Protein AF-0000000081577590 (afdb_homodimer)

pLDDT: mean 82.89, std 19.09, range [23.53, 98.25]

InterPro domains:
  IPR001849 Pleckstrin homology domain [PS50003] (324-430)
  IPR001849 Pleckstrin homology domain [SM00233] (325-432)
  IPR011993 PH-like domain superfamily [G3DSA:2.30.29.30] (320-430)
  IPR027267 AH/BAR domain superfamily [SSF103657] (97-278)
  IPR046868 SLM1/RGC1-like, BAR-like domain [PF20400] (96-276)
  IPR046869 SLM1/RGC1-like, PH domain [PF20399] (315-395)

Structure (mmCIF, N/CA/C/O backbone):
data_AF-0000000081577590-model_v1
#
loop_
_entity.id
_entity.type
_entity.pdbx_description
1 polymer 'PH domain-containing protein'
#
loop_
_atom_site.group_PDB
_atom_site.id
_atom_site.type_symbol
_atom_site.label_atom_id
_atom_site.label_alt_id
_atom_site.label_comp_id
_atom_site.label_asym_id
_atom_site.label_entity_id
_atom_site.label_seq_id
_atom_site.pdbx_PDB_ins_code
_atom_site.Cartn_x
_atom_site.Cartn_y
_atom_site.Cartn_z
_atom_site.occupancy
_atom_site.B_iso_or_equiv
_atom_site.auth_seq_id
_atom_site.auth_comp_id
_atom_site.auth_asym_id
_atom_site.auth_atom_id
_atom_site.pdbx_PDB_model_num
ATOM 1 N N . MET A 1 1 ? -21.953 -64.125 -34.938 1 23.53 1 MET A N 1
ATOM 2 C CA . MET A 1 1 ? -21.672 -63.031 -35.906 1 23.53 1 MET A CA 1
ATOM 3 C C . MET A 1 1 ? -20.188 -62.938 -36.188 1 23.53 1 MET A C 1
ATOM 5 O O . MET A 1 1 ? -19.375 -62.75 -35.281 1 23.53 1 MET A O 1
ATOM 9 N N . SER A 1 2 ? -19.625 -63.531 -37.312 1 26.98 2 SER A N 1
ATOM 10 C CA . SER A 1 2 ? -18.266 -63.812 -37.75 1 26.98 2 SER A CA 1
ATOM 11 C C . SER A 1 2 ? -17.453 -62.531 -37.875 1 26.98 2 SER A C 1
ATOM 13 O O . SER A 1 2 ? -17.938 -61.531 -38.406 1 26.98 2 SER A O 1
ATOM 15 N N . ALA A 1 3 ? -16.547 -62.219 -36.938 1 37.56 3 ALA A N 1
ATOM 16 C CA . ALA A 1 3 ? -15.68 -61.062 -37 1 37.56 3 ALA A CA 1
ATOM 17 C C . ALA A 1 3 ? -15.203 -60.781 -38.438 1 37.56 3 ALA A C 1
ATOM 19 O O . ALA A 1 3 ? -14.703 -61.688 -39.094 1 37.56 3 ALA A O 1
ATOM 20 N N . ASP A 1 4 ? -15.797 -59.938 -39.219 1 36.72 4 ASP A N 1
ATOM 21 C CA . ASP A 1 4 ? -15.539 -59.594 -40.594 1 36.72 4 ASP A CA 1
ATOM 22 C C . ASP A 1 4 ? -14.039 -59.469 -40.875 1 36.72 4 ASP A C 1
ATOM 24 O O . ASP A 1 4 ? -13.328 -58.781 -40.156 1 36.72 4 ASP A O 1
ATOM 28 N N . PRO A 1 5 ? -13.242 -60.281 -41.625 1 42.34 5 PRO A N 1
ATOM 29 C CA . PRO A 1 5 ? -11.867 -60.438 -42.094 1 42.34 5 PRO A CA 1
ATOM 30 C C . PRO A 1 5 ? -11.25 -59.125 -42.562 1 42.34 5 PRO A C 1
ATOM 32 O O . PRO A 1 5 ? -10.023 -59 -42.594 1 42.34 5 PRO A O 1
ATOM 35 N N . GLU A 1 6 ? -11.898 -58.188 -43.125 1 39.81 6 GLU A N 1
ATOM 36 C CA . GLU A 1 6 ? -11.461 -57.031 -43.844 1 39.81 6 GLU A CA 1
ATOM 37 C C . GLU A 1 6 ? -10.781 -56 -42.938 1 39.81 6 GLU A C 1
ATOM 39 O O . GLU A 1 6 ? -9.93 -55.25 -43.375 1 39.81 6 GLU A O 1
ATOM 44 N N . ASN A 1 7 ? -11.328 -55.625 -41.75 1 42.78 7 ASN A N 1
ATOM 45 C CA . ASN A 1 7 ? -10.812 -54.562 -40.906 1 42.78 7 ASN A CA 1
ATOM 46 C C . ASN A 1 7 ? -9.656 -55.031 -40.031 1 42.78 7 ASN A C 1
ATOM 48 O O . ASN A 1 7 ? -9.414 -54.469 -38.969 1 42.78 7 ASN A O 1
ATOM 52 N N . SER A 1 8 ? -9.195 -56.188 -40.094 1 51.25 8 SER A N 1
ATOM 53 C CA . SER A 1 8 ? -8.109 -56.75 -39.312 1 51.25 8 SER A CA 1
ATOM 54 C C . SER A 1 8 ? -6.789 -56.031 -39.562 1 51.25 8 SER A C 1
ATOM 56 O O . SER A 1 8 ? -6.387 -55.875 -40.719 1 51.25 8 SER A O 1
ATOM 58 N N . LEU A 1 9 ? -6.41 -55.062 -38.75 1 59 9 LEU A N 1
ATOM 59 C CA . LEU A 1 9 ? -5.168 -54.312 -38.875 1 59 9 LEU A CA 1
ATOM 60 C C . LEU A 1 9 ? -3.969 -55.25 -38.969 1 59 9 LEU A C 1
ATOM 62 O O . LEU A 1 9 ? -3.934 -56.312 -38.312 1 59 9 LEU A O 1
ATOM 66 N N . GLY A 1 10 ? -3.273 -55 -40.062 1 67.12 10 GLY A N 1
ATOM 67 C CA . GLY A 1 10 ? -2.051 -55.75 -40.344 1 67.12 10 GLY A CA 1
ATOM 68 C C . GLY A 1 10 ? -1.099 -55.781 -39.156 1 67.12 10 GLY A C 1
ATOM 69 O O . GLY A 1 10 ? -1.205 -54.969 -38.25 1 67.12 10 GLY A O 1
ATOM 70 N N . LEU A 1 11 ? -0.463 -56.906 -38.969 1 74.5 11 LEU A N 1
ATOM 71 C CA . LEU A 1 11 ? 0.526 -57.125 -37.906 1 74.5 11 LEU A CA 1
ATOM 72 C C . LEU A 1 11 ? 1.486 -55.938 -37.844 1 74.5 11 LEU A C 1
ATOM 74 O O . LEU A 1 11 ? 1.96 -55.594 -36.75 1 74.5 11 LEU A O 1
ATOM 78 N N . THR A 1 12 ? 1.627 -55.281 -38.938 1 68 12 THR A N 1
ATOM 79 C CA . THR A 1 12 ? 2.658 -54.25 -38.938 1 68 12 THR A CA 1
ATOM 80 C C . THR A 1 12 ? 2.043 -52.844 -38.75 1 68 12 THR A C 1
ATOM 82 O O . THR A 1 12 ? 2.762 -51.875 -38.594 1 68 12 THR A O 1
ATOM 85 N N . THR A 1 13 ? 0.801 -52.781 -38.75 1 65.75 13 THR A N 1
ATOM 86 C CA . THR A 1 13 ? 0.182 -51.469 -38.562 1 65.75 13 THR A CA 1
ATOM 87 C C . THR A 1 13 ? -0.251 -51.281 -37.125 1 65.75 13 THR A C 1
ATOM 89 O O . THR A 1 13 ? -0.912 -52.125 -36.562 1 65.75 13 THR A O 1
ATOM 92 N N . SER A 1 14 ? 0.393 -50.344 -36.5 1 64.25 14 SER A N 1
ATOM 93 C CA . SER A 1 14 ? 0.068 -50.094 -35.125 1 64.25 14 SER A CA 1
ATOM 94 C C . SER A 1 14 ? -1.272 -49.375 -34.969 1 64.25 14 SER A C 1
ATOM 96 O O . SER A 1 14 ? -1.449 -48.281 -35.469 1 64.25 14 SER A O 1
ATOM 98 N N . PRO A 1 15 ? -2.209 -49.969 -34.25 1 69.81 15 PRO A N 1
ATOM 99 C CA . PRO A 1 15 ? -3.514 -49.312 -34.094 1 69.81 15 PRO A CA 1
ATOM 100 C C . PRO A 1 15 ? -3.557 -48.344 -32.875 1 69.81 15 PRO A C 1
ATOM 102 O O . PRO A 1 15 ? -4.566 -47.688 -32.656 1 69.81 15 PRO A O 1
ATOM 105 N N . ILE A 1 16 ? -2.324 -48.188 -32.25 1 75.5 16 ILE A N 1
ATOM 106 C CA . ILE A 1 16 ? -2.379 -47.5 -30.984 1 75.5 16 ILE A CA 1
ATOM 107 C C . ILE A 1 16 ? -2.256 -46 -31.188 1 75.5 16 ILE A C 1
ATOM 109 O O . ILE A 1 16 ? -1.344 -45.531 -31.891 1 75.5 16 ILE A O 1
ATOM 113 N N . ARG A 1 17 ? -3.275 -45.219 -30.656 1 79.06 17 ARG A N 1
ATOM 114 C CA . ARG A 1 17 ? -3.166 -43.75 -30.562 1 79.06 17 ARG A CA 1
ATOM 115 C C . ARG A 1 17 ? -2.23 -43.344 -29.438 1 79.06 17 ARG A C 1
ATOM 117 O O . ARG A 1 17 ? -2.572 -43.469 -28.266 1 79.06 17 ARG A O 1
ATOM 124 N N . ASN A 1 18 ? -1.104 -42.875 -29.781 1 86 18 ASN A N 1
ATOM 125 C CA . ASN A 1 18 ? -0.091 -42.5 -28.797 1 86 18 ASN A CA 1
ATOM 126 C C . ASN A 1 18 ? -0.29 -41.094 -28.312 1 86 18 ASN A C 1
ATOM 128 O O . ASN A 1 18 ? 0.118 -40.125 -28.969 1 86 18 ASN A O 1
ATOM 132 N N . SER A 1 19 ? -0.867 -40.875 -27.094 1 90.25 19 SER A N 1
ATOM 133 C CA . SER A 1 19 ? -1.138 -39.562 -26.516 1 90.25 19 SER A CA 1
ATOM 134 C C . SER A 1 19 ? 0.001 -39.125 -25.594 1 90.25 19 SER A C 1
ATOM 136 O O . SER A 1 19 ? -0.091 -38.094 -24.938 1 90.25 19 SER A O 1
ATOM 138 N N . LEU A 1 20 ? 1.071 -39.812 -25.531 1 92.62 20 LEU A N 1
ATOM 139 C CA . LEU A 1 20 ? 2.146 -39.594 -24.578 1 92.62 20 LEU A CA 1
ATOM 140 C C . LEU A 1 20 ? 2.771 -38.219 -24.797 1 92.62 20 LEU A C 1
ATOM 142 O O . LEU A 1 20 ? 3.018 -37.469 -23.828 1 92.62 20 LEU A O 1
ATOM 146 N N . PRO A 1 21 ? 2.973 -37.781 -26.078 1 91.31 21 PRO A N 1
ATOM 147 C CA . PRO A 1 21 ? 3.52 -36.438 -26.281 1 91.31 21 PRO A CA 1
ATOM 148 C C . PRO A 1 21 ? 2.576 -35.344 -25.797 1 91.31 21 PRO A C 1
ATOM 150 O O . PRO A 1 21 ? 3.029 -34.344 -25.266 1 91.31 21 PRO A O 1
ATOM 153 N N . LEU A 1 22 ? 1.336 -35.562 -25.984 1 93 22 LEU A N 1
ATOM 154 C CA . LEU A 1 22 ? 0.34 -34.625 -25.516 1 93 22 LEU A CA 1
ATOM 155 C C . LEU A 1 22 ? 0.337 -34.5 -24 1 93 22 LEU A C 1
ATOM 157 O O . LEU A 1 22 ? 0.193 -33.438 -23.453 1 93 22 LEU A O 1
ATOM 161 N N . ILE A 1 23 ? 0.467 -35.656 -23.359 1 94.25 23 ILE A N 1
ATOM 162 C CA . ILE A 1 23 ? 0.504 -35.719 -21.906 1 94.25 23 ILE A CA 1
ATOM 163 C C . ILE A 1 23 ? 1.736 -34.969 -21.391 1 94.25 23 ILE A C 1
ATOM 165 O O . ILE A 1 23 ? 1.651 -34.188 -20.438 1 94.25 23 ILE A O 1
ATOM 169 N N . SER A 1 24 ? 2.838 -35.188 -22.062 1 93.94 24 SER A N 1
ATOM 170 C CA . SER A 1 24 ? 4.07 -34.5 -21.672 1 93.94 24 SER A CA 1
ATOM 171 C C . SER A 1 24 ? 3.932 -32.969 -21.812 1 93.94 24 SER A C 1
ATOM 173 O O . SER A 1 24 ? 4.379 -32.219 -20.938 1 93.94 24 SER A O 1
ATOM 175 N N . GLU A 1 25 ? 3.336 -32.531 -22.828 1 93.19 25 GLU A N 1
ATOM 176 C CA . GLU A 1 25 ? 3.123 -31.109 -23.062 1 93.19 25 GLU A CA 1
ATOM 177 C C . GLU A 1 25 ? 2.191 -30.516 -22 1 93.19 25 GLU A C 1
ATOM 179 O O . GLU A 1 25 ? 2.359 -29.359 -21.594 1 93.19 25 GLU A O 1
ATOM 184 N N . ARG A 1 26 ? 1.266 -31.281 -21.641 1 93.81 26 ARG A N 1
ATOM 185 C CA . ARG A 1 26 ? 0.308 -30.812 -20.641 1 93.81 26 ARG A CA 1
ATOM 186 C C . ARG A 1 26 ? 0.969 -30.641 -19.281 1 93.81 26 ARG A C 1
ATOM 188 O O . ARG A 1 26 ? 0.676 -29.688 -18.562 1 93.81 26 ARG A O 1
ATOM 195 N N . PHE A 1 27 ? 1.852 -31.547 -18.906 1 94.19 27 PHE A N 1
ATOM 196 C CA . PHE A 1 27 ? 2.627 -31.375 -17.688 1 94.19 27 PHE A CA 1
ATOM 197 C C . PHE A 1 27 ? 3.424 -30.078 -17.719 1 94.19 27 PHE A C 1
ATOM 199 O O . PHE A 1 27 ? 3.479 -29.359 -16.719 1 94.19 27 PHE A O 1
ATOM 206 N N . GLU A 1 28 ? 3.967 -29.844 -18.828 1 93.06 28 GLU A N 1
ATOM 207 C CA . GLU A 1 28 ? 4.766 -28.625 -18.984 1 93.06 28 GLU A CA 1
ATOM 208 C C . GLU A 1 28 ? 3.896 -27.375 -18.859 1 93.06 28 GLU A C 1
ATOM 210 O O . GLU A 1 28 ? 4.324 -26.375 -18.281 1 93.06 28 GLU A O 1
ATOM 215 N N . LYS A 1 29 ? 2.725 -27.422 -19.375 1 92.94 29 LYS A N 1
ATOM 216 C CA . LYS A 1 29 ? 1.797 -26.297 -19.297 1 92.94 29 LYS A CA 1
ATOM 217 C C . LYS A 1 29 ? 1.448 -25.984 -17.844 1 92.94 29 LYS A C 1
ATOM 219 O O . LYS A 1 29 ? 1.426 -24.812 -17.453 1 92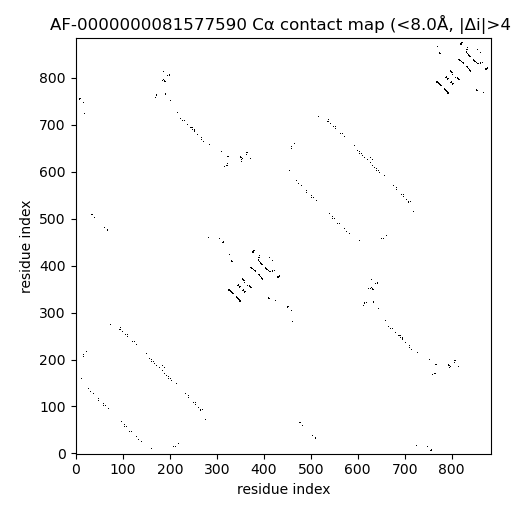.94 29 LYS A O 1
ATOM 224 N N . TYR A 1 30 ? 1.189 -26.969 -17.062 1 94.62 30 TYR A N 1
ATOM 225 C CA . TYR A 1 30 ? 0.855 -26.75 -15.656 1 94.62 30 TYR A CA 1
ATOM 226 C C . TYR A 1 30 ? 2.074 -26.281 -14.875 1 94.62 30 TYR A C 1
ATOM 228 O O . TYR A 1 30 ? 1.949 -25.516 -13.922 1 94.62 30 TYR A O 1
ATOM 236 N N . ARG A 1 31 ? 3.229 -26.797 -15.211 1 93.94 31 ARG A N 1
ATOM 237 C CA . ARG A 1 31 ? 4.445 -26.297 -14.586 1 93.94 31 ARG A CA 1
ATOM 238 C C . ARG A 1 31 ? 4.594 -24.797 -14.82 1 93.94 31 ARG A C 1
ATOM 240 O O . ARG A 1 31 ? 4.902 -24.047 -13.891 1 93.94 31 ARG A O 1
ATOM 247 N N . GLN A 1 32 ? 4.371 -24.359 -16.047 1 92.69 32 GLN A N 1
ATOM 248 C CA . GLN A 1 32 ? 4.469 -22.938 -16.391 1 92.69 32 GLN A CA 1
ATOM 249 C C . GLN A 1 32 ? 3.428 -22.109 -15.641 1 92.69 32 GLN A C 1
ATOM 251 O O . GLN A 1 32 ? 3.695 -20.984 -15.25 1 92.69 32 GLN A O 1
ATOM 256 N N . LEU A 1 33 ? 2.223 -22.688 -15.5 1 93.31 33 LEU A N 1
ATOM 257 C CA . LEU A 1 33 ? 1.177 -22.016 -14.734 1 93.31 33 LEU A CA 1
ATOM 258 C C . LEU A 1 33 ? 1.646 -21.734 -13.312 1 93.31 33 LEU A C 1
ATOM 260 O O . LEU A 1 33 ? 1.474 -20.609 -12.812 1 93.31 33 LEU A O 1
ATOM 264 N N . VAL A 1 34 ? 2.26 -22.719 -12.672 1 94.94 34 VAL A N 1
ATOM 265 C CA . VAL A 1 34 ? 2.732 -22.578 -11.297 1 94.94 34 VAL A CA 1
ATOM 266 C C . VAL A 1 34 ? 3.861 -21.547 -11.25 1 94.94 34 VAL A C 1
ATOM 268 O O . VAL A 1 34 ? 3.918 -20.719 -10.328 1 94.94 34 VAL A O 1
ATOM 271 N N . VAL A 1 35 ? 4.742 -21.547 -12.234 1 93.06 35 VAL A N 1
ATOM 272 C CA . VAL A 1 35 ? 5.844 -20.594 -12.305 1 93.06 35 VAL A CA 1
ATOM 273 C C . VAL A 1 35 ? 5.293 -19.172 -12.438 1 93.06 35 VAL A C 1
ATOM 275 O O . VAL A 1 35 ? 5.805 -18.25 -11.805 1 93.06 35 VAL A O 1
ATOM 278 N N . CYS A 1 36 ? 4.281 -19 -13.227 1 91.5 36 CYS A N 1
ATOM 279 C CA . CYS A 1 36 ? 3.662 -17.688 -13.414 1 91.5 36 CYS A CA 1
ATOM 280 C C .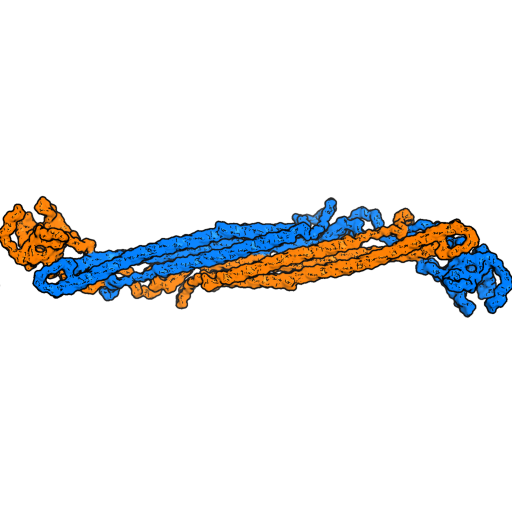 CYS A 1 36 ? 3.033 -17.188 -12.117 1 91.5 36 CYS A C 1
ATOM 282 O O . CYS A 1 36 ? 3.168 -16.016 -11.773 1 91.5 36 CYS A O 1
ATOM 284 N N . MET A 1 37 ? 2.352 -18.094 -11.414 1 93 37 MET A N 1
ATOM 285 C CA . MET A 1 37 ? 1.73 -17.719 -10.148 1 93 37 MET A CA 1
ATOM 286 C C . MET A 1 37 ? 2.787 -17.344 -9.117 1 93 37 MET A C 1
ATOM 288 O O . MET A 1 37 ? 2.604 -16.406 -8.344 1 93 37 MET A O 1
ATOM 292 N N . GLU A 1 38 ? 3.836 -18.094 -9.094 1 93.88 38 GLU A N 1
ATOM 293 C CA . GLU A 1 38 ? 4.938 -17.797 -8.18 1 93.88 38 GLU A CA 1
ATOM 294 C C . GLU A 1 38 ? 5.535 -16.422 -8.477 1 93.88 38 GLU A C 1
ATOM 296 O O . GLU A 1 38 ? 5.812 -15.656 -7.551 1 93.88 38 GLU A O 1
ATOM 301 N N . ALA A 1 39 ? 5.742 -16.109 -9.703 1 92.12 39 ALA A N 1
ATOM 302 C CA . ALA A 1 39 ? 6.289 -14.812 -10.102 1 92.12 39 ALA A CA 1
ATOM 303 C C . ALA A 1 39 ? 5.371 -13.672 -9.672 1 92.12 39 ALA A C 1
ATOM 305 O O . ALA A 1 39 ? 5.84 -12.648 -9.172 1 92.12 39 ALA A O 1
ATOM 306 N N . TYR A 1 40 ? 4.055 -13.859 -9.844 1 93.62 40 TYR A N 1
ATOM 307 C CA . TYR A 1 40 ? 3.07 -12.859 -9.438 1 93.62 40 TYR A CA 1
ATOM 308 C C . TYR A 1 40 ? 3.143 -12.602 -7.941 1 93.62 40 TYR A C 1
ATOM 310 O O . TYR A 1 40 ? 3.133 -11.445 -7.504 1 93.62 40 TYR A O 1
ATOM 318 N N . ILE A 1 41 ? 3.238 -13.633 -7.211 1 95.25 41 ILE A N 1
ATOM 319 C CA . ILE A 1 41 ? 3.266 -13.516 -5.758 1 95.25 41 ILE A CA 1
ATOM 320 C C . ILE A 1 41 ? 4.594 -12.906 -5.316 1 95.25 41 ILE A C 1
ATOM 322 O O . ILE A 1 41 ? 4.637 -12.109 -4.375 1 95.25 41 ILE A O 1
ATOM 326 N N . HIS A 1 42 ? 5.633 -13.258 -6.012 1 94.56 42 HIS A N 1
ATOM 327 C CA . HIS A 1 42 ? 6.938 -12.672 -5.707 1 94.56 42 HIS A CA 1
ATOM 328 C C . HIS A 1 42 ? 6.938 -11.164 -5.945 1 94.56 42 HIS A C 1
ATOM 330 O O . HIS A 1 42 ? 7.539 -10.414 -5.18 1 94.56 42 HIS A O 1
ATOM 336 N N . ASP A 1 43 ? 6.312 -10.742 -6.988 1 94.38 43 ASP A N 1
ATOM 337 C CA . ASP A 1 43 ? 6.195 -9.32 -7.27 1 94.38 43 ASP A CA 1
ATOM 338 C C . ASP A 1 43 ? 5.426 -8.602 -6.164 1 94.38 43 ASP A C 1
ATOM 340 O O . ASP A 1 43 ? 5.797 -7.496 -5.758 1 94.38 43 ASP A O 1
ATOM 344 N N . HIS A 1 44 ? 4.379 -9.234 -5.676 1 96 44 HIS A N 1
ATOM 345 C CA . HIS A 1 44 ? 3.629 -8.641 -4.574 1 96 44 HIS A CA 1
ATOM 346 C C . HIS A 1 44 ? 4.457 -8.609 -3.295 1 96 44 HIS A C 1
ATOM 348 O O . HIS A 1 44 ? 4.324 -7.688 -2.484 1 96 44 HIS A O 1
ATOM 354 N N . LEU A 1 45 ? 5.277 -9.656 -3.092 1 96.44 45 LEU A N 1
ATOM 355 C CA . LEU A 1 45 ? 6.191 -9.656 -1.957 1 96.44 45 LEU A CA 1
ATOM 356 C C . LEU A 1 45 ? 7.133 -8.453 -2.021 1 96.44 45 LEU A C 1
ATOM 358 O O . LEU A 1 45 ? 7.379 -7.797 -1.01 1 96.44 45 LEU A O 1
ATOM 362 N N . THR A 1 46 ? 7.613 -8.117 -3.189 1 95.69 46 THR A N 1
ATOM 363 C CA . THR A 1 46 ? 8.484 -6.969 -3.385 1 95.69 46 THR A CA 1
ATOM 364 C C . THR A 1 46 ? 7.75 -5.668 -3.062 1 95.69 46 THR A C 1
ATOM 366 O O . THR A 1 46 ? 8.328 -4.754 -2.475 1 95.69 46 THR A O 1
ATOM 369 N N . ILE A 1 47 ? 6.5 -5.59 -3.443 1 96.31 47 ILE A N 1
ATOM 370 C CA . ILE A 1 47 ? 5.684 -4.41 -3.168 1 96.31 47 ILE A CA 1
ATOM 371 C C . ILE A 1 47 ? 5.535 -4.223 -1.66 1 96.31 47 ILE A C 1
ATOM 373 O O . ILE A 1 47 ? 5.684 -3.111 -1.149 1 96.31 47 ILE A O 1
ATOM 377 N N . VAL A 1 48 ? 5.285 -5.316 -0.922 1 97 48 VAL A N 1
ATOM 378 C CA . VAL A 1 48 ? 5.109 -5.262 0.526 1 97 48 VAL A CA 1
ATOM 379 C C . VAL A 1 48 ? 6.422 -4.852 1.188 1 97 48 VAL A C 1
ATOM 381 O O . VAL A 1 48 ? 6.434 -4 2.082 1 97 48 VAL A O 1
ATOM 384 N N . THR A 1 49 ? 7.508 -5.391 0.717 1 96.69 49 THR A N 1
ATOM 385 C CA . THR A 1 49 ? 8.812 -5.074 1.277 1 96.69 49 THR A CA 1
ATOM 386 C C . THR A 1 49 ? 9.148 -3.6 1.065 1 96.69 49 THR A C 1
ATOM 388 O O . THR A 1 49 ? 9.656 -2.936 1.974 1 96.69 49 THR A O 1
ATOM 391 N N . THR A 1 50 ? 8.898 -3.08 -0.104 1 96 50 THR A N 1
ATOM 392 C CA . THR A 1 50 ? 9.125 -1.672 -0.41 1 96 50 THR A CA 1
ATOM 393 C C . THR A 1 50 ? 8.234 -0.78 0.445 1 96 50 THR A C 1
ATOM 395 O O . THR A 1 50 ? 8.656 0.288 0.891 1 96 50 THR A O 1
ATOM 398 N N . SER A 1 51 ? 6.996 -1.197 0.641 1 96.06 51 SER A N 1
ATOM 399 C CA . SER A 1 51 ? 6.059 -0.442 1.466 1 96.06 51 SER A CA 1
ATOM 400 C C . SER A 1 51 ? 6.531 -0.365 2.912 1 96.06 51 SER A C 1
ATOM 402 O O . SER A 1 51 ? 6.355 0.659 3.576 1 96.06 51 SER A O 1
ATOM 404 N N . ILE A 1 52 ? 7.125 -1.465 3.443 1 96.56 52 ILE A N 1
ATOM 405 C CA . ILE A 1 52 ? 7.656 -1.48 4.801 1 96.56 52 ILE A CA 1
ATOM 406 C C . ILE A 1 52 ? 8.75 -0.424 4.938 1 96.56 52 ILE A C 1
ATOM 408 O O . ILE A 1 52 ? 8.742 0.369 5.883 1 96.56 52 ILE A O 1
ATOM 412 N N . LYS A 1 53 ? 9.625 -0.342 4.004 1 95.88 53 LYS A N 1
ATOM 413 C CA . LYS A 1 53 ? 10.719 0.617 4.035 1 95.88 53 LYS A CA 1
ATOM 414 C C . LYS A 1 53 ? 10.203 2.051 3.992 1 95.88 53 LYS A C 1
ATOM 416 O O . LYS A 1 53 ? 10.695 2.916 4.719 1 95.88 53 LYS A O 1
ATOM 421 N N . SER A 1 54 ? 9.227 2.283 3.131 1 95.06 54 SER A N 1
ATOM 422 C CA . SER A 1 54 ? 8.648 3.619 3.006 1 95.06 54 SER A CA 1
ATOM 423 C C . SER A 1 54 ? 7.961 4.047 4.297 1 95.06 54 SER A C 1
ATOM 425 O O . SER A 1 54 ? 8.055 5.207 4.699 1 95.06 54 SER A O 1
ATOM 427 N N . HIS A 1 55 ? 7.289 3.154 4.996 1 95.25 55 HIS A N 1
ATOM 428 C CA . HIS A 1 55 ? 6.59 3.482 6.234 1 95.25 55 HIS A CA 1
ATOM 429 C C . HIS A 1 55 ? 7.566 3.643 7.395 1 95.25 55 HIS A C 1
ATOM 431 O O . HIS A 1 55 ? 7.289 4.379 8.344 1 95.25 55 HIS A O 1
ATOM 437 N N . GLU A 1 56 ? 8.68 2.908 7.297 1 94.31 56 GLU A N 1
ATOM 438 C CA . GLU A 1 56 ? 9.727 3.125 8.289 1 94.31 56 GLU A CA 1
ATOM 439 C C . GLU A 1 56 ? 10.297 4.535 8.188 1 94.31 56 GLU A C 1
ATOM 441 O O . GLU A 1 56 ? 10.57 5.172 9.211 1 94.31 56 GLU A O 1
ATOM 446 N N . LYS A 1 57 ? 10.477 5.016 6.988 1 92.69 57 LYS A N 1
ATOM 447 C CA . LYS A 1 57 ? 10.906 6.395 6.785 1 92.69 57 LYS A CA 1
ATOM 448 C C . LYS A 1 57 ? 9.875 7.383 7.312 1 92.69 57 LYS A C 1
ATOM 450 O O . LYS A 1 57 ? 10.227 8.391 7.922 1 92.69 57 LYS A O 1
ATOM 455 N N . LEU A 1 58 ? 8.57 7.047 7.078 1 91.38 58 LEU A N 1
ATOM 456 C CA . LEU A 1 58 ? 7.473 7.867 7.574 1 91.38 58 LEU A CA 1
ATOM 457 C C . LEU A 1 58 ? 7.492 7.938 9.102 1 91.38 58 LEU A C 1
ATOM 459 O O . LEU A 1 58 ? 7.305 9.008 9.68 1 91.38 58 LEU A O 1
ATOM 463 N N . ARG A 1 59 ? 7.742 6.809 9.758 1 89.75 59 ARG A N 1
ATOM 464 C CA . ARG A 1 59 ? 7.789 6.746 11.211 1 89.75 59 ARG A CA 1
ATOM 465 C C . ARG A 1 59 ? 8.914 7.617 11.758 1 89.75 59 ARG A C 1
ATOM 467 O O . ARG A 1 59 ? 8.734 8.312 12.766 1 89.75 59 ARG A O 1
ATOM 474 N N . LYS A 1 60 ? 10.031 7.699 11.109 1 85.5 60 LYS A N 1
ATOM 475 C CA . LYS A 1 60 ? 11.18 8.492 11.547 1 85.5 60 LYS A CA 1
ATOM 476 C C . LYS A 1 60 ? 10.914 9.984 11.367 1 85.5 60 LYS A C 1
ATOM 478 O O . LYS A 1 60 ? 11.305 10.797 12.203 1 85.5 60 LYS A O 1
ATOM 483 N N . SER A 1 61 ? 10.219 10.273 10.297 1 80.44 61 SER A N 1
ATOM 484 C CA . SER A 1 61 ? 9.938 11.68 10.008 1 80.44 61 SER A CA 1
ATOM 485 C C . SER A 1 61 ? 8.891 12.234 10.969 1 80.44 61 SER A C 1
ATOM 487 O O . SER A 1 61 ? 8.875 13.438 11.25 1 80.44 61 SER A O 1
ATOM 489 N N . THR A 1 62 ? 7.914 11.438 11.469 1 74.31 62 THR A N 1
ATOM 490 C CA . THR A 1 62 ? 6.82 11.883 12.328 1 74.31 62 THR A CA 1
ATOM 491 C C . THR A 1 62 ? 7.211 11.789 13.797 1 74.31 62 THR A C 1
ATOM 493 O O . THR A 1 62 ? 6.391 12.047 14.68 1 74.31 62 THR A O 1
ATOM 496 N N . SER A 1 63 ? 8.391 11.578 14.109 1 69.06 63 SER A N 1
ATOM 497 C CA . SER A 1 63 ? 8.781 11.43 15.508 1 69.06 63 SER A CA 1
ATOM 498 C C . SER A 1 63 ? 8.359 12.641 16.328 1 69.06 63 SER A C 1
ATOM 500 O O . SER A 1 63 ? 8.469 13.781 15.867 1 69.06 63 SER A O 1
ATOM 502 N N . ILE A 1 64 ? 7.633 12.375 17.422 1 60.91 64 ILE A N 1
ATOM 503 C CA . ILE A 1 64 ? 6.98 13.25 18.391 1 60.91 64 ILE A CA 1
ATOM 504 C C . ILE A 1 64 ? 7.891 14.438 18.719 1 60.91 64 ILE A C 1
ATOM 506 O O . ILE A 1 64 ? 7.418 15.555 18.906 1 60.91 64 ILE A O 1
ATOM 510 N N . ASP A 1 65 ? 9.086 14.086 18.656 1 60 65 ASP A N 1
ATOM 511 C CA . ASP A 1 65 ? 9.992 15.156 19.062 1 60 65 ASP A CA 1
ATOM 512 C C . ASP A 1 65 ? 9.898 16.344 18.109 1 60 65 ASP A C 1
ATOM 514 O O . ASP A 1 65 ? 10.195 17.484 18.5 1 60 65 ASP A O 1
ATOM 518 N N . SER A 1 66 ? 9.203 16.031 16.969 1 60.5 66 SER A N 1
ATOM 519 C CA . SER A 1 66 ? 9.117 17.094 15.977 1 60.5 66 SER A CA 1
ATOM 520 C C . SER A 1 66 ? 7.754 17.781 16.031 1 60.5 66 SER A C 1
ATOM 522 O O . SER A 1 66 ? 7.551 18.812 15.383 1 60.5 66 SER A O 1
ATOM 524 N N . VAL A 1 67 ? 6.949 17.234 16.938 1 64.06 67 VAL A N 1
ATOM 525 C CA . VAL A 1 67 ? 5.582 17.75 16.922 1 64.06 67 VAL A CA 1
ATOM 526 C C . VAL A 1 67 ? 5.398 18.766 18.047 1 64.06 67 VAL A C 1
ATOM 528 O O . VAL A 1 67 ? 5.93 18.594 19.141 1 64.06 67 VAL A O 1
ATOM 531 N N . VAL A 1 68 ? 4.801 19.844 17.656 1 75.94 68 VAL A N 1
ATOM 532 C CA . VAL A 1 68 ? 4.527 20.953 18.578 1 75.94 68 VAL A CA 1
ATOM 533 C C . VAL A 1 68 ? 3.664 20.469 19.734 1 75.94 68 VAL A C 1
ATOM 535 O O . VAL A 1 68 ? 2.611 19.859 19.516 1 75.94 68 VAL A O 1
ATOM 538 N N . ARG A 1 69 ? 4.176 20.531 20.922 1 84.19 69 ARG A N 1
ATOM 539 C CA . ARG A 1 69 ? 3.467 20.094 22.109 1 84.19 69 ARG A CA 1
ATOM 540 C C . ARG A 1 69 ? 2.602 21.219 22.672 1 84.19 69 ARG A C 1
ATOM 542 O O . ARG A 1 69 ? 3.076 22.344 22.859 1 84.19 69 ARG A O 1
ATOM 549 N N . PHE A 1 70 ? 1.344 20.922 22.75 1 87.44 70 PHE A N 1
ATOM 550 C CA . PHE A 1 70 ? 0.393 21.859 23.328 1 87.44 70 PHE A CA 1
ATOM 551 C C . PHE A 1 70 ? 0.255 21.609 24.828 1 87.44 70 PHE A C 1
ATOM 553 O O . PHE A 1 70 ? 0.703 20.594 25.344 1 87.44 70 PHE A O 1
ATOM 560 N N . GLU A 1 71 ? -0.226 22.641 25.5 1 84.69 71 GLU A N 1
ATOM 561 C CA . GLU A 1 71 ? -0.367 22.578 26.953 1 84.69 71 GLU A CA 1
ATOM 562 C C . GLU A 1 71 ? -1.317 21.453 27.375 1 84.69 71 GLU A C 1
ATOM 564 O O . GLU A 1 71 ? -2.186 21.062 26.594 1 84.69 71 GLU A O 1
ATOM 569 N N . THR A 1 72 ? -1.021 20.938 28.5 1 81.38 72 THR A N 1
ATOM 570 C CA . THR A 1 72 ? -1.901 19.938 29.109 1 81.38 72 THR A CA 1
ATOM 571 C C . THR A 1 72 ? -2.629 20.531 30.312 1 81.38 72 THR A C 1
ATOM 573 O O . THR A 1 72 ? -2.268 21.594 30.812 1 81.38 72 THR A O 1
ATOM 576 N N . ASP A 1 73 ? -3.693 20 30.688 1 73.25 73 ASP A N 1
ATOM 577 C CA . ASP A 1 73 ? -4.453 20.484 31.828 1 73.25 73 ASP A CA 1
ATOM 578 C C . ASP A 1 73 ? -3.598 20.484 33.094 1 73.25 73 ASP A C 1
ATOM 580 O O . ASP A 1 73 ? -2.867 19.516 33.375 1 73.25 73 ASP A O 1
ATOM 584 N N . PRO A 1 74 ? -3.42 21.797 33.688 1 64.44 74 PRO A N 1
ATOM 585 C CA . PRO A 1 74 ? -2.648 21.812 34.938 1 64.44 74 PRO A CA 1
ATOM 586 C C . PRO A 1 74 ? -3.104 20.75 35.938 1 64.44 74 PRO A C 1
ATOM 588 O O . PRO A 1 74 ? -4.27 20.359 35.938 1 64.44 74 PRO A O 1
ATOM 591 N N . GLU A 1 75 ? -2.156 20.281 36.656 1 57.31 75 GLU A N 1
ATOM 592 C CA . GLU A 1 75 ? -2.404 19.297 37.688 1 57.31 75 GLU A CA 1
ATOM 593 C C . GLU A 1 75 ? -3.426 19.812 38.719 1 57.31 75 GLU A C 1
ATOM 595 O O . GLU A 1 75 ? -3.348 20.953 39.156 1 57.31 75 GLU A O 1
ATOM 600 N N . GLY A 1 76 ? -4.738 19.219 39.125 1 51.16 76 GLY A N 1
ATOM 601 C CA . GLY A 1 76 ? -5.758 19.531 40.125 1 51.16 76 GLY A CA 1
ATOM 602 C C . GLY A 1 76 ? -7.012 20.125 39.531 1 51.16 76 GLY A C 1
ATOM 603 O O . GLY A 1 76 ? -7.961 20.453 40.25 1 51.16 76 GLY A O 1
ATOM 604 N N . SER A 1 77 ? -7.027 20.781 38.406 1 47.19 77 SER A N 1
ATOM 605 C CA . SER A 1 77 ? -8.258 21.312 37.844 1 47.19 77 SER A CA 1
ATOM 606 C C . SER A 1 77 ? -9.312 20.219 37.688 1 47.19 77 SER A C 1
ATOM 608 O O . SER A 1 77 ? -9.102 19.25 36.938 1 47.19 77 SER A O 1
ATOM 610 N N . MET A 1 78 ? -9.938 19.984 38.844 1 39.94 78 MET A N 1
ATOM 611 C CA . MET A 1 78 ? -11.047 19.047 39 1 39.94 78 MET A CA 1
ATOM 612 C C . MET A 1 78 ? -12.031 19.188 37.844 1 39.94 78 MET A C 1
ATOM 614 O O . MET A 1 78 ? -12.406 20.297 37.438 1 39.94 78 MET A O 1
ATOM 618 N N . GLN A 1 79 ? -12.219 18.234 37.031 1 39.53 79 GLN A N 1
ATOM 619 C CA . GLN A 1 79 ? -13.422 18.078 36.219 1 39.53 79 GLN A CA 1
ATOM 620 C C . GLN A 1 79 ? -14.68 18.359 37.031 1 39.53 79 GLN A C 1
ATOM 622 O O . GLN A 1 79 ? -15 17.625 37.969 1 39.53 79 GLN A O 1
ATOM 627 N N . VAL A 1 80 ? -15.062 19.594 37.375 1 33.72 80 VAL A N 1
ATOM 628 C CA . VAL A 1 80 ? -16.234 19.891 38.188 1 33.72 80 VAL A CA 1
ATOM 629 C C . VAL A 1 80 ? -17.328 18.875 37.906 1 33.72 80 VAL A C 1
ATOM 631 O O . VAL A 1 80 ? -17.922 18.312 38.844 1 33.72 80 VAL A O 1
ATOM 634 N N . THR A 1 81 ? -18.312 19.25 36.875 1 33.06 81 THR A N 1
ATOM 635 C CA . THR A 1 81 ? -19.75 19.109 37.125 1 33.06 81 THR A CA 1
ATOM 636 C C . THR A 1 81 ? -20.141 17.625 37.125 1 33.06 81 THR A C 1
ATOM 638 O O . THR A 1 81 ? -19.875 16.906 36.156 1 33.06 81 THR A O 1
ATOM 641 N N . GLU A 1 82 ? -20.5 16.953 38.188 1 30.48 82 GLU A N 1
ATOM 642 C CA . GLU A 1 82 ? -21.234 15.766 38.625 1 30.48 82 GLU A CA 1
ATOM 643 C C . GLU A 1 82 ? -22.453 15.516 37.75 1 30.48 82 GLU A C 1
ATOM 645 O O . GLU A 1 82 ? -23.219 14.578 38 1 30.48 82 GLU A O 1
ATOM 650 N N . THR A 1 83 ? -23.344 16.469 37.344 1 30.98 83 THR A N 1
ATOM 651 C CA . THR A 1 83 ? -24.703 15.969 37.156 1 30.98 83 THR A CA 1
ATOM 652 C C . THR A 1 83 ? -24.688 14.68 36.344 1 30.98 83 THR A C 1
ATOM 654 O O . THR A 1 83 ? -25.297 13.68 36.719 1 30.98 83 THR A O 1
ATOM 657 N N . SER A 1 84 ? -25.5 14.656 35.094 1 32.09 84 SER A N 1
ATOM 658 C CA . SER A 1 84 ? -26.219 13.5 34.562 1 32.09 84 SER A CA 1
ATOM 659 C C . SER A 1 84 ? -25.25 12.352 34.25 1 32.09 84 SER A C 1
ATOM 661 O O . SER A 1 84 ? -24.062 12.578 34.031 1 32.09 84 SER A O 1
ATOM 663 N N . GLU A 1 85 ? -25.656 10.93 34.438 1 30.66 85 GLU A N 1
ATOM 664 C CA . GLU A 1 85 ? -25.375 9.516 34.25 1 30.66 85 GLU A CA 1
ATOM 665 C C . GLU A 1 85 ? -24.594 9.258 32.969 1 30.66 85 GLU A C 1
ATOM 667 O O . GLU A 1 85 ? -24.375 8.109 32.594 1 30.66 85 GLU A O 1
ATOM 672 N N . ILE A 1 86 ? -24.906 9.953 31.922 1 32.72 86 ILE A N 1
ATOM 673 C CA . ILE A 1 86 ? -24.344 9.344 30.719 1 32.72 86 ILE A CA 1
ATOM 674 C C . ILE A 1 86 ? -22.859 9.094 30.922 1 32.72 86 ILE A C 1
ATOM 676 O O . ILE A 1 86 ? -22.094 10.031 31.141 1 32.72 86 ILE A O 1
ATOM 680 N N . GLU A 1 87 ? -22.438 7.93 31.516 1 33.12 87 GLU A N 1
ATOM 681 C CA . GLU A 1 87 ? -21.172 7.207 31.438 1 33.12 87 GLU A CA 1
ATOM 682 C C . GLU A 1 87 ? -20.375 7.613 30.203 1 33.12 87 GLU A C 1
ATOM 684 O O . GLU A 1 87 ? -20.594 7.09 29.109 1 33.12 87 GLU A O 1
ATOM 689 N N . HIS A 1 88 ? -20.344 8.844 29.922 1 32.03 88 HIS A N 1
ATOM 690 C CA . HIS A 1 88 ? -19.344 9.008 28.875 1 32.03 88 HIS A CA 1
ATOM 691 C C . HIS A 1 88 ? -18.047 8.305 29.234 1 32.03 88 HIS A C 1
ATOM 693 O O . HIS A 1 88 ? -17.422 8.617 30.266 1 32.03 88 HIS A O 1
ATOM 699 N N . ALA A 1 89 ? -17.906 6.957 29.25 1 32.03 89 ALA A N 1
ATOM 700 C CA . ALA A 1 89 ? -16.75 6.078 29.359 1 32.03 89 ALA A CA 1
ATOM 701 C C . ALA A 1 89 ? -15.445 6.875 29.312 1 32.03 89 ALA A C 1
ATOM 703 O O . ALA A 1 89 ? -15.461 8.078 29.047 1 32.03 89 ALA A O 1
ATOM 704 N N . GLY A 1 90 ? -14.312 6.152 28.625 1 35.09 90 GLY A N 1
ATOM 705 C CA . GLY A 1 90 ? -12.898 6.465 28.469 1 35.09 90 GLY A CA 1
ATOM 706 C C . GLY A 1 90 ? -12.648 7.906 28.062 1 35.09 90 GLY A C 1
ATOM 707 O O . GLY A 1 90 ? -12.656 8.227 26.875 1 35.09 90 GLY A O 1
ATOM 708 N N . SER A 1 91 ? -13.008 8.695 28.609 1 38.91 91 SER A N 1
ATOM 709 C CA . SER A 1 91 ? -12.789 10.117 28.375 1 38.91 91 SER A CA 1
ATOM 710 C C . SER A 1 91 ? -11.32 10.414 28.062 1 38.91 91 SER A C 1
ATOM 712 O O . SER A 1 91 ? -10.578 10.859 28.938 1 38.91 91 SER A O 1
ATOM 714 N N . HIS A 1 92 ? -10.43 9.328 27.75 1 47.69 92 HIS A N 1
ATOM 715 C CA . HIS A 1 92 ? -9.086 9.609 27.266 1 47.69 92 HIS A CA 1
ATOM 716 C C . HIS A 1 92 ? -9.086 10.805 26.312 1 47.69 92 HIS A C 1
ATOM 718 O O . HIS A 1 92 ? -9.758 10.789 25.281 1 47.69 92 HIS A O 1
ATOM 724 N N . ASP A 1 93 ? -8.945 12.203 26.781 1 63.12 93 ASP A N 1
ATOM 725 C CA . ASP A 1 93 ? -9.031 13.57 26.281 1 63.12 93 ASP A CA 1
ATOM 726 C C . ASP A 1 93 ? -8.375 13.703 24.922 1 63.12 93 ASP A C 1
ATOM 728 O O . ASP A 1 93 ? -7.184 13.414 24.766 1 63.12 93 ASP A O 1
ATOM 732 N N . HIS A 1 94 ? -9.086 13.391 23.953 1 84.69 94 HIS A N 1
ATOM 733 C CA . HIS A 1 94 ? -8.68 13.656 22.578 1 84.69 94 HIS A CA 1
ATOM 734 C C . HIS A 1 94 ? -8.156 15.078 22.422 1 84.69 94 HIS A C 1
ATOM 736 O O . HIS A 1 94 ? -8.883 16.047 22.672 1 84.69 94 HIS A O 1
ATOM 742 N N . ASP A 1 95 ? -6.836 15.156 22.406 1 90.56 95 ASP A N 1
ATOM 743 C CA . ASP A 1 95 ? -6.211 16.438 22.109 1 90.56 95 ASP A CA 1
ATOM 744 C C . ASP A 1 95 ? -5.188 16.297 20.984 1 90.56 95 ASP A C 1
ATOM 746 O O . ASP A 1 95 ? -5.051 15.234 20.391 1 90.56 95 ASP A O 1
ATOM 750 N N . ILE A 1 96 ? -4.613 17.281 20.594 1 91.19 96 ILE A N 1
ATOM 751 C CA . ILE A 1 96 ? -3.678 17.281 19.469 1 91.19 96 ILE A CA 1
ATOM 752 C C . ILE A 1 96 ? -2.475 16.391 19.812 1 91.19 96 ILE A C 1
ATOM 754 O O . ILE A 1 96 ? -1.995 15.641 18.969 1 91.19 96 ILE A O 1
ATOM 758 N N . ASN A 1 97 ? -2.021 16.469 21.047 1 90.06 97 ASN A N 1
ATOM 759 C CA . ASN A 1 97 ? -0.889 15.648 21.469 1 90.06 97 ASN A CA 1
ATOM 760 C C . ASN A 1 97 ? -1.201 14.164 21.375 1 90.06 97 ASN A C 1
ATOM 762 O O . ASN A 1 97 ? -0.389 13.383 20.859 1 90.06 97 ASN A O 1
ATOM 766 N N . THR A 1 98 ? -2.377 13.75 21.875 1 90.94 98 THR A N 1
ATOM 767 C CA . THR A 1 98 ? -2.764 12.352 21.828 1 90.94 98 THR A CA 1
ATOM 768 C C . THR A 1 98 ? -2.992 11.898 20.391 1 90.94 98 THR A C 1
ATOM 770 O O . THR A 1 98 ? -2.785 10.727 20.047 1 90.94 98 THR A O 1
ATOM 773 N N . PHE A 1 99 ? -3.443 12.789 19.562 1 93.56 99 PHE A N 1
ATOM 774 C CA . PHE A 1 99 ? -3.625 12.461 18.141 1 93.56 99 PHE A CA 1
ATOM 775 C C . PHE A 1 99 ? -2.297 12.078 17.5 1 93.56 99 PHE A C 1
ATOM 777 O O . PHE A 1 99 ? -2.209 11.07 16.797 1 93.56 99 PHE A O 1
ATOM 784 N N . PHE A 1 100 ? -1.271 12.844 17.719 1 90.5 100 PHE A N 1
ATOM 785 C CA . PHE A 1 100 ? 0.018 12.555 17.109 1 90.5 100 PHE A CA 1
ATOM 786 C C . PHE A 1 100 ? 0.64 11.297 17.703 1 90.5 100 PHE A C 1
ATOM 788 O O . PHE A 1 100 ? 1.342 10.562 17.016 1 90.5 100 PHE A O 1
ATOM 795 N N . ARG A 1 101 ? 0.369 11.07 18.984 1 89.88 101 ARG A N 1
ATOM 796 C CA . ARG A 1 101 ? 0.799 9.797 19.547 1 89.88 101 ARG A CA 1
ATOM 797 C C . ARG A 1 101 ? 0.097 8.625 18.875 1 89.88 101 ARG A C 1
ATOM 799 O O . ARG A 1 101 ? 0.726 7.609 18.578 1 89.88 101 ARG A O 1
ATOM 806 N N . LEU A 1 102 ? -1.179 8.828 18.703 1 92.38 102 LEU A N 1
ATOM 807 C CA . LEU A 1 102 ? -1.948 7.797 18.016 1 92.38 102 LEU A CA 1
ATOM 808 C C . LEU A 1 102 ? -1.439 7.594 16.594 1 92.38 102 LEU A C 1
ATOM 810 O O . LEU A 1 102 ? -1.382 6.465 16.109 1 92.38 102 LEU A O 1
ATOM 814 N N . LEU A 1 103 ? -1.116 8.695 15.922 1 92.62 103 LEU A N 1
ATOM 815 C CA . LEU A 1 103 ? -0.573 8.641 14.57 1 92.62 103 LEU A CA 1
ATOM 816 C C . LEU A 1 103 ? 0.695 7.797 14.523 1 92.62 103 LEU A C 1
ATOM 818 O O . LEU A 1 103 ? 0.857 6.953 13.641 1 92.62 103 LEU A O 1
ATOM 822 N N . GLN A 1 104 ? 1.534 7.934 15.477 1 91.12 104 GLN A N 1
ATOM 823 C CA . GLN A 1 104 ? 2.773 7.168 15.555 1 91.12 104 GLN A CA 1
ATOM 824 C C . GLN A 1 104 ? 2.492 5.695 15.852 1 91.12 104 GLN A C 1
ATOM 826 O O . GLN A 1 104 ? 3.076 4.809 15.227 1 91.12 104 GLN A O 1
ATOM 831 N N . ASP A 1 105 ? 1.638 5.504 16.781 1 93 105 ASP A N 1
ATOM 832 C CA . ASP A 1 105 ? 1.286 4.133 17.156 1 93 105 ASP A CA 1
ATOM 833 C C . ASP A 1 105 ? 0.693 3.383 15.961 1 93 105 ASP A C 1
ATOM 835 O O . ASP A 1 105 ? 1.018 2.217 15.734 1 93 105 ASP A O 1
ATOM 839 N N . GLN A 1 106 ? -0.229 4.098 15.297 1 94.06 106 GLN A N 1
ATOM 840 C CA . GLN A 1 106 ? -0.859 3.469 14.141 1 94.06 106 GLN A CA 1
ATOM 841 C C . GLN A 1 106 ? 0.162 3.189 13.047 1 94.06 106 GLN A C 1
ATOM 843 O O . GLN A 1 106 ? 0.087 2.162 12.367 1 94.06 106 GLN A O 1
ATOM 848 N N . THR A 1 107 ? 1.102 4.078 12.805 1 94.25 107 THR A N 1
ATOM 849 C CA . THR A 1 107 ? 2.152 3.855 11.82 1 94.25 107 THR A CA 1
ATOM 850 C C . THR A 1 107 ? 3.004 2.648 12.195 1 94.25 107 THR A C 1
ATOM 852 O O . THR A 1 107 ? 3.305 1.805 11.352 1 94.25 107 THR A O 1
ATOM 855 N N . GLU A 1 108 ? 3.316 2.502 13.461 1 94.69 108 GLU A N 1
ATOM 856 C CA . GLU A 1 108 ? 4.098 1.364 13.938 1 94.69 108 GLU A CA 1
ATOM 857 C C . GLU A 1 108 ? 3.318 0.06 13.789 1 94.69 108 GLU A C 1
ATOM 859 O O . GLU A 1 108 ? 3.883 -0.966 13.398 1 94.69 108 GLU A O 1
ATOM 864 N N . SER A 1 109 ? 2.088 0.138 14.141 1 96.75 109 SER A N 1
ATOM 865 C CA . SER A 1 109 ? 1.237 -1.041 14.008 1 96.75 109 SER A CA 1
ATOM 866 C C . SER A 1 109 ? 1.152 -1.502 12.555 1 96.75 109 SER A C 1
ATOM 868 O O . SER A 1 109 ? 1.178 -2.703 12.281 1 96.75 109 SER A O 1
ATOM 870 N N . LEU A 1 110 ? 1.014 -0.551 11.602 1 96.5 110 LEU A N 1
ATOM 871 C CA . LEU A 1 110 ? 0.945 -0.886 10.188 1 96.5 110 LEU A CA 1
ATOM 872 C C . LEU A 1 110 ? 2.244 -1.53 9.719 1 96.5 110 LEU A C 1
ATOM 874 O O . LEU A 1 110 ? 2.223 -2.49 8.945 1 96.5 110 LEU A O 1
ATOM 878 N N . ILE A 1 111 ? 3.393 -1.045 10.188 1 97.12 111 ILE A N 1
ATOM 879 C CA . ILE A 1 111 ? 4.688 -1.622 9.844 1 97.12 111 ILE A CA 1
ATOM 880 C C . ILE A 1 111 ? 4.762 -3.062 10.344 1 97.12 111 ILE A C 1
ATOM 882 O O . ILE A 1 111 ? 5.215 -3.955 9.625 1 97.12 111 ILE A O 1
ATOM 886 N N . LYS A 1 112 ? 4.305 -3.299 11.516 1 97.56 112 LYS A N 1
ATOM 887 C CA . LYS A 1 112 ? 4.305 -4.645 12.086 1 97.56 112 LYS A CA 1
ATOM 888 C C . LYS A 1 112 ? 3.424 -5.586 11.273 1 97.56 112 LYS A C 1
ATOM 890 O O . LYS A 1 112 ? 3.805 -6.73 11.016 1 97.56 112 LYS A O 1
ATOM 895 N N . GLN A 1 113 ? 2.26 -5.121 10.891 1 97.44 113 GLN A N 1
ATOM 896 C CA . GLN A 1 113 ? 1.344 -5.938 10.094 1 97.44 113 GLN A CA 1
ATOM 897 C C . GLN A 1 113 ? 1.936 -6.258 8.727 1 97.44 113 GLN A C 1
ATOM 899 O O . GLN A 1 113 ? 1.797 -7.379 8.234 1 97.44 113 GLN A O 1
ATOM 904 N N . MET A 1 114 ? 2.562 -5.273 8.086 1 97.56 114 MET A N 1
ATOM 905 C CA . MET A 1 114 ? 3.207 -5.504 6.801 1 97.56 114 MET A CA 1
ATOM 906 C C . MET A 1 114 ? 4.359 -6.492 6.938 1 97.56 114 MET A C 1
ATOM 908 O O . MET A 1 114 ? 4.559 -7.34 6.066 1 97.56 114 MET A O 1
ATOM 912 N N . SER A 1 115 ? 5.086 -6.391 8.031 1 98 115 SER A N 1
ATOM 913 C CA . SER A 1 115 ? 6.184 -7.324 8.273 1 98 115 SER A CA 1
ATOM 914 C C . SER A 1 115 ? 5.668 -8.742 8.477 1 98 115 SER A C 1
ATOM 916 O O . SER A 1 115 ? 6.293 -9.703 8.023 1 98 115 SER A O 1
ATOM 918 N N . LEU A 1 116 ? 4.605 -8.859 9.188 1 97.75 116 LEU A N 1
ATOM 919 C CA . LEU A 1 116 ? 3.98 -10.164 9.359 1 97.75 116 LEU A CA 1
ATOM 920 C C . LEU A 1 116 ? 3.523 -10.727 8.016 1 97.75 116 LEU A C 1
ATOM 922 O O . LEU A 1 116 ? 3.699 -11.922 7.746 1 97.75 116 LEU A O 1
ATOM 926 N N . ALA A 1 117 ? 2.867 -9.906 7.18 1 97.25 117 ALA A N 1
ATOM 927 C CA . ALA A 1 117 ? 2.449 -10.32 5.848 1 97.25 117 ALA A CA 1
ATOM 928 C C . ALA A 1 117 ? 3.641 -10.797 5.02 1 97.25 117 ALA A C 1
ATOM 930 O O . ALA A 1 117 ? 3.572 -11.836 4.355 1 97.25 117 ALA A O 1
ATOM 931 N N . GLU A 1 118 ? 4.738 -10.062 5.078 1 97.81 118 GLU A N 1
ATOM 932 C CA . GLU A 1 118 ? 5.961 -10.422 4.359 1 97.81 118 GLU A CA 1
ATOM 933 C C . GLU A 1 118 ? 6.492 -11.781 4.82 1 97.81 118 GLU A C 1
ATOM 935 O O . GLU A 1 118 ? 6.816 -12.633 3.998 1 97.81 118 GLU A O 1
ATOM 940 N N . THR A 1 119 ? 6.547 -11.984 6.105 1 97.75 119 THR A N 1
ATOM 941 C CA . THR A 1 119 ? 7.066 -13.227 6.68 1 97.75 119 THR A CA 1
ATOM 942 C C . THR A 1 119 ? 6.184 -14.406 6.305 1 97.75 119 THR A C 1
ATOM 944 O O . THR A 1 119 ? 6.684 -15.484 5.973 1 97.75 119 THR A O 1
ATOM 947 N N . THR A 1 120 ? 4.891 -14.227 6.348 1 97.44 120 THR A N 1
ATOM 948 C CA . THR A 1 120 ? 3.959 -15.289 6 1 97.44 120 THR A CA 1
ATOM 949 C C . THR A 1 120 ? 4.078 -15.656 4.523 1 97.44 120 THR A C 1
ATOM 951 O O . THR A 1 120 ? 4.027 -16.844 4.164 1 97.44 120 THR A O 1
ATOM 954 N N . MET A 1 121 ? 4.223 -14.664 3.648 1 97.62 121 MET A N 1
ATOM 955 C CA . MET A 1 121 ? 4.387 -14.922 2.221 1 97.62 121 MET A CA 1
ATOM 956 C C . MET A 1 121 ? 5.672 -15.703 1.951 1 97.62 121 MET A C 1
ATOM 958 O O . MET A 1 121 ? 5.676 -16.656 1.176 1 97.62 121 MET A O 1
ATOM 962 N N . LYS A 1 122 ? 6.766 -15.398 2.672 1 97.12 122 LYS A N 1
ATOM 963 C CA . LYS A 1 122 ? 8.078 -16.016 2.473 1 97.12 122 LYS A CA 1
ATOM 964 C C . LYS A 1 122 ? 8.125 -17.406 3.074 1 97.12 122 LYS A C 1
ATOM 966 O O . LYS A 1 122 ? 8.758 -18.312 2.52 1 97.12 122 LYS A O 1
ATOM 971 N N . SER A 1 123 ? 7.395 -17.609 4.145 1 96.94 123 SER A N 1
ATOM 972 C CA . SER A 1 123 ? 7.555 -18.844 4.891 1 96.94 123 SER A CA 1
ATOM 973 C C . SER A 1 123 ? 6.484 -19.859 4.508 1 96.94 123 SER A C 1
ATOM 975 O O . SER A 1 123 ? 6.688 -21.078 4.648 1 96.94 123 SER A O 1
ATOM 977 N N . GLN A 1 124 ? 5.363 -19.391 3.996 1 97.19 124 GLN A N 1
ATOM 978 C CA . GLN A 1 124 ? 4.27 -20.328 3.75 1 97.19 124 GLN A CA 1
ATOM 979 C C . GLN A 1 124 ? 3.873 -20.328 2.275 1 97.19 124 GLN A C 1
ATOM 981 O O . GLN A 1 124 ? 3.914 -21.375 1.621 1 97.19 124 GLN A O 1
ATOM 986 N N . VAL A 1 125 ? 3.635 -19.203 1.68 1 97.5 125 VAL A N 1
ATOM 987 C CA . VAL A 1 125 ? 3.041 -19.125 0.349 1 97.5 125 VAL A CA 1
ATOM 988 C C . VAL A 1 125 ? 4.074 -19.531 -0.701 1 97.5 125 VAL A C 1
ATOM 990 O O . VAL A 1 125 ? 3.85 -20.469 -1.469 1 97.5 125 VAL A O 1
ATOM 993 N N . ILE A 1 126 ? 5.262 -18.938 -0.685 1 97.25 126 ILE A N 1
ATOM 994 C CA . ILE A 1 126 ? 6.27 -19.141 -1.721 1 97.25 126 ILE A CA 1
ATOM 995 C C . ILE A 1 126 ? 6.816 -20.578 -1.633 1 97.25 126 ILE A C 1
ATOM 997 O O . ILE A 1 126 ? 6.918 -21.266 -2.646 1 97.25 126 ILE A O 1
ATOM 1001 N N . PRO A 1 127 ? 7.062 -21.125 -0.399 1 97.12 127 PRO A N 1
ATOM 1002 C CA . PRO A 1 127 ? 7.559 -22.5 -0.325 1 97.12 127 PRO A CA 1
ATOM 1003 C C . PRO A 1 127 ? 6.539 -23.516 -0.816 1 97.12 127 PRO A C 1
ATOM 1005 O O . PRO A 1 127 ? 6.914 -24.547 -1.39 1 97.12 127 PRO A O 1
ATOM 1008 N N . GLN A 1 128 ? 5.27 -23.25 -0.611 1 97.44 128 GLN A N 1
ATOM 1009 C CA . GLN A 1 128 ? 4.238 -24.172 -1.098 1 97.44 128 GLN A CA 1
ATOM 1010 C C . GLN A 1 128 ? 4.219 -24.219 -2.623 1 97.44 128 GLN A C 1
ATOM 1012 O O . GLN A 1 128 ? 4.062 -25.281 -3.217 1 97.44 128 GLN A O 1
ATOM 1017 N N . LEU A 1 129 ? 4.398 -23.094 -3.264 1 97.06 129 LEU A N 1
ATOM 1018 C CA . LEU A 1 129 ? 4.441 -23.031 -4.723 1 97.06 129 LEU A CA 1
ATOM 1019 C C . LEU A 1 129 ? 5.703 -23.703 -5.258 1 97.06 129 LEU A C 1
ATOM 1021 O O . LEU A 1 129 ? 5.656 -24.406 -6.266 1 97.06 129 LEU A O 1
ATOM 1025 N N . LYS A 1 130 ? 6.793 -23.516 -4.531 1 96.94 130 LYS A N 1
ATOM 1026 C CA . LYS A 1 130 ? 8.039 -24.156 -4.93 1 96.94 130 LYS A CA 1
ATOM 1027 C C . LYS A 1 130 ? 7.938 -25.672 -4.777 1 96.94 130 LYS A C 1
ATOM 1029 O O . LYS A 1 130 ? 8.453 -26.422 -5.609 1 96.94 130 LYS A O 1
ATOM 1034 N N . GLY A 1 131 ? 7.27 -26.078 -3.699 1 97.25 131 GLY A N 1
ATOM 1035 C CA . GLY A 1 131 ? 7.023 -27.5 -3.518 1 97.25 131 GLY A CA 1
ATOM 1036 C C . GLY A 1 131 ? 6.156 -28.109 -4.609 1 97.25 131 GLY A C 1
ATOM 1037 O O . GLY A 1 131 ? 6.434 -29.203 -5.098 1 97.25 131 GLY A O 1
ATOM 1038 N N . LEU A 1 132 ? 5.137 -27.375 -4.984 1 97.25 132 LEU A N 1
ATOM 1039 C CA . LEU A 1 132 ? 4.25 -27.828 -6.051 1 97.25 132 LEU A CA 1
ATOM 1040 C C . LEU A 1 132 ? 4.984 -27.891 -7.387 1 97.25 132 LEU A C 1
ATOM 1042 O O . LEU A 1 132 ? 4.82 -28.844 -8.148 1 97.25 132 LEU A O 1
ATOM 1046 N N . GLN A 1 133 ? 5.828 -26.938 -7.684 1 96.31 133 GLN A N 1
ATOM 1047 C CA . GLN A 1 133 ? 6.633 -26.906 -8.898 1 96.31 133 GLN A CA 1
ATOM 1048 C C . GLN A 1 133 ? 7.586 -28.094 -8.953 1 96.31 133 GLN A C 1
ATOM 1050 O O . GLN A 1 133 ? 7.711 -28.75 -9.992 1 96.31 133 GLN A O 1
ATOM 1055 N N . SER A 1 134 ? 8.203 -28.375 -7.801 1 96.56 134 SER A N 1
ATOM 1056 C CA . SER A 1 134 ? 9.125 -29.5 -7.719 1 96.56 134 SER A CA 1
ATOM 1057 C C . SER A 1 134 ? 8.398 -30.828 -7.891 1 96.56 134 SER A C 1
ATOM 1059 O O . SER A 1 134 ? 8.906 -31.734 -8.547 1 96.56 134 SER A O 1
ATOM 1061 N N . SER A 1 135 ? 7.246 -30.891 -7.332 1 96.75 135 SER A N 1
ATOM 1062 C CA . SER A 1 135 ? 6.445 -32.094 -7.457 1 96.75 135 SER A CA 1
ATOM 1063 C C . SER A 1 135 ? 6.055 -32.344 -8.906 1 96.75 135 SER A C 1
ATOM 1065 O O . SER A 1 135 ? 6.148 -33.5 -9.391 1 96.75 135 SER A O 1
ATOM 1067 N N . ILE A 1 136 ? 5.645 -31.359 -9.641 1 96.62 136 ILE A N 1
ATOM 1068 C CA . ILE A 1 136 ? 5.254 -31.5 -11.039 1 96.62 136 ILE A CA 1
ATOM 1069 C C . ILE A 1 136 ? 6.469 -31.875 -11.883 1 96.62 136 ILE A C 1
ATOM 1071 O O . ILE A 1 136 ? 6.391 -32.75 -12.75 1 96.62 136 ILE A O 1
ATOM 1075 N N . SER A 1 137 ? 7.625 -31.266 -11.547 1 95.81 137 SER A N 1
ATOM 1076 C CA . SER A 1 137 ? 8.852 -31.547 -12.281 1 95.81 137 SER A CA 1
ATOM 1077 C C . SER A 1 137 ? 9.305 -33 -12.078 1 95.81 137 SER A C 1
ATOM 1079 O O . SER A 1 137 ? 9.758 -33.656 -13.023 1 95.81 137 SER A O 1
ATOM 1081 N N . THR A 1 138 ? 9.18 -33.5 -10.867 1 96.19 138 THR A N 1
ATOM 1082 C CA . THR A 1 138 ? 9.539 -34.875 -10.57 1 96.19 138 THR A CA 1
ATOM 1083 C C . THR A 1 138 ? 8.625 -35.844 -11.312 1 96.19 138 THR A C 1
ATOM 1085 O O . THR A 1 138 ? 9.086 -36.844 -11.891 1 96.19 138 THR A O 1
ATOM 1088 N N . LYS A 1 139 ? 7.355 -35.562 -11.367 1 95.81 139 LYS A N 1
ATOM 1089 C CA . LYS A 1 139 ? 6.402 -36.406 -12.07 1 95.81 139 LYS A CA 1
ATOM 1090 C C . LYS A 1 139 ? 6.664 -36.406 -13.57 1 95.81 139 LYS A C 1
ATOM 1092 O O . LYS A 1 139 ? 6.559 -37.438 -14.234 1 95.81 139 LYS A O 1
ATOM 1097 N N . GLN A 1 140 ? 7.023 -35.219 -14.078 1 95.12 140 GLN A N 1
ATOM 1098 C CA . GLN A 1 140 ? 7.336 -35.094 -15.492 1 95.12 140 GLN A CA 1
ATOM 1099 C C . GLN A 1 140 ? 8.57 -35.906 -15.867 1 95.12 140 GLN A C 1
ATOM 1101 O O . GLN A 1 140 ? 8.586 -36.562 -16.906 1 95.12 140 GLN A O 1
ATOM 1106 N N . LYS A 1 141 ? 9.609 -35.906 -15.016 1 95.25 141 LYS A N 1
ATOM 1107 C CA . LYS A 1 141 ? 10.828 -36.656 -15.273 1 95.25 141 LYS A CA 1
ATOM 1108 C C . LYS A 1 141 ? 10.555 -38.156 -15.219 1 95.25 141 LYS A C 1
ATOM 1110 O O . LYS A 1 141 ? 11.023 -38.906 -16.078 1 95.25 141 LYS A O 1
ATOM 1115 N N . GLU A 1 142 ? 9.805 -38.531 -14.227 1 95.75 142 GLU A N 1
ATOM 1116 C CA . GLU A 1 142 ? 9.43 -39.938 -14.109 1 95.75 142 GLU A CA 1
ATOM 1117 C C . GLU A 1 142 ? 8.617 -40.406 -15.32 1 95.75 142 GLU A C 1
ATOM 1119 O O . GLU A 1 142 ? 8.852 -41.469 -15.859 1 95.75 142 GLU A O 1
ATOM 1124 N N . PHE A 1 143 ? 7.688 -39.594 -15.727 1 96.31 143 PHE A N 1
ATOM 1125 C CA . PHE A 1 143 ? 6.848 -39.875 -16.875 1 96.31 143 PHE A CA 1
ATOM 1126 C C . PHE A 1 143 ? 7.688 -40.031 -18.141 1 96.31 143 PHE A C 1
ATOM 1128 O O . PHE A 1 143 ? 7.504 -40.938 -18.922 1 96.31 143 PHE A O 1
ATOM 1135 N N . SER A 1 144 ? 8.633 -39.156 -18.359 1 95.5 144 SER A N 1
ATOM 1136 C CA . SER A 1 144 ? 9.492 -39.156 -19.547 1 95.5 144 SER A CA 1
ATOM 1137 C C . SER A 1 144 ? 10.328 -40.438 -19.594 1 95.5 144 SER A C 1
ATOM 1139 O O . SER A 1 144 ? 10.5 -41.031 -20.672 1 95.5 144 SER A O 1
ATOM 1141 N N . HIS A 1 145 ? 10.789 -40.875 -18.422 1 95.69 145 HIS A N 1
ATOM 1142 C CA . HIS A 1 145 ? 11.586 -42.094 -18.344 1 95.69 145 HIS A CA 1
ATOM 1143 C C . HIS A 1 145 ? 10.742 -43.344 -18.703 1 95.69 145 HIS A C 1
ATOM 1145 O O . HIS A 1 145 ? 11.172 -44.188 -19.484 1 95.69 145 HIS A O 1
ATOM 1151 N N . LEU A 1 146 ? 9.594 -43.375 -18.172 1 95.69 146 LEU A N 1
ATOM 1152 C CA . LEU A 1 146 ? 8.711 -44.5 -18.422 1 95.69 146 LEU A CA 1
ATOM 1153 C C . LEU A 1 146 ? 8.25 -44.531 -19.875 1 95.69 146 LEU A C 1
ATOM 1155 O O . LEU A 1 146 ? 8.133 -45.594 -20.484 1 95.69 146 LEU A O 1
ATOM 1159 N N . CYS A 1 147 ? 7.969 -43.344 -20.406 1 94.62 147 CYS A N 1
ATOM 1160 C CA . CYS A 1 147 ? 7.574 -43.219 -21.812 1 94.62 147 CYS A CA 1
ATOM 1161 C C . CYS A 1 147 ? 8.648 -43.812 -22.719 1 94.62 147 CYS A C 1
ATOM 1163 O O . CYS A 1 147 ? 8.344 -44.594 -23.609 1 94.62 147 CYS A O 1
ATOM 1165 N N . HIS A 1 148 ? 9.891 -43.469 -22.453 1 94.12 148 HIS A N 1
ATOM 1166 C CA . HIS A 1 148 ? 11 -43.938 -23.281 1 94.12 148 HIS A CA 1
ATOM 1167 C C . HIS A 1 148 ? 11.141 -45.469 -23.203 1 94.12 148 HIS A C 1
ATOM 1169 O O . HIS A 1 148 ? 11.336 -46.125 -24.219 1 94.12 148 HIS A O 1
ATOM 1175 N N . THR A 1 149 ? 10.961 -46 -22.047 1 95.06 149 THR A N 1
ATOM 1176 C CA . THR A 1 149 ? 11.117 -47.438 -21.812 1 95.06 149 THR A CA 1
ATOM 1177 C C . THR A 1 149 ? 10.023 -48.219 -22.531 1 95.06 149 THR A C 1
ATOM 1179 O O . THR A 1 149 ? 10.312 -49.188 -23.266 1 95.06 149 THR A O 1
ATOM 1182 N N . HIS A 1 150 ? 8.789 -47.812 -22.391 1 95.25 150 HIS A N 1
ATOM 1183 C CA . HIS A 1 150 ? 7.664 -48.531 -22.969 1 95.25 150 HIS A CA 1
ATOM 1184 C C . HIS A 1 150 ? 7.633 -48.375 -24.484 1 95.25 150 HIS A C 1
ATOM 1186 O O . HIS A 1 150 ? 7.289 -49.312 -25.203 1 95.25 150 HIS A O 1
ATOM 1192 N N . GLU A 1 151 ? 7.957 -47.188 -24.938 1 92.25 151 GLU A N 1
ATOM 1193 C CA . GLU A 1 151 ? 8.008 -46.938 -26.375 1 92.25 151 GLU A CA 1
ATOM 1194 C C . GLU A 1 151 ? 9.086 -47.781 -27.031 1 92.25 151 GLU A C 1
ATOM 1196 O O . GLU A 1 151 ? 8.875 -48.344 -28.109 1 92.25 151 GLU A O 1
ATOM 1201 N N . LYS A 1 152 ? 10.25 -47.875 -26.406 1 93.81 152 LYS A N 1
ATOM 1202 C CA . LYS A 1 152 ? 11.352 -48.656 -26.938 1 93.81 152 LYS A CA 1
ATOM 1203 C C . LYS A 1 152 ? 10.984 -50.125 -27 1 93.81 152 LYS A C 1
ATOM 1205 O O . LYS A 1 152 ? 11.266 -50.812 -27.984 1 93.81 152 LYS A O 1
ATOM 1210 N N . GLU A 1 153 ? 10.398 -50.625 -25.922 1 93.94 153 GLU A N 1
ATOM 1211 C CA . GLU A 1 153 ? 9.992 -52.031 -25.875 1 93.94 153 GLU A CA 1
ATOM 1212 C C . GLU A 1 153 ? 9.008 -52.375 -26.984 1 93.94 153 GLU A C 1
ATOM 1214 O O . GLU A 1 153 ? 9.133 -53.406 -27.641 1 93.94 153 GLU A O 1
ATOM 1219 N N . TYR A 1 154 ? 8.047 -51.531 -27.188 1 92.31 154 TYR A N 1
ATOM 1220 C CA . TYR A 1 154 ? 7.047 -51.719 -28.219 1 92.31 154 TYR A CA 1
ATOM 1221 C C . TYR A 1 154 ? 7.68 -51.656 -29.609 1 92.31 154 TYR A C 1
ATOM 1223 O O . TYR A 1 154 ? 7.395 -52.5 -30.469 1 92.31 154 TYR A O 1
ATOM 1231 N N . LYS A 1 155 ? 8.57 -50.75 -29.875 1 90.5 155 LYS A N 1
ATOM 1232 C CA . LYS A 1 155 ? 9.242 -50.594 -31.156 1 90.5 155 LYS A CA 1
ATOM 1233 C C . LYS A 1 155 ? 10.117 -51.812 -31.484 1 90.5 155 LYS A C 1
ATOM 1235 O O . LYS A 1 155 ? 10.18 -52.25 -32.625 1 90.5 155 LYS A O 1
ATOM 1240 N N . LEU A 1 156 ? 10.75 -52.25 -30.422 1 93.81 156 LEU A N 1
ATOM 1241 C CA . LEU A 1 156 ? 11.602 -53.438 -30.609 1 93.81 156 LEU A CA 1
ATOM 1242 C C . LEU A 1 156 ? 10.773 -54.656 -31 1 93.81 156 LEU A C 1
ATOM 1244 O O . LEU A 1 156 ? 11.195 -55.469 -31.828 1 93.81 156 LEU A O 1
ATOM 1248 N N . ALA A 1 157 ? 9.609 -54.812 -30.359 1 92.25 157 ALA A N 1
ATOM 1249 C CA . ALA A 1 157 ? 8.719 -55.938 -30.703 1 92.25 157 ALA A CA 1
ATOM 1250 C C . ALA A 1 157 ? 8.227 -55.812 -32.125 1 92.25 157 ALA A C 1
ATOM 1252 O O . ALA A 1 157 ? 8.164 -56.812 -32.875 1 92.25 157 ALA A O 1
ATOM 1253 N N . LEU A 1 158 ? 7.906 -54.656 -32.531 1 90.5 158 LEU A N 1
ATOM 1254 C CA . LEU A 1 158 ? 7.438 -54.406 -33.875 1 90.5 158 LEU A CA 1
ATOM 1255 C C . LEU A 1 158 ? 8.539 -54.688 -34.906 1 90.5 158 LEU A C 1
ATOM 1257 O O . LEU A 1 158 ? 8.289 -55.281 -35.938 1 90.5 158 LEU A O 1
ATOM 1261 N N . GLN A 1 159 ? 9.734 -54.25 -34.625 1 91.81 159 GLN A N 1
ATOM 1262 C CA . GLN A 1 159 ? 10.867 -54.469 -35.5 1 91.81 159 GLN A CA 1
ATOM 1263 C C . GLN A 1 159 ? 11.164 -55.969 -35.688 1 91.81 159 GLN A C 1
ATOM 1265 O O . GLN A 1 159 ? 11.445 -56.406 -36.781 1 91.81 159 GLN A O 1
ATOM 1270 N N . GLN A 1 160 ? 11.109 -56.656 -34.562 1 93.69 160 GLN A N 1
ATOM 1271 C CA . GLN A 1 160 ? 11.352 -58.094 -34.625 1 93.69 160 GLN A CA 1
ATOM 1272 C C . GLN A 1 160 ? 10.281 -58.812 -35.469 1 93.69 160 GLN A C 1
ATOM 1274 O O . GLN A 1 160 ? 10.586 -59.75 -36.219 1 93.69 160 GLN A O 1
ATOM 1279 N N . THR A 1 161 ? 9.07 -58.344 -35.281 1 92.5 161 THR A N 1
ATOM 1280 C CA . THR A 1 161 ? 7.98 -58.938 -36.062 1 92.5 161 THR A CA 1
ATOM 1281 C C . THR A 1 161 ? 8.172 -58.656 -37.562 1 92.5 161 THR A C 1
ATOM 1283 O O . THR A 1 161 ? 7.93 -59.531 -38.375 1 92.5 161 THR A O 1
ATOM 1286 N N . MET A 1 162 ? 8.609 -57.5 -37.875 1 91.44 162 MET A N 1
ATOM 1287 C CA . MET A 1 162 ? 8.859 -57.156 -39.25 1 91.44 162 MET A CA 1
ATOM 1288 C C . MET A 1 162 ? 9.961 -58.031 -39.844 1 91.44 162 MET A C 1
ATOM 1290 O O . MET A 1 162 ? 9.859 -58.469 -41 1 91.44 162 MET A O 1
ATOM 12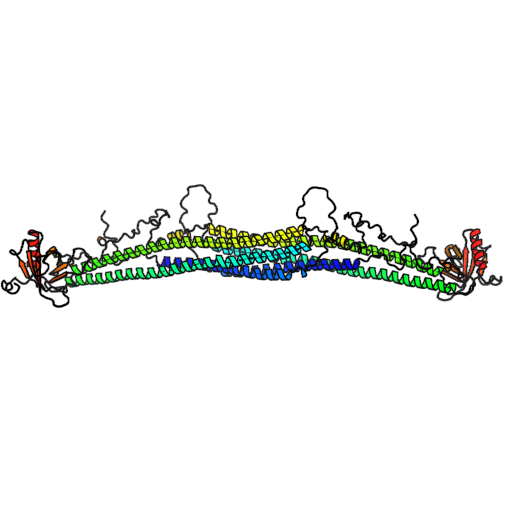94 N N . LYS A 1 163 ? 10.977 -58.281 -39.094 1 93.69 163 LYS A N 1
ATOM 1295 C CA . LYS A 1 163 ? 12.07 -59.125 -39.562 1 93.69 163 LYS A CA 1
ATOM 1296 C C . LYS A 1 163 ? 11.578 -60.562 -39.812 1 93.69 163 LYS A C 1
ATOM 1298 O O . LYS A 1 163 ? 11.914 -61.188 -40.812 1 93.69 163 LYS A O 1
ATOM 1303 N N . GLU A 1 164 ? 10.797 -61.062 -38.812 1 93.31 164 GLU A N 1
ATOM 1304 C CA . GLU A 1 164 ? 10.281 -62.406 -38.938 1 93.31 164 GLU A CA 1
ATOM 1305 C C . GLU A 1 164 ? 9.32 -62.531 -40.125 1 93.31 164 GLU A C 1
ATOM 1307 O O . GLU A 1 164 ? 9.242 -63.562 -40.781 1 93.31 164 GLU A O 1
ATOM 1312 N N . LEU A 1 165 ? 8.555 -61.469 -40.344 1 93.31 165 LEU A N 1
ATOM 1313 C CA . LEU A 1 165 ? 7.648 -61.469 -41.5 1 93.31 165 LEU A CA 1
ATOM 1314 C C . LEU A 1 165 ? 8.43 -61.531 -42.812 1 93.31 165 LEU A C 1
ATOM 1316 O O . LEU A 1 165 ? 8.031 -62.25 -43.719 1 93.31 165 LEU A O 1
ATOM 1320 N N . GLU A 1 166 ? 9.492 -60.812 -42.906 1 93.5 166 GLU A N 1
ATOM 1321 C CA . GLU A 1 166 ? 10.352 -60.844 -44.094 1 93.5 166 GLU A CA 1
ATOM 1322 C C . GLU A 1 166 ? 10.938 -62.25 -44.312 1 93.5 166 GLU A C 1
ATOM 1324 O O . GLU A 1 166 ? 10.984 -62.75 -45.438 1 93.5 166 GLU A O 1
ATOM 1329 N N . HIS A 1 167 ? 11.391 -62.844 -43.25 1 94.69 167 HIS A N 1
ATOM 1330 C CA . HIS A 1 167 ? 11.93 -64.188 -43.312 1 94.69 167 HIS A CA 1
ATOM 1331 C C . HIS A 1 167 ? 10.875 -65.188 -43.75 1 94.69 167 HIS A C 1
ATOM 1333 O O . HIS A 1 167 ? 11.18 -66.125 -44.5 1 94.69 167 HIS A O 1
ATOM 1339 N N . PHE A 1 168 ? 9.711 -64.938 -43.25 1 94.94 168 PHE A N 1
ATOM 1340 C CA . PHE A 1 168 ? 8.609 -65.812 -43.625 1 94.94 168 PHE A CA 1
ATOM 1341 C C . PHE A 1 168 ? 8.32 -65.75 -45.125 1 94.94 168 PHE A C 1
ATOM 1343 O O . PHE A 1 168 ? 8.195 -66.75 -45.812 1 94.94 168 PHE A O 1
ATOM 1350 N N . GLU A 1 169 ? 8.266 -64.5 -45.625 1 93.38 169 GLU A N 1
ATOM 1351 C CA . GLU A 1 169 ? 8.008 -64.312 -47.062 1 93.38 169 GLU A CA 1
ATOM 1352 C C . GLU A 1 169 ? 9.125 -64.938 -47.906 1 93.38 169 GLU A C 1
ATOM 1354 O O . GLU A 1 169 ? 8.859 -65.5 -48.969 1 93.38 169 GLU A O 1
ATOM 1359 N N . LEU A 1 170 ? 10.328 -64.812 -47.469 1 94.19 170 LEU A N 1
ATOM 1360 C CA . LEU A 1 170 ? 11.477 -65.375 -48.156 1 94.19 170 LEU A CA 1
ATOM 1361 C C . LEU A 1 170 ? 11.414 -66.875 -48.188 1 94.19 170 LEU A C 1
ATOM 1363 O O . LEU A 1 170 ? 11.789 -67.5 -49.156 1 94.19 170 LEU A O 1
ATOM 1367 N N . SER A 1 171 ? 10.984 -67.438 -47.062 1 94.88 171 SER A N 1
ATOM 1368 C CA . SER A 1 171 ? 10.891 -68.875 -46.969 1 94.88 171 SER A CA 1
ATOM 1369 C C . SER A 1 171 ? 9.891 -69.438 -47.969 1 94.88 171 SER A C 1
ATOM 1371 O O . SER A 1 171 ? 10.117 -70.562 -48.531 1 94.88 171 SER A O 1
ATOM 1373 N N . ILE A 1 172 ? 8.828 -68.75 -48.188 1 93.81 172 ILE A N 1
ATOM 1374 C CA . ILE A 1 172 ? 7.824 -69.188 -49.156 1 93.81 172 ILE A CA 1
ATOM 1375 C C . ILE A 1 172 ? 8.398 -69.125 -50.562 1 93.81 172 ILE A C 1
ATOM 1377 O O . ILE A 1 172 ? 8.258 -70.125 -51.344 1 93.81 172 ILE A O 1
ATOM 1381 N N . SER A 1 173 ? 9.086 -68 -50.875 1 92.75 173 SER A N 1
ATOM 1382 C CA . SER A 1 173 ? 9.688 -67.875 -52.188 1 92.75 173 SER A CA 1
ATOM 1383 C C . SER A 1 173 ? 10.734 -68.938 -52.469 1 92.75 173 SER A C 1
ATOM 1385 O O . SER A 1 173 ? 10.805 -69.438 -53.562 1 92.75 173 SER A O 1
ATOM 1387 N N . LYS A 1 174 ? 11.508 -69.25 -51.469 1 91.56 174 LYS A N 1
ATOM 1388 C CA . LYS A 1 174 ? 12.555 -70.25 -51.625 1 91.56 174 LYS A CA 1
ATOM 1389 C C . LYS A 1 174 ? 11.945 -71.625 -51.812 1 91.56 174 LYS A C 1
ATOM 1391 O O . LYS A 1 174 ? 12.453 -72.438 -52.594 1 91.56 174 LYS A O 1
ATOM 1396 N N . SER A 1 175 ? 10.891 -71.875 -51.062 1 90.62 175 SER A N 1
ATOM 1397 C CA . SER A 1 175 ? 10.242 -73.188 -51.156 1 90.62 175 SER A CA 1
ATOM 1398 C C . SER A 1 175 ? 9.617 -73.438 -52.531 1 90.62 175 SER A C 1
ATOM 1400 O O . SER A 1 175 ? 9.578 -74.562 -53.031 1 90.62 175 SER A O 1
ATOM 1402 N N . GLU A 1 176 ? 9.133 -72.375 -53.125 1 88.25 176 GLU A N 1
ATOM 1403 C CA . GLU A 1 176 ? 8.516 -72.438 -54.469 1 88.25 176 GLU A CA 1
ATOM 1404 C C . GLU A 1 176 ? 9.555 -72.688 -55.531 1 88.25 176 GLU A C 1
ATOM 1406 O O . GLU A 1 176 ? 9.266 -73.312 -56.562 1 88.25 176 GLU A O 1
ATOM 1411 N N . MET A 1 177 ? 10.766 -72.312 -55.281 1 87.81 177 MET A N 1
ATOM 1412 C CA . MET A 1 177 ? 11.828 -72.438 -56.281 1 87.81 177 MET A CA 1
ATOM 1413 C C . MET A 1 177 ? 12.586 -73.75 -56.125 1 87.81 177 MET A C 1
ATOM 1415 O O . MET A 1 177 ? 13.367 -74.125 -57 1 87.81 177 MET A O 1
ATOM 1419 N N . LEU A 1 178 ? 12.383 -74.375 -55.094 1 84.12 178 LEU A N 1
ATOM 1420 C CA . LEU A 1 178 ? 13.141 -75.562 -54.812 1 84.12 178 LEU A CA 1
ATOM 1421 C C . LEU A 1 178 ? 12.641 -76.75 -55.625 1 84.12 178 LEU A C 1
ATOM 1423 O O . LEU A 1 178 ? 11.438 -76.938 -55.75 1 84.12 178 LEU A O 1
ATOM 1427 N N . PRO A 1 179 ? 13.594 -77.312 -56.406 1 80.69 179 PRO A N 1
ATOM 1428 C CA . PRO A 1 179 ? 13.195 -78.562 -57.125 1 80.69 179 PRO A CA 1
ATOM 1429 C C . PRO A 1 179 ? 12.656 -79.625 -56.219 1 80.69 179 PRO A C 1
ATOM 1431 O O . PRO A 1 179 ? 12.938 -79.625 -55 1 80.69 179 PRO A O 1
ATOM 1434 N N . GLU A 1 180 ? 12 -80.5 -56.938 1 69.44 180 GLU A N 1
ATOM 1435 C CA . GLU A 1 180 ? 11.391 -81.625 -56.219 1 69.44 180 GLU A CA 1
ATOM 1436 C C . GLU A 1 180 ? 12.438 -82.5 -55.531 1 69.44 180 GLU A C 1
ATOM 1438 O O . GLU A 1 180 ? 13.484 -82.812 -56.125 1 69.44 180 GLU A O 1
ATOM 1443 N N . ASN A 1 181 ? 12.828 -82.625 -54.219 1 68.12 181 ASN A N 1
ATOM 1444 C CA . ASN A 1 181 ? 13.664 -83.5 -53.406 1 68.12 181 ASN A CA 1
ATOM 1445 C C . ASN A 1 181 ? 14.953 -82.812 -52.969 1 68.12 181 ASN A C 1
ATOM 1447 O O . ASN A 1 181 ? 15.891 -83.438 -52.5 1 68.12 181 ASN A O 1
ATOM 1451 N N . ALA A 1 182 ? 14.984 -81.562 -53.281 1 80.56 182 ALA A N 1
ATOM 1452 C CA . ALA A 1 182 ? 16.188 -80.812 -52.906 1 80.56 182 ALA A CA 1
ATOM 1453 C C . ALA A 1 182 ? 16.172 -80.5 -51.406 1 80.56 182 ALA A C 1
ATOM 1455 O O . ALA A 1 182 ? 15.133 -80.188 -50.844 1 80.56 182 ALA A O 1
ATOM 1456 N N . LYS A 1 183 ? 17.344 -80.938 -50.812 1 81.94 183 LYS A N 1
ATOM 1457 C CA . LYS A 1 183 ? 17.5 -80.625 -49.406 1 81.94 183 LYS A CA 1
ATOM 1458 C C . LYS A 1 183 ? 17.75 -79.125 -49.156 1 81.94 183 LYS A C 1
ATOM 1460 O O . LYS A 1 183 ? 18.656 -78.562 -49.781 1 81.94 183 LYS A O 1
ATOM 1465 N N . SER A 1 184 ? 16.844 -78.5 -48.562 1 84.25 184 SER A N 1
ATOM 1466 C CA . SER A 1 184 ? 17.016 -77.062 -48.219 1 84.25 184 SER A CA 1
ATOM 1467 C C . SER A 1 184 ? 17.266 -76.875 -46.719 1 84.25 184 SER A C 1
ATOM 1469 O O . SER A 1 184 ? 17.234 -77.875 -45.969 1 84.25 184 SER A O 1
ATOM 1471 N N . ASP A 1 185 ? 17.734 -75.688 -46.344 1 89.81 185 ASP A N 1
ATOM 1472 C CA . ASP A 1 185 ? 17.891 -75.375 -44.938 1 89.81 185 ASP A CA 1
ATOM 1473 C C . ASP A 1 185 ? 16.531 -75.312 -44.25 1 89.81 185 ASP A C 1
ATOM 1475 O O . ASP A 1 185 ? 15.625 -74.625 -44.656 1 89.81 185 ASP A O 1
ATOM 1479 N N . PHE A 1 186 ? 16.359 -76.25 -43.219 1 91.06 186 PHE A N 1
ATOM 1480 C CA . PHE A 1 186 ? 15.07 -76.375 -42.562 1 91.06 186 PHE 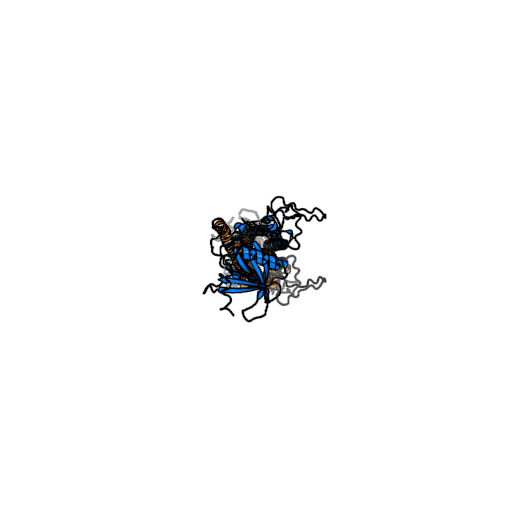A CA 1
ATOM 1481 C C . PHE A 1 186 ? 14.641 -75.062 -41.938 1 91.06 186 PHE A C 1
ATOM 1483 O O . PHE A 1 186 ? 13.461 -74.812 -41.688 1 91.06 186 PHE A O 1
ATOM 1490 N N . ARG A 1 187 ? 15.625 -74.062 -41.688 1 90.25 187 ARG A N 1
ATOM 1491 C CA . ARG A 1 187 ? 15.336 -72.75 -41.094 1 90.25 187 ARG A CA 1
ATOM 1492 C C . ARG A 1 187 ? 14.523 -71.875 -42.062 1 90.25 187 ARG A C 1
ATOM 1494 O O . ARG A 1 187 ? 13.891 -70.938 -41.656 1 90.25 187 ARG A O 1
ATOM 1501 N N . HIS A 1 188 ? 14.508 -72.375 -43.281 1 91.44 188 HIS A N 1
ATOM 1502 C CA . HIS A 1 188 ? 13.758 -71.688 -44.312 1 91.44 188 HIS A CA 1
ATOM 1503 C C . HIS A 1 188 ? 12.5 -72.438 -44.719 1 91.44 188 HIS A C 1
ATOM 1505 O O . HIS A 1 188 ? 11.93 -72.188 -45.781 1 91.44 188 HIS A O 1
ATOM 1511 N N . ASP A 1 189 ? 12.148 -73.375 -43.875 1 94.06 189 ASP A N 1
ATOM 1512 C CA . ASP A 1 189 ? 10.891 -74.062 -44.125 1 94.06 189 ASP A CA 1
ATOM 1513 C C . ASP A 1 189 ? 9.703 -73.125 -43.875 1 94.06 189 ASP A C 1
ATOM 1515 O O . ASP A 1 189 ? 9.633 -72.5 -42.812 1 94.06 189 ASP A O 1
ATOM 1519 N N . PRO A 1 190 ? 8.734 -73.062 -44.75 1 94.56 190 PRO A N 1
ATOM 1520 C CA . PRO A 1 190 ? 7.617 -72.125 -44.625 1 94.56 190 PRO A CA 1
ATOM 1521 C C . PRO A 1 190 ? 6.773 -72.375 -43.375 1 94.56 190 PRO A C 1
ATOM 1523 O O . PRO A 1 190 ? 6.301 -71.438 -42.719 1 94.56 190 PRO A O 1
ATOM 1526 N N . TYR A 1 191 ? 6.57 -73.625 -43.062 1 93.75 191 TYR A N 1
ATOM 1527 C CA . TYR A 1 191 ? 5.816 -73.938 -41.844 1 93.75 191 TYR A CA 1
ATOM 1528 C C . TYR A 1 191 ? 6.543 -73.438 -40.594 1 93.75 191 TYR A C 1
ATOM 1530 O O . TYR A 1 191 ? 5.938 -72.812 -39.719 1 93.75 191 TYR A O 1
ATOM 1538 N N . PHE A 1 192 ? 7.812 -73.812 -40.562 1 93.38 192 PHE A N 1
ATOM 1539 C CA . PHE A 1 192 ? 8.625 -73.438 -39.438 1 93.38 192 PHE A CA 1
ATOM 1540 C C . PHE A 1 192 ? 8.711 -71.875 -39.312 1 93.38 192 PHE A C 1
ATOM 1542 O O . PHE A 1 192 ? 8.562 -71.312 -38.219 1 93.38 192 PHE A O 1
ATOM 1549 N N . SER A 1 193 ? 8.914 -71.25 -40.438 1 93.5 193 SER A N 1
ATOM 1550 C CA . SER A 1 193 ? 8.977 -69.75 -40.438 1 93.5 193 SER A CA 1
ATOM 1551 C C . SER A 1 193 ? 7.656 -69.188 -40 1 93.5 193 SER A C 1
ATOM 1553 O O . SER A 1 193 ? 7.641 -68.125 -39.312 1 93.5 193 SER A O 1
ATOM 1555 N N . LYS A 1 194 ? 6.582 -69.688 -40.375 1 92.75 194 LYS A N 1
ATOM 1556 C CA . LYS A 1 194 ? 5.273 -69.25 -39.969 1 92.75 194 LYS A CA 1
ATOM 1557 C C . LYS A 1 194 ? 5.086 -69.375 -38.438 1 92.75 194 LYS A C 1
ATOM 1559 O O . LYS A 1 194 ? 4.52 -68.5 -37.781 1 92.75 194 LYS A O 1
ATOM 1564 N N . ARG A 1 195 ? 5.555 -70.562 -37.906 1 92.19 195 ARG A N 1
ATOM 1565 C CA . ARG A 1 195 ? 5.457 -70.812 -36.469 1 92.19 195 ARG A CA 1
ATOM 1566 C C . ARG A 1 195 ? 6.223 -69.75 -35.688 1 92.19 195 ARG A C 1
ATOM 1568 O O . ARG A 1 195 ? 5.73 -69.188 -34.688 1 92.19 195 ARG A O 1
ATOM 1575 N N . ILE A 1 196 ? 7.414 -69.438 -36.156 1 92.88 196 ILE A N 1
ATOM 1576 C CA . ILE A 1 196 ? 8.227 -68.375 -35.531 1 92.88 196 ILE A CA 1
ATOM 1577 C C . ILE A 1 196 ? 7.52 -67.062 -35.625 1 92.88 196 ILE A C 1
ATOM 1579 O O . ILE A 1 196 ? 7.453 -66.312 -34.625 1 92.88 196 ILE A O 1
ATOM 1583 N N . LEU A 1 197 ? 6.973 -66.75 -36.781 1 92.25 197 LEU A N 1
ATOM 1584 C CA . LEU A 1 197 ? 6.262 -65.5 -37 1 92.25 197 LEU A CA 1
ATOM 1585 C C . LEU A 1 197 ? 5.047 -65.375 -36.062 1 92.25 197 LEU A C 1
ATOM 1587 O O . LEU A 1 197 ? 4.781 -64.312 -35.5 1 92.25 197 LEU A O 1
ATOM 1591 N N . MET A 1 198 ? 4.344 -66.438 -35.875 1 90.69 198 MET A N 1
ATOM 1592 C CA . MET A 1 198 ? 3.152 -66.438 -35.031 1 90.69 198 MET A CA 1
ATOM 1593 C C . MET A 1 198 ? 3.523 -66.25 -33.562 1 90.69 198 MET A C 1
ATOM 1595 O O . MET A 1 198 ? 2.803 -65.562 -32.844 1 90.69 198 MET A O 1
ATOM 1599 N N . SER A 1 199 ? 4.559 -66.938 -33.156 1 90.94 199 SER A N 1
ATOM 1600 C CA . SER A 1 199 ? 5.023 -66.75 -31.797 1 90.94 199 SER A CA 1
ATOM 1601 C C . SER A 1 199 ? 5.422 -65.25 -31.578 1 90.94 199 SER A C 1
ATOM 1603 O O . SER A 1 199 ? 5.082 -64.688 -30.547 1 90.94 199 SER A O 1
ATOM 1605 N N . GLN A 1 200 ? 6.125 -64.688 -32.562 1 91.5 200 GLN A N 1
ATOM 1606 C CA . GLN A 1 200 ? 6.535 -63.312 -32.469 1 91.5 200 GLN A CA 1
ATOM 1607 C C . GLN A 1 200 ? 5.328 -62.375 -32.531 1 91.5 200 GLN A C 1
ATOM 1609 O O . GLN A 1 200 ? 5.312 -61.344 -31.875 1 91.5 200 GLN A O 1
ATOM 1614 N N . ALA A 1 201 ? 4.398 -62.688 -33.344 1 89.69 201 ALA A N 1
ATOM 1615 C CA . ALA A 1 201 ? 3.166 -61.906 -33.406 1 89.69 201 ALA A CA 1
ATOM 1616 C C . ALA A 1 201 ? 2.463 -61.844 -32.062 1 89.69 201 ALA A C 1
ATOM 1618 O O . ALA A 1 201 ? 1.924 -60.812 -31.672 1 89.69 201 ALA A O 1
ATOM 1619 N N . ASP A 1 202 ? 2.463 -63 -31.344 1 89.31 202 ASP A N 1
ATOM 1620 C CA . ASP A 1 202 ? 1.875 -63.031 -30.016 1 89.31 202 ASP A CA 1
ATOM 1621 C C . ASP A 1 202 ? 2.629 -62.125 -29.062 1 89.31 202 ASP A C 1
ATOM 1623 O O . ASP A 1 202 ? 2.014 -61.406 -28.25 1 89.31 202 ASP A O 1
ATOM 1627 N N . ALA A 1 203 ? 3.912 -62.219 -29.125 1 90.12 203 ALA A N 1
ATOM 1628 C CA . ALA A 1 203 ? 4.742 -61.344 -28.281 1 90.12 203 ALA A CA 1
ATOM 1629 C C . ALA A 1 203 ? 4.477 -59.875 -28.578 1 90.12 203 ALA A C 1
ATOM 1631 O O . ALA A 1 203 ? 4.441 -59.062 -27.656 1 90.12 203 ALA A O 1
ATOM 1632 N N . GLN A 1 204 ? 4.309 -59.531 -29.828 1 90.38 204 GLN A N 1
ATOM 1633 C CA . GLN A 1 204 ? 4.012 -58.156 -30.219 1 90.38 204 GLN A CA 1
ATOM 1634 C C . GLN A 1 204 ? 2.658 -57.688 -29.672 1 90.38 204 GLN A C 1
ATOM 1636 O O . GLN A 1 204 ? 2.516 -56.562 -29.203 1 90.38 204 GLN A O 1
ATOM 1641 N N . LEU A 1 205 ? 1.678 -58.562 -29.828 1 88.38 205 LEU A N 1
ATOM 1642 C CA . LEU A 1 205 ? 0.341 -58.219 -29.344 1 88.38 205 LEU A CA 1
ATOM 1643 C C . LEU A 1 205 ? 0.348 -58 -27.828 1 88.38 205 LEU A C 1
ATOM 1645 O O . LEU A 1 205 ? -0.355 -57.125 -27.328 1 88.38 205 LEU A O 1
ATOM 1649 N N . GLN A 1 206 ? 1.171 -58.812 -27.062 1 89.44 206 GLN A N 1
ATOM 1650 C CA . GLN A 1 206 ? 1.308 -58.594 -25.625 1 89.44 206 GLN A CA 1
ATOM 1651 C C . GLN A 1 206 ? 1.972 -57.25 -25.328 1 89.44 206 GLN A C 1
ATOM 1653 O O . GLN A 1 206 ? 1.551 -56.5 -24.422 1 89.44 206 GLN A O 1
ATOM 1658 N N . SER A 1 207 ? 2.969 -56.938 -26.125 1 90.69 207 SER A N 1
ATOM 1659 C CA . SER A 1 207 ? 3.66 -55.656 -25.953 1 90.69 207 SER A CA 1
ATOM 1660 C C . SER A 1 207 ? 2.748 -54.5 -26.297 1 90.69 207 SER A C 1
ATOM 1662 O O . SER A 1 207 ? 2.812 -53.438 -25.656 1 90.69 207 SER A O 1
ATOM 1664 N N . GLU A 1 208 ? 1.95 -54.688 -27.344 1 88.75 208 GLU A N 1
ATOM 1665 C CA . GLU A 1 208 ? 0.992 -53.656 -27.75 1 88.75 208 GLU A CA 1
ATOM 1666 C C . GLU A 1 208 ? -0.023 -53.406 -26.641 1 88.75 208 GLU A C 1
ATOM 1668 O O . GLU A 1 208 ? -0.351 -52.25 -26.359 1 88.75 208 GLU A O 1
ATOM 1673 N N . GLN A 1 209 ? -0.494 -54.438 -26.047 1 88.31 209 GLN A N 1
ATOM 1674 C CA . GLN A 1 209 ? -1.452 -54.281 -24.953 1 88.31 209 GLN A CA 1
ATOM 1675 C C . GLN A 1 209 ? -0.809 -53.625 -23.75 1 88.31 209 GLN A C 1
ATOM 1677 O O . GLN A 1 209 ? -1.439 -52.781 -23.078 1 88.31 209 GLN A O 1
ATOM 1682 N N . LYS A 1 210 ? 0.42 -54 -23.453 1 91.44 210 LYS A N 1
ATOM 1683 C CA . LYS A 1 210 ? 1.152 -53.375 -22.359 1 91.44 210 LYS A CA 1
ATOM 1684 C C . LYS A 1 210 ? 1.344 -51.875 -22.625 1 91.44 210 LYS A C 1
ATOM 1686 O O . LYS A 1 210 ? 1.205 -51.062 -21.719 1 91.44 210 LYS A O 1
ATOM 1691 N N . PHE A 1 211 ? 1.633 -51.5 -23.812 1 92.56 211 PHE A N 1
ATOM 1692 C CA . PHE A 1 211 ? 1.839 -50.094 -24.188 1 92.56 211 PHE A CA 1
ATOM 1693 C C . PHE A 1 211 ? 0.533 -49.312 -24.109 1 92.56 211 PHE A C 1
ATOM 1695 O O . PHE A 1 211 ? 0.503 -48.188 -23.594 1 92.56 211 PHE A O 1
ATOM 1702 N N . LEU A 1 212 ? -0.488 -49.906 -24.578 1 89.69 212 LEU A N 1
ATOM 1703 C CA . LEU A 1 212 ? -1.799 -49.281 -24.516 1 89.69 212 LEU A CA 1
ATOM 1704 C C . LEU A 1 212 ? -2.223 -49.062 -23.062 1 89.69 212 LEU A C 1
ATOM 1706 O O . LEU A 1 212 ? -2.736 -48 -22.719 1 89.69 212 LEU A O 1
ATOM 1710 N N . ASN A 1 213 ? -1.991 -50.094 -22.219 1 91.25 213 ASN A N 1
ATOM 1711 C CA . ASN A 1 213 ? -2.303 -49.969 -20.797 1 91.25 213 ASN A CA 1
ATOM 1712 C C . ASN A 1 213 ? -1.51 -48.812 -20.156 1 91.25 213 ASN A C 1
ATOM 1714 O O . ASN A 1 213 ? -2.035 -48.094 -19.312 1 91.25 213 ASN A O 1
ATOM 1718 N N . PHE A 1 214 ? -0.309 -48.688 -20.547 1 94.38 214 PHE A N 1
ATOM 1719 C CA . PHE A 1 214 ? 0.536 -47.625 -20.031 1 94.38 214 PHE A CA 1
ATOM 1720 C C . PHE A 1 214 ? -0.011 -46.25 -20.438 1 94.38 214 PHE A C 1
ATOM 1722 O O . PHE A 1 214 ? -0.05 -45.344 -19.625 1 94.38 214 PHE A O 1
ATOM 1729 N N . ILE A 1 215 ? -0.406 -46.094 -21.672 1 93.19 215 ILE A N 1
ATOM 1730 C CA . ILE A 1 215 ? -0.941 -44.812 -22.156 1 93.19 215 ILE A CA 1
ATOM 1731 C C . ILE A 1 215 ? -2.205 -44.469 -21.375 1 93.19 215 ILE A C 1
ATOM 1733 O O . ILE A 1 215 ? -2.355 -43.344 -20.922 1 93.19 215 ILE A O 1
ATOM 1737 N N . GLN A 1 216 ? -3.09 -45.469 -21.188 1 90.5 216 GLN A N 1
ATOM 1738 C CA . GLN A 1 216 ? -4.344 -45.219 -20.469 1 90.5 216 GLN A CA 1
ATOM 1739 C C . GLN A 1 216 ? -4.09 -44.844 -19.016 1 90.5 216 GLN A C 1
ATOM 1741 O O . GLN A 1 216 ? -4.734 -43.969 -18.469 1 90.5 216 GLN A O 1
ATOM 1746 N N . LYS A 1 217 ? -3.168 -45.562 -18.406 1 93.56 217 LYS A N 1
ATOM 1747 C CA . LYS A 1 217 ? -2.807 -45.25 -17.031 1 93.56 217 LYS A CA 1
ATOM 1748 C C . LYS A 1 217 ? -2.199 -43.875 -16.922 1 93.56 217 LYS A C 1
ATOM 1750 O O . LYS A 1 217 ? -2.467 -43.125 -15.969 1 93.56 217 LYS A O 1
ATOM 1755 N N . SER A 1 218 ? -1.369 -43.531 -17.891 1 94.56 218 SER A N 1
ATOM 1756 C CA . SER A 1 218 ? -0.737 -42.219 -17.9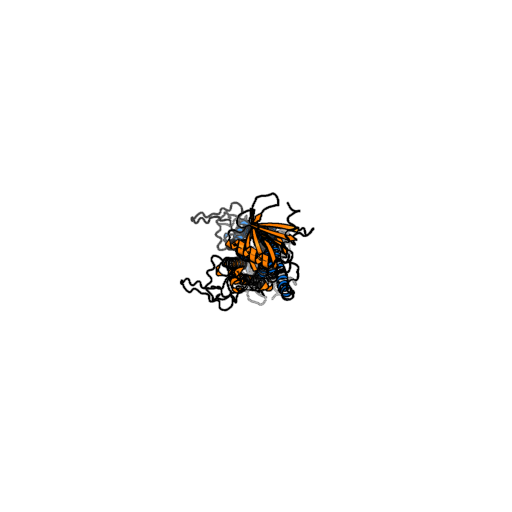06 1 94.56 218 SER A CA 1
ATOM 1757 C C . SER A 1 218 ? -1.772 -41.094 -18.031 1 94.56 218 SER A C 1
ATOM 1759 O O . SER A 1 218 ? -1.625 -40.031 -17.438 1 94.56 218 SER A O 1
ATOM 1761 N N . GLU A 1 219 ? -2.799 -41.312 -18.828 1 92.75 219 GLU A N 1
ATOM 1762 C CA . GLU A 1 219 ? -3.883 -40.344 -18.969 1 92.75 219 GLU A CA 1
ATOM 1763 C C . GLU A 1 219 ? -4.633 -40.156 -17.656 1 92.75 219 GLU A C 1
ATOM 1765 O O . GLU A 1 219 ? -4.957 -39.062 -17.266 1 92.75 219 GLU A O 1
ATOM 1770 N N . THR A 1 220 ? -4.906 -41.312 -16.969 1 92.38 220 THR A N 1
ATOM 1771 C CA . THR A 1 220 ? -5.582 -41.25 -15.68 1 92.38 220 THR A CA 1
ATOM 1772 C C . THR A 1 220 ? -4.715 -40.531 -14.648 1 92.38 220 THR A C 1
ATOM 1774 O O . THR A 1 220 ? -5.219 -39.75 -13.844 1 92.38 220 THR A O 1
ATOM 1777 N N . ASP A 1 221 ? -3.42 -40.812 -14.664 1 93.69 221 ASP A N 1
ATOM 1778 C CA . ASP A 1 221 ? -2.492 -40.156 -13.742 1 93.69 221 ASP A CA 1
ATOM 1779 C C . ASP A 1 221 ? -2.438 -38.625 -14 1 93.69 221 ASP A C 1
ATOM 1781 O O . ASP A 1 221 ? -2.34 -37.844 -13.055 1 93.69 221 ASP A O 1
ATOM 1785 N N . LEU A 1 222 ? -2.434 -38.281 -15.242 1 94.5 222 LEU A N 1
ATOM 1786 C CA . LEU A 1 222 ? -2.418 -36.844 -15.578 1 94.5 222 LEU A CA 1
ATOM 1787 C C . LEU A 1 222 ? -3.676 -36.156 -15.07 1 94.5 222 LEU A C 1
ATOM 1789 O O . LEU A 1 222 ? -3.605 -35.062 -14.531 1 94.5 222 LEU A O 1
ATOM 1793 N N . ARG A 1 223 ? -4.809 -36.781 -15.242 1 92.94 223 ARG A N 1
ATOM 1794 C CA . ARG A 1 223 ? -6.062 -36.219 -14.742 1 92.94 223 ARG A CA 1
ATOM 1795 C C . ARG A 1 223 ? -5.98 -35.969 -13.242 1 92.94 223 ARG A C 1
ATOM 1797 O O . ARG A 1 223 ? -6.309 -34.875 -12.781 1 92.94 223 ARG A O 1
ATOM 1804 N N . LEU A 1 224 ? -5.535 -36.938 -12.5 1 94.25 224 LEU A N 1
ATOM 1805 C CA . LEU A 1 224 ? -5.426 -36.812 -11.047 1 94.25 224 LEU A CA 1
ATOM 1806 C C . LEU A 1 224 ? -4.43 -35.719 -10.672 1 94.25 224 LEU A C 1
ATOM 1808 O O . LEU A 1 224 ? -4.668 -34.938 -9.734 1 94.25 224 LEU A O 1
ATOM 1812 N N . ALA A 1 225 ? -3.373 -35.688 -11.406 1 95.31 225 ALA A N 1
ATOM 1813 C CA . ALA A 1 225 ? -2.352 -34.656 -11.141 1 95.31 225 ALA A CA 1
ATOM 1814 C C . ALA A 1 225 ? -2.895 -33.25 -11.383 1 95.31 225 ALA A C 1
ATOM 1816 O O . ALA A 1 225 ? -2.584 -32.344 -10.641 1 95.31 225 ALA A O 1
ATOM 1817 N N . GLU A 1 226 ? -3.66 -33.125 -12.438 1 95 226 GLU A N 1
ATOM 1818 C CA . GLU A 1 226 ? -4.242 -31.828 -12.75 1 95 226 GLU A CA 1
ATOM 1819 C C . GLU A 1 226 ? -5.203 -31.375 -11.664 1 95 226 GLU A C 1
ATOM 1821 O O . GLU A 1 226 ? -5.168 -30.219 -11.234 1 95 226 GLU A O 1
ATOM 1826 N N . ILE A 1 227 ? -6.074 -32.281 -11.234 1 95.44 227 ILE A N 1
ATOM 1827 C CA . ILE A 1 227 ? -7.043 -31.953 -10.195 1 95.44 227 ILE A CA 1
ATOM 1828 C C . ILE A 1 227 ? -6.312 -31.578 -8.906 1 95.44 227 ILE A C 1
ATOM 1830 O O . ILE A 1 227 ? -6.656 -30.578 -8.258 1 95.44 227 ILE A O 1
ATOM 1834 N N . GLN A 1 228 ? -5.301 -32.312 -8.57 1 96.25 228 GLN A N 1
ATOM 1835 C CA . GLN A 1 228 ? -4.523 -32.031 -7.367 1 96.25 228 GLN A CA 1
ATOM 1836 C C . GLN A 1 228 ? -3.803 -30.688 -7.473 1 96.25 228 GLN A C 1
ATOM 1838 O O . GLN A 1 228 ? -3.756 -29.922 -6.504 1 96.25 228 GLN A O 1
ATOM 1843 N N . THR A 1 229 ? -3.203 -30.453 -8.594 1 96.62 229 THR A N 1
ATOM 1844 C CA . THR A 1 229 ? -2.504 -29.188 -8.812 1 96.62 229 THR A CA 1
ATOM 1845 C C . THR A 1 229 ? -3.459 -28 -8.664 1 96.62 229 THR A C 1
ATOM 1847 O O . THR A 1 229 ? -3.131 -27.016 -7.996 1 96.62 229 THR A O 1
ATOM 1850 N N . MET A 1 230 ? -4.656 -28.094 -9.219 1 95.88 230 MET A N 1
ATOM 1851 C CA . MET A 1 230 ? -5.645 -27.031 -9.125 1 95.88 230 MET A CA 1
ATOM 1852 C C . MET A 1 230 ? -6.066 -26.797 -7.676 1 95.88 230 MET A C 1
ATOM 1854 O O . MET A 1 230 ? -6.203 -25.656 -7.23 1 95.88 230 MET A O 1
ATOM 1858 N N . GLN A 1 231 ? -6.273 -27.875 -6.941 1 97.31 231 GLN A N 1
ATOM 1859 C CA . GLN A 1 231 ? -6.656 -27.766 -5.535 1 97.31 231 GLN A CA 1
ATOM 1860 C C . GLN A 1 231 ? -5.57 -27.078 -4.719 1 97.31 231 GLN A C 1
ATOM 1862 O O . GLN A 1 231 ? -5.871 -26.203 -3.9 1 97.31 231 GLN A O 1
ATOM 1867 N N . GLU A 1 232 ? -4.344 -27.422 -4.965 1 97.56 232 GLU A N 1
ATOM 1868 C CA . GLU A 1 232 ? -3.23 -26.812 -4.238 1 97.56 232 GLU A CA 1
ATOM 1869 C C . GLU A 1 232 ? -3.072 -25.344 -4.605 1 97.56 232 GLU A C 1
ATOM 1871 O O . GLU A 1 232 ? -2.82 -24.5 -3.738 1 97.56 232 GLU A O 1
ATOM 1876 N N . LEU A 1 233 ? -3.207 -25.031 -5.848 1 97.12 233 LEU A N 1
ATOM 1877 C CA . LEU A 1 233 ? -3.109 -23.656 -6.293 1 97.12 233 LEU A CA 1
ATOM 1878 C C . LEU A 1 233 ? -4.211 -22.797 -5.664 1 97.12 233 LEU A C 1
ATOM 1880 O O . LEU A 1 233 ? -3.971 -21.656 -5.277 1 97.12 233 LEU A O 1
ATOM 1884 N N . LYS A 1 234 ? -5.422 -23.375 -5.625 1 97.31 234 LYS A N 1
ATOM 1885 C CA . LYS A 1 234 ? -6.539 -22.656 -5 1 97.31 234 LYS A CA 1
ATOM 1886 C C . LYS A 1 234 ? -6.258 -22.375 -3.525 1 97.31 234 LYS A C 1
ATOM 1888 O O . LYS A 1 234 ? -6.539 -21.297 -3.029 1 97.31 234 LYS A O 1
ATOM 1893 N N . GLN A 1 235 ? -5.668 -23.328 -2.836 1 97.69 235 GLN A N 1
ATOM 1894 C CA . GLN A 1 235 ? -5.336 -23.172 -1.425 1 97.69 235 GLN A CA 1
ATOM 1895 C C . GLN A 1 235 ? -4.27 -22.094 -1.235 1 97.69 235 GLN A C 1
ATOM 1897 O O . GLN A 1 235 ? -4.391 -21.234 -0.35 1 97.69 235 GLN A O 1
ATOM 1902 N N . VAL A 1 236 ? -3.27 -22.125 -2.018 1 97.69 236 VAL A N 1
ATOM 1903 C CA . VAL A 1 236 ? -2.174 -21.172 -1.924 1 97.69 236 VAL A CA 1
ATOM 1904 C C . VAL A 1 236 ? -2.688 -19.766 -2.234 1 97.69 236 VAL A C 1
ATOM 1906 O O . VAL A 1 236 ? -2.35 -18.812 -1.537 1 97.69 236 VAL A O 1
ATOM 1909 N N . PHE A 1 237 ? -3.508 -19.641 -3.244 1 97.81 237 PHE A N 1
ATOM 1910 C CA . PHE A 1 237 ? -4.008 -18.328 -3.633 1 97.81 237 PHE A CA 1
ATOM 1911 C C . PHE A 1 237 ? -4.961 -17.781 -2.576 1 97.81 237 PHE A C 1
ATOM 1913 O O . PHE A 1 237 ? -5 -16.578 -2.338 1 97.81 237 PHE A O 1
ATOM 1920 N N . GLU A 1 238 ? -5.746 -18.688 -2.01 1 97.94 238 GLU A N 1
ATOM 1921 C CA . GLU A 1 238 ? -6.617 -18.266 -0.917 1 97.94 238 GLU A CA 1
ATOM 1922 C C . GLU A 1 238 ? -5.812 -17.688 0.242 1 97.94 238 GLU A C 1
ATOM 1924 O O . GLU A 1 238 ? -6.18 -16.656 0.806 1 97.94 238 GLU A O 1
ATOM 1929 N N . LEU A 1 239 ? -4.75 -18.391 0.604 1 97.88 239 LEU A N 1
ATOM 1930 C CA . LEU A 1 239 ? -3.879 -17.891 1.666 1 97.88 239 LEU A CA 1
ATOM 1931 C C . LEU A 1 239 ? -3.27 -16.547 1.286 1 97.88 239 LEU A C 1
ATOM 1933 O O . LEU A 1 239 ? -3.293 -15.609 2.08 1 97.88 239 LEU A O 1
ATOM 1937 N N . PHE A 1 240 ? -2.777 -16.453 0.087 1 98.19 240 PHE A N 1
ATOM 1938 C CA . PHE A 1 240 ? -2.18 -15.227 -0.433 1 98.19 240 PHE A CA 1
ATOM 1939 C C . PHE A 1 240 ? -3.184 -14.078 -0.411 1 98.19 240 PHE A C 1
ATOM 1941 O O . PHE A 1 240 ? -2.883 -12.992 0.085 1 98.19 240 PHE A O 1
ATOM 1948 N N . SER A 1 241 ? -4.355 -14.328 -0.967 1 97.81 241 SER A N 1
ATOM 1949 C CA . SER A 1 241 ? -5.406 -13.312 -1.017 1 97.81 241 SER A CA 1
ATOM 1950 C C . SER A 1 241 ? -5.809 -12.867 0.385 1 97.81 241 SER A C 1
ATOM 1952 O O . SER A 1 241 ? -6.035 -11.68 0.623 1 97.81 241 SER A O 1
ATOM 1954 N N . SER A 1 242 ? -5.926 -13.82 1.307 1 97.94 242 SER A N 1
ATOM 1955 C CA . SER A 1 242 ? -6.324 -13.5 2.674 1 97.94 242 SER A CA 1
ATOM 1956 C C . SER A 1 242 ? -5.309 -12.578 3.344 1 97.94 242 SER A C 1
ATOM 1958 O O . SER A 1 242 ? -5.688 -11.672 4.094 1 97.94 242 SER A O 1
ATOM 1960 N N . ILE A 1 243 ? -4.047 -12.789 3.115 1 97.81 243 ILE A N 1
ATOM 1961 C CA . ILE A 1 243 ? -2.982 -11.961 3.67 1 97.81 243 ILE A CA 1
ATOM 1962 C C . ILE A 1 243 ? -3.154 -10.523 3.199 1 97.81 243 ILE A C 1
ATOM 1964 O O . ILE A 1 243 ? -3.129 -9.586 4.008 1 97.81 243 ILE A O 1
ATOM 1968 N N . LEU A 1 244 ? -3.365 -10.312 1.899 1 97.38 244 LEU A N 1
ATOM 1969 C CA . LEU A 1 244 ? -3.471 -8.969 1.33 1 97.38 244 LEU A CA 1
ATOM 1970 C C . LEU A 1 244 ? -4.773 -8.305 1.756 1 97.38 244 LEU A C 1
ATOM 1972 O O . LEU A 1 244 ? -4.797 -7.102 2.029 1 97.38 244 LEU A O 1
ATOM 1976 N N . VAL A 1 245 ? -5.883 -9.094 1.81 1 97.44 245 VAL A N 1
ATOM 1977 C CA . VAL A 1 245 ? -7.172 -8.555 2.232 1 97.44 245 VAL A CA 1
ATOM 1978 C C . VAL A 1 245 ? -7.07 -8.039 3.664 1 97.44 245 VAL A C 1
ATOM 1980 O O . VAL A 1 245 ? -7.461 -6.902 3.947 1 97.44 245 VAL A O 1
ATOM 1983 N N . HIS A 1 246 ? -6.461 -8.789 4.547 1 97.06 246 HIS A N 1
ATOM 1984 C CA . HIS A 1 246 ? -6.332 -8.398 5.941 1 97.06 246 HIS A CA 1
ATOM 1985 C C . HIS A 1 246 ? -5.422 -7.18 6.09 1 97.06 246 HIS A C 1
ATOM 1987 O O . HIS A 1 246 ? -5.707 -6.277 6.883 1 97.06 246 HIS A O 1
ATOM 1993 N N . LEU A 1 247 ? -4.352 -7.199 5.375 1 96.69 247 LEU A N 1
ATOM 1994 C CA . LEU A 1 247 ? -3.404 -6.09 5.434 1 96.69 247 LEU A CA 1
ATOM 1995 C C . LEU A 1 247 ? -4.086 -4.777 5.066 1 96.69 247 LEU A C 1
ATOM 1997 O O . LEU A 1 247 ? -3.967 -3.787 5.793 1 96.69 247 LEU A O 1
ATOM 2001 N N . HIS A 1 248 ? -4.879 -4.715 4.027 1 97.12 248 HIS A N 1
ATOM 2002 C CA . HIS A 1 248 ? -5.48 -3.48 3.537 1 97.12 248 HIS A CA 1
ATOM 2003 C C . HIS A 1 248 ? -6.711 -3.104 4.359 1 97.12 248 HIS A C 1
ATOM 2005 O O . HIS A 1 248 ? -7.039 -1.922 4.484 1 97.12 248 HIS A O 1
ATOM 2011 N N . GLU A 1 249 ? -7.34 -4.141 4.953 1 96.44 249 GLU A N 1
ATOM 2012 C CA . GLU A 1 249 ? -8.398 -3.84 5.914 1 96.44 249 GLU A CA 1
ATOM 2013 C C . GLU A 1 249 ? -7.84 -3.129 7.145 1 96.44 249 GLU A C 1
ATOM 2015 O O . GLU A 1 249 ? -8.461 -2.195 7.66 1 96.44 249 GLU A O 1
ATOM 2020 N N . ASP A 1 250 ? -6.691 -3.582 7.57 1 96.5 250 ASP A N 1
ATOM 2021 C CA . ASP A 1 250 ? -6.039 -2.949 8.711 1 96.5 250 ASP A CA 1
ATOM 2022 C C . ASP A 1 250 ? -5.656 -1.504 8.398 1 96.5 250 ASP A C 1
ATOM 2024 O O . ASP A 1 250 ? -5.773 -0.625 9.25 1 96.5 250 ASP A O 1
ATOM 2028 N N . TYR A 1 251 ? -5.219 -1.227 7.191 1 96.06 251 TYR A N 1
ATOM 2029 C CA . TYR A 1 251 ? -4.91 0.131 6.754 1 96.06 251 TYR A CA 1
ATOM 2030 C C . TYR A 1 251 ? -6.148 1.02 6.832 1 96.06 251 TYR A C 1
ATOM 2032 O O . TYR A 1 251 ? -6.094 2.123 7.379 1 96.06 251 TYR A O 1
ATOM 2040 N N . SER A 1 252 ? -7.234 0.491 6.266 1 96.38 252 SER A N 1
ATOM 2041 C CA . SER A 1 252 ? -8.484 1.248 6.25 1 96.38 252 SER A CA 1
ATOM 2042 C C . SER A 1 252 ? -8.961 1.556 7.668 1 96.38 252 SER A C 1
ATOM 2044 O O . SER A 1 252 ? -9.305 2.695 7.977 1 96.38 252 SER A O 1
ATOM 2046 N N . LYS A 1 253 ? -8.883 0.589 8.547 1 96.5 253 LYS A N 1
ATOM 2047 C CA . LYS A 1 253 ? -9.32 0.754 9.93 1 96.5 253 LYS A CA 1
ATOM 2048 C C . LYS A 1 253 ? -8.438 1.757 10.672 1 96.5 253 LYS A C 1
ATOM 2050 O O . LYS A 1 253 ? -8.93 2.537 11.484 1 96.5 253 LYS A O 1
ATOM 2055 N N . SER A 1 254 ? -7.125 1.688 10.414 1 97.25 254 SER A N 1
ATOM 2056 C CA . SER A 1 254 ? -6.184 2.596 11.062 1 97.25 254 SER A CA 1
ATOM 2057 C C . SER A 1 254 ? -6.512 4.051 10.75 1 97.25 254 SER A C 1
ATOM 2059 O O . SER A 1 254 ? -6.578 4.887 11.648 1 97.25 254 SER A O 1
ATOM 2061 N N . PHE A 1 255 ? -6.797 4.398 9.523 1 97.5 255 PHE A N 1
ATOM 2062 C CA . PHE A 1 255 ? -7.055 5.781 9.125 1 97.5 255 PHE A CA 1
ATOM 2063 C C . PHE A 1 255 ? -8.453 6.207 9.547 1 97.5 255 PHE A C 1
ATOM 2065 O O . PHE A 1 255 ? -8.688 7.379 9.852 1 97.5 255 PHE A O 1
ATOM 2072 N N . GLN A 1 256 ? -9.414 5.246 9.625 1 97 256 GLN A N 1
ATOM 2073 C CA . GLN A 1 256 ? -10.727 5.555 10.188 1 97 256 GLN A CA 1
ATOM 2074 C C . GLN A 1 256 ? -10.625 5.93 11.656 1 97 256 GLN A C 1
ATOM 2076 O O . GLN A 1 256 ? -11.25 6.898 12.102 1 97 256 GLN A O 1
ATOM 2081 N N . LYS A 1 257 ? -9.805 5.148 12.32 1 96.88 257 LYS A N 1
ATOM 2082 C CA . LYS A 1 257 ? -9.586 5.414 13.742 1 96.88 257 LYS A CA 1
ATOM 2083 C C . LYS A 1 257 ? -8.906 6.766 13.953 1 96.88 257 LYS A C 1
ATOM 2085 O O . LYS A 1 257 ? -9.305 7.539 14.828 1 96.88 257 LYS A O 1
ATOM 2090 N N . LEU A 1 258 ? -7.887 7.074 13.133 1 96.44 258 LEU A N 1
ATOM 2091 C CA . LEU A 1 258 ? -7.172 8.344 13.211 1 96.44 258 LEU A CA 1
ATOM 2092 C C . LEU A 1 258 ? -8.109 9.516 12.945 1 96.44 258 LEU A C 1
ATOM 2094 O O . LEU A 1 258 ? -8.109 10.5 13.688 1 96.44 258 LEU A O 1
ATOM 2098 N N . ASN A 1 259 ? -8.914 9.359 11.922 1 97.62 259 ASN A N 1
ATOM 2099 C CA . ASN A 1 259 ? -9.836 10.438 11.57 1 97.62 259 ASN A CA 1
ATOM 2100 C C . ASN A 1 259 ? -10.898 10.648 12.648 1 97.62 259 ASN A C 1
ATOM 2102 O O . ASN A 1 259 ? -11.219 11.781 13 1 97.62 259 ASN A O 1
ATOM 2106 N N . SER A 1 260 ? -11.445 9.555 13.148 1 97.06 260 SER A N 1
ATOM 2107 C CA . SER A 1 260 ? -12.453 9.648 14.195 1 97.06 260 SER A CA 1
ATOM 2108 C C . SER A 1 260 ? -11.898 10.344 15.438 1 97.06 260 SER A C 1
ATOM 2110 O O . SER A 1 260 ? -12.547 11.211 16.016 1 97.06 260 SER A O 1
ATOM 2112 N N . HIS A 1 261 ? -10.641 10.008 15.812 1 96.5 261 HIS A N 1
ATOM 2113 C CA . HIS A 1 261 ? -9.977 10.625 16.953 1 96.5 261 HIS A CA 1
ATOM 2114 C C . HIS A 1 261 ? -9.773 12.125 16.734 1 96.5 261 HIS A C 1
ATOM 2116 O O . HIS A 1 261 ? -10.055 12.93 17.625 1 96.5 261 HIS A O 1
ATOM 2122 N N . PHE A 1 262 ? -9.352 12.492 15.555 1 96.19 262 PHE A N 1
ATOM 2123 C CA . PHE A 1 262 ? -9.07 13.891 15.242 1 96.19 262 PHE A CA 1
ATOM 2124 C C . PHE A 1 262 ? -10.352 14.711 15.219 1 96.19 262 PHE A C 1
ATOM 2126 O O . PHE A 1 262 ? -10.383 15.836 15.711 1 96.19 262 PHE A O 1
ATOM 2133 N N . GLN A 1 263 ? -11.422 14.117 14.727 1 96.69 263 GLN A N 1
ATOM 2134 C CA . GLN A 1 263 ? -12.703 14.805 14.617 1 96.69 263 GLN A CA 1
ATOM 2135 C C . GLN A 1 263 ? -13.336 15.008 15.992 1 96.69 263 GLN A C 1
ATOM 2137 O O . GLN A 1 263 ? -14.086 15.961 16.203 1 96.69 263 GLN A O 1
ATOM 2142 N N . ASP A 1 264 ? -12.938 14.188 16.906 1 95.44 264 ASP A N 1
ATOM 2143 C CA . ASP A 1 264 ? -13.547 14.219 18.234 1 95.44 264 ASP A CA 1
ATOM 2144 C C . ASP A 1 264 ? -12.898 15.289 19.125 1 95.44 264 ASP A C 1
ATOM 2146 O O . ASP A 1 264 ? -13.406 15.594 20.203 1 95.44 264 ASP A O 1
ATOM 2150 N N . ILE A 1 265 ? -11.797 15.867 18.641 1 94.56 265 ILE A N 1
ATOM 2151 C CA . ILE A 1 265 ? -11.148 16.922 19.406 1 94.56 265 ILE A CA 1
ATOM 2152 C C . ILE A 1 265 ? -11.992 18.203 19.328 1 94.56 265 ILE A C 1
ATOM 2154 O O . ILE A 1 265 ? -12.234 18.734 18.25 1 94.56 265 ILE A O 1
ATOM 2158 N N . PRO A 1 266 ? -12.438 18.688 20.469 1 93.69 266 PRO A N 1
ATOM 2159 C CA . PRO A 1 266 ? -13.164 19.969 20.391 1 93.69 266 PRO A CA 1
ATOM 2160 C C . PRO A 1 266 ? -12.32 21.094 19.812 1 93.69 266 PRO A C 1
ATOM 2162 O O . PRO A 1 266 ? -11.133 21.203 20.125 1 93.69 266 PRO A O 1
ATOM 2165 N N . ASN A 1 267 ? -12.859 22 19.016 1 93.12 267 ASN A N 1
ATOM 2166 C CA . ASN A 1 267 ? -12.141 23.062 18.297 1 93.12 267 ASN A CA 1
ATOM 2167 C C . ASN A 1 267 ? -11.531 24.062 19.266 1 93.12 267 ASN A C 1
ATOM 2169 O O . ASN A 1 267 ? -10.508 24.688 18.969 1 93.12 267 ASN A O 1
ATOM 2173 N N . ASP A 1 268 ? -12.109 24.188 20.484 1 91 268 ASP A N 1
ATOM 2174 C CA . ASP A 1 268 ? -11.656 25.219 21.422 1 91 268 ASP A CA 1
ATOM 2175 C C . ASP A 1 268 ? -10.898 24.594 22.594 1 91 268 ASP A C 1
ATOM 2177 O O . ASP A 1 268 ? -10.586 25.281 23.578 1 91 268 ASP A O 1
ATOM 2181 N N . LEU A 1 269 ? -10.594 23.375 22.469 1 89.56 269 LEU A N 1
ATOM 2182 C CA . LEU A 1 269 ? -9.953 22.688 23.578 1 89.56 269 LEU A CA 1
ATOM 2183 C C . LEU A 1 269 ? -8.602 23.297 23.906 1 89.56 269 LEU A C 1
ATOM 2185 O O . LEU A 1 269 ? -8.32 23.625 25.062 1 89.56 269 LEU A O 1
ATOM 2189 N N . GLU A 1 270 ? -7.82 23.531 22.891 1 90.06 270 GLU A N 1
ATOM 2190 C CA . GLU A 1 270 ? -6.465 24.016 23.094 1 90.06 270 GLU A CA 1
ATOM 2191 C C . GLU A 1 270 ? -6.469 25.453 23.609 1 90.06 270 GLU A C 1
ATOM 2193 O O . GLU A 1 270 ? -5.621 25.828 24.438 1 90.06 270 GLU A O 1
ATOM 2198 N N . TRP A 1 271 ? -7.465 26.141 23.125 1 90.69 271 TRP A N 1
ATOM 2199 C CA . TRP A 1 271 ? -7.586 27.516 23.625 1 90.69 271 TRP A CA 1
ATOM 2200 C C . TRP A 1 271 ? -7.996 27.531 25.094 1 90.69 271 TRP A C 1
ATOM 2202 O O . TRP A 1 271 ? -7.438 28.281 25.891 1 90.69 271 TRP A O 1
ATOM 2212 N N . SER A 1 272 ? -8.93 26.703 25.469 1 87.69 272 SER A N 1
ATOM 2213 C CA . SER A 1 272 ? -9.391 26.625 26.844 1 87.69 272 SER A CA 1
ATOM 2214 C C . SER A 1 272 ? -8.242 26.25 27.781 1 87.69 272 SER A C 1
ATOM 2216 O O . SER A 1 272 ? -8.133 26.797 28.891 1 87.69 272 SER A O 1
ATOM 2218 N N . ARG A 1 273 ? -7.426 25.438 27.344 1 87.75 273 ARG A N 1
ATOM 2219 C CA . ARG A 1 273 ? -6.266 25.047 28.125 1 87.75 273 ARG A CA 1
ATOM 2220 C C . ARG A 1 273 ? -5.238 26.172 28.203 1 87.75 273 ARG A C 1
ATOM 2222 O O . ARG A 1 273 ? -4.625 26.391 29.25 1 87.75 273 ARG A O 1
ATOM 2229 N N . PHE A 1 274 ? -5.117 26.828 27.062 1 89.94 274 PHE A N 1
ATOM 2230 C CA . PHE A 1 274 ? -4.203 27.953 27 1 89.94 274 PHE A CA 1
ATOM 2231 C C . PHE A 1 274 ? -4.598 29.047 27.984 1 89.94 274 PHE A C 1
ATOM 2233 O O . PHE A 1 274 ? -3.746 29.594 28.688 1 89.94 274 PHE A O 1
ATOM 2240 N N . LEU A 1 275 ? -5.891 29.203 28.094 1 86.62 275 LEU A N 1
ATOM 2241 C CA . LEU A 1 275 ? -6.422 30.203 29 1 86.62 275 LEU A CA 1
ATOM 2242 C C . LEU A 1 275 ? -6.16 29.812 30.453 1 86.62 275 LEU A C 1
ATOM 2244 O O . LEU A 1 275 ? -5.816 30.656 31.281 1 86.62 275 LEU A O 1
ATOM 2248 N N . LYS A 1 276 ? -6.23 28.578 30.688 1 84.12 276 LYS A N 1
ATOM 2249 C CA . LYS A 1 276 ? -6.055 28.094 32.062 1 84.12 276 LYS A CA 1
ATOM 2250 C C . LYS A 1 276 ? -4.59 28.172 32.469 1 84.12 276 LYS A C 1
ATOM 2252 O O . LYS A 1 276 ? -4.281 28.562 33.594 1 84.12 276 LYS A O 1
ATOM 2257 N N . VAL A 1 277 ? -3.773 27.828 31.562 1 85.81 277 VAL A N 1
ATOM 2258 C CA . VAL A 1 277 ? -2.352 27.734 31.875 1 85.81 277 VAL A CA 1
ATOM 2259 C C . VAL A 1 277 ? -1.757 29.125 31.984 1 85.81 277 VAL A C 1
ATOM 2261 O O . VAL A 1 277 ? -0.931 29.391 32.875 1 85.81 277 VAL A O 1
ATOM 2264 N N . TYR A 1 278 ? -2.225 30.062 31.141 1 86.25 278 TYR A N 1
ATOM 2265 C CA . TYR A 1 278 ? -1.612 31.391 31.109 1 86.25 278 TYR A CA 1
ATOM 2266 C C . TYR A 1 278 ? -2.564 32.438 31.656 1 86.25 278 TYR A C 1
ATOM 2268 O O . TYR A 1 278 ? -2.523 33.594 31.234 1 86.25 278 TYR A O 1
ATOM 2276 N N . ASP A 1 279 ? -3.363 32.094 32.562 1 81 279 ASP A N 1
ATOM 2277 C CA . ASP A 1 279 ? -4.363 32.969 33.156 1 81 279 ASP A CA 1
ATOM 2278 C C . ASP A 1 279 ? -3.711 34.219 33.75 1 81 279 ASP A C 1
ATOM 2280 O O . ASP A 1 279 ? -4.262 35.312 33.688 1 81 279 ASP A O 1
ATOM 2284 N N . ASN A 1 280 ? -2.518 34.062 34.219 1 78.5 280 ASN A N 1
ATOM 2285 C CA . ASN A 1 280 ? -1.842 35.156 34.906 1 78.5 280 ASN A CA 1
ATOM 2286 C C . ASN A 1 280 ? -1.146 36.094 33.938 1 78.5 280 ASN A C 1
ATOM 2288 O O . ASN A 1 280 ? -0.754 37.188 34.281 1 78.5 280 ASN A O 1
ATOM 2292 N N . LYS A 1 281 ? -1.127 35.688 32.688 1 83 281 LYS A N 1
ATOM 2293 C CA . LYS A 1 281 ? -0.368 36.469 31.734 1 83 281 LYS A CA 1
ATOM 2294 C C . LYS A 1 281 ? -1.292 37.125 30.688 1 83 281 LYS A C 1
ATOM 2296 O O . LYS A 1 281 ? -0.873 38 29.938 1 83 281 LYS A O 1
ATOM 2301 N N . LEU A 1 282 ? -2.564 36.812 30.734 1 83.25 282 LEU A N 1
ATOM 2302 C CA . LEU A 1 282 ? -3.502 37.312 29.734 1 83.25 282 LEU A CA 1
ATOM 2303 C C . LEU A 1 282 ? -4.262 38.5 30.266 1 83.25 282 LEU A C 1
ATOM 2305 O O . LEU A 1 282 ? -4.457 38.656 31.469 1 83.25 282 LEU A O 1
ATOM 2309 N N . ALA A 1 283 ? -4.453 39.469 29.375 1 75.56 283 ALA A N 1
ATOM 2310 C CA . ALA A 1 283 ? -5.145 40.688 29.719 1 75.56 283 ALA A CA 1
ATOM 2311 C C . ALA A 1 283 ? -6.641 40.469 29.906 1 75.56 283 ALA A C 1
ATOM 2313 O O . ALA A 1 283 ? -7.293 41.125 30.703 1 75.56 283 ALA A O 1
ATOM 2314 N N . SER A 1 284 ? -7.168 39.562 29 1 63.19 284 SER A N 1
ATOM 2315 C CA . SER A 1 284 ? -8.602 39.312 29.078 1 63.19 284 SER A CA 1
ATOM 2316 C C . SER A 1 284 ? -8.93 38.344 30.219 1 63.19 284 SER A C 1
ATOM 2318 O O . SER A 1 284 ? -8.164 37.438 30.516 1 63.19 284 SER A O 1
ATOM 2320 N N . THR A 1 285 ? -9.539 38.844 31.234 1 54.41 285 THR A N 1
ATOM 2321 C CA . THR A 1 285 ? -9.984 37.938 32.281 1 54.41 285 THR A CA 1
ATOM 2322 C C . THR A 1 285 ? -10.945 36.906 31.734 1 54.41 285 THR A C 1
ATOM 2324 O O . THR A 1 285 ? -11.625 37.156 30.734 1 54.41 285 THR A O 1
ATOM 2327 N N . SER A 1 286 ? -10.719 35.719 32.031 1 50.56 286 SER A N 1
ATOM 2328 C CA . SER A 1 286 ? -11.508 34.531 31.688 1 50.56 286 SER A CA 1
ATOM 2329 C C . SER A 1 286 ? -12.984 34.875 31.562 1 50.56 286 SER A C 1
ATOM 2331 O O . SER A 1 286 ? -13.688 34.312 30.719 1 50.56 286 SER A O 1
ATOM 2333 N N . GLU A 1 287 ? -13.484 35.875 32.344 1 47.34 287 GLU A N 1
ATOM 2334 C CA . GLU A 1 287 ? -14.914 36.156 32.438 1 47.34 287 GLU A CA 1
ATOM 2335 C C . GLU A 1 287 ? -15.422 36.844 31.172 1 47.34 287 GLU A C 1
ATOM 2337 O O . GLU A 1 287 ? -16.594 36.719 30.812 1 47.34 287 GLU A O 1
ATOM 2342 N N . THR A 1 288 ? -14.578 37.625 30.453 1 48.06 288 THR A N 1
ATOM 2343 C CA . THR A 1 288 ? -15.117 38.469 29.406 1 48.06 288 THR A CA 1
ATOM 2344 C C . THR A 1 288 ? -15.141 37.75 28.062 1 48.06 288 THR A C 1
ATOM 2346 O O . THR A 1 288 ? -15.523 38.312 27.047 1 48.06 288 THR A O 1
ATOM 2349 N N . LEU A 1 289 ? -14.5 36.688 27.984 1 47.94 289 LEU A N 1
ATOM 2350 C CA . LEU A 1 289 ? -14.695 36.062 26.672 1 47.94 289 LEU A CA 1
ATOM 2351 C C . LEU A 1 289 ? -16.094 35.469 26.562 1 47.94 289 LEU A C 1
ATOM 2353 O O . LEU A 1 289 ? -16.531 34.719 27.453 1 47.94 289 LEU A O 1
ATOM 2357 N N . PRO A 1 290 ? -16.953 35.875 25.812 1 41.78 290 PRO A N 1
ATOM 2358 C CA . PRO A 1 290 ? -18.297 35.312 25.656 1 41.78 290 PRO A CA 1
ATOM 2359 C C . PRO A 1 290 ? -18.281 33.812 25.453 1 41.78 290 PRO A C 1
ATOM 2361 O O . PRO A 1 290 ? -17.5 33.312 24.641 1 41.78 290 PRO A O 1
ATOM 2364 N N . GLY A 1 291 ? -18.922 32.906 26.375 1 43.44 291 GLY A N 1
ATOM 2365 C CA . GLY A 1 291 ? -19.25 31.469 26.359 1 43.44 291 GLY A CA 1
ATOM 2366 C C . GLY A 1 291 ? -18.469 30.672 27.375 1 43.44 291 GLY A C 1
ATOM 2367 O O . GLY A 1 291 ? -18.656 29.453 27.516 1 43.44 291 GLY A O 1
ATOM 2368 N N . LEU A 1 292 ? -17.234 30.969 27.641 1 42.88 292 LEU A N 1
ATOM 2369 C CA . LEU A 1 292 ? -16.562 30.125 28.625 1 42.88 292 LEU A CA 1
ATOM 2370 C C . LEU A 1 292 ? -16.984 30.5 30.031 1 42.88 292 LEU A C 1
ATOM 2372 O O . LEU A 1 292 ? -16.828 31.656 30.453 1 42.88 292 LEU A O 1
ATOM 2376 N N . SER A 1 293 ? -18.062 29.969 30.578 1 36.91 293 SER A N 1
ATOM 2377 C CA . SER A 1 293 ? -18.469 29.984 31.984 1 36.91 293 SER A CA 1
ATOM 2378 C C . SER A 1 293 ? -17.328 29.547 32.906 1 36.91 293 SER A C 1
ATOM 2380 O O . SER A 1 293 ? -17.094 28.344 33.062 1 36.91 293 SER A O 1
ATOM 2382 N N . HIS A 1 294 ? -16.188 29.938 32.844 1 37.53 294 HIS A N 1
ATOM 2383 C CA . HIS A 1 294 ? -15.336 29.391 33.906 1 37.53 294 HIS A CA 1
ATOM 2384 C C . HIS A 1 294 ? -15.883 29.766 35.281 1 37.53 294 HIS A C 1
ATOM 2386 O O . HIS A 1 294 ? -16.5 30.812 35.438 1 37.53 294 HIS A O 1
ATOM 2392 N N . PRO A 1 295 ? -15.992 28.828 36.219 1 34.09 295 PRO A N 1
ATOM 2393 C CA . PRO A 1 295 ? -16.25 29.062 37.656 1 34.09 295 PRO A CA 1
ATOM 2394 C C . PRO A 1 295 ? -15.406 30.203 38.219 1 34.09 295 PRO A C 1
ATOM 2396 O O . PRO A 1 295 ? -14.367 30.547 37.625 1 34.09 295 PRO A O 1
ATOM 2399 N N . SER A 1 296 ? -15.953 30.969 39.344 1 34.38 296 SER A N 1
ATOM 2400 C CA . SER A 1 296 ? -15.594 32.031 40.25 1 34.38 296 SER A CA 1
ATOM 2401 C C . SER A 1 296 ? -14.195 31.828 40.844 1 34.38 296 SER A C 1
ATOM 2403 O O . SER A 1 296 ? -14.047 31.234 41.906 1 34.38 296 SER A O 1
ATOM 2405 N N . SER A 1 297 ? -13.312 31.109 40.344 1 33.09 297 SER A N 1
ATOM 2406 C CA . SER A 1 297 ? -12.18 31.188 41.25 1 33.09 297 SER A CA 1
ATOM 2407 C C . SER A 1 297 ? -11.953 32.625 41.719 1 33.09 297 SER A C 1
ATOM 2409 O O . SER A 1 297 ? -12.398 33.562 41.094 1 33.09 297 SER A O 1
ATOM 2411 N N . ASN A 1 298 ? -11.438 32.75 43.031 1 34.06 298 ASN A N 1
ATOM 2412 C CA . ASN A 1 298 ? -11.055 33.844 43.906 1 34.06 298 ASN A CA 1
ATOM 2413 C C . ASN A 1 298 ? -10.234 34.906 43.156 1 34.06 298 ASN A C 1
ATOM 2415 O O . ASN A 1 298 ? -9.023 35 43.312 1 34.06 298 ASN A O 1
ATOM 2419 N N . ARG A 1 299 ? -10.367 34.906 42 1 41.09 299 ARG A N 1
ATOM 2420 C CA . ARG A 1 299 ? -9.656 36.062 41.406 1 41.09 299 ARG A CA 1
ATOM 2421 C C . ARG A 1 299 ? -10.086 37.375 42.062 1 41.09 299 ARG A C 1
ATOM 2423 O O . ARG A 1 299 ? -10.883 38.125 41.5 1 41.09 299 ARG A O 1
ATOM 2430 N N . ASP A 1 300 ? -10.398 37.406 43.219 1 38.72 300 ASP A N 1
ATOM 2431 C CA . ASP A 1 300 ? -10.641 38.625 43.969 1 38.72 300 ASP A CA 1
ATOM 2432 C C . ASP A 1 300 ? -9.641 39.719 43.594 1 38.72 300 ASP A C 1
ATOM 2434 O O . ASP A 1 300 ? -9.992 40.906 43.5 1 38.72 300 ASP A O 1
ATOM 2438 N N . SER A 1 301 ? -8.234 39.5 43.812 1 36.62 301 SER A N 1
ATOM 2439 C CA . SER A 1 301 ? -7.359 40.625 44.094 1 36.62 301 SER A CA 1
ATOM 2440 C C . SER A 1 301 ? -6.793 41.219 42.812 1 36.62 301 SER A C 1
ATOM 2442 O O . SER A 1 301 ? -5.871 42.031 42.844 1 36.62 301 SER A O 1
ATOM 2444 N N . ILE A 1 302 ? -6.711 40.406 41.688 1 41.16 302 ILE A N 1
ATOM 2445 C CA . ILE A 1 302 ? -6.062 41.25 40.656 1 41.16 302 ILE A CA 1
ATOM 2446 C C . ILE A 1 302 ? -7 42.375 40.25 1 41.16 302 ILE A C 1
ATOM 2448 O O . ILE A 1 302 ? -8.102 42.125 39.75 1 41.16 302 ILE A O 1
ATOM 2452 N N . PRO A 1 303 ? -6.871 43.438 40.75 1 41.28 303 PRO A N 1
ATOM 2453 C CA . PRO A 1 303 ? -7.691 44.594 40.344 1 41.28 303 PRO A CA 1
ATOM 2454 C C . PRO A 1 303 ? -7.973 44.625 38.844 1 41.28 303 PRO A C 1
ATOM 2456 O O . PRO A 1 303 ? -7.117 44.25 38.062 1 41.28 303 PRO A O 1
ATOM 2459 N N . GLU A 1 304 ? -9.148 44.25 38.344 1 45.31 304 GLU A N 1
ATOM 2460 C CA . GLU A 1 304 ? -9.586 44.625 37 1 45.31 304 GLU A CA 1
ATOM 2461 C C . GLU A 1 304 ? -8.805 45.844 36.5 1 45.31 304 GLU A C 1
ATOM 2463 O O . GLU A 1 304 ? -8.531 46.781 37.25 1 45.31 304 GLU A O 1
ATOM 2468 N N . PRO A 1 305 ? -7.902 45.625 35.531 1 49.84 305 PRO A N 1
ATOM 2469 C CA . PRO A 1 305 ? -7.273 46.875 35.062 1 49.84 305 PRO A CA 1
ATOM 2470 C C . PRO A 1 305 ? -8.227 48.062 35.094 1 49.84 305 PRO A C 1
ATOM 2472 O O . PRO A 1 305 ? -9.195 48.094 34.312 1 49.84 305 PRO A O 1
ATOM 2475 N N . HIS A 1 306 ? -8.656 4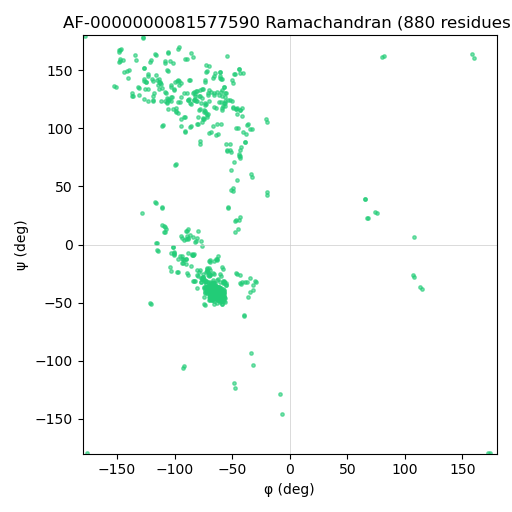8.344 36.188 1 52.34 306 HIS A N 1
ATOM 2476 C CA . HIS A 1 306 ? -9.508 49.5 36.281 1 52.34 306 HIS A CA 1
ATOM 2477 C C . HIS A 1 306 ? -8.906 50.688 35.531 1 52.34 306 HIS A C 1
ATOM 2479 O O . HIS A 1 306 ? -7.688 50.844 35.5 1 52.34 306 HIS A O 1
ATOM 2485 N N . GLU A 1 307 ? -9.703 51.094 34.469 1 63.53 307 GLU A N 1
ATOM 2486 C CA . GLU A 1 307 ? -9.406 52.344 33.781 1 63.53 307 GLU A CA 1
ATOM 2487 C C . GLU A 1 307 ? -8.828 53.375 34.719 1 63.53 307 GLU A C 1
ATOM 2489 O O . GLU A 1 307 ? -9.414 53.688 35.75 1 63.53 307 GLU A O 1
ATOM 2494 N N . ARG A 1 308 ? -7.523 53.406 34.594 1 74.62 308 ARG A N 1
ATOM 2495 C CA . ARG A 1 308 ? -6.902 54.469 35.375 1 74.62 308 ARG A CA 1
ATOM 2496 C C . ARG A 1 308 ? -7.418 55.844 34.906 1 74.62 308 ARG A C 1
ATOM 2498 O O . ARG A 1 308 ? -7.688 56.031 33.719 1 74.62 308 ARG A O 1
ATOM 2505 N N . ASN A 1 309 ? -7.949 56.531 35.812 1 76.88 309 ASN A N 1
ATOM 2506 C CA . ASN A 1 309 ? -8.422 57.875 35.531 1 76.88 309 ASN A CA 1
ATOM 2507 C C . ASN A 1 309 ? -7.461 58.938 36.031 1 76.88 309 ASN A C 1
ATOM 2509 O O . ASN A 1 309 ? -6.625 58.656 36.906 1 76.88 309 ASN A O 1
ATOM 2513 N N . LEU A 1 310 ? -7.566 60.031 35.438 1 80.94 310 LEU A N 1
ATOM 2514 C CA . LEU A 1 310 ? -6.684 61.156 35.75 1 80.94 310 LEU A CA 1
ATOM 2515 C C . LEU A 1 310 ? -6.824 61.562 37.219 1 80.94 310 LEU A C 1
ATOM 2517 O O . LEU A 1 310 ? -5.859 62.031 37.844 1 80.94 310 LEU A O 1
ATOM 2521 N N . GLU A 1 311 ? -7.961 61.312 37.781 1 76.44 311 GLU A N 1
ATOM 2522 C CA . GLU A 1 311 ? -8.227 61.719 39.156 1 76.44 311 GLU A CA 1
ATOM 2523 C C . GLU A 1 311 ? -7.555 60.75 40.125 1 76.44 311 GLU A C 1
ATOM 2525 O O . GLU A 1 311 ? -7.203 61.156 41.25 1 76.44 311 GLU A O 1
ATOM 2530 N N . THR A 1 312 ? -7.312 59.562 39.562 1 75.38 312 THR A N 1
ATOM 2531 C CA . THR A 1 312 ? -6.828 58.531 40.5 1 75.38 312 THR A CA 1
ATOM 2532 C C . THR A 1 312 ? -5.32 58.344 40.344 1 75.38 312 THR A C 1
ATOM 2534 O O . THR A 1 312 ? -4.684 57.688 41.188 1 75.38 312 THR A O 1
ATOM 2537 N N . VAL A 1 313 ? -4.789 58.969 39.375 1 78.62 313 VAL A N 1
ATOM 2538 C CA . VAL A 1 313 ? -3.359 58.781 39.156 1 78.62 313 VAL A CA 1
ATOM 2539 C C . VAL A 1 313 ? -2.557 59.562 40.188 1 78.62 313 VAL A C 1
ATOM 2541 O O . VAL A 1 313 ? -2.91 60.688 40.531 1 78.62 313 VAL A O 1
ATOM 2544 N N . THR A 1 314 ? -1.544 58.844 40.75 1 82.38 314 THR A N 1
ATOM 2545 C CA . THR A 1 314 ? -0.706 59.5 41.75 1 82.38 314 THR A CA 1
ATOM 2546 C C . THR A 1 314 ? 0.717 59.688 41.25 1 82.38 314 THR A C 1
ATOM 2548 O O . THR A 1 314 ? 1.186 58.906 40.406 1 82.38 314 THR A O 1
ATOM 2551 N N . PHE A 1 315 ? 1.288 60.875 41.562 1 85.5 315 PHE A N 1
ATOM 2552 C CA . PHE A 1 315 ? 2.699 61.125 41.312 1 85.5 315 PHE A CA 1
ATOM 2553 C C . PHE A 1 315 ? 3.301 62 42.406 1 85.5 315 PHE A C 1
ATOM 2555 O O . PHE A 1 315 ? 2.57 62.656 43.156 1 85.5 315 PHE A O 1
ATOM 2562 N N . PRO A 1 316 ? 4.613 61.938 42.531 1 85.5 316 PRO A N 1
ATOM 2563 C CA . PRO A 1 316 ? 5.258 62.688 43.594 1 85.5 316 PRO A CA 1
ATOM 2564 C C . PRO A 1 316 ? 4.957 64.188 43.531 1 85.5 316 PRO A C 1
ATOM 2566 O O . PRO A 1 316 ? 4.93 64.75 42.438 1 85.5 316 PRO A O 1
ATOM 2569 N N . ASN A 1 317 ? 4.648 64.812 44.656 1 88.5 317 ASN A N 1
ATOM 2570 C CA . ASN A 1 317 ? 4.457 66.25 44.844 1 88.5 317 ASN A CA 1
ATOM 2571 C C . ASN A 1 317 ? 3.211 66.75 44.094 1 88.5 317 ASN A C 1
ATOM 2573 O O . ASN A 1 317 ? 3.119 67.938 43.719 1 88.5 317 ASN A O 1
ATOM 2577 N N . ARG A 1 318 ? 2.336 65.875 43.844 1 87.25 318 ARG A N 1
ATOM 2578 C CA . ARG A 1 318 ? 1.11 66.188 43.125 1 87.25 318 ARG A CA 1
ATOM 2579 C C . ARG A 1 318 ? 0.36 67.312 43.812 1 87.25 318 ARG A C 1
ATOM 2581 O O . ARG A 1 318 ? -0.259 68.125 43.156 1 87.25 318 ARG A O 1
ATOM 2588 N N . ARG A 1 319 ? 0.418 67.375 45.188 1 90.06 319 ARG A N 1
ATOM 2589 C CA . ARG A 1 319 ? -0.32 68.375 45.938 1 90.06 319 ARG A CA 1
ATOM 2590 C C . ARG A 1 319 ? 0.631 69.312 46.688 1 90.06 319 ARG A C 1
ATOM 2592 O O . ARG A 1 319 ? 0.365 69.688 47.812 1 90.06 319 ARG A O 1
ATOM 2599 N N . HIS A 1 320 ? 1.766 69.562 46 1 91.31 320 HIS A N 1
ATOM 2600 C CA . HIS A 1 320 ? 2.719 70.5 46.594 1 91.31 320 HIS A CA 1
ATOM 2601 C C . HIS A 1 320 ? 2.133 71.938 46.656 1 91.31 320 HIS A C 1
ATOM 2603 O O . HIS A 1 320 ? 1.395 72.375 45.781 1 91.31 320 HIS A O 1
ATOM 2609 N N . PHE A 1 321 ? 2.43 72.625 47.656 1 92.25 321 PHE A N 1
ATOM 2610 C CA . PHE A 1 321 ? 1.845 73.938 47.906 1 92.25 321 PHE A CA 1
ATOM 2611 C C . PHE A 1 321 ? 2.197 74.938 46.812 1 92.25 321 PHE A C 1
ATOM 2613 O O . PHE A 1 321 ? 1.403 75.812 46.469 1 92.25 321 PHE A O 1
ATOM 2620 N N . SER A 1 322 ? 3.363 74.75 46.188 1 91.69 322 SER A N 1
ATOM 2621 C CA . SER A 1 322 ? 3.811 75.625 45.156 1 91.69 322 SER A CA 1
ATOM 2622 C C . SER A 1 322 ? 2.961 75.5 43.875 1 91.69 322 SER A C 1
ATOM 2624 O O . SER A 1 322 ? 2.986 76.375 43.031 1 91.69 322 SER A O 1
ATOM 2626 N N . THR A 1 323 ? 2.189 74.438 43.812 1 93 323 THR A N 1
ATOM 2627 C CA . THR A 1 323 ? 1.396 74.188 42.625 1 93 323 THR A CA 1
ATOM 2628 C C . THR A 1 323 ? -0.003 74.812 42.781 1 93 323 THR A C 1
ATOM 2630 O O . THR A 1 323 ? -0.758 74.875 41.812 1 93 323 THR A O 1
ATOM 2633 N N . VAL A 1 324 ? -0.341 75.188 43.906 1 93.88 324 VAL A N 1
ATOM 2634 C CA . VAL A 1 324 ? -1.656 75.812 44.156 1 93.88 324 VAL A CA 1
ATOM 2635 C C . VAL A 1 324 ? -1.657 77.25 43.812 1 93.88 324 VAL A C 1
ATOM 2637 O O . VAL A 1 324 ? -0.825 78.062 44.281 1 93.88 324 VAL A O 1
ATOM 2640 N N . PRO A 1 325 ? -2.512 77.688 42.969 1 95.12 325 PRO A N 1
ATOM 2641 C CA . PRO A 1 325 ? -2.527 79.062 42.562 1 95.12 325 PRO A CA 1
ATOM 2642 C C . PRO A 1 325 ? -3.008 80 43.688 1 95.12 325 PRO A C 1
ATOM 2644 O O . PRO A 1 325 ? -3.711 79.562 44.594 1 95.12 325 PRO A O 1
ATOM 2647 N N . ILE A 1 326 ? -2.566 81.25 43.625 1 95.19 326 ILE A N 1
ATOM 2648 C CA . ILE A 1 326 ? -3.043 82.312 44.531 1 95.19 326 ILE A CA 1
ATOM 2649 C C . ILE A 1 326 ? -4.5 82.625 44.219 1 95.19 326 ILE A C 1
ATOM 2651 O O . ILE A 1 326 ? -5.32 82.75 45.125 1 95.19 326 ILE A O 1
ATOM 2655 N N . LEU A 1 327 ? -4.801 82.75 43.094 1 96.38 327 LEU A N 1
ATOM 2656 C CA . LEU A 1 327 ? -6.137 83.125 42.625 1 96.38 327 LEU A CA 1
ATOM 2657 C C . LEU A 1 327 ? -6.363 82.5 41.219 1 96.38 327 LEU A C 1
ATOM 2659 O O . LEU A 1 327 ? -5.445 82.5 40.406 1 96.38 327 LEU A O 1
ATOM 2663 N N . GLU A 1 328 ? -7.492 81.938 41 1 95.25 328 GLU A N 1
ATOM 2664 C CA . GLU A 1 328 ? -7.867 81.438 39.688 1 95.25 328 GLU A CA 1
ATOM 2665 C C . GLU A 1 328 ? -9.336 81.688 39.375 1 95.25 328 GLU A C 1
ATOM 2667 O O . GLU A 1 328 ? -10.164 81.812 40.312 1 95.25 328 GLU A O 1
ATOM 2672 N N . GLY A 1 329 ? -9.695 81.875 38.094 1 94.69 329 GLY A N 1
ATOM 2673 C CA . GLY A 1 329 ? -11.062 82.188 37.688 1 94.69 329 GLY A CA 1
ATOM 2674 C C . GLY A 1 329 ? -11.195 82.5 36.219 1 94.69 329 GLY A C 1
ATOM 2675 O O . GLY A 1 329 ? -10.195 82.625 35.5 1 94.69 329 GLY A O 1
ATOM 2676 N N . VAL A 1 330 ? -12.438 82.812 35.812 1 95.56 330 VAL A N 1
ATOM 2677 C CA . VAL A 1 330 ? -12.75 83.188 34.438 1 95.56 330 VAL A CA 1
ATOM 2678 C C . VAL A 1 330 ? -13.023 84.688 34.344 1 95.56 330 VAL A C 1
ATOM 2680 O O . VAL A 1 330 ? -13.789 85.25 35.125 1 95.56 330 VAL A O 1
ATOM 2683 N N . LEU A 1 331 ? -12.258 85.25 33.438 1 95.44 331 LEU A N 1
ATOM 2684 C CA . LEU A 1 331 ? -12.484 86.688 33.188 1 95.44 331 LEU A CA 1
ATOM 2685 C C . LEU A 1 331 ? -12.711 86.875 31.688 1 95.44 331 LEU A C 1
ATOM 2687 O O . LEU A 1 331 ? -12.297 86.125 30.859 1 95.44 331 LEU A O 1
ATOM 2691 N N . ALA A 1 332 ? -13.484 87.938 31.422 1 94.25 332 ALA A N 1
ATOM 2692 C CA . ALA A 1 332 ? -13.656 88.375 30.031 1 94.25 332 ALA A CA 1
ATOM 2693 C C . ALA A 1 332 ? -12.594 89.375 29.609 1 94.25 332 ALA A C 1
ATOM 2695 O O . ALA A 1 332 ? -12.242 90.25 30.391 1 94.25 332 ALA A O 1
ATOM 2696 N N . ARG A 1 333 ? -12.008 89.125 28.516 1 93.94 333 ARG A N 1
ATOM 2697 C CA . ARG A 1 333 ? -10.992 90 27.969 1 93.94 333 ARG A CA 1
ATOM 2698 C C . ARG A 1 333 ? -11.453 90.625 26.672 1 93.94 333 ARG A C 1
ATOM 2700 O O . ARG A 1 333 ? -12.07 90 25.828 1 93.94 333 ARG A O 1
ATOM 2707 N N . LYS A 1 334 ? -11.148 91.938 26.594 1 89.06 334 LYS A N 1
ATOM 2708 C CA . LYS A 1 334 ? -11.438 92.625 25.344 1 89.06 334 LYS A CA 1
ATOM 2709 C C . LYS A 1 334 ? -10.492 92.188 24.234 1 89.06 334 LYS A C 1
ATOM 2711 O O . LYS A 1 334 ? -9.273 92.188 24.422 1 89.06 334 LYS A O 1
ATOM 2716 N N . ASP A 1 335 ? -11.203 91.812 23.094 1 81.31 335 ASP A N 1
ATOM 2717 C CA . ASP A 1 335 ? -10.414 91.312 21.969 1 81.31 335 ASP A CA 1
ATOM 2718 C C . ASP A 1 335 ? -9.812 92.438 21.172 1 81.31 335 ASP A C 1
ATOM 2720 O O . ASP A 1 335 ? -10.547 93.25 20.594 1 81.31 335 ASP A O 1
ATOM 2724 N N . GLY A 1 336 ? -8.672 92.812 21.188 1 76.38 336 GLY A N 1
ATOM 2725 C CA . GLY A 1 336 ? -8.031 93.812 20.359 1 76.38 336 GLY A CA 1
ATOM 2726 C C . GLY A 1 336 ? -8.273 95.188 20.844 1 76.38 336 GLY A C 1
ATOM 2727 O O . GLY A 1 336 ? -9.203 95.438 21.609 1 76.38 336 GLY A O 1
ATOM 2728 N N . LYS A 1 337 ? -7.508 96.188 20.453 1 74.62 337 LYS A N 1
ATOM 2729 C CA . LYS A 1 337 ? -7.586 97.562 20.844 1 74.62 337 LYS A CA 1
ATOM 2730 C C . LYS A 1 337 ? -8.828 98.25 20.266 1 74.62 337 LYS A C 1
ATOM 2732 O O . LYS A 1 337 ? -9.453 99.062 20.922 1 74.62 337 LYS A O 1
ATOM 2737 N N . PHE A 1 338 ? -9.266 97.688 19.203 1 76.5 338 PHE A N 1
ATOM 2738 C CA . PHE A 1 338 ? -10.344 98.438 18.516 1 76.5 338 PHE A CA 1
ATOM 2739 C C . PHE A 1 338 ? -11.625 97.625 18.516 1 76.5 338 PHE A C 1
ATOM 2741 O O . PHE A 1 338 ? -12.648 98.062 17.984 1 76.5 338 PHE A O 1
ATOM 2748 N N . SER A 1 339 ? -11.547 96.5 19.109 1 78.88 339 SER A N 1
ATOM 2749 C CA . SER A 1 339 ? -12.734 95.625 19.141 1 78.88 339 SER A CA 1
ATOM 2750 C C . SER A 1 339 ? -13.516 95.812 20.438 1 78.88 339 SER A C 1
ATOM 2752 O O . SER A 1 339 ? -12.93 96.062 21.484 1 78.88 339 SER A O 1
ATOM 2754 N N . SER A 1 340 ? -14.828 95.875 20.375 1 78.69 340 SER A N 1
ATOM 2755 C CA . SER A 1 340 ? -15.672 95.875 21.562 1 78.69 340 SER A CA 1
ATOM 2756 C C . SER A 1 340 ? -16.047 94.438 22 1 78.69 340 SER A C 1
ATOM 2758 O O . SER A 1 340 ? -16.672 94.25 23.031 1 78.69 340 SER A O 1
ATOM 2760 N N . LYS A 1 341 ? -15.508 93.438 21.344 1 81 341 LYS A N 1
ATOM 2761 C CA . LYS A 1 341 ? -15.844 92.062 21.641 1 81 341 LYS A CA 1
ATOM 2762 C C . LYS A 1 341 ? -15.07 91.562 22.844 1 81 341 LYS A C 1
ATOM 2764 O O . LYS A 1 341 ? -13.875 91.812 22.984 1 81 341 LYS A O 1
ATOM 2769 N N . MET A 1 342 ? -15.93 90.938 23.719 1 88.94 342 MET A N 1
ATOM 2770 C CA . MET A 1 342 ? -15.344 90.375 24.906 1 88.94 342 MET A CA 1
ATOM 2771 C C . MET A 1 342 ? -15.352 88.812 24.812 1 88.94 342 MET A C 1
ATOM 2773 O O . MET A 1 342 ? -16.359 88.25 24.438 1 88.94 342 MET A O 1
ATOM 2777 N N . SER A 1 343 ? -14.203 88.188 25.094 1 92.94 343 SER A N 1
ATOM 2778 C CA . SER A 1 343 ? -14.109 86.75 25.109 1 92.94 343 SER A CA 1
ATOM 2779 C C . SER A 1 343 ? -13.695 86.25 26.484 1 92.94 343 SER A C 1
ATOM 2781 O O . SER A 1 343 ? -12.867 86.812 27.172 1 92.94 343 SER A O 1
ATOM 2783 N N . SER A 1 344 ? -14.312 85.062 26.875 1 93.94 344 SER A N 1
ATOM 2784 C CA . SER A 1 344 ? -14.039 84.5 28.188 1 93.94 344 SER A CA 1
ATOM 2785 C C . SER A 1 344 ? -12.781 83.688 28.172 1 93.94 344 SER A C 1
ATOM 2787 O O . SER A 1 344 ? -12.602 82.812 27.281 1 93.94 344 SER A O 1
ATOM 2789 N N . HIS A 1 345 ? -11.859 83.875 29.094 1 94.5 345 HIS A N 1
ATOM 2790 C CA . HIS A 1 345 ? -10.641 83.062 29.25 1 94.5 345 HIS A CA 1
ATOM 2791 C C . HIS A 1 345 ? -10.406 82.688 30.703 1 94.5 345 HIS A C 1
ATOM 2793 O O . HIS A 1 345 ? -11.047 83.25 31.594 1 94.5 345 HIS A O 1
ATOM 2799 N N . TYR A 1 346 ? -9.57 81.688 30.938 1 95.38 346 TYR A N 1
ATOM 2800 C CA . TYR A 1 346 ? -9.227 81.188 32.281 1 95.38 346 TYR A CA 1
ATOM 2801 C C . TYR A 1 346 ? -7.914 81.812 32.75 1 95.38 346 TYR A C 1
ATOM 2803 O O . TYR A 1 346 ? -6.883 81.688 32.094 1 95.38 346 TYR A O 1
ATOM 2811 N N . TYR A 1 347 ? -7.953 82.5 33.906 1 96.12 347 TYR A N 1
ATOM 2812 C CA . TYR A 1 347 ? -6.781 83.188 34.406 1 96.12 347 TYR A CA 1
ATOM 2813 C C . TYR A 1 347 ? -6.312 82.562 35.719 1 96.12 347 TYR A C 1
ATOM 2815 O O . TYR A 1 347 ? -7.129 82.188 36.562 1 96.12 347 TYR A O 1
ATOM 2823 N N . VAL A 1 348 ? -4.973 82.5 35.812 1 96.25 348 VAL A N 1
ATOM 2824 C CA . VAL A 1 348 ? -4.398 81.875 37.031 1 96.25 348 VAL A CA 1
ATOM 2825 C C . VAL A 1 348 ? -3.211 82.75 37.5 1 96.25 348 VAL A C 1
ATOM 2827 O O . VAL A 1 348 ? -2.34 83.125 36.688 1 96.25 348 VAL A O 1
ATOM 2830 N N . ILE A 1 349 ? -3.217 83.062 38.75 1 96.62 349 ILE A N 1
ATOM 2831 C CA . ILE A 1 349 ? -2.068 83.75 39.344 1 96.62 349 ILE A CA 1
ATOM 2832 C C . ILE A 1 349 ? -1.309 82.688 40.219 1 96.62 349 ILE A C 1
ATOM 2834 O O . ILE A 1 349 ? -1.867 82.125 41.156 1 96.62 349 ILE A O 1
ATOM 2838 N N . THR A 1 350 ? -0.12 82.562 39.938 1 95.06 350 THR A N 1
ATOM 2839 C CA . THR A 1 350 ? 0.668 81.562 40.625 1 95.06 350 THR A CA 1
ATOM 2840 C C . THR A 1 350 ? 1.442 82.188 41.781 1 95.06 350 THR A C 1
ATOM 2842 O O . THR A 1 350 ? 1.506 83.375 41.906 1 95.06 350 THR A O 1
ATOM 2845 N N . LYS A 1 351 ? 1.989 81.312 42.594 1 92 351 LYS A N 1
ATOM 2846 C CA . LYS A 1 351 ? 2.736 81.75 43.781 1 92 351 LYS A CA 1
ATOM 2847 C C . LYS A 1 351 ? 4.043 82.438 43.375 1 92 351 LYS A C 1
ATOM 2849 O O . LYS A 1 351 ? 4.602 83.188 44.156 1 92 351 LYS A O 1
ATOM 2854 N N . ASN A 1 352 ? 4.48 82.125 42.188 1 92.44 352 ASN A N 1
ATOM 2855 C CA . ASN A 1 352 ? 5.668 82.812 41.656 1 92.44 352 ASN A CA 1
ATOM 2856 C C . ASN A 1 352 ? 5.316 84.125 41.031 1 92.44 352 ASN A C 1
ATOM 2858 O O . ASN A 1 352 ? 6.145 84.75 40.344 1 92.44 352 ASN A O 1
ATOM 2862 N N . ARG A 1 353 ? 4.027 84.562 41.156 1 93.25 353 ARG A N 1
ATOM 2863 C CA . ARG A 1 353 ? 3.52 85.938 40.781 1 93.25 353 ARG A CA 1
ATOM 2864 C C . ARG A 1 353 ? 3.391 86.062 39.281 1 93.25 353 ARG A C 1
ATOM 2866 O O . ARG A 1 353 ? 3.623 87.125 38.719 1 93.25 353 ARG A O 1
ATOM 2873 N N . PHE A 1 354 ? 3.182 84.938 38.75 1 94.62 354 PHE A N 1
ATOM 2874 C CA . PHE A 1 354 ? 2.859 84.938 37.312 1 94.62 354 PHE A CA 1
ATOM 2875 C C . PHE A 1 354 ? 1.351 84.938 37.094 1 94.62 354 PHE A C 1
ATOM 2877 O O . PHE A 1 354 ? 0.625 84.25 37.812 1 94.62 354 PHE A O 1
ATOM 2884 N N . LEU A 1 355 ? 0.919 85.688 36.156 1 96.25 355 LEU A N 1
ATOM 2885 C CA . LEU A 1 355 ? -0.453 85.562 35.688 1 96.25 355 LEU A CA 1
ATOM 2886 C C . LEU A 1 355 ? -0.511 84.875 34.344 1 96.25 355 LEU A C 1
ATOM 2888 O O . LEU A 1 355 ? 0.084 85.25 33.375 1 96.25 355 LEU A O 1
ATOM 2892 N N . PHE A 1 356 ? -1.183 83.688 34.406 1 95.5 356 PHE A N 1
ATOM 2893 C CA . PHE A 1 356 ? -1.356 82.938 33.219 1 95.5 356 PHE A CA 1
ATOM 2894 C C . PHE A 1 356 ? -2.766 83.062 32.656 1 95.5 356 PHE A C 1
ATOM 2896 O O . PHE A 1 356 ? -3.738 83.125 33.406 1 95.5 356 PHE A O 1
ATOM 2903 N N . GLU A 1 357 ? -2.891 83.25 31.359 1 95.06 357 GLU A N 1
ATOM 2904 C CA . GLU A 1 357 ? -4.164 83.188 30.641 1 95.06 357 GLU A CA 1
ATOM 2905 C C . GLU A 1 357 ? -4.25 81.938 29.781 1 95.06 357 GLU A C 1
ATOM 2907 O O . GLU A 1 357 ? -3.387 81.688 28.938 1 95.06 357 GLU A O 1
ATOM 2912 N N . PHE A 1 358 ? -5.297 81.188 30.047 1 94 358 PHE A N 1
ATOM 2913 C CA . PHE A 1 358 ? -5.559 80 29.25 1 94 358 PHE A CA 1
ATOM 2914 C C . PHE A 1 358 ? -6.926 80.062 28.594 1 94 358 PHE A C 1
ATOM 2916 O O . PHE A 1 358 ? -7.777 80.875 29 1 94 358 PHE A O 1
ATOM 2923 N N . ASN A 1 359 ? -7.125 79.312 27.484 1 90.88 359 ASN A N 1
ATOM 2924 C CA . ASN A 1 359 ? -8.422 79.25 26.812 1 90.88 359 ASN A CA 1
ATOM 2925 C C . ASN A 1 359 ? -9.492 78.625 27.734 1 90.88 359 ASN A C 1
ATOM 2927 O O . ASN A 1 359 ? -10.648 79.062 27.703 1 90.88 359 ASN A O 1
ATOM 2931 N N . SER A 1 360 ? -9.086 77.625 28.422 1 89.12 360 SER A N 1
ATOM 2932 C CA . SER A 1 360 ? -10.023 76.938 29.312 1 89.12 360 SER A CA 1
ATOM 2933 C C . SER A 1 360 ? -9.312 76.375 30.547 1 89.12 360 SER A C 1
ATOM 2935 O O . SER A 1 360 ? -8.086 76.312 30.578 1 89.12 360 SER A O 1
ATOM 2937 N N . ARG A 1 361 ? -10.234 76 31.453 1 85.81 361 ARG A N 1
ATOM 2938 C CA . ARG A 1 361 ? -9.734 75.438 32.688 1 85.81 361 ARG A CA 1
ATOM 2939 C C . ARG A 1 361 ? -9.18 74.062 32.469 1 85.81 361 ARG A C 1
ATOM 2941 O O . ARG A 1 361 ? -8.32 73.562 33.219 1 85.81 361 ARG A O 1
ATOM 2948 N N . VAL A 1 362 ? -9.594 73.438 31.375 1 77 362 VAL A N 1
ATOM 2949 C CA . VAL A 1 362 ? -9.25 72 31.109 1 77 362 VAL A CA 1
ATOM 2950 C C . VAL A 1 362 ? -7.781 71.938 30.703 1 77 362 VAL A C 1
ATOM 2952 O O . VAL A 1 362 ? -7.281 72.812 29.969 1 77 362 VAL A O 1
ATOM 2955 N N . CYS A 1 363 ? -7.105 71 31.109 1 68.75 363 CYS A N 1
ATOM 2956 C CA . CYS A 1 363 ? -5.664 70.875 30.953 1 68.75 363 CYS A CA 1
ATOM 2957 C C . CYS A 1 363 ? -5.312 70.375 29.562 1 68.75 363 CYS A C 1
ATOM 2959 O O . CYS A 1 363 ? -4.137 70.188 29.219 1 68.75 363 CYS A O 1
ATOM 2961 N N . SER A 1 364 ? -6.242 70.25 28.766 1 67.25 364 SER A N 1
ATOM 2962 C CA . SER A 1 364 ? -5.945 69.75 27.438 1 67.25 364 SER A CA 1
ATOM 2963 C C . SER A 1 364 ? -5.148 70.75 26.609 1 67.25 364 SER A C 1
ATOM 2965 O O . SER A 1 364 ? -4.375 70.375 25.734 1 67.25 364 SER A O 1
ATOM 2967 N N . ASN A 1 365 ? -5.305 71.938 26.922 1 65.5 365 ASN A N 1
ATOM 2968 C CA . ASN A 1 365 ? -4.559 73 26.266 1 65.5 365 ASN A CA 1
ATOM 2969 C C . ASN A 1 365 ? -3.561 73.625 27.219 1 65.5 365 ASN A C 1
ATOM 2971 O O . ASN A 1 365 ? -3.945 74.438 28.078 1 65.5 365 ASN A O 1
ATOM 2975 N N . THR A 1 366 ? -2.23 73.25 27.094 1 77.56 366 THR A N 1
ATOM 2976 C CA . THR A 1 366 ? -1.276 73.625 28.141 1 77.56 366 THR A CA 1
ATOM 2977 C C . THR A 1 366 ? -0.591 74.938 27.812 1 77.56 366 THR A C 1
ATOM 2979 O O . THR A 1 366 ? -0.075 75.625 28.703 1 77.56 366 THR A O 1
ATOM 2982 N N . GLN A 1 367 ? -0.73 75.312 26.531 1 85.62 367 GLN A N 1
ATOM 2983 C CA . GLN A 1 367 ? -0.01 76.562 26.219 1 85.62 367 GLN A CA 1
ATOM 2984 C C . GLN A 1 367 ? -0.818 77.75 26.625 1 85.62 367 GLN A C 1
ATOM 2986 O O . GLN A 1 367 ? -1.973 77.938 26.219 1 85.62 367 GLN A O 1
ATOM 2991 N N . PRO A 1 368 ? -0.238 78.562 27.391 1 92.62 368 PRO A N 1
ATOM 2992 C CA . PRO A 1 368 ? -0.951 79.812 27.781 1 92.62 368 PRO A CA 1
ATOM 2993 C C . PRO A 1 368 ? -1.046 80.812 26.641 1 92.62 368 PRO A C 1
ATOM 2995 O O . PRO A 1 368 ? -0.141 80.875 25.812 1 92.62 368 PRO A O 1
ATOM 2998 N N . ASN A 1 369 ? -2.072 81.625 26.562 1 90.94 369 ASN A N 1
ATOM 2999 C CA . ASN A 1 369 ? -2.238 82.688 25.594 1 90.94 369 ASN A CA 1
ATOM 3000 C C . ASN A 1 369 ? -1.351 83.875 25.906 1 90.94 369 ASN A C 1
ATOM 3002 O O . ASN A 1 369 ? -0.726 84.438 25.016 1 90.94 369 ASN A O 1
ATOM 3006 N N . HIS A 1 370 ? -1.349 84.25 27.219 1 91.88 370 HIS A N 1
ATOM 3007 C CA . HIS A 1 370 ? -0.523 85.312 27.719 1 91.88 370 HIS A CA 1
ATOM 3008 C C . HIS A 1 370 ? 0.066 85 29.078 1 91.88 370 HIS A C 1
ATOM 3010 O O . HIS A 1 370 ? -0.559 84.312 29.875 1 91.88 370 HIS A O 1
ATOM 3016 N N . VAL A 1 371 ? 1.257 85.438 29.25 1 95 371 VAL A N 1
ATOM 3017 C CA . VAL A 1 371 ? 1.923 85.312 30.547 1 95 371 VAL A CA 1
ATOM 3018 C C . VAL A 1 371 ? 2.527 86.625 30.984 1 95 371 VAL A C 1
ATOM 3020 O O . VAL A 1 371 ? 3.223 87.25 30.219 1 95 371 VAL A O 1
ATOM 3023 N N . PHE A 1 372 ? 2.184 87 32.219 1 93.62 372 PHE A N 1
ATOM 3024 C CA . PHE A 1 372 ? 2.707 88.25 32.75 1 93.62 372 PHE A CA 1
ATOM 3025 C C . PHE A 1 372 ? 3.389 88 34.094 1 93.62 372 PHE A C 1
ATOM 3027 O O . PHE A 1 372 ? 2.906 87.188 34.906 1 93.62 372 PHE A O 1
ATOM 3034 N N . PHE A 1 373 ? 4.496 88.688 34.281 1 94.06 373 PHE A N 1
ATOM 3035 C CA . PHE A 1 373 ? 5.113 88.75 35.594 1 94.06 373 PHE A CA 1
ATOM 3036 C C . PHE A 1 373 ? 4.594 89.938 36.375 1 94.06 373 PHE A C 1
ATOM 3038 O O . PHE A 1 373 ? 4.934 91.062 36.062 1 94.06 373 PHE A O 1
ATOM 3045 N N . LEU A 1 374 ? 3.863 89.75 37.344 1 92.94 374 LEU A N 1
ATOM 3046 C CA . LEU A 1 374 ? 3.02 90.75 37.969 1 92.94 374 LEU A CA 1
ATOM 3047 C C . LEU A 1 374 ? 3.869 91.812 38.594 1 92.94 374 LEU A C 1
ATOM 3049 O O . LEU A 1 374 ? 3.525 93 38.531 1 92.94 374 LEU A O 1
ATOM 3053 N N . PRO A 1 375 ? 5.012 91.5 39.188 1 91.06 375 PRO A N 1
ATOM 3054 C CA . PRO A 1 375 ? 5.816 92.625 39.781 1 91.06 375 PRO A CA 1
ATOM 3055 C C . PRO A 1 375 ? 6.273 93.625 38.75 1 91.06 375 PRO A C 1
ATOM 3057 O O . PRO A 1 375 ? 6.637 94.75 39.125 1 91.06 375 PRO A O 1
ATOM 3060 N N . GLU A 1 376 ? 6.113 93.312 37.5 1 90 376 GLU A N 1
ATOM 3061 C CA . GLU A 1 376 ? 6.512 94.25 36.438 1 90 376 GLU A CA 1
ATOM 3062 C C . GLU A 1 376 ? 5.297 94.812 35.688 1 90 376 GLU A C 1
ATOM 3064 O O . GLU A 1 376 ? 5.434 95.375 34.625 1 90 376 GLU A O 1
ATOM 3069 N N . CYS A 1 377 ? 4.207 94.625 36.344 1 92.31 377 CYS A N 1
ATOM 3070 C CA . CYS A 1 377 ? 2.971 95.125 35.719 1 92.31 377 CYS A CA 1
ATOM 3071 C C . CYS A 1 377 ? 2.307 96.188 36.531 1 92.31 377 CYS A C 1
ATOM 3073 O O . CYS A 1 377 ? 2.711 96.438 37.656 1 92.31 377 CYS A O 1
ATOM 3075 N N . THR A 1 378 ? 1.408 96.875 35.844 1 92 378 THR A N 1
ATOM 3076 C CA . THR A 1 378 ? 0.583 97.875 36.5 1 92 378 THR A CA 1
ATOM 3077 C C . THR A 1 378 ? -0.899 97.562 36.312 1 92 378 THR A C 1
ATOM 3079 O O . THR A 1 378 ? -1.3 97.062 35.281 1 92 378 THR A O 1
ATOM 3082 N N . VAL A 1 379 ? -1.659 97.875 37.344 1 90.94 379 VAL A N 1
ATOM 3083 C CA . VAL A 1 379 ? -3.098 97.625 37.281 1 90.94 379 VAL A CA 1
ATOM 3084 C C . VAL A 1 379 ? -3.848 98.938 37.531 1 90.94 379 VAL A C 1
ATOM 3086 O O . VAL A 1 379 ? -3.453 99.75 38.406 1 90.94 379 VAL A O 1
ATOM 3089 N N . LYS A 1 380 ? -4.801 99.188 36.719 1 86.69 380 LYS A N 1
ATOM 3090 C CA . LYS A 1 380 ? -5.613 100.375 36.875 1 86.69 380 LYS A CA 1
ATOM 3091 C C . LYS A 1 380 ? -7.102 100.062 36.812 1 86.69 380 LYS A C 1
ATOM 3093 O O . LYS A 1 380 ? -7.523 99.25 36 1 86.69 380 LYS A O 1
ATOM 3098 N N . ASP A 1 381 ? -7.855 100.625 37.719 1 80 381 ASP A N 1
ATOM 3099 C CA . ASP A 1 381 ? -9.305 100.438 37.719 1 80 381 ASP A CA 1
ATOM 3100 C C . ASP A 1 381 ? -9.961 101.312 36.656 1 80 381 ASP A C 1
ATOM 3102 O O . ASP A 1 381 ? -9.562 102.438 36.438 1 80 381 ASP A O 1
ATOM 3106 N N . LEU A 1 382 ? -10.75 100.625 35.875 1 74.06 382 LEU A N 1
ATOM 3107 C CA . LEU A 1 382 ? -11.438 101.375 34.812 1 74.06 382 LEU A CA 1
ATOM 3108 C C . LEU A 1 382 ? -12.883 101.688 35.219 1 74.06 382 LEU A C 1
ATOM 3110 O O . LEU A 1 382 ? -13.797 101 34.781 1 74.06 382 LEU A O 1
ATOM 3114 N N . VAL A 1 383 ? -13.164 102.5 36.156 1 63.25 383 VAL A N 1
ATOM 3115 C CA . VAL A 1 383 ? -14.5 102.875 36.625 1 63.25 383 VAL A CA 1
ATOM 3116 C C . VAL A 1 383 ? -15.336 103.438 35.469 1 63.25 383 VAL A C 1
ATOM 3118 O O . VAL A 1 383 ? -16.531 103.125 35.375 1 63.25 383 VAL A O 1
ATOM 3121 N N . ASP A 1 384 ? -14.719 104.125 34.469 1 62.19 384 ASP A N 1
ATOM 3122 C CA . ASP A 1 384 ? -15.484 104.938 33.5 1 62.19 384 ASP A CA 1
ATOM 3123 C C . ASP A 1 384 ? -15.797 104.062 32.25 1 62.19 384 ASP A C 1
ATOM 3125 O O . ASP A 1 384 ? -16.656 104.438 31.453 1 62.19 384 ASP A O 1
ATOM 3129 N N . SER A 1 385 ? -15.227 102.938 31.938 1 59.94 385 SER A N 1
ATOM 3130 C CA . SER A 1 385 ? -15.312 102.312 30.641 1 59.94 385 SER A CA 1
ATOM 3131 C C . SER A 1 385 ? -16.328 101.188 30.656 1 59.94 385 SER A C 1
ATOM 3133 O O . SER A 1 385 ? -16.734 100.688 29.609 1 59.94 385 SER A O 1
ATOM 3135 N N . GLY A 1 386 ? -16.891 100.75 31.797 1 65.56 386 GLY A N 1
ATOM 3136 C CA . GLY A 1 386 ? -17.859 99.688 31.859 1 65.56 386 GLY A CA 1
ATOM 3137 C C . GLY A 1 386 ? -17.938 99.062 33.219 1 65.56 386 GLY A C 1
ATOM 3138 O O . GLY A 1 386 ? -17.047 99.25 34.062 1 65.56 386 GLY A O 1
ATOM 3139 N N . PRO A 1 387 ? -19.031 98.312 33.469 1 78.12 387 PRO A N 1
ATOM 3140 C CA . PRO A 1 387 ? -19.203 97.688 34.781 1 78.12 387 PRO A CA 1
ATOM 3141 C C . PRO A 1 387 ? -18.172 96.625 35.094 1 78.12 387 PRO A C 1
ATOM 3143 O O . PRO A 1 387 ? -17.797 95.875 34.188 1 78.12 387 PRO A O 1
ATOM 3146 N N . TYR A 1 388 ? -17.469 96.562 36.156 1 88.56 388 TYR A N 1
ATOM 3147 C CA . TYR A 1 388 ? -16.578 95.625 36.844 1 88.56 388 TYR A CA 1
ATOM 3148 C C . TYR A 1 388 ? -15.32 95.375 36 1 88.56 388 TYR A C 1
ATOM 3150 O O . TYR A 1 388 ? -14.914 94.25 35.812 1 88.56 388 TYR A O 1
ATOM 3158 N N . ARG A 1 389 ? -14.703 96.438 35.281 1 91 389 ARG A N 1
ATOM 3159 C CA . ARG A 1 389 ? -13.539 96.312 34.406 1 91 389 ARG A CA 1
ATOM 3160 C C . ARG A 1 389 ? -12.289 96.875 35.062 1 91 389 ARG A C 1
ATOM 3162 O O . ARG A 1 389 ? -12.383 97.812 35.906 1 91 389 ARG A O 1
ATOM 3169 N N . PHE A 1 390 ? -11.148 96.312 34.719 1 90.62 390 PHE A N 1
ATOM 3170 C CA . PHE A 1 390 ? -9.844 96.875 35.125 1 90.62 390 PHE A CA 1
ATOM 3171 C C . PHE A 1 390 ? -8.812 96.562 34.031 1 90.62 390 PHE A C 1
ATOM 3173 O O . PHE A 1 390 ? -9.047 95.75 33.125 1 90.62 390 PHE A O 1
ATOM 3180 N N . LYS A 1 391 ? -7.777 97.375 34.031 1 90.5 391 LYS A N 1
ATOM 3181 C CA . LYS A 1 391 ? -6.73 97.25 33.031 1 90.5 391 LYS A CA 1
ATOM 3182 C C . LYS A 1 391 ? -5.418 96.75 33.625 1 90.5 391 LYS A C 1
ATOM 3184 O O . LYS A 1 391 ? -5.047 97.188 34.75 1 90.5 391 LYS A O 1
ATOM 3189 N N . LEU A 1 392 ? -4.82 95.812 32.938 1 92.31 392 LEU A N 1
ATOM 3190 C CA . LEU A 1 392 ? -3.498 95.312 33.312 1 92.31 392 LEU A CA 1
ATOM 3191 C C . LEU A 1 392 ? -2.492 95.562 32.188 1 92.31 392 LEU A C 1
ATOM 3193 O O . LEU A 1 392 ? -2.736 95.25 31.031 1 92.31 392 LEU A O 1
ATOM 3197 N N . HIS A 1 393 ? -1.455 96.25 32.594 1 90.88 393 HIS A N 1
ATOM 3198 C CA . HIS A 1 393 ? -0.418 96.625 31.625 1 90.88 393 HIS A CA 1
ATOM 3199 C C . HIS A 1 393 ? 0.921 96 32.031 1 90.88 393 HIS A C 1
ATOM 3201 O O . HIS A 1 393 ? 1.338 96.062 33.188 1 90.88 393 HIS A O 1
ATOM 3207 N N . GLY A 1 394 ? 1.531 95.312 31.062 1 90.12 394 GLY A N 1
ATOM 3208 C CA . GLY A 1 394 ? 2.832 94.688 31.297 1 90.12 394 GLY A CA 1
ATOM 3209 C C . GLY A 1 394 ? 3.41 94 30.078 1 90.12 394 GLY A C 1
ATOM 3210 O O . GLY A 1 394 ? 2.803 94 29 1 90.12 394 GLY A O 1
ATOM 3211 N N . LYS A 1 395 ? 4.598 93.438 30.266 1 89.75 395 LYS A N 1
ATOM 3212 C CA . LYS A 1 395 ? 5.25 92.75 29.188 1 89.75 395 LYS A CA 1
ATOM 3213 C C . LYS A 1 395 ? 4.715 91.312 29.078 1 89.75 395 LYS A C 1
ATOM 3215 O O . LYS A 1 395 ? 4.703 90.562 30.078 1 89.75 395 LYS A O 1
ATOM 3220 N N . ASP A 1 396 ? 4.25 91 27.938 1 91.75 396 ASP A N 1
ATOM 3221 C CA . ASP A 1 396 ? 3.775 89.625 27.688 1 91.75 396 ASP A CA 1
ATOM 3222 C C . ASP A 1 396 ? 4.941 88.688 27.438 1 91.75 396 ASP A C 1
ATOM 3224 O O . ASP A 1 396 ? 5.641 88.812 26.438 1 91.75 396 ASP A O 1
ATOM 3228 N N . LEU A 1 397 ? 5.105 87.75 28.328 1 90.69 397 LEU A N 1
ATOM 3229 C CA . LEU A 1 397 ? 6.258 86.812 28.297 1 90.69 397 LEU A CA 1
ATOM 3230 C C . LEU A 1 397 ? 6.004 85.625 27.375 1 90.69 397 LEU A C 1
ATOM 3232 O O . LEU A 1 397 ? 6.918 84.875 27.078 1 90.69 397 LEU A O 1
ATOM 3236 N N . SER A 1 398 ? 4.742 85.5 26.891 1 85.38 398 SER A N 1
ATOM 3237 C CA . SER A 1 398 ? 4.395 84.375 26.062 1 85.38 398 SER A CA 1
ATOM 3238 C C . SER A 1 398 ? 4.949 84.5 24.656 1 85.38 398 SER A C 1
ATOM 3240 O O . SER A 1 398 ? 5.121 83.5 23.938 1 85.38 398 SER A O 1
ATOM 3242 N N . SER A 1 399 ? 5.137 85.75 24.188 1 75.88 399 SER A N 1
ATOM 3243 C CA . SER A 1 399 ? 5.566 86.062 22.828 1 75.88 399 SER A CA 1
ATOM 3244 C C . SER A 1 399 ? 7.055 85.75 22.641 1 75.88 399 SER A C 1
ATOM 3246 O O . SER A 1 399 ? 7.871 86.125 23.484 1 75.88 399 SER A O 1
ATOM 3248 N N . ALA A 1 400 ? 7.559 84.812 21.812 1 65.12 400 ALA A N 1
ATOM 3249 C CA . ALA A 1 400 ? 8.93 84.375 21.531 1 65.12 400 ALA A CA 1
ATOM 3250 C C . ALA A 1 400 ? 9.75 85.562 20.984 1 65.12 400 ALA A C 1
ATOM 3252 O O . ALA A 1 400 ? 10.977 85.625 21.156 1 65.12 400 ALA A O 1
ATOM 3253 N N . PHE A 1 401 ? 9.211 86.438 20.297 1 65.06 401 PHE A N 1
ATOM 3254 C CA . PHE A 1 401 ? 9.977 87.438 19.578 1 65.06 401 PHE A CA 1
ATOM 3255 C C . PHE A 1 401 ? 10.172 88.688 20.438 1 65.06 401 PHE A C 1
ATOM 3257 O O . PHE A 1 401 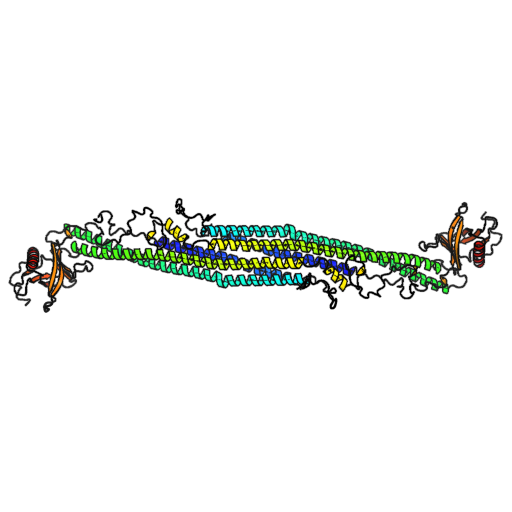? 10.969 88.688 21.375 1 65.06 401 PHE A O 1
ATOM 3264 N N . ILE A 1 402 ? 9.406 89.75 20.109 1 62.81 402 ILE A N 1
ATOM 3265 C CA . ILE A 1 402 ? 9.547 91.062 20.734 1 62.81 402 ILE A CA 1
ATOM 3266 C C . ILE A 1 402 ? 8.633 91.188 21.953 1 62.81 402 ILE A C 1
ATOM 3268 O O . ILE A 1 402 ? 7.414 91.062 21.828 1 62.81 402 ILE A O 1
ATOM 3272 N N . LYS A 1 403 ? 9.281 90.938 23.141 1 68.88 403 LYS A N 1
ATOM 3273 C CA . LYS A 1 403 ? 8.523 91.125 24.375 1 68.88 403 LYS A CA 1
ATOM 3274 C C . LYS A 1 403 ? 7.922 92.5 24.438 1 68.88 403 LYS A C 1
ATOM 3276 O O . LYS A 1 403 ? 8.594 93.438 24.844 1 68.88 403 LYS A O 1
ATOM 3281 N N . SER A 1 404 ? 6.797 92.688 23.75 1 78.38 404 SER A N 1
ATOM 3282 C CA . SER A 1 404 ? 6.137 94 23.688 1 78.38 404 SER A CA 1
ATOM 3283 C C . SER A 1 404 ? 5.172 94.188 24.859 1 78.38 404 SER A C 1
ATOM 3285 O O . SER A 1 404 ? 4.688 93.188 25.422 1 78.38 404 SER A O 1
ATOM 3287 N N . SER A 1 405 ? 5.168 95.312 25.312 1 86.25 405 SER A N 1
ATOM 3288 C CA . SER A 1 405 ? 4.199 95.688 26.344 1 86.25 405 SER A CA 1
ATOM 3289 C C . SER A 1 405 ? 2.77 95.562 25.828 1 86.25 405 SER A C 1
ATOM 3291 O O . SER A 1 405 ? 2.492 95.938 24.672 1 86.25 405 SER A O 1
ATOM 3293 N N . LYS A 1 406 ? 1.939 94.875 26.562 1 88.5 406 LYS A N 1
ATOM 3294 C CA . LYS A 1 406 ? 0.535 94.688 26.219 1 88.5 406 LYS A CA 1
ATOM 3295 C C . LYS A 1 406 ? -0.38 95.125 27.344 1 88.5 406 LYS A C 1
ATOM 3297 O O . LYS A 1 406 ? -0.006 95.062 28.516 1 88.5 406 LYS A O 1
ATOM 3302 N N . THR A 1 407 ? -1.444 95.75 26.922 1 89.38 407 THR A N 1
ATOM 3303 C CA . THR A 1 407 ? -2.469 96.125 27.891 1 89.38 407 THR A CA 1
ATOM 3304 C C . THR A 1 407 ? -3.699 95.25 27.766 1 89.38 407 THR A C 1
ATOM 3306 O O . THR A 1 407 ? -4.273 95.125 26.672 1 89.38 407 THR A O 1
ATOM 3309 N N . LEU A 1 408 ? -4.059 94.625 28.797 1 91.5 408 LEU A N 1
ATOM 3310 C CA . LEU A 1 408 ? -5.258 93.812 28.828 1 91.5 408 LEU A CA 1
ATOM 3311 C C . LEU A 1 408 ? -6.395 94.5 29.547 1 91.5 408 LEU A C 1
ATOM 3313 O O . LEU A 1 408 ? -6.199 95.062 30.641 1 91.5 408 LEU A O 1
ATOM 3317 N N . VAL A 1 409 ? -7.465 94.562 28.875 1 91.62 409 VAL A N 1
ATOM 3318 C CA . VAL A 1 409 ? -8.68 95.062 29.516 1 91.62 409 VAL A CA 1
ATOM 3319 C C . VAL A 1 409 ? -9.539 93.875 29.953 1 91.62 409 VAL A C 1
ATOM 3321 O O . VAL A 1 409 ? -10.039 93.125 29.109 1 91.62 409 VAL A O 1
ATOM 3324 N N . LEU A 1 410 ? -9.719 93.688 31.219 1 93.38 410 LEU A N 1
ATOM 3325 C CA . LEU A 1 410 ? -10.398 92.562 31.781 1 93.38 410 LEU A CA 1
ATOM 3326 C C . LEU A 1 410 ? -11.703 92.938 32.469 1 93.38 410 LEU A C 1
ATOM 3328 O O . LEU A 1 410 ? -11.805 94.062 33 1 93.38 410 LEU A O 1
ATOM 3332 N N . GLU A 1 411 ? -12.688 92.062 32.312 1 93.25 411 GLU A N 1
ATOM 3333 C CA . GLU A 1 411 ? -13.992 92.25 32.938 1 93.25 411 GLU A CA 1
ATOM 3334 C C . GLU A 1 411 ? -14.406 91.125 33.812 1 93.25 411 GLU A C 1
ATOM 3336 O O . GLU A 1 411 ? -14.367 89.938 33.375 1 93.25 411 GLU A O 1
ATOM 3341 N N . ALA A 1 412 ? -14.719 91.375 35.094 1 93.88 412 ALA A N 1
ATOM 3342 C CA . ALA A 1 412 ? -15.211 90.375 36.031 1 93.88 412 ALA A CA 1
ATOM 3343 C C . ALA A 1 412 ? -16.719 90.188 35.906 1 93.88 412 ALA A C 1
ATOM 3345 O O . ALA A 1 412 ? -17.406 91.062 35.312 1 93.88 412 ALA A O 1
ATOM 3346 N N . SER A 1 413 ? -17.312 89.125 36.375 1 91.81 413 SER A N 1
ATOM 3347 C CA . SER A 1 413 ? -18.734 88.812 36.281 1 91.81 413 SER A CA 1
ATOM 3348 C C . SER A 1 413 ? -19.547 89.562 37.344 1 91.81 413 SER A C 1
ATOM 3350 O O . SER A 1 413 ? -20.766 89.75 37.219 1 91.81 413 SER A O 1
ATOM 3352 N N . SER A 1 414 ? -18.875 90 38.469 1 92.25 414 SER A N 1
ATOM 3353 C CA . SER A 1 414 ? -19.547 90.688 39.531 1 92.25 414 SER A CA 1
ATOM 3354 C C . SER A 1 414 ? -18.625 91.75 40.219 1 92.25 414 SER A C 1
ATOM 3356 O O . SER A 1 414 ? -17.406 91.688 39.969 1 92.25 414 SER A O 1
ATOM 3358 N N . GLU A 1 415 ? -19.312 92.562 41 1 90.38 415 GLU A N 1
ATOM 3359 C CA . GLU A 1 415 ? -18.547 93.562 41.75 1 90.38 415 GLU A CA 1
ATOM 3360 C C . GLU A 1 415 ? -17.609 92.875 42.75 1 90.38 415 GLU A C 1
ATOM 3362 O O . GLU A 1 415 ? -16.484 93.375 42.938 1 90.38 415 GLU A O 1
ATOM 3367 N N . ASP A 1 416 ? -18.141 91.812 43.312 1 92.81 416 ASP A N 1
ATOM 3368 C CA . ASP A 1 416 ? -17.328 91.125 44.281 1 92.81 416 ASP A CA 1
ATOM 3369 C C . ASP A 1 416 ? -16.109 90.438 43.625 1 92.81 416 ASP A C 1
ATOM 3371 O O . ASP A 1 416 ? -15.023 90.438 44.219 1 92.81 416 ASP A O 1
ATOM 3375 N N . GLU A 1 417 ? -16.266 89.938 42.469 1 93.56 417 GLU A N 1
ATOM 3376 C CA . GLU A 1 417 ? -15.164 89.312 41.75 1 93.56 417 GLU A CA 1
ATOM 3377 C C . GLU A 1 417 ? -14.133 90.375 41.312 1 93.56 417 GLU A C 1
ATOM 3379 O O . GLU A 1 417 ? -12.93 90.125 41.344 1 93.56 417 GLU A O 1
ATOM 3384 N N . LEU A 1 418 ? -14.664 91.5 40.875 1 91.38 418 LEU A N 1
ATOM 3385 C CA . LEU A 1 418 ? -13.758 92.562 40.5 1 91.38 418 LEU A CA 1
ATOM 3386 C C . LEU A 1 418 ? -12.875 92.938 41.656 1 91.38 418 LEU A C 1
ATOM 3388 O O . LEU A 1 418 ? -11.664 93.125 41.531 1 91.38 418 LEU A O 1
ATOM 3392 N N . LYS A 1 419 ? -13.523 93.125 42.812 1 90.62 419 LYS A N 1
ATOM 3393 C CA . LYS A 1 419 ? -12.789 93.562 44 1 90.62 419 LYS A CA 1
ATOM 3394 C C . LYS A 1 419 ? -11.719 92.5 44.375 1 90.62 419 LYS A C 1
ATOM 3396 O O . LYS A 1 419 ? -10.602 92.875 44.75 1 90.62 419 LYS A O 1
ATOM 3401 N N . THR A 1 420 ? -12.07 91.375 44.25 1 94.19 420 THR A N 1
ATOM 3402 C CA . THR A 1 420 ? -11.141 90.312 44.625 1 94.19 420 THR A CA 1
ATOM 3403 C C . THR A 1 420 ? -9.93 90.312 43.688 1 94.19 420 THR A C 1
ATOM 3405 O O . THR A 1 420 ? -8.789 90.312 44.125 1 94.19 420 THR A O 1
ATOM 3408 N N . TRP A 1 421 ? -10.117 90.312 42.375 1 95.06 421 TRP A N 1
ATOM 3409 C CA . TRP A 1 421 ? -9.039 90.25 41.375 1 95.06 421 TRP A CA 1
ATOM 3410 C C . TRP A 1 421 ? -8.195 91.562 41.5 1 95.06 421 TRP A C 1
ATOM 3412 O O . TRP A 1 421 ? -6.965 91.5 41.469 1 95.06 421 TRP A O 1
ATOM 3422 N N . TYR A 1 422 ? -8.883 92.625 41.688 1 91.19 422 TYR A N 1
ATOM 3423 C CA . TYR A 1 422 ? -8.172 93.938 41.75 1 91.19 422 TYR A CA 1
ATOM 3424 C C . TYR A 1 422 ? -7.293 94 43 1 91.19 422 TYR A C 1
ATOM 3426 O O . TYR A 1 422 ? -6.156 94.438 42.938 1 91.19 422 TYR A O 1
ATOM 3434 N N . ASN A 1 423 ? -7.805 93.562 44.094 1 92.06 423 ASN A N 1
ATOM 3435 C CA . ASN A 1 423 ? -7.039 93.562 45.344 1 92.06 423 ASN A CA 1
ATOM 3436 C C . ASN A 1 423 ? -5.797 92.688 45.25 1 92.06 423 ASN A C 1
ATOM 3438 O O . ASN A 1 423 ? -4.707 93.125 45.656 1 92.06 423 ASN A O 1
ATOM 3442 N N . VAL A 1 424 ? -5.992 91.562 44.719 1 94.06 424 VAL A N 1
ATOM 3443 C CA . VAL A 1 424 ? -4.879 90.625 44.625 1 94.06 424 VAL A CA 1
ATOM 3444 C C . VAL A 1 424 ? -3.846 91.125 43.625 1 94.06 424 VAL A C 1
ATOM 3446 O O . VAL A 1 424 ? -2.643 91.125 43.906 1 94.06 424 VAL A O 1
ATOM 3449 N N . LEU A 1 425 ? -4.223 91.625 42.531 1 93.75 425 LEU A N 1
ATOM 3450 C CA . LEU A 1 425 ? -3.322 92.188 41.5 1 93.75 425 LEU A CA 1
ATOM 3451 C C . LEU A 1 425 ? -2.586 93.375 42 1 93.75 425 LEU A C 1
ATOM 3453 O O . LEU A 1 425 ? -1.397 93.562 41.719 1 93.75 425 LEU A O 1
ATOM 3457 N N . SER A 1 426 ? -3.334 94.188 42.75 1 90.44 426 SER A N 1
ATOM 3458 C CA . SER A 1 426 ? -2.725 95.375 43.281 1 90.44 426 SER A CA 1
ATOM 3459 C C . SER A 1 426 ? -1.628 95.062 44.281 1 90.44 426 SER A C 1
ATOM 3461 O O . SER A 1 426 ? -0.642 95.812 44.406 1 90.44 426 SER A O 1
ATOM 3463 N N . GLU A 1 427 ? -1.873 94.062 44.969 1 90.75 427 GLU A N 1
ATOM 3464 C CA . GLU A 1 427 ? -0.891 93.625 45.969 1 90.75 427 GLU A CA 1
ATOM 3465 C C . GLU A 1 427 ? 0.348 93.062 45.312 1 90.75 427 GLU A C 1
ATOM 3467 O O . GLU A 1 427 ? 1.456 93.125 45.844 1 90.75 427 GLU A O 1
ATOM 3472 N N . LEU A 1 428 ? 0.206 92.562 44.188 1 90.44 428 LEU A N 1
ATOM 3473 C CA . LEU A 1 428 ? 1.294 91.75 43.562 1 90.44 428 LEU A CA 1
ATOM 3474 C C . LEU A 1 428 ? 1.996 92.625 42.5 1 90.44 428 LEU A C 1
ATOM 3476 O O . LEU A 1 428 ? 3.121 92.312 42.094 1 90.44 428 LEU A O 1
ATOM 3480 N N . THR A 1 429 ? 1.394 93.562 42.031 1 87.56 429 THR A N 1
ATOM 3481 C CA . THR A 1 429 ? 2.006 94.438 41 1 87.56 429 THR A CA 1
ATOM 3482 C C . THR A 1 429 ? 2.908 95.5 41.656 1 87.56 429 THR A C 1
ATOM 3484 O O . THR A 1 429 ? 2.668 95.938 42.781 1 87.56 429 THR A O 1
ATOM 3487 N N . GLY A 1 430 ? 4.168 95.75 41.344 1 72.94 430 GLY A N 1
ATOM 3488 C CA . GLY A 1 430 ? 5.164 96.625 41.938 1 72.94 430 GLY A CA 1
ATOM 3489 C C . GLY A 1 430 ? 5.043 98.062 41.469 1 72.94 430 GLY A C 1
ATOM 3490 O O . GLY A 1 430 ? 5.633 99 42.062 1 72.94 430 GLY A O 1
ATOM 3491 N N . LEU A 1 431 ? 4.598 98.438 40.25 1 62.94 431 LEU A N 1
ATOM 3492 C CA . LEU A 1 431 ? 4.742 99.812 39.75 1 62.94 431 LEU A CA 1
ATOM 3493 C C . LEU A 1 431 ? 3.498 100.625 40.031 1 62.94 431 LEU A C 1
ATOM 3495 O O . LEU A 1 431 ? 2.375 100.125 39.938 1 62.94 431 LEU A O 1
ATOM 3499 N N . MET A 1 432 ? 3.629 101.5 40.938 1 49.53 432 MET A N 1
ATOM 3500 C CA . MET A 1 432 ? 2.545 102.438 41.219 1 49.53 432 MET A CA 1
ATOM 3501 C C . MET A 1 432 ? 2.057 103.062 39.938 1 49.53 432 MET A C 1
ATOM 3503 O O . MET A 1 432 ? 2.855 103.375 39.062 1 49.53 432 MET A O 1
ATOM 3507 N N . TYR A 1 433 ? 0.896 102.938 39.469 1 46.16 433 TYR A N 1
ATOM 3508 C CA . TYR A 1 433 ? 0.354 103.625 38.344 1 46.16 433 TYR A CA 1
ATOM 3509 C C . TYR A 1 433 ? 0.724 105.125 38.375 1 46.16 433 TYR A C 1
ATOM 3511 O O . TYR A 1 433 ? 0.427 105.812 39.375 1 46.16 433 TYR A O 1
ATOM 3519 N N . SER A 1 434 ? 1.896 105.625 38.031 1 40.25 434 SER A N 1
ATOM 3520 C CA . SER A 1 434 ? 2.061 107.125 37.969 1 40.25 434 SER A CA 1
ATOM 3521 C C . SER A 1 434 ? 1.074 107.688 36.969 1 40.25 434 SER A C 1
ATOM 3523 O O . SER A 1 434 ? 0.745 107.062 35.938 1 40.25 434 SER A O 1
ATOM 3525 N N . SER A 1 435 ? 0.214 108.688 37.25 1 39.91 435 SER A N 1
ATOM 3526 C CA . SER A 1 435 ? -0.711 109.5 36.469 1 39.91 435 SER A CA 1
ATOM 3527 C C . SER A 1 435 ? -0.135 109.812 35.094 1 39.91 435 SER A C 1
ATOM 3529 O O . SER A 1 435 ? -0.82 110.438 34.25 1 39.91 435 SER A O 1
ATOM 3531 N N . GLN A 1 436 ? 1.1 110 34.688 1 37.06 436 GLN A N 1
ATOM 3532 C CA . GLN A 1 436 ? 1.653 110.562 33.469 1 37.06 436 GLN A CA 1
ATOM 3533 C C . GLN A 1 436 ? 1.499 109.625 32.312 1 37.06 436 GLN A C 1
ATOM 3535 O O . GLN A 1 436 ? 1.707 110 31.156 1 37.06 436 GLN A O 1
ATOM 3540 N N . GLU A 1 437 ? 1.505 108.312 32.375 1 39.22 437 GLU A N 1
ATOM 3541 C CA . GLU A 1 437 ? 1.519 107.438 31.203 1 39.22 437 GLU A CA 1
ATOM 3542 C C . GLU A 1 437 ? 0.136 107.375 30.562 1 39.22 437 GLU A C 1
ATOM 3544 O O . GLU A 1 437 ? -0.083 106.562 29.656 1 39.22 437 GLU A O 1
ATOM 3549 N N . SER A 1 438 ? -0.893 107.938 30.953 1 39.09 438 SER A N 1
ATOM 3550 C CA . SER A 1 438 ? -2.178 108.062 30.281 1 39.09 438 SER A CA 1
ATOM 3551 C C . SER A 1 438 ? -2.01 108.688 28.891 1 39.09 438 SER A C 1
ATOM 3553 O O . SER A 1 438 ? -2.973 108.75 28.125 1 39.09 438 SER A O 1
ATOM 3555 N N . ARG A 1 439 ? -1.093 109.625 28.531 1 39.75 439 ARG A N 1
ATOM 3556 C CA . ARG A 1 439 ? -1.17 110.5 27.328 1 39.75 439 ARG A CA 1
ATOM 3557 C C . ARG A 1 439 ? -0.906 109.688 26.078 1 39.75 439 ARG A C 1
ATOM 3559 O O . ARG A 1 439 ? -1.353 110.062 24.984 1 39.75 439 ARG A O 1
ATOM 3566 N N . ASP A 1 440 ? 0.011 108.812 26.047 1 35.62 440 ASP A N 1
ATOM 3567 C CA . ASP A 1 440 ? 0.431 108.312 24.719 1 35.62 440 ASP A CA 1
ATOM 3568 C C . ASP A 1 440 ? -0.535 107.25 24.172 1 35.62 440 ASP A C 1
ATOM 3570 O O . ASP A 1 440 ? -0.48 106.938 22.984 1 35.62 440 ASP A O 1
ATOM 3574 N N . SER A 1 441 ? -1.132 106.312 25 1 35.72 441 SER A N 1
ATOM 3575 C CA . SER A 1 441 ? -1.868 105.312 24.281 1 35.72 441 SER A CA 1
ATOM 3576 C C . SER A 1 441 ? -3.307 105.688 24.016 1 35.72 441 SER A C 1
ATOM 3578 O O . SER A 1 441 ? -4.133 104.938 23.594 1 35.72 441 SER A O 1
ATOM 3580 N N . ASP A 1 442 ? -3.766 106.938 24.188 1 28.94 442 ASP A N 1
ATOM 3581 C CA . ASP A 1 442 ? -4.961 107.312 23.438 1 28.94 442 ASP A CA 1
ATOM 3582 C C . ASP A 1 442 ? -4.668 107.438 21.953 1 28.94 442 ASP A C 1
ATOM 3584 O O . ASP A 1 442 ? -3.65 108 21.562 1 28.94 442 ASP A O 1
ATOM 3588 N N . MET B 1 1 ? -18.234 55.406 48.812 1 23.77 1 MET B N 1
ATOM 3589 C CA . MET B 1 1 ? -17.188 54.5 49.312 1 23.77 1 MET B CA 1
ATOM 3590 C C . MET B 1 1 ? -15.844 54.844 48.688 1 23.77 1 MET B C 1
ATOM 3592 O O . MET B 1 1 ? -15.703 54.812 47.469 1 23.77 1 MET B O 1
ATOM 3596 N N . SER B 1 2 ? -14.898 55.688 49.312 1 27.03 2 SER B N 1
ATOM 3597 C CA . SER B 1 2 ? -13.797 56.5 48.844 1 27.03 2 SER B CA 1
ATOM 3598 C C . SER B 1 2 ? -12.656 55.656 48.281 1 27.03 2 SER B C 1
ATOM 3600 O O . SER B 1 2 ? -12.273 54.656 48.906 1 27.03 2 SER B O 1
ATOM 3602 N N . ALA B 1 3 ? -12.531 55.562 47 1 37.69 3 ALA B N 1
ATOM 3603 C CA . ALA B 1 3 ? -11.477 54.781 46.344 1 37.69 3 ALA B CA 1
ATOM 3604 C C . ALA B 1 3 ? -10.148 54.938 47.062 1 37.69 3 ALA B C 1
ATOM 3606 O O . ALA B 1 3 ? -9.711 56.062 47.344 1 37.69 3 ALA B O 1
ATOM 3607 N N . ASP B 1 4 ? -9.742 54.062 47.938 1 36.22 4 ASP B N 1
ATOM 3608 C CA . ASP B 1 4 ? -8.586 54.062 48.844 1 36.22 4 ASP B CA 1
ATOM 3609 C C . ASP B 1 4 ? -7.328 54.5 48.094 1 36.22 4 ASP B C 1
ATOM 3611 O O . ASP B 1 4 ? -7.027 54 47.031 1 36.22 4 ASP B O 1
ATOM 3615 N N . PRO B 1 5 ? -6.617 55.656 48.281 1 42.03 5 PRO B N 1
ATOM 3616 C CA . PRO B 1 5 ? -5.43 56.375 47.812 1 42.03 5 PRO B CA 1
ATOM 3617 C C . PRO B 1 5 ? -4.223 55.469 47.625 1 42.03 5 PRO B C 1
ATOM 3619 O O . PRO B 1 5 ? -3.285 55.812 46.906 1 42.03 5 PRO B O 1
ATOM 3622 N N . GLU B 1 6 ? -3.955 54.438 48.344 1 39.38 6 GLU B N 1
ATOM 3623 C CA . GLU B 1 6 ? -2.764 53.625 48.5 1 39.38 6 GLU B CA 1
ATOM 3624 C C . GLU B 1 6 ? -2.49 52.781 47.219 1 39.38 6 GLU B C 1
ATOM 3626 O O . GLU B 1 6 ? -1.342 52.469 46.938 1 39.38 6 GLU B O 1
ATOM 3631 N N . ASN B 1 7 ? -3.467 52.062 46.625 1 42.28 7 ASN B N 1
ATOM 3632 C CA . ASN B 1 7 ? -3.23 51.125 45.531 1 42.28 7 ASN B CA 1
ATOM 3633 C C . ASN B 1 7 ? -3.143 51.875 44.188 1 42.28 7 ASN B C 1
ATOM 3635 O O . ASN B 1 7 ? -3.416 51.281 43.125 1 42.28 7 ASN B O 1
ATOM 3639 N N . SER B 1 8 ? -3.205 53.094 44.062 1 50.81 8 SER B N 1
ATOM 3640 C CA . SER B 1 8 ? -3.16 53.906 42.875 1 50.81 8 SER B CA 1
ATOM 3641 C C . SER B 1 8 ? -1.812 53.781 42.156 1 50.81 8 SER B C 1
ATOM 3643 O O . SER B 1 8 ? -0.762 53.938 42.781 1 50.81 8 SER B O 1
ATOM 3645 N N . LEU B 1 9 ? -1.689 52.906 41.188 1 58.41 9 LEU B N 1
ATOM 3646 C CA . LEU B 1 9 ? -0.467 52.688 40.406 1 58.41 9 LEU B CA 1
ATOM 3647 C C . LEU B 1 9 ? 0.074 54 39.875 1 58.41 9 LEU B C 1
ATOM 3649 O O . LEU B 1 9 ? -0.698 54.906 39.469 1 58.41 9 LEU B O 1
ATOM 3653 N N . GLY B 1 10 ? 1.329 54.219 40.25 1 66.81 10 GLY B N 1
ATOM 3654 C CA . GLY B 1 10 ? 2.078 55.375 39.812 1 66.81 10 GLY B CA 1
ATOM 3655 C C . GLY B 1 10 ? 2.004 55.594 38.312 1 66.81 10 GLY B C 1
ATOM 3656 O O . GLY B 1 10 ? 1.711 54.688 37.562 1 66.81 10 GLY B O 1
ATOM 3657 N N . LEU B 1 11 ? 1.877 56.844 37.969 1 74.19 11 LEU B N 1
ATOM 3658 C CA . LEU B 1 11 ? 1.845 57.281 36.562 1 74.19 11 LEU B CA 1
ATOM 3659 C C . LEU B 1 11 ? 2.914 56.562 35.75 1 74.19 11 LEU B C 1
ATOM 3661 O O . LEU B 1 11 ? 2.717 56.25 34.562 1 74.19 11 LEU B O 1
ATOM 3665 N N . THR B 1 12 ? 3.938 56.156 36.438 1 67.94 12 THR B N 1
ATOM 3666 C CA . THR B 1 12 ? 5.051 55.594 35.688 1 67.94 12 THR B CA 1
ATOM 3667 C C . THR B 1 12 ? 5.035 54.062 35.719 1 67.94 12 THR B C 1
ATOM 3669 O O . THR B 1 12 ? 5.828 53.438 35.031 1 67.94 12 THR B O 1
ATOM 3672 N N . THR B 1 13 ? 4.227 53.531 36.469 1 65.88 13 THR B N 1
ATOM 3673 C CA . THR B 1 13 ? 4.195 52.062 36.531 1 65.88 13 THR B CA 1
ATOM 3674 C C . THR B 1 13 ? 3.084 51.5 35.625 1 65.88 13 THR B C 1
ATOM 3676 O O . THR B 1 13 ? 1.938 51.969 35.719 1 65.88 13 THR B O 1
ATOM 3679 N N . SER B 1 14 ? 3.496 50.844 34.625 1 64.25 14 SER B N 1
ATOM 3680 C CA . SER B 1 14 ? 2.51 50.281 33.719 1 64.25 14 SER B CA 1
ATOM 3681 C C . SER B 1 14 ? 1.75 49.125 34.344 1 64.25 14 SER B C 1
ATOM 3683 O O . SER B 1 14 ? 2.35 48.094 34.719 1 64.25 14 SER B O 1
ATOM 3685 N N . PRO B 1 15 ? 0.459 49.188 34.406 1 69.62 15 PRO B N 1
ATOM 3686 C CA . PRO B 1 15 ? -0.319 48.094 35 1 69.62 15 PRO B CA 1
ATOM 3687 C C . PRO B 1 15 ? -0.721 47.031 33.969 1 69.62 15 PRO B C 1
ATOM 3689 O O . PRO B 1 15 ? -1.311 46 34.344 1 69.62 15 PRO B O 1
ATOM 3692 N N . ILE B 1 16 ? -0.187 47.25 32.719 1 75.31 16 ILE B N 1
ATOM 3693 C CA . ILE B 1 16 ? -0.75 46.406 31.656 1 75.31 16 ILE B CA 1
ATOM 3694 C C . ILE B 1 16 ? 0.025 45.094 31.562 1 75.31 16 ILE B C 1
ATOM 3696 O O . ILE B 1 16 ? 1.256 45.094 31.484 1 75.31 16 ILE B O 1
ATOM 3700 N N . ARG B 1 17 ? -0.733 43.938 31.672 1 78.81 17 ARG B N 1
ATOM 3701 C CA . ARG B 1 17 ? -0.17 42.625 31.359 1 78.81 17 ARG B CA 1
ATOM 3702 C C . ARG B 1 17 ? -0.04 42.438 29.844 1 78.81 17 ARG B C 1
ATOM 3704 O O . ARG B 1 17 ? -1.043 42.25 29.156 1 78.81 17 ARG B O 1
ATOM 3711 N N . ASN B 1 18 ? 1.147 42.469 29.359 1 86 18 ASN B N 1
ATOM 3712 C CA . ASN B 1 18 ? 1.406 42.375 27.938 1 86 18 ASN B CA 1
ATOM 3713 C C . ASN B 1 18 ? 1.502 40.906 27.484 1 86 18 ASN B C 1
ATOM 3715 O O . ASN B 1 18 ? 2.549 40.281 27.625 1 86 18 ASN B O 1
ATOM 3719 N N . SER B 1 19 ? 0.432 40.344 26.859 1 90.19 19 SER B N 1
ATOM 3720 C CA . SER B 1 19 ? 0.381 38.969 26.391 1 90.19 19 SER B CA 1
ATOM 3721 C C . SER B 1 19 ? 0.801 38.844 24.938 1 90.19 19 SER B C 1
ATOM 3723 O O . SER B 1 19 ? 0.736 37.781 24.344 1 90.19 19 SER B O 1
ATOM 3725 N N . LEU B 1 20 ? 1.246 39.875 24.312 1 92.62 20 LEU B N 1
ATOM 3726 C CA . LEU B 1 20 ? 1.513 39.938 22.891 1 92.62 20 LEU B CA 1
ATOM 3727 C C . LEU B 1 20 ? 2.598 38.938 22.5 1 92.62 20 LEU B C 1
ATOM 3729 O O . LEU B 1 20 ? 2.465 38.219 21.5 1 92.62 20 LEU B O 1
ATOM 3733 N N . PRO B 1 21 ? 3.68 38.812 23.344 1 91.38 21 PRO B N 1
ATOM 3734 C CA . PRO B 1 21 ? 4.688 37.812 22.984 1 91.38 21 PRO B CA 1
ATOM 3735 C C . PRO B 1 21 ? 4.141 36.375 23.031 1 91.38 21 PRO B C 1
ATOM 3737 O O . PRO B 1 21 ? 4.527 35.531 22.219 1 91.38 21 PRO B O 1
ATOM 3740 N N . LEU B 1 22 ? 3.305 36.125 23.969 1 93 22 LEU B N 1
ATOM 3741 C CA . LEU B 1 22 ? 2.689 34.812 24.078 1 93 22 LEU B CA 1
ATOM 3742 C C . LEU B 1 22 ? 1.805 34.531 22.875 1 93 22 LEU B C 1
ATOM 3744 O O . LEU B 1 22 ? 1.772 33.375 22.391 1 93 22 LEU B O 1
ATOM 3748 N N . ILE B 1 23 ? 1.071 35.531 22.438 1 94.31 23 ILE B N 1
ATOM 3749 C CA . ILE B 1 23 ? 0.199 35.375 21.281 1 94.31 23 ILE B CA 1
ATOM 3750 C C . ILE B 1 23 ? 1.037 35.094 20.031 1 94.31 23 ILE B C 1
ATOM 3752 O O . ILE B 1 23 ? 0.684 34.219 19.234 1 94.31 23 ILE B O 1
ATOM 3756 N N . SER B 1 24 ? 2.141 35.812 19.922 1 94.06 24 SER B N 1
ATOM 3757 C CA . SER B 1 24 ? 3.031 35.594 18.781 1 94.06 24 SER B CA 1
ATOM 3758 C C . SER B 1 24 ? 3.58 34.156 18.781 1 94.06 24 SER B C 1
ATOM 3760 O O . SER B 1 24 ? 3.652 33.531 17.734 1 94.06 24 SER B O 1
ATOM 3762 N N . GLU B 1 25 ? 3.945 33.656 19.891 1 93.38 25 GLU B N 1
ATOM 3763 C CA . GLU B 1 25 ? 4.465 32.281 20.016 1 93.38 25 GLU B CA 1
ATOM 3764 C C . GLU B 1 25 ? 3.398 31.266 19.672 1 93.38 25 GLU B C 1
ATOM 3766 O O . GLU B 1 25 ? 3.705 30.203 19.094 1 93.38 25 GLU B O 1
ATOM 3771 N N . ARG B 1 26 ? 2.238 31.578 20.047 1 93.88 26 ARG B N 1
ATOM 3772 C CA . ARG B 1 26 ? 1.147 30.641 19.781 1 93.88 26 ARG B CA 1
ATOM 3773 C C . ARG B 1 26 ? 0.847 30.547 18.281 1 93.88 26 ARG B C 1
ATOM 3775 O O . ARG B 1 26 ? 0.557 29.469 17.766 1 93.88 26 ARG B O 1
ATOM 3782 N N . PHE B 1 27 ? 0.895 31.672 17.578 1 94.19 27 PHE B N 1
ATOM 3783 C CA . PHE B 1 27 ? 0.761 31.656 16.125 1 94.19 27 PHE B CA 1
ATOM 3784 C C . PHE B 1 27 ? 1.825 30.766 15.5 1 94.19 27 PHE B C 1
ATOM 3786 O O . PHE B 1 27 ? 1.532 29.984 14.594 1 94.19 27 PHE B O 1
ATOM 3793 N N . GLU B 1 28 ? 2.98 30.891 16.016 1 93.12 28 GLU B N 1
ATOM 3794 C CA . GLU B 1 28 ? 4.082 30.094 15.477 1 93.12 28 GLU B CA 1
ATOM 3795 C C . GLU B 1 28 ? 3.861 28.609 15.742 1 93.12 28 GLU B C 1
ATOM 3797 O O . GLU B 1 28 ? 4.207 27.766 14.914 1 93.12 28 GLU B O 1
ATOM 3802 N N . LYS B 1 29 ? 3.334 28.266 16.875 1 93 29 LYS B N 1
ATOM 3803 C CA . LYS B 1 29 ? 3.055 26.875 17.219 1 93 29 LYS B CA 1
ATOM 3804 C C . LYS B 1 29 ? 2.055 26.266 16.25 1 93 29 LYS B C 1
ATOM 3806 O O . LYS B 1 29 ? 2.234 25.125 15.805 1 93 29 LYS B O 1
ATOM 3811 N N . TYR B 1 30 ? 1.03 26.984 15.93 1 94.75 30 TYR B N 1
ATOM 3812 C CA . TYR B 1 30 ? 0.03 26.469 15 1 94.75 30 TYR B CA 1
ATOM 3813 C C . TYR B 1 30 ? 0.589 26.391 13.578 1 94.75 30 TYR B C 1
ATOM 3815 O O . TYR B 1 30 ? 0.222 25.516 12.812 1 94.75 30 TYR B O 1
ATOM 3823 N N . ARG B 1 31 ? 1.408 27.344 13.219 1 94.06 31 ARG B N 1
ATOM 3824 C CA . ARG B 1 31 ? 2.078 27.25 11.922 1 94.06 31 ARG B CA 1
ATOM 3825 C C . ARG B 1 31 ? 2.885 25.969 11.82 1 94.06 31 ARG B C 1
ATOM 3827 O O . ARG B 1 31 ? 2.824 25.266 10.812 1 94.06 31 ARG B O 1
ATOM 3834 N N . GLN B 1 32 ? 3.637 25.625 12.852 1 92.69 32 GLN B N 1
ATOM 3835 C CA . GLN B 1 32 ? 4.441 24.406 12.883 1 92.69 32 GLN B CA 1
ATOM 3836 C C . GLN B 1 32 ? 3.564 23.172 12.812 1 92.69 32 GLN B C 1
ATOM 3838 O O . GLN B 1 32 ? 3.941 22.172 12.195 1 92.69 32 GLN B O 1
ATOM 3843 N N . LEU B 1 33 ? 2.42 23.219 13.516 1 93.44 33 LEU B N 1
ATOM 3844 C CA . LEU B 1 33 ? 1.47 22.109 13.453 1 93.44 33 LEU B CA 1
ATOM 3845 C C . LEU B 1 33 ? 1.052 21.828 12.016 1 93.44 33 LEU B C 1
ATOM 3847 O O . LEU B 1 33 ? 1.044 20.688 11.578 1 93.44 33 LEU B O 1
ATOM 3851 N N . VAL B 1 34 ? 0.727 22.891 11.266 1 95.06 34 VAL B N 1
ATOM 3852 C CA . VAL B 1 34 ? 0.287 22.75 9.883 1 95.06 34 VAL B CA 1
ATOM 3853 C C . VAL B 1 34 ? 1.437 22.219 9.023 1 95.06 34 VAL B C 1
ATOM 3855 O O . VAL B 1 34 ? 1.234 21.375 8.164 1 95.06 34 VAL B O 1
ATOM 3858 N N . VAL B 1 35 ? 2.652 22.688 9.266 1 93.06 35 VAL B N 1
ATOM 3859 C CA . VAL B 1 35 ? 3.828 22.234 8.539 1 93.06 35 VAL B CA 1
ATOM 3860 C C . VAL B 1 35 ? 4.051 20.75 8.781 1 93.06 35 VAL B C 1
ATOM 3862 O O . VAL B 1 35 ? 4.375 20 7.855 1 93.06 35 VAL B O 1
ATOM 3865 N N . CYS B 1 36 ? 3.889 20.312 10 1 91.56 36 CYS B N 1
ATOM 3866 C CA . CYS B 1 36 ? 4.055 18.906 10.344 1 91.56 36 CYS B CA 1
ATOM 3867 C C . CYS B 1 36 ? 3.016 18.031 9.641 1 91.56 36 CYS B C 1
ATOM 3869 O O . CYS B 1 36 ? 3.336 16.953 9.133 1 91.56 36 CYS B O 1
ATOM 3871 N N . MET B 1 37 ? 1.768 18.516 9.625 1 93 37 MET B N 1
ATOM 3872 C CA . MET B 1 37 ? 0.705 17.766 8.953 1 93 37 MET B CA 1
ATOM 3873 C C . MET B 1 37 ? 0.964 17.688 7.449 1 93 37 MET B C 1
ATOM 3875 O O . MET B 1 37 ? 0.724 16.656 6.832 1 93 37 MET B O 1
ATOM 3879 N N . GLU B 1 38 ? 1.402 18.781 6.898 1 93.94 38 GLU B N 1
ATOM 3880 C CA . GLU B 1 38 ? 1.74 18.781 5.477 1 93.94 38 GLU B CA 1
ATOM 3881 C C . GLU B 1 38 ? 2.852 17.781 5.164 1 93.94 38 GLU B C 1
ATOM 3883 O O . GLU B 1 38 ? 2.779 17.062 4.172 1 93.94 38 GLU B O 1
ATOM 3888 N N . ALA B 1 39 ? 3.873 17.734 5.965 1 92.25 39 ALA B N 1
ATOM 3889 C CA . ALA B 1 39 ? 4.98 16.797 5.777 1 92.25 39 ALA B CA 1
ATOM 3890 C C . ALA B 1 39 ? 4.496 15.352 5.84 1 92.25 39 ALA B C 1
ATOM 3892 O O . ALA B 1 39 ? 4.91 14.508 5.035 1 92.25 39 ALA B O 1
ATOM 3893 N N . TYR B 1 40 ? 3.611 15.047 6.801 1 93.88 40 TYR B N 1
ATOM 3894 C CA . TYR B 1 40 ? 3.043 13.711 6.945 1 93.88 40 TYR B CA 1
ATOM 3895 C C . TYR B 1 40 ? 2.289 13.305 5.688 1 93.88 40 TYR B C 1
ATOM 3897 O O . TYR B 1 40 ? 2.447 12.18 5.203 1 93.88 40 TYR B O 1
ATOM 3905 N N . ILE B 1 41 ? 1.527 14.195 5.191 1 95.31 41 ILE B N 1
ATOM 3906 C CA . ILE B 1 41 ? 0.718 13.898 4.016 1 95.31 41 ILE B CA 1
ATOM 3907 C C . ILE B 1 41 ? 1.618 13.773 2.787 1 95.31 41 ILE B C 1
ATOM 3909 O O . ILE B 1 41 ? 1.382 12.93 1.92 1 95.31 41 ILE B O 1
ATOM 3913 N N . HIS B 1 42 ? 2.65 14.578 2.74 1 94.69 42 HIS B N 1
ATOM 3914 C CA . HIS B 1 42 ? 3.605 14.484 1.642 1 94.69 42 HIS B CA 1
ATOM 3915 C C . HIS B 1 42 ? 4.309 13.133 1.633 1 94.69 42 HIS B C 1
ATOM 3917 O O . HIS B 1 42 ? 4.551 12.562 0.568 1 94.69 42 HIS B O 1
ATOM 3923 N N . ASP B 1 43 ? 4.656 12.656 2.779 1 94.38 43 ASP B N 1
ATOM 3924 C CA . ASP B 1 43 ? 5.273 11.336 2.885 1 94.38 43 ASP B CA 1
ATOM 3925 C C . ASP B 1 43 ? 4.328 10.25 2.385 1 94.38 43 ASP B C 1
ATOM 3927 O O . ASP B 1 43 ? 4.754 9.32 1.698 1 94.38 43 ASP B O 1
ATOM 3931 N N . HIS B 1 44 ? 3.061 10.367 2.727 1 96.06 44 HIS B N 1
ATOM 3932 C CA . HIS B 1 44 ? 2.09 9.398 2.232 1 96.06 44 HIS B CA 1
ATOM 3933 C C . HIS B 1 44 ? 1.918 9.508 0.722 1 96.06 44 HIS B C 1
ATOM 3935 O O . HIS B 1 44 ? 1.682 8.508 0.045 1 96.06 44 HIS B O 1
ATOM 3941 N N . LEU B 1 45 ? 1.968 10.758 0.204 1 96.5 45 LEU B N 1
ATOM 3942 C CA . LEU B 1 45 ? 1.932 10.945 -1.243 1 96.5 45 LEU B CA 1
ATOM 3943 C C . LEU B 1 45 ? 3.082 10.203 -1.915 1 96.5 45 LEU B C 1
ATOM 3945 O O . LEU B 1 45 ? 2.889 9.555 -2.945 1 96.5 45 LEU B O 1
ATOM 3949 N N . THR B 1 46 ? 4.25 10.234 -1.327 1 95.81 46 THR B N 1
ATOM 3950 C CA . THR B 1 46 ? 5.414 9.531 -1.854 1 95.81 46 THR B CA 1
ATOM 3951 C C . THR B 1 46 ? 5.188 8.023 -1.832 1 95.81 46 THR B C 1
ATOM 3953 O O . THR B 1 46 ? 5.578 7.316 -2.764 1 95.81 46 THR B O 1
ATOM 3956 N N . ILE B 1 47 ? 4.57 7.52 -0.785 1 96.38 47 ILE B N 1
ATOM 3957 C CA . ILE B 1 47 ? 4.27 6.098 -0.664 1 96.38 47 ILE B CA 1
ATOM 3958 C C . ILE B 1 47 ? 3.328 5.672 -1.788 1 96.38 47 ILE B C 1
ATOM 3960 O O . ILE B 1 47 ? 3.541 4.641 -2.428 1 96.38 47 ILE B O 1
ATOM 3964 N N . VAL B 1 48 ? 2.289 6.48 -2.07 1 97 48 VAL B N 1
ATOM 3965 C CA . VAL B 1 48 ? 1.315 6.172 -3.111 1 97 48 VAL B CA 1
ATOM 3966 C C . VAL B 1 48 ? 1.996 6.195 -4.48 1 97 48 VAL B C 1
ATOM 3968 O O . VAL B 1 48 ? 1.784 5.301 -5.301 1 97 48 VAL B O 1
ATOM 3971 N N . THR B 1 49 ? 2.834 7.176 -4.691 1 96.81 49 THR B N 1
ATOM 3972 C CA . THR B 1 49 ? 3.537 7.297 -5.965 1 96.81 49 THR B CA 1
ATOM 3973 C C . THR B 1 49 ? 4.453 6.102 -6.191 1 96.81 49 THR B C 1
ATOM 3975 O O . THR B 1 49 ? 4.512 5.559 -7.301 1 96.81 49 THR B O 1
ATOM 3978 N N . THR B 1 50 ? 5.184 5.676 -5.191 1 96 50 THR B N 1
ATOM 3979 C CA . THR B 1 50 ? 6.055 4.508 -5.277 1 96 50 THR B CA 1
ATOM 3980 C C . THR B 1 50 ? 5.238 3.242 -5.527 1 96 50 THR B C 1
ATOM 3982 O O . THR B 1 50 ? 5.668 2.361 -6.277 1 96 50 THR B O 1
ATOM 3985 N N . SER B 1 51 ? 4.094 3.129 -4.887 1 96.12 51 SER B N 1
ATOM 3986 C CA . SER B 1 51 ? 3.221 1.975 -5.07 1 96.12 51 SER B CA 1
ATOM 3987 C C . SER B 1 51 ? 2.713 1.89 -6.504 1 96.12 51 SER B C 1
ATOM 3989 O O . SER B 1 51 ? 2.576 0.796 -7.055 1 96.12 51 SER B O 1
ATOM 3991 N N . ILE B 1 52 ? 2.393 3.062 -7.121 1 96.56 52 ILE B N 1
ATOM 3992 C CA . ILE B 1 52 ? 1.944 3.094 -8.508 1 96.56 52 ILE B CA 1
ATOM 3993 C C . ILE B 1 52 ? 3.029 2.514 -9.414 1 96.56 52 ILE B C 1
ATOM 3995 O O . ILE B 1 52 ? 2.75 1.657 -10.258 1 96.56 52 ILE B O 1
ATOM 3999 N N . LYS B 1 53 ? 4.238 2.896 -9.219 1 95.88 53 LYS B N 1
ATOM 4000 C CA . LYS B 1 53 ? 5.355 2.42 -10.031 1 95.88 53 LYS B CA 1
ATOM 4001 C C . LYS B 1 53 ? 5.547 0.915 -9.875 1 95.88 53 LYS B C 1
ATOM 4003 O O . LYS B 1 53 ? 5.781 0.207 -10.859 1 95.88 53 LYS B O 1
ATOM 4008 N N . SER B 1 54 ? 5.465 0.449 -8.641 1 95.06 54 SER B N 1
ATOM 4009 C CA . SER B 1 54 ? 5.637 -0.976 -8.375 1 95.06 54 SER B CA 1
ATOM 4010 C C . SER B 1 54 ? 4.531 -1.796 -9.031 1 95.06 54 SER B C 1
ATOM 4012 O O . SER B 1 54 ? 4.785 -2.881 -9.562 1 95.06 54 SER B O 1
ATOM 4014 N N . HIS B 1 55 ? 3.301 -1.323 -9.055 1 95.25 55 HIS B N 1
ATOM 4015 C CA . HIS B 1 55 ? 2.186 -2.051 -9.656 1 95.25 55 HIS B CA 1
ATOM 4016 C C . HIS B 1 55 ? 2.238 -1.987 -11.172 1 95.25 55 HIS B C 1
ATOM 4018 O O . HIS B 1 55 ? 1.751 -2.893 -11.859 1 95.25 55 HIS B O 1
ATOM 4024 N N . GLU B 1 56 ? 2.799 -0.88 -11.672 1 94.31 56 GLU B N 1
ATOM 4025 C CA . GLU B 1 56 ? 3.02 -0.821 -13.117 1 94.31 56 GLU B CA 1
ATOM 4026 C C . GLU B 1 56 ? 4.016 -1.888 -13.57 1 94.31 56 GLU B C 1
ATOM 4028 O O . GLU B 1 56 ? 3.836 -2.506 -14.617 1 94.31 56 GLU B O 1
ATOM 4033 N N . LYS B 1 57 ? 5.047 -2.094 -12.789 1 92.62 57 LYS B N 1
ATOM 4034 C CA . LYS B 1 57 ? 5.996 -3.17 -13.07 1 92.62 57 LYS B CA 1
ATOM 4035 C C . LYS B 1 57 ? 5.316 -4.535 -12.992 1 92.62 57 LYS B C 1
ATOM 4037 O O . LYS B 1 57 ? 5.582 -5.414 -13.812 1 92.62 57 LYS B O 1
ATOM 4042 N N . LEU B 1 58 ? 4.426 -4.691 -11.992 1 91.38 58 LEU B N 1
ATOM 4043 C CA . LEU B 1 58 ? 3.66 -5.922 -11.836 1 91.38 58 LEU B CA 1
ATOM 4044 C C . LEU B 1 58 ? 2.785 -6.18 -13.055 1 91.38 58 LEU B C 1
ATOM 4046 O O . LEU B 1 58 ? 2.707 -7.312 -13.539 1 91.38 58 LEU B O 1
ATOM 4050 N N . ARG B 1 59 ? 2.137 -5.133 -13.562 1 89.81 59 ARG B N 1
ATOM 4051 C CA . ARG B 1 59 ? 1.271 -5.25 -14.734 1 89.81 59 ARG B CA 1
ATOM 4052 C C . ARG B 1 59 ? 2.062 -5.703 -15.953 1 89.81 59 ARG B C 1
ATOM 4054 O O . ARG B 1 59 ? 1.597 -6.539 -16.734 1 89.81 59 ARG B O 1
ATOM 4061 N N . LYS B 1 60 ? 3.277 -5.266 -16.141 1 85.38 60 LYS B N 1
ATOM 4062 C CA . LYS B 1 60 ? 4.125 -5.617 -17.266 1 85.38 60 LYS B CA 1
ATOM 4063 C C . LYS B 1 60 ? 4.609 -7.062 -17.172 1 85.38 60 LYS B C 1
ATOM 4065 O O . LYS B 1 60 ? 4.691 -7.77 -18.172 1 85.38 60 LYS B O 1
ATOM 4070 N N . SER B 1 61 ? 4.867 -7.449 -15.945 1 80.56 61 SER B N 1
ATOM 4071 C CA . SER B 1 61 ? 5.371 -8.805 -15.734 1 80.56 61 SER B CA 1
ATOM 4072 C C . SER B 1 61 ? 4.27 -9.836 -15.93 1 80.56 61 SER B C 1
ATOM 4074 O O . SER B 1 61 ? 4.543 -10.977 -16.312 1 80.56 61 SER B O 1
ATOM 4076 N N . THR B 1 62 ? 2.982 -9.547 -15.625 1 74.19 62 THR B N 1
ATOM 4077 C CA . THR B 1 62 ? 1.868 -10.484 -15.695 1 74.19 62 THR B CA 1
ATOM 4078 C C . THR B 1 62 ? 1.232 -10.461 -17.078 1 74.19 62 THR B C 1
ATOM 4080 O O . THR B 1 62 ? 0.266 -11.18 -17.344 1 74.19 62 THR B O 1
ATOM 4083 N N . SER B 1 63 ? 1.764 -9.805 -18 1 68.19 63 SER B N 1
ATOM 4084 C CA . SER B 1 63 ? 1.143 -9.719 -19.312 1 68.19 63 SER B CA 1
ATOM 4085 C C . SER B 1 63 ? 0.851 -11.102 -19.891 1 68.19 63 SER B C 1
ATOM 4087 O O . SER B 1 63 ? 1.651 -12.023 -19.734 1 68.19 63 SER B O 1
ATOM 4089 N N . ILE B 1 64 ? -0.44 -11.336 -20.25 1 60.34 64 ILE B N 1
ATOM 4090 C CA . ILE B 1 64 ? -1.153 -12.508 -20.734 1 60.34 64 ILE B CA 1
ATOM 4091 C C . ILE B 1 64 ? -0.262 -13.289 -21.703 1 60.34 64 ILE B C 1
ATOM 4093 O O . ILE B 1 64 ? -0.292 -14.523 -21.734 1 60.34 64 ILE B O 1
ATOM 4097 N N . ASP B 1 65 ? 0.499 -12.5 -22.344 1 59.28 65 ASP B N 1
ATOM 4098 C CA . ASP B 1 65 ? 1.274 -13.203 -23.359 1 59.28 65 ASP B CA 1
ATOM 4099 C C . ASP B 1 65 ? 2.209 -14.227 -22.734 1 59.28 65 ASP B C 1
ATOM 4101 O O . ASP B 1 65 ? 2.58 -15.211 -23.375 1 59.28 65 ASP B O 1
ATOM 4105 N N . SER B 1 66 ? 2.297 -14.055 -21.359 1 59.81 66 SER B N 1
ATOM 4106 C CA . SER B 1 66 ? 3.217 -14.953 -20.672 1 59.81 66 SER B CA 1
ATOM 4107 C C . SER B 1 66 ? 2.467 -16.094 -19.984 1 59.81 66 SER B C 1
ATOM 4109 O O . SER B 1 66 ? 3.08 -17.047 -19.516 1 59.81 66 SER B O 1
ATOM 4111 N N . VAL B 1 67 ? 1.139 -16 -20.125 1 63.62 67 VAL B N 1
ATOM 4112 C CA . VAL B 1 67 ? 0.361 -16.969 -19.359 1 63.62 67 VAL B CA 1
ATOM 4113 C C . VAL B 1 67 ? -0.075 -18.109 -20.266 1 63.62 67 VAL B C 1
ATOM 4115 O O . VAL B 1 67 ? -0.435 -17.891 -21.438 1 63.62 67 VAL B O 1
ATOM 4118 N N . VAL B 1 68 ? 0.123 -19.281 -19.766 1 75.75 68 VAL B N 1
ATOM 4119 C CA . VAL B 1 68 ? -0.213 -20.516 -20.453 1 75.75 68 VAL B CA 1
ATOM 4120 C C . VAL B 1 68 ? -1.705 -20.547 -20.781 1 75.75 68 VAL B C 1
ATOM 4122 O O . VAL B 1 68 ? -2.541 -20.344 -19.906 1 75.75 68 VAL B O 1
ATOM 4125 N N . ARG B 1 69 ? -2.023 -20.547 -22.031 1 84.12 69 ARG B N 1
ATOM 4126 C CA . ARG B 1 69 ? -3.41 -20.578 -22.484 1 84.12 69 ARG B CA 1
ATOM 4127 C C . ARG B 1 69 ? -3.939 -22 -22.562 1 84.12 69 ARG B C 1
ATOM 4129 O O . ARG B 1 69 ? -3.301 -22.875 -23.141 1 84.12 69 ARG B O 1
ATOM 4136 N N . PHE B 1 70 ? -4.984 -22.203 -21.797 1 87.38 70 PHE B N 1
ATOM 4137 C CA . PHE B 1 70 ? -5.656 -23.484 -21.812 1 87.38 70 PHE B CA 1
ATOM 4138 C C . PHE B 1 70 ? -6.75 -23.516 -22.875 1 87.38 70 PHE B C 1
ATOM 4140 O O . PHE B 1 70 ? -7.129 -22.484 -23.406 1 87.38 70 PHE B O 1
ATOM 4147 N N . GLU B 1 71 ? -7.113 -24.734 -23.25 1 84.5 71 GLU B N 1
ATOM 4148 C CA . GLU B 1 71 ? -8.117 -24.922 -24.297 1 84.5 71 GLU B CA 1
ATOM 4149 C C . GLU B 1 71 ? -9.453 -24.297 -23.906 1 84.5 71 GLU B C 1
ATOM 4151 O O . GLU B 1 71 ? -9.75 -24.156 -22.719 1 84.5 71 GLU B O 1
ATOM 4156 N N . THR B 1 72 ? -10.109 -23.859 -24.906 1 81.06 72 THR B N 1
ATOM 4157 C CA . THR B 1 72 ? -11.461 -23.359 -24.719 1 81.06 72 THR B CA 1
ATOM 4158 C C . THR B 1 72 ? -12.492 -24.312 -25.312 1 81.06 72 THR B C 1
ATOM 4160 O O . THR B 1 72 ? -12.133 -25.234 -26.062 1 81.06 72 THR B O 1
ATOM 4163 N N . ASP B 1 73 ? -13.664 -24.297 -24.875 1 73 73 ASP B N 1
ATOM 4164 C CA . ASP B 1 73 ? -14.711 -25.188 -25.391 1 73 73 ASP B CA 1
ATOM 4165 C C . ASP B 1 73 ? -14.875 -25.031 -26.906 1 73 73 ASP B C 1
ATOM 4167 O O . ASP B 1 73 ? -14.875 -23.906 -27.422 1 73 73 ASP B O 1
ATOM 4171 N N . PRO B 1 74 ? -14.625 -26.25 -27.656 1 64.12 74 PRO B N 1
ATOM 4172 C CA . PRO B 1 74 ? -14.828 -26.141 -29.109 1 64.12 74 PRO B CA 1
ATOM 4173 C C . PRO B 1 74 ? -16.156 -25.469 -29.469 1 64.12 74 PRO B C 1
ATOM 4175 O O . PRO B 1 74 ? -17.109 -25.531 -28.703 1 64.12 74 PRO B O 1
ATOM 4178 N N . GLU B 1 75 ? -16.109 -24.781 -30.516 1 57.16 75 GLU B N 1
ATOM 4179 C CA . GLU B 1 75 ? -17.281 -24.094 -31.047 1 57.16 75 GLU B CA 1
ATOM 4180 C C . GLU B 1 75 ? -18.422 -25.078 -31.297 1 57.16 75 GLU B C 1
ATOM 4182 O O . GLU B 1 75 ? -18.203 -26.156 -31.859 1 57.16 75 GLU B O 1
ATOM 4187 N N . GLY B 1 76 ? -19.812 -25.109 -30.75 1 51.41 76 GLY B N 1
ATOM 4188 C CA . GLY B 1 76 ? -21.016 -25.906 -30.953 1 51.41 76 GLY B CA 1
ATOM 4189 C C . GLY B 1 76 ? -21.312 -26.828 -29.797 1 51.41 76 GLY B C 1
ATOM 4190 O O . GLY B 1 76 ? -22.281 -27.594 -29.828 1 51.41 76 GLY B O 1
ATOM 4191 N N . SER B 1 77 ? -20.406 -27.312 -29 1 47.31 77 SER B N 1
ATOM 4192 C CA . SER B 1 77 ? -20.719 -28.172 -27.859 1 47.31 77 SER B CA 1
ATOM 4193 C C . SER B 1 77 ? -21.781 -27.547 -26.969 1 47.31 77 SER B C 1
ATOM 4195 O O . SER B 1 77 ? -21.562 -26.469 -26.406 1 47.31 77 SER B O 1
ATOM 4197 N N . MET B 1 78 ? -23 -27.734 -27.438 1 39.91 78 MET B N 1
ATOM 4198 C CA . MET B 1 78 ? -24.219 -27.328 -26.75 1 39.91 78 MET B CA 1
ATOM 4199 C C . MET B 1 78 ? -24.141 -27.625 -25.266 1 39.91 78 MET B C 1
ATOM 4201 O O . MET B 1 78 ? -23.719 -28.719 -24.875 1 39.91 78 MET B O 1
ATOM 4205 N N . GLN B 1 79 ? -24.188 -26.719 -24.406 1 39.34 79 GLN B N 1
ATOM 4206 C CA . GLN B 1 79 ? -24.547 -26.891 -23 1 39.34 79 GLN B CA 1
ATOM 4207 C C . GLN B 1 79 ? -25.781 -27.797 -22.859 1 39.34 79 GLN B C 1
ATOM 4209 O O . GLN B 1 79 ? -26.875 -27.438 -23.312 1 39.34 79 GLN B O 1
ATOM 4214 N N . VAL B 1 80 ? -25.703 -29.125 -23 1 34.06 80 VAL B N 1
ATOM 4215 C CA . VAL B 1 80 ? -26.875 -30.016 -22.922 1 34.06 80 VAL B CA 1
ATOM 4216 C C . VAL B 1 80 ? -27.891 -29.422 -21.953 1 34.06 80 VAL B C 1
ATOM 4218 O O . VAL B 1 80 ? -29.062 -29.281 -22.297 1 34.06 80 VAL B O 1
ATOM 4221 N N . THR B 1 81 ? -27.969 -30.047 -20.625 1 32.66 81 THR B N 1
ATOM 4222 C CA . THR B 1 81 ? -29.203 -30.469 -19.969 1 32.66 81 THR B CA 1
ATOM 4223 C C . THR B 1 81 ? -29.969 -29.266 -19.438 1 32.66 81 THR B C 1
ATOM 4225 O O . THR B 1 81 ? -29.422 -28.453 -18.688 1 32.66 81 THR B O 1
ATOM 4228 N N . GLU B 1 82 ? -31.094 -28.828 -19.953 1 30.7 82 GLU B N 1
ATOM 4229 C CA . GLU B 1 82 ? -32.281 -28.062 -19.609 1 30.7 82 GLU B CA 1
ATOM 4230 C C . GLU B 1 82 ? -32.688 -28.312 -18.156 1 30.7 82 GLU B C 1
ATOM 4232 O O . GLU B 1 82 ? -33.719 -27.797 -17.703 1 30.7 82 GLU B O 1
ATOM 4237 N N . THR B 1 83 ? -32.688 -29.516 -17.484 1 31.14 83 THR B N 1
ATOM 4238 C CA . THR B 1 83 ? -33.688 -29.609 -16.438 1 31.14 83 THR B CA 1
ATOM 4239 C C . THR B 1 83 ? -33.656 -28.375 -15.531 1 31.14 83 THR B C 1
ATOM 4241 O O . THR B 1 83 ? -34.688 -27.75 -15.266 1 31.14 83 THR B O 1
ATOM 4244 N N . SER B 1 84 ? -33.375 -28.547 -14.125 1 32.22 84 SER B N 1
ATOM 4245 C CA . SER B 1 84 ? -33.906 -27.734 -13.055 1 32.22 84 SER B CA 1
ATOM 4246 C C . SER B 1 84 ? -33.531 -26.266 -13.227 1 32.22 84 SER B C 1
ATOM 4248 O O . SER B 1 84 ? -32.531 -25.938 -13.859 1 32.22 84 SER B O 1
ATOM 4250 N N . GLU B 1 85 ? -34.469 -25.156 -12.891 1 30.84 85 GLU B N 1
ATOM 4251 C CA . GLU B 1 85 ? -34.75 -23.734 -12.695 1 30.84 85 GLU B CA 1
ATOM 4252 C C . GLU B 1 85 ? -33.5 -23.016 -12.156 1 30.84 85 GLU B C 1
ATOM 4254 O O . GLU B 1 85 ? -33.562 -21.844 -11.805 1 30.84 85 GLU B O 1
ATOM 4259 N N . ILE B 1 86 ? -32.719 -23.656 -11.352 1 32.62 86 ILE B N 1
ATOM 4260 C CA . ILE B 1 86 ? -31.812 -22.703 -10.719 1 32.62 86 ILE B CA 1
ATOM 4261 C C . ILE B 1 86 ? -31.062 -21.922 -11.781 1 32.62 86 ILE B C 1
ATOM 4263 O O . ILE B 1 86 ? -30.344 -22.5 -12.602 1 32.62 86 ILE B O 1
ATOM 4267 N N . GLU B 1 87 ? -31.625 -20.781 -12.32 1 33.38 87 GLU B N 1
ATOM 4268 C CA . GLU B 1 87 ? -31.031 -19.625 -12.961 1 33.38 87 GLU B CA 1
ATOM 4269 C C . GLU B 1 87 ? -29.547 -19.484 -12.602 1 33.38 87 GLU B C 1
ATOM 4271 O O . GLU B 1 87 ? -29.203 -18.953 -11.547 1 33.38 87 GLU B O 1
ATOM 4276 N N . HIS B 1 88 ? -28.859 -20.562 -12.664 1 31.91 88 HIS B N 1
ATOM 4277 C CA . HIS B 1 88 ? -27.453 -20.172 -12.539 1 31.91 88 HIS B CA 1
ATOM 4278 C C . HIS B 1 88 ? -27.109 -19.062 -13.531 1 31.91 88 HIS B C 1
ATOM 4280 O O . HIS B 1 88 ? -27.156 -19.266 -14.742 1 31.91 88 HIS B O 1
ATOM 4286 N N . ALA B 1 89 ? -27.656 -17.812 -13.5 1 32.47 89 ALA B N 1
ATOM 4287 C CA . ALA B 1 89 ? -27.312 -16.578 -14.195 1 32.47 89 ALA B CA 1
ATOM 4288 C C . ALA B 1 89 ? -26 -16.719 -14.953 1 32.47 89 ALA B C 1
ATOM 4290 O O . ALA B 1 89 ? -25.938 -16.469 -16.156 1 32.47 89 ALA B O 1
ATOM 4291 N N . GLY B 1 90 ? -25.031 -15.617 -14.633 1 35.44 90 GLY B N 1
ATOM 4292 C CA . GLY B 1 90 ? -23.781 -15.25 -15.266 1 35.44 90 GLY B CA 1
ATOM 4293 C C . GLY B 1 90 ? -22.844 -16.438 -15.469 1 35.44 90 GLY B C 1
ATOM 4294 O O . GLY B 1 90 ? -22.031 -16.734 -14.594 1 35.44 90 GLY B O 1
ATOM 4295 N N . SER B 1 91 ? -23.172 -17.312 -15.883 1 38.69 91 SER B N 1
ATOM 4296 C CA . SER B 1 91 ? -22.344 -18.484 -16.141 1 38.69 91 SER B CA 1
ATOM 4297 C C . SER B 1 91 ? -21.047 -18.109 -16.844 1 38.69 91 SER B C 1
ATOM 4299 O O . SER B 1 91 ? -20.875 -18.406 -18.031 1 38.69 91 SER B O 1
ATOM 4301 N N . HIS B 1 92 ? -20.656 -16.703 -16.969 1 47.81 92 HIS B N 1
ATOM 4302 C CA . HIS B 1 92 ? -19.328 -16.359 -17.453 1 47.81 92 HIS B CA 1
ATOM 4303 C C . HIS B 1 92 ? -18.281 -17.312 -16.891 1 47.81 92 HIS B C 1
ATOM 4305 O O . HIS B 1 92 ? -18.125 -17.438 -15.68 1 47.81 92 HIS B O 1
ATOM 4311 N N . ASP B 1 93 ? -17.922 -18.609 -17.562 1 62.81 93 ASP B N 1
ATOM 4312 C CA . ASP B 1 93 ? -17.172 -19.828 -17.328 1 62.81 93 ASP B CA 1
ATOM 4313 C C . ASP B 1 93 ? -15.828 -19.531 -16.672 1 62.81 93 ASP B C 1
ATOM 4315 O O . ASP B 1 93 ? -15.008 -18.781 -17.219 1 62.81 93 ASP B O 1
ATOM 4319 N N . HIS B 1 94 ? -15.859 -19.359 -15.453 1 84.5 94 HIS B N 1
ATOM 4320 C CA . HIS B 1 94 ? -14.641 -19.266 -14.648 1 84.5 94 HIS B CA 1
ATOM 4321 C C . HIS B 1 94 ? -13.648 -20.359 -15.031 1 84.5 94 HIS B C 1
ATOM 4323 O O . HIS B 1 94 ? -13.945 -21.547 -14.906 1 84.5 94 HIS B O 1
ATOM 4329 N N . ASP B 1 95 ? -12.688 -19.922 -15.828 1 90.44 95 ASP B N 1
ATOM 4330 C CA . ASP B 1 95 ? -11.586 -20.828 -16.141 1 90.44 95 ASP B CA 1
ATOM 4331 C C . ASP B 1 95 ? -10.242 -20.172 -15.859 1 90.44 95 ASP B C 1
ATOM 4333 O O . ASP B 1 95 ? -10.188 -19.047 -15.336 1 90.44 95 ASP B O 1
ATOM 4337 N N . ILE B 1 96 ? -9.227 -20.797 -16.047 1 91.12 96 ILE B N 1
ATOM 4338 C CA . ILE B 1 96 ? -7.891 -20.297 -15.727 1 91.12 96 ILE B CA 1
ATOM 4339 C C . ILE B 1 96 ? -7.574 -19.078 -16.594 1 91.12 96 ILE B C 1
ATOM 4341 O O . ILE B 1 96 ? -7.008 -18.094 -16.125 1 91.12 96 ILE B O 1
ATOM 4345 N N . ASN B 1 97 ? -7.984 -19.141 -17.844 1 90 97 ASN B N 1
ATOM 4346 C CA . ASN B 1 97 ? -7.746 -18.031 -18.75 1 90 97 ASN B CA 1
ATOM 4347 C C . ASN B 1 97 ? -8.453 -16.766 -18.281 1 90 97 ASN B C 1
ATOM 4349 O O . ASN B 1 97 ? -7.863 -15.688 -18.281 1 90 97 ASN B O 1
ATOM 4353 N N . THR B 1 98 ? -9.742 -16.906 -17.922 1 90.88 98 THR B N 1
ATOM 4354 C CA . THR B 1 98 ? -10.508 -15.75 -17.469 1 90.88 98 THR B CA 1
ATOM 4355 C C . THR B 1 98 ? -9.969 -15.227 -16.125 1 90.88 98 THR B C 1
ATOM 4357 O O . THR B 1 98 ? -10.055 -14.031 -15.844 1 90.88 98 THR B O 1
ATOM 4360 N N . PHE B 1 99 ? -9.445 -16.094 -15.328 1 93.5 99 PHE B N 1
ATOM 4361 C CA . PHE B 1 99 ? -8.852 -15.68 -14.062 1 93.5 99 PHE B CA 1
ATOM 4362 C C . PHE B 1 99 ? -7.664 -14.75 -14.305 1 93.5 99 PHE B C 1
ATOM 4364 O O . PHE B 1 99 ? -7.559 -13.703 -13.672 1 93.5 99 PHE B O 1
ATOM 4371 N N . PHE B 1 100 ? -6.805 -15.094 -15.211 1 90.44 100 PHE B N 1
ATOM 4372 C CA . PHE B 1 100 ? -5.625 -14.273 -15.461 1 90.44 100 PHE B CA 1
ATOM 4373 C C . PHE B 1 100 ? -6.02 -12.961 -16.141 1 90.44 100 PHE B C 1
ATOM 4375 O O . PHE B 1 100 ? -5.383 -11.93 -15.914 1 90.44 100 PHE B O 1
ATOM 4382 N N . ARG B 1 101 ? -7.062 -13.023 -16.938 1 89.88 101 ARG B N 1
ATOM 4383 C CA . ARG B 1 101 ? -7.582 -11.773 -17.484 1 89.88 101 ARG B CA 1
ATOM 4384 C C . ARG B 1 101 ? -8.102 -10.875 -16.359 1 89.88 101 ARG B C 1
ATOM 4386 O O . ARG B 1 101 ? -7.859 -9.664 -16.375 1 89.88 101 ARG B O 1
ATOM 4393 N N . LEU B 1 102 ? -8.812 -11.523 -15.492 1 92.44 102 LEU B N 1
ATOM 4394 C CA . LEU B 1 102 ? -9.328 -10.773 -14.352 1 92.44 102 LEU B CA 1
ATOM 4395 C C . LEU B 1 102 ? -8.188 -10.211 -13.516 1 92.44 102 LEU B C 1
ATOM 4397 O O . LEU B 1 102 ? -8.273 -9.086 -13.016 1 92.44 102 LEU B O 1
ATOM 4401 N N . LEU B 1 103 ? -7.141 -11 -13.336 1 92.56 103 LEU B N 1
ATOM 4402 C CA . LEU B 1 103 ? -5.961 -10.57 -12.586 1 92.56 103 LEU B CA 1
ATOM 4403 C C . LEU B 1 103 ? -5.355 -9.312 -13.211 1 92.56 103 LEU B C 1
ATOM 4405 O O . LEU B 1 103 ? -5.02 -8.367 -12.5 1 92.56 103 LEU B O 1
ATOM 4409 N N . GLN B 1 104 ? -5.293 -9.25 -14.469 1 91 104 GLN B N 1
ATOM 4410 C CA . GLN B 1 104 ? -4.754 -8.094 -15.18 1 91 104 GLN B CA 1
ATOM 4411 C C . GLN B 1 104 ? -5.676 -6.887 -15.055 1 91 104 GLN B C 1
ATOM 4413 O O . GLN B 1 104 ? -5.219 -5.773 -14.797 1 91 104 GLN B O 1
ATOM 4418 N N . ASP B 1 105 ? -6.918 -7.16 -15.242 1 93.06 105 ASP B N 1
ATOM 4419 C CA . ASP B 1 105 ? -7.898 -6.082 -15.141 1 93.06 105 ASP B CA 1
ATOM 4420 C C . ASP B 1 105 ? -7.879 -5.457 -13.75 1 93.06 105 ASP B C 1
ATOM 4422 O O . ASP B 1 105 ? -7.941 -4.234 -13.609 1 93.06 105 ASP B O 1
ATOM 4426 N N . GLN B 1 106 ? -7.859 -6.367 -12.758 1 94 106 GLN B N 1
ATOM 4427 C CA . GLN B 1 106 ? -7.84 -5.871 -11.391 1 94 106 GLN B CA 1
ATOM 4428 C C . GLN B 1 106 ? -6.562 -5.086 -11.102 1 94 106 GLN B C 1
ATOM 4430 O O . GLN B 1 106 ? -6.59 -4.082 -10.391 1 94 106 GLN B O 1
ATOM 4435 N N . THR B 1 107 ? -5.43 -5.504 -11.609 1 94.12 107 THR B N 1
ATOM 4436 C CA . THR B 1 107 ? -4.176 -4.781 -11.438 1 94.12 107 THR B CA 1
ATOM 4437 C C . THR B 1 107 ? -4.254 -3.402 -12.094 1 94.12 107 THR B C 1
ATOM 4439 O O . THR B 1 107 ? -3.84 -2.404 -11.5 1 94.12 107 THR B O 1
ATOM 4442 N N . GLU B 1 108 ? -4.852 -3.326 -13.242 1 94.62 108 GLU B N 1
ATOM 4443 C CA . GLU B 1 108 ? -5.016 -2.055 -13.945 1 94.62 108 GLU B CA 1
ATOM 4444 C C . GLU B 1 108 ? -5.957 -1.125 -13.188 1 94.62 108 GLU B C 1
ATOM 4446 O O . GLU B 1 108 ? -5.703 0.078 -13.086 1 94.62 108 GLU B O 1
ATOM 4451 N N . SER B 1 109 ? -7.008 -1.708 -12.727 1 96.75 109 SER B N 1
ATOM 4452 C CA . SER B 1 109 ? -7.965 -0.923 -11.953 1 96.75 109 SER B CA 1
ATOM 4453 C C . SER B 1 109 ? -7.32 -0.341 -10.703 1 96.75 109 SER B C 1
ATOM 4455 O O . SER B 1 109 ? -7.578 0.809 -10.344 1 96.75 109 SER B O 1
ATOM 4457 N N . LEU B 1 110 ? -6.488 -1.144 -10 1 96.44 110 LEU B N 1
ATOM 4458 C CA . LEU B 1 110 ? -5.805 -0.678 -8.797 1 96.44 110 LEU B CA 1
ATOM 4459 C C . LEU B 1 110 ? -4.844 0.459 -9.125 1 96.44 110 LEU B C 1
ATOM 4461 O O . LEU B 1 110 ? -4.746 1.433 -8.383 1 96.44 110 LEU B O 1
ATOM 4465 N N . ILE B 1 111 ? -4.145 0.38 -10.258 1 97.19 111 ILE B N 1
ATOM 4466 C CA . ILE B 1 111 ? -3.234 1.437 -10.688 1 97.19 111 ILE B CA 1
ATOM 4467 C C . ILE B 1 111 ? -4.02 2.723 -10.938 1 97.19 111 ILE B C 1
ATOM 4469 O O . ILE B 1 111 ? -3.596 3.805 -10.531 1 97.19 111 ILE B O 1
ATOM 4473 N N . LYS B 1 112 ? -5.137 2.619 -11.555 1 97.56 112 LYS B N 1
ATOM 4474 C CA . LYS B 1 112 ? -5.98 3.779 -11.82 1 97.56 112 LYS B CA 1
ATOM 4475 C C . LYS B 1 112 ? -6.465 4.422 -10.531 1 97.56 112 LYS B C 1
ATOM 4477 O O . LYS B 1 112 ? -6.469 5.648 -10.398 1 97.56 112 LYS B O 1
ATOM 4482 N N . GLN B 1 113 ? -6.875 3.6 -9.586 1 97.5 113 GLN B N 1
ATOM 4483 C CA . GLN B 1 113 ? -7.348 4.109 -8.305 1 97.5 113 GLN B CA 1
ATOM 4484 C C . GLN B 1 113 ? -6.227 4.805 -7.539 1 97.5 113 GLN B C 1
ATOM 4486 O O . GLN B 1 113 ? -6.445 5.844 -6.918 1 97.5 113 GLN B O 1
ATOM 4491 N N . MET B 1 114 ? -5.035 4.227 -7.555 1 97.5 114 MET B N 1
ATOM 4492 C CA . MET B 1 114 ? -3.889 4.848 -6.898 1 97.5 114 MET B CA 1
ATOM 4493 C C . MET B 1 114 ? -3.529 6.172 -7.57 1 97.5 114 MET B C 1
ATOM 4495 O O . MET B 1 114 ? -3.18 7.141 -6.891 1 97.5 114 MET B O 1
ATOM 4499 N N . SER B 1 115 ? -3.643 6.199 -8.875 1 98 115 SER B N 1
ATOM 4500 C CA . SER B 1 115 ? -3.367 7.43 -9.609 1 98 115 SER B CA 1
ATOM 4501 C C . SER B 1 115 ? -4.379 8.516 -9.266 1 98 115 SER B C 1
ATOM 4503 O O . SER B 1 115 ? -4.023 9.695 -9.156 1 98 115 SER B O 1
ATOM 4505 N N . LEU B 1 116 ? -5.59 8.141 -9.164 1 97.75 116 LEU B N 1
ATOM 4506 C CA . LEU B 1 116 ? -6.625 9.078 -8.75 1 97.75 116 LEU B CA 1
ATOM 4507 C C . LEU B 1 116 ? -6.352 9.602 -7.348 1 97.75 116 LEU B C 1
ATOM 4509 O O . LEU B 1 116 ? -6.508 10.797 -7.082 1 97.75 116 LEU B O 1
ATOM 4513 N N . ALA B 1 117 ? -6 8.711 -6.402 1 97.31 117 ALA B N 1
ATOM 4514 C CA . ALA B 1 117 ? -5.648 9.117 -5.039 1 97.31 117 ALA B CA 1
ATOM 4515 C C . ALA B 1 117 ? -4.484 10.102 -5.043 1 97.31 117 ALA B C 1
ATOM 4517 O O . ALA B 1 117 ? -4.52 11.117 -4.344 1 97.31 117 ALA B O 1
ATOM 4518 N N . GLU B 1 118 ? -3.471 9.844 -5.855 1 97.81 118 GLU B N 1
ATOM 4519 C CA . GLU B 1 118 ? -2.312 10.719 -5.98 1 97.81 118 GLU B CA 1
ATOM 4520 C C . GLU B 1 118 ? -2.721 12.102 -6.484 1 97.81 118 GLU B C 1
ATOM 4522 O O . GLU B 1 118 ? -2.312 13.117 -5.922 1 97.81 118 GLU B O 1
ATOM 4527 N N . THR B 1 119 ? -3.545 12.148 -7.488 1 97.81 119 THR B N 1
ATOM 4528 C CA . THR B 1 119 ? -3.986 13.398 -8.086 1 97.81 119 THR B CA 1
ATOM 4529 C C . THR B 1 119 ? -4.828 14.203 -7.102 1 97.81 119 THR B C 1
ATOM 4531 O O . THR B 1 119 ? -4.68 15.43 -7.008 1 97.81 119 THR B O 1
ATOM 4534 N N . THR B 1 120 ? -5.695 13.539 -6.383 1 97.44 120 THR B N 1
ATOM 4535 C CA . THR B 1 120 ? -6.543 14.219 -5.406 1 97.44 120 THR B CA 1
ATOM 4536 C C . THR B 1 120 ? -5.703 14.797 -4.27 1 97.44 120 THR B C 1
ATOM 4538 O O . THR B 1 120 ? -5.965 15.906 -3.801 1 97.44 120 THR B O 1
ATOM 4541 N N . MET B 1 121 ? -4.691 14.055 -3.805 1 97.56 121 MET B N 1
ATOM 4542 C CA . MET B 1 121 ? -3.812 14.547 -2.746 1 97.56 121 MET B CA 1
ATOM 4543 C C . MET B 1 121 ? -3.033 15.773 -3.211 1 97.56 121 MET B C 1
ATOM 4545 O O . MET B 1 121 ? -2.922 16.75 -2.477 1 97.56 121 MET B O 1
ATOM 4549 N N . LYS B 1 122 ? -2.598 15.805 -4.473 1 97.19 122 LYS B N 1
ATOM 4550 C CA . LYS B 1 122 ? -1.785 16.891 -5.031 1 97.19 122 LYS B CA 1
ATOM 4551 C C . LYS B 1 122 ? -2.639 18.109 -5.344 1 97.19 122 LYS B C 1
ATOM 4553 O O . LYS B 1 122 ? -2.188 19.25 -5.176 1 97.19 122 LYS B O 1
ATOM 4558 N N . SER B 1 123 ? -3.867 17.875 -5.719 1 96.94 123 SER B N 1
ATOM 4559 C CA . SER B 1 123 ? -4.668 18.969 -6.242 1 96.94 123 SER B CA 1
ATOM 4560 C C . SER B 1 123 ? -5.57 19.562 -5.16 1 96.94 123 SER B C 1
ATOM 4562 O O . SER B 1 123 ? -5.965 20.719 -5.238 1 96.94 123 SER B O 1
ATOM 4564 N N . GLN B 1 124 ? -5.879 18.781 -4.145 1 97.25 124 GLN B N 1
ATOM 4565 C CA . GLN B 1 124 ? -6.852 19.25 -3.168 1 97.25 124 GLN B CA 1
ATOM 4566 C C . GLN B 1 124 ? -6.246 19.312 -1.769 1 97.25 124 GLN B C 1
ATOM 4568 O O . GLN B 1 124 ? -6.219 20.375 -1.14 1 97.25 124 GLN B O 1
ATOM 4573 N N . VAL B 1 125 ? -5.621 18.25 -1.311 1 97.56 125 VAL B N 1
ATOM 4574 C CA . VAL B 1 125 ? -5.207 18.141 0.085 1 97.56 125 VAL B CA 1
ATOM 4575 C C . VAL B 1 125 ? -4 19.031 0.342 1 97.56 125 VAL B C 1
ATOM 4577 O O . VAL B 1 125 ? -4.043 19.922 1.202 1 97.56 125 VAL B O 1
ATOM 4580 N N . ILE B 1 126 ? -2.959 18.938 -0.46 1 97.38 126 ILE B N 1
ATOM 4581 C CA . ILE B 1 126 ? -1.701 19.641 -0.225 1 97.38 126 ILE B CA 1
ATOM 4582 C C . ILE B 1 126 ? -1.897 21.141 -0.441 1 97.38 126 ILE B C 1
ATOM 4584 O O . ILE B 1 126 ? -1.472 21.953 0.383 1 97.38 126 ILE B O 1
ATOM 4588 N N . PRO B 1 127 ? -2.678 21.578 -1.483 1 97.19 127 PRO B N 1
ATOM 4589 C CA . PRO B 1 127 ? -2.885 23.016 -1.665 1 97.19 127 PRO B CA 1
ATOM 4590 C C . PRO B 1 127 ? -3.689 23.641 -0.529 1 97.19 127 PRO B C 1
ATOM 4592 O O . PRO B 1 127 ? -3.463 24.797 -0.175 1 97.19 127 PRO B O 1
ATOM 4595 N N . GLN B 1 128 ? -4.609 22.891 0.045 1 97.44 128 GLN B N 1
ATOM 4596 C CA . GLN B 1 128 ? -5.383 23.406 1.168 1 97.44 128 GLN B CA 1
ATOM 4597 C C . GLN B 1 128 ? -4.492 23.656 2.385 1 97.44 128 GLN B C 1
ATOM 4599 O O . GLN B 1 128 ? -4.648 24.656 3.086 1 97.44 128 GLN B O 1
ATOM 4604 N N . LEU B 1 129 ? -3.559 22.781 2.633 1 97.06 129 LEU B N 1
ATOM 4605 C CA . LEU B 1 129 ? -2.627 22.938 3.744 1 97.06 129 LEU B CA 1
ATOM 4606 C C . LEU B 1 129 ? -1.661 24.094 3.49 1 97.06 129 LEU B C 1
ATOM 4608 O O . LEU B 1 129 ? -1.345 24.844 4.406 1 97.06 129 LEU B O 1
ATOM 4612 N N . LYS B 1 130 ? -1.268 24.234 2.232 1 97 130 LYS B N 1
ATOM 4613 C CA . LYS B 1 130 ? -0.396 25.344 1.877 1 97 130 LYS B CA 1
ATOM 4614 C C . LYS B 1 130 ? -1.124 26.672 2.016 1 97 130 LYS B C 1
ATOM 4616 O O . LYS B 1 130 ? -0.538 27.672 2.455 1 97 130 LYS B O 1
ATOM 4621 N N . GLY B 1 131 ? -2.396 26.656 1.629 1 97.25 131 GLY B N 1
ATOM 4622 C CA . GLY B 1 131 ? -3.213 27.844 1.82 1 97.25 131 GLY B CA 1
ATOM 4623 C C . GLY B 1 131 ? -3.389 28.219 3.281 1 97.25 131 GLY B C 1
ATOM 4624 O O . GLY B 1 131 ? -3.309 29.391 3.641 1 97.25 131 GLY B O 1
ATOM 4625 N N . LEU B 1 132 ? -3.604 27.219 4.098 1 97.25 132 LEU B N 1
ATOM 4626 C CA . LEU B 1 132 ? -3.758 27.438 5.531 1 97.25 132 LEU B CA 1
ATOM 4627 C C . LEU B 1 132 ? -2.457 27.938 6.145 1 97.25 132 LEU B C 1
ATOM 4629 O O . LEU B 1 132 ? -2.471 28.859 6.973 1 97.25 132 LEU B O 1
ATOM 4633 N N . GLN B 1 133 ? -1.324 27.422 5.738 1 96.38 133 GLN B N 1
ATOM 4634 C CA . GLN B 1 133 ? -0.013 27.859 6.207 1 96.38 133 GLN B CA 1
ATOM 4635 C C . GLN B 1 133 ? 0.247 29.312 5.828 1 96.38 133 GLN B C 1
ATOM 4637 O O . GLN B 1 133 ? 0.719 30.094 6.656 1 96.38 133 GLN B O 1
ATOM 4642 N N . SER B 1 134 ? -0.124 29.641 4.582 1 96.56 134 SER B N 1
ATOM 4643 C CA . SER B 1 134 ? 0.055 31.016 4.102 1 96.56 134 SER B CA 1
ATOM 4644 C C . SER B 1 134 ? -0.85 31.984 4.852 1 96.56 134 SER B C 1
ATOM 4646 O O . SER B 1 134 ? -0.44 33.094 5.172 1 96.56 134 SER B O 1
ATOM 4648 N N . SER B 1 135 ? -2.027 31.531 5.125 1 96.75 135 SER B N 1
ATOM 4649 C CA . SER B 1 135 ? -2.971 32.375 5.867 1 96.75 135 SER B CA 1
ATOM 4650 C C . SER B 1 135 ? -2.465 32.656 7.277 1 96.75 135 SER B C 1
ATOM 4652 O O . SER B 1 135 ? -2.533 33.781 7.75 1 96.75 135 SER B O 1
ATOM 4654 N N . ILE B 1 136 ? -1.926 31.672 7.965 1 96.69 136 ILE B N 1
ATOM 4655 C CA . ILE B 1 136 ? -1.406 31.844 9.32 1 96.69 136 ILE B CA 1
ATOM 4656 C C . ILE B 1 136 ? -0.181 32.75 9.297 1 96.69 136 ILE B C 1
ATOM 4658 O O . ILE B 1 136 ? -0.045 33.656 10.141 1 96.69 136 ILE B O 1
ATOM 4662 N N . SER B 1 137 ? 0.649 32.594 8.258 1 95.88 137 SER B N 1
ATOM 4663 C CA . SER B 1 137 ? 1.854 33.406 8.133 1 95.88 137 SER B CA 1
ATOM 4664 C C . SER B 1 137 ? 1.509 34.875 7.891 1 95.88 137 SER B C 1
ATOM 4666 O O . SER B 1 137 ? 2.154 35.781 8.438 1 95.88 137 SER B O 1
ATOM 4668 N N . THR B 1 138 ? 0.499 35.125 7.078 1 96.19 138 THR B N 1
ATOM 4669 C CA . THR B 1 138 ? 0.05 36.5 6.805 1 96.19 138 THR B CA 1
ATOM 4670 C C . THR B 1 138 ? -0.511 37.156 8.07 1 96.19 138 THR B C 1
ATOM 4672 O O . THR B 1 138 ? -0.211 38.312 8.367 1 96.19 138 THR B O 1
ATOM 4675 N N . LYS B 1 139 ? -1.27 36.406 8.836 1 95.94 139 LYS B N 1
ATOM 4676 C CA . LYS B 1 139 ? -1.837 36.906 10.078 1 95.94 139 LYS B CA 1
ATOM 4677 C C . LYS B 1 139 ? -0.742 37.188 11.102 1 95.94 139 LYS B C 1
ATOM 4679 O O . LYS B 1 139 ? -0.814 38.188 11.828 1 95.94 139 LYS B O 1
ATOM 4684 N N . GLN B 1 140 ? 0.269 36.344 11.125 1 95.19 140 GLN B N 1
ATOM 4685 C CA . GLN B 1 140 ? 1.396 36.531 12.031 1 95.19 140 GLN B CA 1
ATOM 4686 C C . GLN B 1 140 ? 2.182 37.781 11.688 1 95.19 140 GLN B C 1
ATOM 4688 O O . GLN B 1 140 ? 2.58 38.531 12.578 1 95.19 140 GLN B O 1
ATOM 4693 N N . LYS B 1 141 ? 2.389 38.062 10.398 1 95.31 141 LYS B N 1
ATOM 4694 C CA . LYS B 1 141 ? 3.115 39.25 9.961 1 95.31 141 LYS B CA 1
ATOM 4695 C C . LYS B 1 141 ? 2.332 40.531 10.281 1 95.31 141 LYS B C 1
ATOM 4697 O O . LYS B 1 141 ? 2.898 41.5 10.766 1 95.31 141 LYS B O 1
ATOM 4702 N N . GLU B 1 142 ? 1.067 40.438 9.992 1 95.81 142 GLU B N 1
ATOM 4703 C CA . GLU B 1 142 ? 0.204 41.594 10.312 1 95.81 142 GLU B CA 1
ATOM 4704 C C . GLU B 1 142 ? 0.187 41.844 11.812 1 95.81 142 GLU B C 1
ATOM 4706 O O . GLU B 1 142 ? 0.264 43 12.234 1 95.81 142 GLU B O 1
ATOM 4711 N N . PHE B 1 143 ? 0.083 40.812 12.578 1 96.44 143 PHE B N 1
ATOM 4712 C CA . PHE B 1 143 ? 0.069 40.938 14.031 1 96.44 143 PHE B CA 1
ATOM 4713 C C . PHE B 1 143 ? 1.375 41.531 14.539 1 96.44 143 PHE B C 1
ATOM 4715 O O . PHE B 1 143 ? 1.365 42.406 15.391 1 96.44 143 PHE B O 1
ATOM 4722 N N . SER B 1 144 ? 2.5 41.125 14.016 1 95.56 144 SER B N 1
ATOM 4723 C CA . SER B 1 144 ? 3.809 41.625 14.43 1 95.56 144 SER B CA 1
ATOM 4724 C C . SER B 1 144 ? 3.957 43.125 14.133 1 95.56 144 SER B C 1
ATOM 4726 O O . SER B 1 144 ? 4.512 43.844 14.945 1 95.56 144 SER B O 1
ATOM 4728 N N . HIS B 1 145 ? 3.4 43.531 13 1 95.69 145 HIS B N 1
ATOM 4729 C CA . HIS B 1 145 ? 3.451 44.938 12.617 1 95.69 145 HIS B CA 1
ATOM 4730 C C . HIS B 1 145 ? 2.611 45.812 13.555 1 95.69 145 HIS B C 1
ATOM 4732 O O . HIS B 1 145 ? 3.07 46.844 14.023 1 95.69 145 HIS B O 1
ATOM 4738 N N . LEU B 1 146 ? 1.482 45.312 13.844 1 95.81 146 LEU B N 1
ATOM 4739 C CA . LEU B 1 146 ? 0.586 46.062 14.727 1 95.81 146 LEU B CA 1
ATOM 4740 C C . LEU B 1 146 ? 1.138 46.125 16.156 1 95.81 146 LEU B C 1
ATOM 4742 O O . LEU B 1 146 ? 1.007 47.125 16.844 1 95.81 146 LEU B O 1
ATOM 4746 N N . CYS B 1 147 ? 1.712 44.969 16.578 1 94.75 147 CYS B N 1
ATOM 4747 C CA . CYS B 1 147 ? 2.326 44.938 17.891 1 94.75 147 CYS B CA 1
ATOM 4748 C C . CYS B 1 147 ? 3.406 46 18.047 1 94.75 147 CYS B C 1
ATOM 4750 O O . CYS B 1 147 ? 3.428 46.75 19.031 1 94.75 147 CYS B O 1
ATOM 4752 N N . HIS B 1 148 ? 4.246 46.125 17.031 1 94.25 148 HIS B N 1
ATOM 4753 C CA . HIS B 1 148 ? 5.34 47.094 17.062 1 94.25 148 HIS B CA 1
ATOM 4754 C C . HIS B 1 148 ? 4.816 48.531 17.109 1 94.25 148 HIS B C 1
ATOM 4756 O O . HIS B 1 148 ? 5.32 49.344 17.875 1 94.25 148 HIS B O 1
ATOM 4762 N N . THR B 1 149 ? 3.775 48.781 16.391 1 95.12 149 THR B N 1
ATOM 4763 C CA . THR B 1 149 ? 3.209 50.125 16.297 1 95.12 149 THR B CA 1
ATOM 4764 C C . THR B 1 149 ? 2.578 50.531 17.625 1 95.12 149 THR B C 1
ATOM 4766 O O . THR B 1 149 ? 2.854 51.625 18.141 1 95.12 149 THR B O 1
ATOM 4769 N N . HIS B 1 150 ? 1.78 49.656 18.203 1 95.38 150 HIS B N 1
ATOM 4770 C CA . HIS B 1 150 ? 1.067 50 19.438 1 95.38 150 HIS B CA 1
ATOM 4771 C C . HIS B 1 150 ? 2.02 50.031 20.625 1 95.38 150 HIS B C 1
ATOM 4773 O O . HIS B 1 150 ? 1.856 50.875 21.516 1 95.38 150 HIS B O 1
ATOM 4779 N N . GLU B 1 151 ? 2.977 49.125 20.625 1 92.31 151 GLU B N 1
ATOM 4780 C CA . GLU B 1 151 ? 3.969 49.125 21.688 1 92.31 151 GLU B CA 1
ATOM 4781 C C . GLU B 1 151 ? 4.809 50.406 21.672 1 92.31 151 GLU B C 1
ATOM 4783 O O . GLU B 1 151 ? 5.113 50.969 22.719 1 92.31 151 GLU B O 1
ATOM 4788 N N . LYS B 1 152 ? 5.211 50.812 20.484 1 93.94 152 LYS B N 1
ATOM 4789 C CA . LYS B 1 152 ? 6.008 52.031 20.344 1 93.94 152 LYS B CA 1
ATOM 4790 C C . LYS B 1 152 ? 5.227 53.25 20.797 1 93.94 152 LYS B C 1
ATOM 4792 O O . LYS B 1 152 ? 5.77 54.125 21.484 1 93.94 152 LYS B O 1
ATOM 4797 N N . GLU B 1 153 ? 3.986 53.344 20.359 1 94.12 153 GLU B N 1
ATOM 4798 C CA . GLU B 1 153 ? 3.139 54.469 20.75 1 94.12 153 GLU B CA 1
ATOM 4799 C C . GLU B 1 153 ? 2.996 54.562 22.266 1 94.12 153 GLU B C 1
ATOM 4801 O O . GLU B 1 153 ? 3.086 55.656 22.828 1 94.12 153 GLU B O 1
ATOM 4806 N N . TYR B 1 154 ? 2.752 53.469 22.891 1 92.5 154 TYR B N 1
ATOM 4807 C CA . TYR B 1 154 ? 2.6 53.438 24.344 1 92.5 154 TYR B CA 1
ATOM 4808 C C . TYR B 1 154 ? 3.908 53.781 25.031 1 92.5 154 TYR B C 1
ATOM 4810 O O . TYR B 1 154 ? 3.914 54.562 26 1 92.5 154 TYR B O 1
ATOM 4818 N N . LYS B 1 155 ? 5.031 53.312 24.578 1 90.62 155 LYS B N 1
ATOM 4819 C CA . LYS B 1 155 ? 6.34 53.594 25.156 1 90.62 155 LYS B CA 1
ATOM 4820 C C . LYS B 1 155 ? 6.695 55.094 25.031 1 90.62 155 LYS B C 1
ATOM 4822 O O . LYS B 1 155 ? 7.273 55.656 25.953 1 90.62 155 LYS B O 1
ATOM 4827 N N . LEU B 1 156 ? 6.328 55.594 23.891 1 93.88 156 LEU B N 1
ATOM 4828 C CA . LEU B 1 156 ? 6.602 57 23.672 1 93.88 156 LEU B CA 1
ATOM 4829 C C . LEU B 1 156 ? 5.793 57.875 24.625 1 93.88 156 LEU B C 1
ATOM 4831 O O . LEU B 1 156 ? 6.289 58.906 25.125 1 93.88 156 LEU B O 1
ATOM 4835 N N . ALA B 1 157 ? 4.531 57.5 24.859 1 92.38 157 ALA B N 1
ATOM 4836 C CA . ALA B 1 157 ? 3.689 58.25 25.797 1 92.38 157 ALA B CA 1
ATOM 4837 C C . ALA B 1 157 ? 4.254 58.156 27.219 1 92.38 157 ALA B C 1
ATOM 4839 O O . ALA B 1 157 ? 4.262 59.156 27.953 1 92.38 157 ALA B O 1
ATOM 4840 N N . LEU B 1 158 ? 4.715 57.031 27.547 1 90.69 158 LEU B N 1
ATOM 4841 C CA . LEU B 1 158 ? 5.301 56.812 28.875 1 90.69 158 LEU B CA 1
ATOM 4842 C C . LEU B 1 158 ? 6.582 57.625 29.031 1 90.69 158 LEU B C 1
ATOM 4844 O O . LEU B 1 158 ? 6.816 58.219 30.078 1 90.69 158 LEU B O 1
ATOM 4848 N N . GLN B 1 159 ? 7.402 57.656 28.031 1 91.81 159 GLN B N 1
ATOM 4849 C CA . GLN B 1 159 ? 8.656 58.375 28.078 1 91.81 159 GLN B CA 1
ATOM 4850 C C . GLN B 1 159 ? 8.414 59.875 28.203 1 91.81 159 GLN B C 1
ATOM 4852 O O . GLN B 1 159 ? 9.109 60.562 28.953 1 91.81 159 GLN B O 1
ATOM 4857 N N . GLN B 1 160 ? 7.43 60.344 27.469 1 93.81 160 GLN B N 1
ATOM 4858 C CA . GLN B 1 160 ? 7.09 61.781 27.547 1 93.81 160 GLN B CA 1
ATOM 4859 C C . GLN B 1 160 ? 6.574 62.125 28.938 1 93.81 160 GLN B C 1
ATOM 4861 O O . GLN B 1 160 ? 6.883 63.219 29.453 1 93.81 160 GLN B O 1
ATOM 4866 N N . THR B 1 161 ? 5.793 61.25 29.469 1 92.62 161 THR B N 1
ATOM 4867 C CA . THR B 1 161 ? 5.273 61.469 30.812 1 92.62 161 THR B CA 1
ATOM 4868 C C . THR B 1 161 ? 6.406 61.531 31.844 1 92.62 161 THR B C 1
ATOM 4870 O O . THR B 1 161 ? 6.402 62.344 32.75 1 92.62 161 THR B O 1
ATOM 4873 N N . MET B 1 162 ? 7.344 60.656 31.672 1 91.56 162 MET B N 1
ATOM 4874 C CA . MET B 1 162 ? 8.492 60.625 32.562 1 91.56 162 MET B CA 1
ATOM 4875 C C . MET B 1 162 ? 9.297 61.906 32.469 1 91.56 162 MET B C 1
ATOM 4877 O O . MET B 1 162 ? 9.742 62.469 33.5 1 91.56 162 MET B O 1
ATOM 4881 N N . LYS B 1 163 ? 9.469 62.438 31.312 1 93.81 163 LYS B N 1
ATOM 4882 C CA . LYS B 1 163 ? 10.18 63.688 31.109 1 93.81 163 LYS B CA 1
ATOM 4883 C C . LYS B 1 163 ? 9.445 64.875 31.766 1 93.81 163 LYS B C 1
ATOM 4885 O O . LYS B 1 163 ? 10.062 65.688 32.438 1 93.81 163 LYS B O 1
ATOM 4890 N N . GLU B 1 164 ? 8.109 64.875 31.531 1 93.5 164 GLU B N 1
ATOM 4891 C CA . GLU B 1 164 ? 7.309 65.938 32.125 1 93.5 164 GLU B CA 1
ATOM 4892 C C . GLU B 1 164 ? 7.297 65.875 33.656 1 93.5 164 GLU B C 1
ATOM 4894 O O . GLU B 1 164 ? 7.234 66.875 34.312 1 93.5 164 GLU B O 1
ATOM 4899 N N . LEU B 1 165 ? 7.297 64.625 34.156 1 93.44 165 LEU B N 1
ATOM 4900 C CA . LEU B 1 165 ? 7.355 64.438 35.594 1 93.44 165 LEU B CA 1
ATOM 4901 C C . LEU B 1 165 ? 8.672 65 36.156 1 93.44 165 LEU B C 1
ATOM 4903 O O . LEU B 1 165 ? 8.68 65.625 37.219 1 93.44 165 LEU B O 1
ATOM 4907 N N . GLU B 1 166 ? 9.758 64.75 35.5 1 93.62 166 GLU B N 1
ATOM 4908 C CA . GLU B 1 166 ? 11.055 65.25 35.906 1 93.62 166 GLU B CA 1
ATOM 4909 C C . GLU B 1 166 ? 11.062 66.812 35.906 1 93.62 166 GLU B C 1
ATOM 4911 O O . GLU B 1 166 ? 11.594 67.438 36.812 1 93.62 166 GLU B O 1
ATOM 4916 N N . HIS B 1 167 ? 10.523 67.375 34.875 1 94.81 167 HIS B N 1
ATOM 4917 C CA . HIS B 1 167 ? 10.43 68.812 34.75 1 94.81 167 HIS B CA 1
ATOM 4918 C C . HIS B 1 167 ? 9.586 69.375 35.875 1 94.81 167 HIS B C 1
ATOM 4920 O O . HIS B 1 167 ? 9.906 70.5 36.406 1 94.81 167 HIS B O 1
ATOM 4926 N N . PHE B 1 168 ? 8.555 68.688 36.156 1 95.06 168 PHE B N 1
ATOM 4927 C CA . PHE B 1 168 ? 7.668 69.125 37.219 1 95.06 168 PHE B CA 1
ATOM 4928 C C . PHE B 1 168 ? 8.406 69.125 38.562 1 95.06 168 PHE B C 1
ATOM 4930 O O . PHE B 1 168 ? 8.344 70.125 39.281 1 95.06 168 PHE B O 1
ATOM 4937 N N . GLU B 1 169 ? 9.133 68.062 38.844 1 93.5 169 GLU B N 1
ATOM 4938 C CA . GLU B 1 169 ? 9.891 68 40.094 1 93.5 169 GLU B CA 1
ATOM 4939 C C . GLU B 1 169 ? 10.961 69.062 40.156 1 93.5 169 GLU B C 1
ATOM 4941 O O . GLU B 1 169 ? 11.188 69.688 41.219 1 93.5 169 GLU B O 1
ATOM 4946 N N . LEU B 1 170 ? 11.57 69.375 39.031 1 94.31 170 LEU B N 1
ATOM 4947 C CA . LEU B 1 170 ? 12.586 70.438 38.969 1 94.31 170 LEU B CA 1
ATOM 4948 C C . LEU B 1 170 ? 11.969 71.812 39.188 1 94.31 170 LEU B C 1
ATOM 4950 O O . LEU B 1 170 ? 12.586 72.625 39.844 1 94.31 170 LEU B O 1
ATOM 4954 N N . SER B 1 171 ? 10.789 72 38.656 1 95 171 SER B N 1
ATOM 4955 C CA . SER B 1 171 ? 10.109 73.25 38.812 1 95 171 SER B CA 1
ATOM 4956 C C . SER B 1 171 ? 9.797 73.562 40.281 1 95 171 SER B C 1
ATOM 4958 O O . SER B 1 171 ? 9.891 74.688 40.719 1 95 171 SER B O 1
ATOM 4960 N N . ILE B 1 172 ? 9.461 72.562 41 1 93.88 172 ILE B N 1
ATOM 4961 C CA . ILE B 1 172 ? 9.172 72.688 42.438 1 93.88 172 ILE B CA 1
ATOM 4962 C C . ILE B 1 172 ? 10.453 73.062 43.188 1 93.88 172 ILE B C 1
ATOM 4964 O O . ILE B 1 172 ? 10.453 74 44 1 93.88 172 ILE B O 1
ATOM 4968 N N . SER B 1 173 ? 11.539 72.312 42.844 1 93 173 SER B N 1
ATOM 4969 C CA . SER B 1 173 ? 12.82 72.625 43.5 1 93 173 SER B CA 1
ATOM 4970 C C . SER B 1 173 ? 13.312 74 43.219 1 93 173 SER B C 1
ATOM 4972 O O . SER B 1 173 ? 13.844 74.688 44.094 1 93 173 SER B O 1
ATOM 4974 N N . LYS B 1 174 ? 13.133 74.438 42.031 1 91.81 174 LYS B N 1
ATOM 4975 C CA . LYS B 1 174 ? 13.562 75.812 41.625 1 91.81 174 LYS B CA 1
ATOM 4976 C C . LYS B 1 174 ? 12.727 76.875 42.312 1 91.81 174 LYS B C 1
ATOM 4978 O O . LYS B 1 174 ? 13.25 77.938 42.719 1 91.81 174 LYS B O 1
ATOM 4983 N N . SER B 1 175 ? 11.445 76.625 42.406 1 90.88 175 SER B N 1
ATOM 4984 C CA . SER B 1 175 ? 10.547 77.562 43.031 1 90.88 175 SER B CA 1
ATOM 4985 C C . SER B 1 175 ? 10.867 77.75 44.5 1 90.88 175 SER B C 1
ATOM 4987 O O . SER B 1 175 ? 10.711 78.812 45.062 1 90.88 175 SER B O 1
ATOM 4989 N N . GLU B 1 176 ? 11.281 76.688 45.156 1 88.44 176 GLU B N 1
ATOM 4990 C CA . GLU B 1 176 ? 11.609 76.688 46.562 1 88.44 176 GLU B CA 1
ATOM 4991 C C . GLU B 1 176 ? 12.906 77.5 46.812 1 88.44 176 GLU B C 1
ATOM 4993 O O . GLU B 1 176 ? 13.078 78.125 47.875 1 88.44 176 GLU B O 1
ATOM 4998 N N . MET B 1 177 ? 13.727 77.562 45.812 1 88 177 MET B N 1
ATOM 4999 C CA . MET B 1 177 ? 15.031 78.188 45.969 1 88 177 MET B CA 1
ATOM 5000 C C . MET B 1 177 ? 14.961 79.625 45.531 1 88 177 MET B C 1
ATOM 5002 O O . MET B 1 177 ? 15.883 80.438 45.812 1 88 177 MET B O 1
ATOM 5006 N N . LEU B 1 178 ? 13.914 80 44.938 1 84.31 178 LEU B N 1
ATOM 5007 C CA . LEU B 1 178 ? 13.805 81.375 44.406 1 84.31 178 LEU B CA 1
ATOM 5008 C C . LEU B 1 178 ? 13.508 82.375 45.531 1 84.31 178 LEU B C 1
ATOM 5010 O O . LEU B 1 178 ? 12.648 82.125 46.375 1 84.31 178 LEU B O 1
ATOM 5014 N N . PRO B 1 179 ? 14.242 83.438 45.531 1 82.25 179 PRO B N 1
ATOM 5015 C CA . PRO B 1 179 ? 13.906 84.5 46.469 1 82.25 179 PRO B CA 1
ATOM 5016 C C . PRO B 1 179 ? 12.562 85.125 46.188 1 82.25 179 PRO B C 1
ATOM 5018 O O . PRO B 1 179 ? 12.078 85.062 45.031 1 82.25 179 PRO B O 1
ATOM 5021 N N . GLU B 1 180 ? 11.727 85.625 47.094 1 67.5 180 GLU B N 1
ATOM 5022 C CA . GLU B 1 180 ? 10.344 86.125 47.062 1 67.5 180 GLU B CA 1
ATOM 5023 C C . GLU B 1 180 ? 10.102 87.062 45.906 1 67.5 180 GLU B C 1
ATOM 5025 O O . GLU B 1 180 ? 9.047 87 45.25 1 67.5 180 GLU B O 1
ATOM 5030 N N . ASN B 1 181 ? 11.18 87.75 45.344 1 67.56 181 ASN B N 1
ATOM 5031 C CA . ASN B 1 181 ? 10.938 88.75 44.281 1 67.56 181 ASN B CA 1
ATOM 5032 C C . ASN B 1 181 ? 11.805 88.5 43.062 1 67.56 181 ASN B C 1
ATOM 5034 O O . ASN B 1 181 ? 11.93 89.375 42.188 1 67.56 181 ASN B O 1
ATOM 5038 N N . ALA B 1 182 ? 12.125 87.312 42.938 1 80.88 182 ALA B N 1
ATOM 5039 C CA . ALA B 1 182 ? 13 87 41.812 1 80.88 182 ALA B CA 1
ATOM 5040 C C . ALA B 1 182 ? 12.195 86.562 40.625 1 80.88 182 ALA B C 1
ATOM 5042 O O . ALA B 1 182 ? 11.242 85.75 40.75 1 80.88 182 ALA B O 1
ATOM 5043 N N . LYS B 1 183 ? 12.469 87.25 39.469 1 82 183 LYS B N 1
ATOM 5044 C CA . LYS B 1 183 ? 11.836 86.812 38.219 1 82 183 LYS B CA 1
ATOM 5045 C C . LYS B 1 183 ? 12.438 85.562 37.719 1 82 183 LYS B C 1
ATOM 5047 O O . LYS B 1 183 ? 13.656 85.438 37.562 1 82 183 LYS B O 1
ATOM 5052 N N . SER B 1 184 ? 11.664 84.5 37.688 1 84.31 184 SER B N 1
ATOM 5053 C CA . SER B 1 184 ? 12.094 83.25 37.125 1 84.31 184 SER B CA 1
ATOM 5054 C C . SER B 1 184 ? 11.445 83 35.781 1 84.31 184 SER B C 1
ATOM 5056 O O . SER B 1 184 ? 10.602 83.75 35.312 1 84.31 184 SER B O 1
ATOM 5058 N N . ASP B 1 185 ? 12.016 82 35.031 1 89.94 185 ASP B N 1
ATOM 5059 C CA . ASP B 1 185 ? 11.391 81.562 33.812 1 89.94 185 ASP B CA 1
ATOM 5060 C C . ASP B 1 185 ? 10.023 80.938 34.062 1 89.94 185 ASP B C 1
ATOM 5062 O O . ASP B 1 185 ? 9.914 79.938 34.844 1 89.94 185 ASP B O 1
ATOM 5066 N N . PHE B 1 186 ? 8.953 81.562 33.5 1 91.19 186 PHE B N 1
ATOM 5067 C CA . PHE B 1 186 ? 7.594 81.062 33.781 1 91.19 186 PHE B CA 1
ATOM 5068 C C . PHE B 1 186 ? 7.43 79.625 33.375 1 91.19 186 PHE B C 1
ATOM 5070 O O . PHE B 1 186 ? 6.512 78.938 33.844 1 91.19 186 PHE B O 1
ATOM 5077 N N . ARG B 1 187 ? 8.305 79.062 32.438 1 89.5 187 ARG B N 1
ATOM 5078 C CA . ARG B 1 187 ? 8.258 77.688 32 1 89.5 187 ARG B CA 1
ATOM 5079 C C . ARG B 1 187 ? 8.594 76.688 33.156 1 89.5 187 ARG B C 1
ATOM 5081 O O . ARG B 1 187 ? 8.258 75.562 33.094 1 89.5 187 ARG B O 1
ATOM 5088 N N . HIS B 1 188 ? 9.141 77.312 34.188 1 91.5 188 HIS B N 1
ATOM 5089 C CA . HIS B 1 188 ? 9.5 76.562 35.344 1 91.5 188 HIS B CA 1
ATOM 5090 C C . HIS B 1 188 ? 8.57 76.812 36.531 1 91.5 188 HIS B C 1
ATOM 5092 O O . HIS B 1 188 ? 8.906 76.5 37.656 1 91.5 188 HIS B O 1
ATOM 5098 N N . ASP B 1 189 ? 7.469 77.438 36.219 1 94.19 189 ASP B N 1
ATOM 5099 C CA . ASP B 1 189 ? 6.469 77.625 37.25 1 94.19 189 ASP B CA 1
ATOM 5100 C C . ASP B 1 189 ? 5.82 76.25 37.656 1 94.19 189 ASP B C 1
ATOM 5102 O O . ASP B 1 189 ? 5.387 75.5 36.781 1 94.19 189 ASP B O 1
ATOM 5106 N N . PRO B 1 190 ? 5.727 75.938 38.938 1 94.75 190 PRO B N 1
ATOM 5107 C CA . PRO B 1 190 ? 5.207 74.688 39.375 1 94.75 190 PRO B CA 1
ATOM 5108 C C . PRO B 1 190 ? 3.762 74.438 38.969 1 94.75 190 PRO B C 1
ATOM 5110 O O . PRO B 1 190 ? 3.391 73.312 38.625 1 94.75 190 PRO B O 1
ATOM 5113 N N . TYR B 1 191 ? 2.955 75.438 38.969 1 93.94 191 TYR B N 1
ATOM 5114 C CA . TYR B 1 191 ? 1.576 75.25 38.531 1 93.94 191 TYR B CA 1
ATOM 5115 C C . TYR B 1 191 ? 1.523 74.938 37.062 1 93.94 191 TYR B C 1
ATOM 5117 O O . TYR B 1 191 ? 0.792 74 36.656 1 93.94 191 TYR B O 1
ATOM 5125 N N . PHE B 1 192 ? 2.266 75.75 36.312 1 93.62 192 PHE B N 1
ATOM 5126 C CA . PHE B 1 192 ? 2.289 75.5 34.875 1 93.62 192 PHE B CA 1
ATOM 5127 C C . PHE B 1 192 ? 2.854 74.125 34.531 1 93.62 192 PHE B C 1
ATOM 5129 O O . PHE B 1 192 ? 2.311 73.438 33.688 1 93.62 192 PHE B O 1
ATOM 5136 N N . SER B 1 193 ? 3.918 73.75 35.219 1 93.69 193 SER B N 1
ATOM 5137 C CA . SER B 1 193 ? 4.516 72.438 35 1 93.69 193 SER B CA 1
ATOM 5138 C C . SER B 1 193 ? 3.545 71.312 35.375 1 93.69 193 SER B C 1
ATOM 5140 O O . SER B 1 193 ? 3.521 70.25 34.719 1 93.69 193 SER B O 1
ATOM 5142 N N . LYS B 1 194 ? 2.834 71.5 36.406 1 93 194 LYS B N 1
ATOM 5143 C CA . LYS B 1 194 ? 1.841 70.5 36.812 1 93 194 LYS B CA 1
ATOM 5144 C C . LYS B 1 194 ? 0.744 70.375 35.75 1 93 194 LYS B C 1
ATOM 5146 O O . LYS B 1 194 ? 0.285 69.25 35.469 1 93 194 LYS B O 1
ATOM 5151 N N . ARG B 1 195 ? 0.297 71.5 35.188 1 92.38 195 ARG B N 1
ATOM 5152 C CA . ARG B 1 195 ? -0.728 71.5 34.156 1 92.38 195 ARG B CA 1
ATOM 5153 C C . ARG B 1 195 ? -0.261 70.688 32.938 1 92.38 195 ARG B C 1
ATOM 5155 O O . ARG B 1 195 ? -1.022 69.938 32.375 1 92.38 195 ARG B O 1
ATOM 5162 N N . ILE B 1 196 ? 0.986 70.938 32.562 1 93.19 196 ILE B N 1
ATOM 5163 C CA . ILE B 1 196 ? 1.561 70.188 31.438 1 93.19 196 ILE B CA 1
ATOM 5164 C C . ILE B 1 196 ? 1.625 68.688 31.766 1 93.19 196 ILE B C 1
ATOM 5166 O O . ILE B 1 196 ? 1.266 67.875 30.938 1 93.19 196 ILE B O 1
ATOM 5170 N N . LEU B 1 197 ? 2.059 68.375 32.969 1 92.44 197 LEU B N 1
ATOM 5171 C CA . LEU B 1 197 ? 2.16 67 33.406 1 92.44 197 LEU B CA 1
ATOM 5172 C C . LEU B 1 197 ? 0.789 66.312 33.406 1 92.44 197 LEU B C 1
ATOM 5174 O O . LEU B 1 197 ? 0.653 65.188 32.969 1 92.44 197 LEU B O 1
ATOM 5178 N N . MET B 1 198 ? -0.223 67 33.812 1 90.81 198 MET B N 1
ATOM 5179 C CA . MET B 1 198 ? -1.57 66.438 33.875 1 90.81 198 MET B CA 1
ATOM 5180 C C . MET B 1 198 ? -2.111 66.188 32.469 1 90.81 198 MET B C 1
ATOM 5182 O O . MET B 1 198 ? -2.803 65.188 32.25 1 90.81 198 MET B O 1
ATOM 5186 N N . SER B 1 199 ? -1.889 67.188 31.641 1 91.19 199 SER B N 1
ATOM 5187 C CA . SER B 1 199 ? -2.305 66.938 30.25 1 91.19 199 SER B CA 1
ATOM 5188 C C . SER B 1 199 ? -1.615 65.75 29.656 1 91.19 199 SER B C 1
ATOM 5190 O O . SER B 1 199 ? -2.252 64.938 28.969 1 91.19 199 SER B O 1
ATOM 5192 N N . GLN B 1 200 ? -0.318 65.625 29.922 1 91.69 200 GLN B N 1
ATOM 5193 C CA . GLN B 1 200 ? 0.44 64.5 29.422 1 91.69 200 GLN B CA 1
ATOM 5194 C C . GLN B 1 200 ? -0.026 63.188 30.078 1 91.69 200 GLN B C 1
ATOM 5196 O O . GLN B 1 200 ? -0.025 62.125 29.453 1 91.69 200 GLN B O 1
ATOM 5201 N N . ALA B 1 201 ? -0.288 63.219 31.344 1 89.75 201 ALA B N 1
ATOM 5202 C CA . ALA B 1 201 ? -0.814 62.062 32.031 1 89.75 201 ALA B CA 1
ATOM 5203 C C . ALA B 1 201 ? -2.109 61.562 31.406 1 89.75 201 ALA B C 1
ATOM 5205 O O . ALA B 1 201 ? -2.34 60.344 31.297 1 89.75 201 ALA B O 1
ATOM 5206 N N . ASP B 1 202 ? -2.973 62.5 30.984 1 89.5 202 ASP B N 1
ATOM 5207 C CA . ASP B 1 202 ? -4.207 62.156 30.297 1 89.5 202 ASP B CA 1
ATOM 5208 C C . ASP B 1 202 ? -3.912 61.438 28.969 1 89.5 202 ASP B C 1
ATOM 5210 O O . ASP B 1 202 ? -4.562 60.469 28.625 1 89.5 202 ASP B O 1
ATOM 5214 N N . ALA B 1 203 ? -3.004 62.031 28.25 1 90.31 203 ALA B N 1
ATOM 5215 C CA . ALA B 1 203 ? -2.604 61.406 26.984 1 90.31 203 ALA B CA 1
ATOM 5216 C C . ALA B 1 203 ? -2.057 60 27.188 1 90.31 203 ALA B C 1
ATOM 5218 O O . ALA B 1 203 ? -2.312 59.125 26.375 1 90.31 203 ALA B O 1
ATOM 5219 N N . GLN B 1 204 ? -1.277 59.781 28.234 1 90.62 204 GLN B N 1
ATOM 5220 C CA . GLN B 1 204 ? -0.733 58.469 28.547 1 90.62 204 GLN B CA 1
ATOM 5221 C C . GLN B 1 204 ? -1.846 57.469 28.875 1 90.62 204 GLN B C 1
ATOM 5223 O O . GLN B 1 204 ? -1.809 56.312 28.438 1 90.62 204 GLN B O 1
ATOM 5228 N N . LEU B 1 205 ? -2.768 57.938 29.688 1 88.44 205 LEU B N 1
ATOM 5229 C CA . LEU B 1 205 ? -3.871 57.062 30.078 1 88.44 205 LEU B CA 1
ATOM 5230 C C . LEU B 1 205 ? -4.695 56.656 28.859 1 88.44 205 LEU B C 1
ATOM 5232 O O . LEU B 1 205 ? -5.168 55.5 28.781 1 88.44 205 LEU B O 1
ATOM 5236 N N . GLN B 1 206 ? -4.891 57.594 27.859 1 89.56 206 GLN B N 1
ATOM 5237 C CA . GLN B 1 206 ? -5.582 57.219 26.625 1 89.56 206 GLN B CA 1
ATOM 5238 C C . GLN B 1 206 ? -4.789 56.219 25.828 1 89.56 206 GLN B C 1
ATOM 5240 O O . GLN B 1 206 ? -5.359 55.25 25.281 1 89.56 206 GLN B O 1
ATOM 5245 N N . SER B 1 207 ? -3.498 56.406 25.797 1 90.81 207 SER B N 1
ATOM 5246 C CA . SER B 1 207 ? -2.635 55.469 25.078 1 90.81 207 SER B CA 1
ATOM 5247 C C . SER B 1 207 ? -2.627 54.094 25.75 1 90.81 207 SER B C 1
ATOM 5249 O O . SER B 1 207 ? -2.574 53.062 25.078 1 90.81 207 SER B O 1
ATOM 5251 N N . GLU B 1 208 ? -2.621 54.125 27.094 1 88.94 208 GLU B N 1
ATOM 5252 C CA . GLU B 1 208 ? -2.664 52.875 27.859 1 88.94 208 GLU B CA 1
ATOM 5253 C C . GLU B 1 208 ? -3.943 52.094 27.578 1 88.94 208 GLU B C 1
ATOM 5255 O O . GLU B 1 208 ? -3.908 50.875 27.406 1 88.94 208 GLU B O 1
ATOM 5260 N N . GLN B 1 209 ? -5.031 52.812 27.516 1 88.31 209 GLN B N 1
ATOM 5261 C CA . GLN B 1 209 ? -6.305 52.188 27.234 1 88.31 209 GLN B CA 1
ATOM 5262 C C . GLN B 1 209 ? -6.328 51.625 25.797 1 88.31 209 GLN B C 1
ATOM 5264 O O . GLN B 1 209 ? -6.867 50.531 25.562 1 88.31 209 GLN B O 1
ATOM 5269 N N . LYS B 1 210 ? -5.781 52.375 24.875 1 91.56 210 LYS B N 1
ATOM 5270 C CA . LYS B 1 210 ? -5.691 51.938 23.5 1 91.56 210 LYS B CA 1
ATOM 5271 C C . LYS B 1 210 ? -4.84 50.656 23.391 1 91.56 210 LYS B C 1
ATOM 5273 O O . LYS B 1 210 ? -5.18 49.75 22.656 1 91.56 210 LYS B O 1
ATOM 5278 N N . PHE B 1 211 ? -3.781 50.594 24.109 1 92.62 211 PHE B N 1
ATOM 5279 C CA . PHE B 1 211 ? -2.885 49.438 24.094 1 92.62 211 PHE B CA 1
ATOM 5280 C C . PHE B 1 211 ? -3.557 48.219 24.734 1 92.62 211 PHE B C 1
ATOM 5282 O O . PHE B 1 211 ? -3.469 47.094 24.203 1 92.62 211 PHE B O 1
ATOM 5289 N N . LEU B 1 212 ? -4.203 48.438 25.797 1 89.62 212 LEU B N 1
ATOM 5290 C CA . LEU B 1 212 ? -4.926 47.375 26.469 1 89.62 212 LEU B CA 1
ATOM 5291 C C . LEU B 1 212 ? -6.016 46.812 25.547 1 89.62 212 LEU B C 1
ATOM 5293 O O . LEU B 1 212 ? -6.191 45.594 25.469 1 89.62 212 LEU B O 1
ATOM 5297 N N . ASN B 1 213 ? -6.762 47.719 24.875 1 91.25 213 ASN B N 1
ATOM 5298 C CA . ASN B 1 213 ? -7.785 47.281 23.938 1 91.25 213 ASN B CA 1
ATOM 5299 C C . ASN B 1 213 ? -7.184 46.438 22.812 1 91.25 213 ASN B C 1
ATOM 5301 O O . ASN B 1 213 ? -7.789 45.469 22.375 1 91.25 213 ASN B O 1
ATOM 5305 N N . PHE B 1 214 ? -6.055 46.844 22.375 1 94.38 214 PHE B N 1
ATOM 5306 C CA . PHE B 1 214 ? -5.371 46.094 21.312 1 94.38 214 PHE B CA 1
ATOM 5307 C C . PHE B 1 214 ? -5 44.688 21.781 1 94.38 214 PHE B C 1
ATOM 5309 O O . PHE B 1 214 ? -5.176 43.719 21.047 1 94.38 214 PHE B O 1
ATOM 5316 N N . ILE B 1 215 ? -4.465 44.562 22.984 1 93.19 215 ILE B N 1
ATOM 5317 C CA . ILE B 1 215 ? -4.074 43.281 23.531 1 93.19 215 ILE B CA 1
ATOM 5318 C C . ILE B 1 215 ? -5.301 42.375 23.625 1 93.19 215 ILE B C 1
ATOM 5320 O O . ILE B 1 215 ? -5.262 41.219 23.203 1 93.19 215 ILE B O 1
ATOM 5324 N N . GLN B 1 216 ? -6.422 42.906 24.141 1 90.44 216 GLN B N 1
ATOM 5325 C CA . GLN B 1 216 ? -7.641 42.125 24.312 1 90.44 216 GLN B CA 1
ATOM 5326 C C . GLN B 1 216 ? -8.211 41.688 22.969 1 90.44 216 GLN B C 1
ATOM 5328 O O . GLN B 1 216 ? -8.656 40.562 22.812 1 90.44 216 GLN B O 1
ATOM 5333 N N . LYS B 1 217 ? -8.195 42.625 22.031 1 93.56 217 LYS B N 1
ATOM 5334 C CA . LYS B 1 217 ? -8.656 42.281 20.688 1 93.56 217 LYS B CA 1
ATOM 5335 C C . LYS B 1 217 ? -7.773 41.219 20.047 1 93.56 217 LYS B C 1
ATOM 5337 O O . LYS B 1 217 ? -8.266 40.312 19.359 1 93.56 217 LYS B O 1
ATOM 5342 N N . SER B 1 218 ? -6.473 41.344 20.266 1 94.69 218 SER B N 1
ATOM 5343 C CA . SER B 1 218 ? -5.527 40.375 19.719 1 94.69 218 SER B CA 1
ATOM 5344 C C . SER B 1 218 ? -5.758 38.969 20.312 1 94.69 218 SER B C 1
ATOM 5346 O O . SER B 1 218 ? -5.609 37.969 19.625 1 94.69 218 SER B O 1
ATOM 5348 N N . GLU B 1 219 ? -6.078 38.875 21.594 1 92.75 219 GLU B N 1
ATOM 5349 C CA . GLU B 1 219 ? -6.395 37.625 22.234 1 92.75 219 GLU B CA 1
ATOM 5350 C C . GLU B 1 219 ? -7.652 37 21.625 1 92.75 219 GLU B C 1
ATOM 5352 O O . GLU B 1 219 ? -7.695 35.781 21.375 1 92.75 219 GLU B O 1
ATOM 5357 N N . THR B 1 220 ? -8.68 37.844 21.391 1 92.44 220 THR B N 1
ATOM 5358 C CA . THR B 1 220 ? -9.914 37.344 20.781 1 92.44 220 THR B CA 1
ATOM 5359 C C . THR B 1 220 ? -9.656 36.875 19.344 1 92.44 220 THR B C 1
ATOM 5361 O O . THR B 1 220 ? -10.203 35.875 18.922 1 92.44 220 THR B O 1
ATOM 5364 N N . ASP B 1 221 ? -8.844 37.625 18.625 1 93.75 221 ASP B N 1
ATOM 5365 C CA . ASP B 1 221 ? -8.5 37.25 17.25 1 93.75 221 ASP B CA 1
ATOM 5366 C C . ASP B 1 221 ? -7.746 35.938 17.219 1 93.75 221 ASP B C 1
ATOM 5368 O O . ASP B 1 221 ? -7.949 35.125 16.312 1 93.75 221 ASP B O 1
ATOM 5372 N N . LEU B 1 222 ? -6.848 35.75 18.141 1 94.5 222 LEU B N 1
ATOM 5373 C CA . LEU B 1 222 ? -6.102 34.5 18.219 1 94.5 222 LEU B CA 1
ATOM 5374 C C . LEU B 1 222 ? -7.035 33.312 18.484 1 94.5 222 LEU B C 1
ATOM 5376 O O . LEU B 1 222 ? -6.895 32.25 17.875 1 94.5 222 LEU B O 1
ATOM 5380 N N . ARG B 1 223 ? -7.953 33.5 19.391 1 92.94 223 ARG B N 1
ATOM 5381 C CA . ARG B 1 223 ? -8.93 32.438 19.688 1 92.94 223 ARG B CA 1
ATOM 5382 C C . ARG B 1 223 ? -9.68 32.031 18.422 1 92.94 223 ARG B C 1
ATOM 5384 O O . ARG B 1 223 ? -9.781 30.844 18.109 1 92.94 223 ARG B O 1
ATOM 5391 N N . LEU B 1 224 ? -10.188 33 17.703 1 94.38 224 LEU B N 1
ATOM 5392 C CA . LEU B 1 224 ? -10.938 32.719 16.469 1 94.38 224 LEU B CA 1
ATOM 5393 C C . LEU B 1 224 ? -10.055 32.062 15.43 1 94.38 224 LEU B C 1
ATOM 5395 O O . LEU B 1 224 ? -10.5 31.125 14.742 1 94.38 224 LEU B O 1
ATOM 5399 N N . ALA B 1 225 ? -8.844 32.5 15.359 1 95.44 225 ALA B N 1
ATOM 5400 C CA . ALA B 1 225 ? -7.906 31.938 14.406 1 95.44 225 ALA B CA 1
ATOM 5401 C C . ALA B 1 225 ? -7.613 30.469 14.734 1 95.44 225 ALA B C 1
ATOM 5403 O O . ALA B 1 225 ? -7.492 29.641 13.844 1 95.44 225 ALA B O 1
ATOM 5404 N N . GLU B 1 226 ? -7.461 30.203 16.016 1 95.06 226 GLU B N 1
ATOM 5405 C CA . GLU B 1 226 ? -7.191 28.828 16.438 1 95.06 226 GLU B CA 1
ATOM 5406 C C . GLU B 1 226 ? -8.359 27.906 16.109 1 95.06 226 GLU B C 1
ATOM 5408 O O . GLU B 1 226 ? -8.156 26.812 15.594 1 95.06 226 GLU B O 1
ATOM 5413 N N . ILE B 1 227 ? -9.562 28.359 16.422 1 95.5 227 ILE B N 1
ATOM 5414 C CA . ILE B 1 227 ? -10.758 27.562 16.141 1 95.5 227 ILE B CA 1
ATOM 5415 C C . ILE B 1 227 ? -10.875 27.328 14.648 1 95.5 227 ILE B C 1
ATOM 5417 O O . ILE B 1 227 ? -11.141 26.203 14.211 1 95.5 227 ILE B O 1
ATOM 5421 N N . GLN B 1 228 ? -10.648 28.312 13.859 1 96.31 228 GLN B N 1
ATOM 5422 C CA . GLN B 1 228 ? -10.727 28.188 12.406 1 96.31 228 GLN B CA 1
ATOM 5423 C C . GLN B 1 228 ? -9.648 27.25 11.875 1 96.31 228 GLN B C 1
ATOM 5425 O O . GLN B 1 228 ? -9.914 26.438 10.984 1 96.31 228 GLN B O 1
ATOM 5430 N N . THR B 1 229 ? -8.453 27.406 12.367 1 96.75 229 THR B N 1
ATOM 5431 C CA . THR B 1 229 ? -7.363 26.531 11.953 1 96.75 229 THR B CA 1
ATOM 5432 C C . THR B 1 229 ? -7.688 25.078 12.25 1 96.75 229 THR B C 1
ATOM 5434 O O . THR B 1 229 ? -7.492 24.203 11.398 1 96.75 229 THR B O 1
ATOM 5437 N N . MET B 1 230 ? -8.219 24.781 13.438 1 95.94 230 MET B N 1
ATOM 5438 C CA . MET B 1 230 ? -8.57 23.406 13.812 1 95.94 230 MET B CA 1
ATOM 5439 C C . MET B 1 230 ? -9.656 22.859 12.898 1 95.94 230 MET B C 1
ATOM 5441 O O . MET B 1 230 ? -9.594 21.703 12.484 1 95.94 230 MET B O 1
ATOM 5445 N N . GLN B 1 231 ? -10.656 23.672 12.594 1 97.31 231 GLN B N 1
ATOM 5446 C CA . GLN B 1 231 ? -11.734 23.25 11.703 1 97.31 231 GLN B CA 1
ATOM 5447 C C . GLN B 1 231 ? -11.203 22.906 10.312 1 97.31 231 GLN B C 1
ATOM 5449 O O . GLN B 1 231 ? -11.578 21.891 9.734 1 97.31 231 GLN B O 1
ATOM 5454 N N . GLU B 1 232 ? -10.32 23.719 9.82 1 97.56 232 GLU B N 1
ATOM 5455 C CA . GLU B 1 232 ? -9.75 23.484 8.5 1 97.56 232 GLU B CA 1
ATOM 5456 C C . GLU B 1 232 ? -8.867 22.234 8.492 1 97.56 232 GLU B C 1
ATOM 5458 O O . GLU B 1 232 ? -8.898 21.453 7.551 1 97.56 232 GLU B O 1
ATOM 5463 N N . LEU B 1 233 ? -8.094 22.062 9.5 1 97.19 233 LEU B N 1
ATOM 5464 C CA . LEU B 1 233 ? -7.238 20.891 9.609 1 97.19 233 LEU B CA 1
ATOM 5465 C C . LEU B 1 233 ? -8.078 19.625 9.664 1 97.19 233 LEU B C 1
ATOM 5467 O O . LEU B 1 233 ? -7.711 18.609 9.062 1 97.19 233 LEU B O 1
ATOM 5471 N N . LYS B 1 234 ? -9.156 19.672 10.461 1 97.31 234 LYS B N 1
ATOM 5472 C CA . LYS B 1 234 ? -10.055 18.531 10.547 1 97.31 234 LYS B CA 1
ATOM 5473 C C . LYS B 1 234 ? -10.648 18.188 9.18 1 97.31 234 LYS B C 1
ATOM 5475 O O . LYS B 1 234 ? -10.734 17.016 8.812 1 97.31 234 LYS B O 1
ATOM 5480 N N . GLN B 1 235 ? -11.016 19.188 8.406 1 97.75 235 GLN B N 1
ATOM 5481 C CA . GLN B 1 235 ? -11.562 18.984 7.074 1 97.75 235 GLN B CA 1
ATOM 5482 C C . GLN B 1 235 ? -10.531 18.359 6.137 1 97.75 235 GLN B C 1
ATOM 5484 O O . GLN B 1 235 ? -10.828 17.422 5.402 1 97.75 235 GLN B O 1
ATOM 5489 N N . VAL B 1 236 ? -9.367 18.875 6.152 1 97.75 236 VAL B N 1
ATOM 5490 C CA . VAL B 1 236 ? -8.297 18.391 5.289 1 97.75 236 VAL B CA 1
ATOM 5491 C C . VAL B 1 236 ? -7.941 16.953 5.66 1 97.75 236 VAL B C 1
ATOM 5493 O O . VAL B 1 236 ? -7.762 16.109 4.781 1 97.75 236 VAL B O 1
ATOM 5496 N N . PHE B 1 237 ? -7.863 16.672 6.938 1 97.88 237 PHE B N 1
ATOM 5497 C CA . PHE B 1 237 ? -7.492 15.328 7.367 1 97.88 237 PHE B CA 1
ATOM 5498 C C . PHE B 1 237 ? -8.594 14.328 7.043 1 97.88 237 PHE B C 1
ATOM 5500 O O . PHE B 1 237 ? -8.312 13.172 6.715 1 97.88 237 PHE B O 1
ATOM 5507 N N . GLU B 1 238 ? -9.828 14.797 7.195 1 97.94 238 GLU B N 1
ATOM 5508 C CA . GLU B 1 238 ? -10.938 13.938 6.809 1 97.94 238 GLU B CA 1
ATOM 5509 C C . GLU B 1 238 ? -10.852 13.547 5.336 1 97.94 238 GLU B C 1
ATOM 5511 O O . GLU B 1 238 ? -11.07 12.391 4.98 1 97.94 238 GLU B O 1
ATOM 5516 N N . LEU B 1 239 ? -10.594 14.531 4.492 1 97.94 239 LEU B N 1
ATOM 5517 C CA . LEU B 1 239 ? -10.438 14.258 3.066 1 97.94 239 LEU B CA 1
ATOM 5518 C C . LEU B 1 239 ? -9.273 13.305 2.82 1 97.94 239 LEU B C 1
ATOM 5520 O O . LEU B 1 239 ? -9.422 12.32 2.092 1 97.94 239 LEU B O 1
ATOM 5524 N N . PHE B 1 240 ? -8.156 13.57 3.453 1 98.25 240 PHE B N 1
ATOM 5525 C CA . PHE B 1 240 ? -6.965 12.734 3.34 1 98.25 240 PHE B CA 1
ATOM 5526 C C . PHE B 1 240 ? -7.258 11.305 3.777 1 98.25 240 PHE B C 1
ATOM 5528 O O . PHE B 1 240 ? -6.938 10.352 3.064 1 98.25 240 PHE B O 1
ATOM 5535 N N . SER B 1 241 ? -7.832 11.164 4.945 1 97.81 241 SER B N 1
ATOM 5536 C CA . SER B 1 241 ? -8.164 9.844 5.484 1 97.81 241 SER B CA 1
ATOM 5537 C C . SER B 1 241 ? -9.125 9.102 4.566 1 97.81 241 SER B C 1
ATOM 5539 O O . SER B 1 241 ? -8.992 7.895 4.363 1 97.81 241 SER B O 1
ATOM 5541 N N . SER B 1 242 ? -10.125 9.805 4.039 1 98 242 SER B N 1
ATOM 5542 C CA . SER B 1 242 ? -11.109 9.18 3.164 1 98 242 SER B CA 1
ATOM 5543 C C . SER B 1 242 ? -10.461 8.625 1.904 1 98 242 SER B C 1
ATOM 5545 O O . SER B 1 242 ? -10.836 7.555 1.422 1 98 242 SER B O 1
ATOM 5547 N N . ILE B 1 243 ? -9.508 9.336 1.35 1 97.88 243 ILE B N 1
ATOM 5548 C CA . ILE B 1 243 ? -8.789 8.891 0.161 1 97.88 243 ILE B CA 1
ATOM 5549 C C . ILE B 1 243 ? -8.086 7.566 0.446 1 97.88 243 ILE B C 1
ATOM 5551 O O . ILE B 1 243 ? -8.211 6.613 -0.327 1 97.88 243 ILE B O 1
ATOM 5555 N N . LEU B 1 244 ? -7.367 7.461 1.56 1 97.44 244 LEU B N 1
ATOM 5556 C CA . LEU B 1 244 ? -6.602 6.266 1.895 1 97.44 244 LEU B CA 1
ATOM 5557 C C . LEU B 1 244 ? -7.527 5.109 2.254 1 97.44 244 LEU B C 1
ATOM 5559 O O . LEU B 1 244 ? -7.262 3.961 1.894 1 97.44 244 LEU B O 1
ATOM 5563 N N . VAL B 1 245 ? -8.633 5.422 2.996 1 97.5 245 VAL B N 1
ATOM 5564 C CA . VAL B 1 245 ? -9.594 4.387 3.367 1 97.5 245 VAL B CA 1
ATOM 5565 C C . VAL B 1 245 ? -10.188 3.76 2.109 1 97.5 245 VAL B C 1
ATOM 5567 O O . VAL B 1 245 ? -10.211 2.533 1.971 1 97.5 245 VAL B O 1
ATOM 5570 N N . HIS B 1 246 ? -10.578 4.57 1.153 1 97.19 246 HIS B N 1
ATOM 5571 C CA . HIS B 1 246 ? -11.18 4.066 -0.076 1 97.19 246 HIS B CA 1
ATOM 5572 C C . HIS B 1 246 ? -10.172 3.271 -0.898 1 97.19 246 HIS B C 1
ATOM 5574 O O . HIS B 1 246 ? -10.508 2.232 -1.467 1 97.19 246 HIS B O 1
ATOM 5580 N N . LEU B 1 247 ? -8.992 3.787 -0.994 1 96.75 247 LEU B N 1
ATOM 5581 C CA . LEU B 1 247 ? -7.949 3.111 -1.756 1 96.75 247 LEU B CA 1
ATOM 5582 C C . LEU B 1 247 ? -7.719 1.699 -1.229 1 96.75 247 LEU B C 1
ATOM 5584 O O . LEU B 1 247 ? -7.707 0.739 -2.002 1 96.75 247 LEU B O 1
ATOM 5588 N N . HIS B 1 248 ? -7.617 1.479 0.052 1 97.19 248 HIS B N 1
ATOM 5589 C CA . HIS B 1 248 ? -7.289 0.184 0.636 1 97.19 248 HIS B CA 1
ATOM 5590 C C . HIS B 1 248 ? -8.516 -0.726 0.681 1 97.19 248 HIS B C 1
ATOM 5592 O O . HIS B 1 248 ? -8.383 -1.951 0.627 1 97.19 248 HIS B O 1
ATOM 5598 N N . GLU B 1 249 ? -9.703 -0.082 0.75 1 96.44 249 GLU B N 1
ATOM 5599 C CA . GLU B 1 249 ? -10.914 -0.878 0.594 1 96.44 249 GLU B CA 1
ATOM 5600 C C . GLU B 1 249 ? -11 -1.488 -0.803 1 96.44 249 GLU B C 1
ATOM 5602 O O . GLU B 1 249 ? -11.398 -2.645 -0.958 1 96.44 249 GLU B O 1
ATOM 5607 N N . ASP B 1 250 ? -10.633 -0.699 -1.778 1 96.44 250 ASP B N 1
ATOM 5608 C CA . ASP B 1 250 ? -10.625 -1.191 -3.152 1 96.44 250 ASP B CA 1
ATOM 5609 C C . ASP B 1 250 ? -9.625 -2.336 -3.318 1 96.44 250 ASP B C 1
ATOM 5611 O O . ASP B 1 250 ? -9.891 -3.303 -4.035 1 96.44 250 ASP B O 1
ATOM 5615 N N . TYR B 1 251 ? -8.469 -2.26 -2.676 1 96.06 251 TYR B N 1
ATOM 5616 C CA . TYR B 1 251 ? -7.488 -3.336 -2.699 1 96.06 251 TYR B CA 1
ATOM 5617 C C . TYR B 1 251 ? -8.07 -4.621 -2.127 1 96.06 251 TYR B C 1
ATOM 5619 O O . TYR B 1 251 ? -7.957 -5.688 -2.736 1 96.06 251 TYR B O 1
ATOM 5627 N N . SER B 1 252 ? -8.688 -4.465 -0.955 1 96.25 252 SER B N 1
ATOM 5628 C CA . SER B 1 252 ? -9.273 -5.625 -0.292 1 96.25 252 SER B CA 1
ATOM 5629 C C . SER B 1 252 ? -10.352 -6.273 -1.158 1 96.25 252 SER B C 1
ATOM 5631 O O . SER B 1 252 ? -10.359 -7.492 -1.341 1 96.25 252 SER B O 1
ATOM 5633 N N . LYS B 1 253 ? -11.195 -5.48 -1.759 1 96.44 253 LYS B N 1
ATOM 5634 C CA . LYS B 1 253 ? -12.281 -5.984 -2.602 1 96.44 253 LYS B CA 1
ATOM 5635 C C . LYS B 1 253 ? -11.734 -6.672 -3.848 1 96.44 253 LYS B C 1
ATOM 5637 O O . LYS B 1 253 ? -12.273 -7.68 -4.297 1 96.44 253 LYS B O 1
ATOM 5642 N N . SER B 1 254 ? -10.68 -6.078 -4.438 1 97.25 254 SER B N 1
ATOM 5643 C CA . SER B 1 254 ? -10.07 -6.645 -5.637 1 97.25 254 SER B CA 1
ATOM 5644 C C . SER B 1 254 ? -9.57 -8.062 -5.383 1 97.25 254 SER B C 1
ATOM 5646 O O . SER B 1 254 ? -9.852 -8.977 -6.164 1 97.25 254 SER B O 1
ATOM 5648 N N . PHE B 1 255 ? -8.891 -8.328 -4.301 1 97.44 255 PHE B N 1
ATOM 5649 C CA . PHE B 1 255 ? -8.32 -9.641 -4.02 1 97.44 255 PHE B CA 1
ATOM 5650 C C . PHE B 1 255 ? -9.406 -10.609 -3.562 1 97.44 255 PHE B C 1
ATOM 5652 O O . PHE B 1 255 ? -9.305 -11.812 -3.811 1 97.44 255 PHE B O 1
ATOM 5659 N N . GLN B 1 256 ? -10.484 -10.094 -2.918 1 97 256 GLN B N 1
ATOM 5660 C CA . GLN B 1 256 ? -11.625 -10.945 -2.605 1 97 256 GLN B CA 1
ATOM 5661 C C . GLN B 1 256 ? -12.305 -11.445 -3.877 1 97 256 GLN B C 1
ATOM 5663 O O . GLN B 1 256 ? -12.648 -12.625 -3.982 1 97 256 GLN B O 1
ATOM 5668 N N . LYS B 1 257 ? -12.438 -10.508 -4.785 1 96.88 257 LYS B N 1
ATOM 5669 C CA . LYS B 1 257 ? -13.039 -10.867 -6.066 1 96.88 257 LYS B CA 1
ATOM 5670 C C . LYS B 1 257 ? -12.18 -11.875 -6.816 1 96.88 257 LYS B C 1
ATOM 5672 O O . LYS B 1 257 ? -12.695 -12.852 -7.371 1 96.88 257 LYS B O 1
ATOM 5677 N N . LEU B 1 258 ? -10.852 -11.664 -6.832 1 96.5 258 LEU B N 1
ATOM 5678 C CA . LEU B 1 258 ? -9.922 -12.578 -7.5 1 96.5 258 LEU B CA 1
ATOM 5679 C C . LEU B 1 258 ? -9.984 -13.969 -6.875 1 96.5 258 LEU B C 1
ATOM 5681 O O . LEU B 1 258 ? -10.062 -14.969 -7.59 1 96.5 258 LEU B O 1
ATOM 5685 N N . ASN B 1 259 ? -9.977 -13.992 -5.562 1 97.62 259 ASN B N 1
ATOM 5686 C CA . ASN B 1 259 ? -10.016 -15.281 -4.875 1 97.62 259 ASN B CA 1
ATOM 5687 C C . ASN B 1 259 ? -11.336 -16 -5.109 1 97.62 259 ASN B C 1
ATOM 5689 O O . ASN B 1 259 ? -11.352 -17.219 -5.352 1 97.62 259 ASN B O 1
ATOM 5693 N N . SER B 1 260 ? -12.438 -15.273 -5.02 1 97.06 260 SER B N 1
ATOM 5694 C CA . SER B 1 260 ? -13.742 -15.875 -5.254 1 97.06 260 SER B CA 1
ATOM 5695 C C . SER B 1 260 ? -13.836 -16.469 -6.656 1 97.06 260 SER B C 1
ATOM 5697 O O . SER B 1 260 ? -14.32 -17.594 -6.832 1 97.06 260 SER B O 1
ATOM 5699 N N . HIS B 1 261 ? -13.312 -15.734 -7.668 1 96.56 261 HIS B N 1
ATOM 5700 C CA . HIS B 1 261 ? -13.305 -16.203 -9.047 1 96.56 261 HIS B CA 1
ATOM 5701 C C . HIS B 1 261 ? -12.469 -17.484 -9.195 1 96.56 261 HIS B C 1
ATOM 5703 O O . HIS B 1 261 ? -12.898 -18.438 -9.828 1 96.56 261 HIS B O 1
ATOM 5709 N N . PHE B 1 262 ? -11.312 -17.5 -8.57 1 96.19 262 PHE B N 1
ATOM 5710 C CA . PHE B 1 262 ? -10.406 -18.641 -8.688 1 96.19 262 PHE B CA 1
ATOM 5711 C C . PHE B 1 262 ? -10.992 -19.859 -8 1 96.19 262 PHE B C 1
ATOM 5713 O O . PHE B 1 262 ? -10.898 -20.984 -8.523 1 96.19 262 PHE B O 1
ATOM 5720 N N . GLN B 1 263 ? -11.656 -19.656 -6.887 1 96.69 263 GLN B N 1
ATOM 57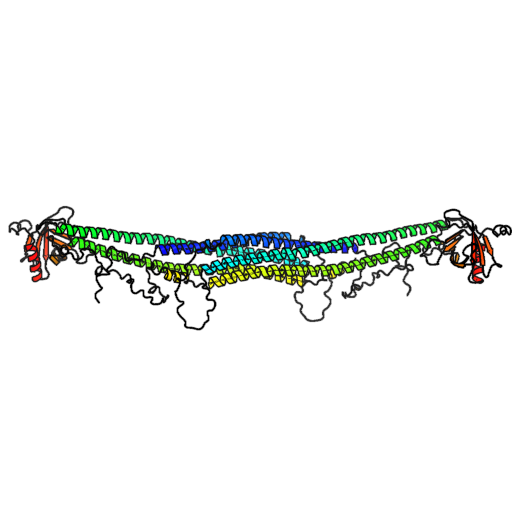21 C CA . GLN B 1 263 ? -12.234 -20.766 -6.121 1 96.69 263 GLN B CA 1
ATOM 5722 C C . GLN B 1 263 ? -13.438 -21.359 -6.852 1 96.69 263 GLN B C 1
ATOM 5724 O O . GLN B 1 263 ? -13.742 -22.547 -6.68 1 96.69 263 GLN B O 1
ATOM 5729 N N . ASP B 1 264 ? -14.023 -20.578 -7.695 1 95.44 264 ASP B N 1
ATOM 5730 C CA . ASP B 1 264 ? -15.242 -21.016 -8.375 1 95.44 264 ASP B CA 1
ATOM 5731 C C . ASP B 1 264 ? -14.922 -21.859 -9.594 1 95.44 264 ASP B C 1
ATOM 5733 O O . ASP B 1 264 ? -15.812 -22.484 -10.188 1 95.44 264 ASP B O 1
ATOM 5737 N N . ILE B 1 265 ? -13.641 -21.922 -9.969 1 94.56 265 ILE B N 1
ATOM 5738 C CA . ILE B 1 265 ? -13.25 -22.766 -11.102 1 94.56 265 ILE B CA 1
ATOM 5739 C C . ILE B 1 265 ? -13.32 -24.234 -10.703 1 94.56 265 ILE B C 1
ATOM 5741 O O . ILE B 1 265 ? -12.641 -24.672 -9.773 1 94.56 265 ILE B O 1
ATOM 5745 N N . PRO B 1 266 ? -14.125 -25 -11.398 1 93.56 266 PRO B N 1
ATOM 5746 C CA . PRO B 1 266 ? -14.125 -26.422 -11.07 1 93.56 266 PRO B CA 1
ATOM 5747 C C . PRO B 1 266 ? -12.758 -27.078 -11.273 1 93.56 266 PRO B C 1
ATOM 5749 O O . PRO B 1 266 ? -12.062 -26.766 -12.242 1 93.56 266 PRO B O 1
ATOM 5752 N N . ASN B 1 267 ? -12.328 -28.016 -10.445 1 93.06 267 ASN B N 1
ATOM 5753 C CA . ASN B 1 267 ? -11 -28.625 -10.461 1 93.06 267 ASN B CA 1
ATOM 5754 C C . ASN B 1 267 ? -10.781 -29.453 -11.719 1 93.06 267 ASN B C 1
ATOM 5756 O O . ASN B 1 267 ? -9.648 -29.594 -12.18 1 93.06 267 ASN B O 1
ATOM 5760 N N . ASP B 1 268 ? -11.875 -29.938 -12.344 1 90.88 268 ASP B N 1
ATOM 5761 C CA . ASP B 1 268 ? -11.734 -30.828 -13.484 1 90.88 268 ASP B CA 1
ATOM 5762 C C . ASP B 1 268 ? -12.141 -30.125 -14.781 1 90.88 268 ASP B C 1
ATOM 5764 O O . ASP B 1 268 ? -12.25 -30.766 -15.828 1 90.88 268 ASP B O 1
ATOM 5768 N N . LEU B 1 269 ? -12.312 -28.891 -14.711 1 89.44 269 LEU B N 1
ATOM 5769 C CA . LEU B 1 269 ? -12.797 -28.156 -15.875 1 89.44 269 LEU B CA 1
ATOM 5770 C C . LEU B 1 269 ? -11.805 -28.266 -17.031 1 89.44 269 LEU B C 1
ATOM 5772 O O . LEU B 1 269 ? -12.188 -28.594 -18.156 1 89.44 269 LEU B O 1
ATOM 5776 N N . GLU B 1 270 ? -10.547 -28.047 -16.719 1 90 270 GLU B N 1
ATOM 5777 C CA . GLU B 1 270 ? -9.531 -28.016 -17.766 1 90 270 GLU B CA 1
ATOM 5778 C C . GLU B 1 270 ? -9.32 -29.391 -18.375 1 90 270 GLU B C 1
ATOM 5780 O O . GLU B 1 270 ? -9.086 -29.531 -19.578 1 90 270 GLU B O 1
ATOM 5785 N N . TRP B 1 271 ? -9.461 -30.344 -17.484 1 90.75 271 TRP B N 1
ATOM 5786 C CA . TRP B 1 271 ? -9.328 -31.703 -17.984 1 90.75 271 TRP B CA 1
ATOM 5787 C C . TRP B 1 271 ? -10.5 -32.062 -18.891 1 90.75 271 TRP B C 1
ATOM 5789 O O . TRP B 1 271 ? -10.305 -32.656 -19.953 1 90.75 271 TRP B O 1
ATOM 5799 N N . SER B 1 272 ? -11.695 -31.719 -18.516 1 87.62 272 SER B N 1
ATOM 5800 C CA . SER B 1 272 ? -12.883 -31.984 -19.312 1 87.62 272 SER B CA 1
ATOM 5801 C C . SER B 1 272 ? -12.781 -31.344 -20.703 1 87.62 272 SER B C 1
ATOM 5803 O O . SER B 1 272 ? -13.148 -31.953 -21.703 1 87.62 272 SER B O 1
ATOM 5805 N N . ARG B 1 273 ? -12.25 -30.234 -20.734 1 87.69 273 ARG B N 1
ATOM 5806 C CA . ARG B 1 273 ? -12.062 -29.531 -22 1 87.69 273 ARG B CA 1
ATOM 5807 C C . ARG B 1 273 ? -10.969 -30.203 -22.828 1 87.69 273 ARG B C 1
ATOM 5809 O O . ARG B 1 273 ? -11.086 -30.297 -24.047 1 87.69 273 ARG B O 1
ATOM 5816 N N . PHE B 1 274 ? -9.938 -30.609 -22.094 1 89.75 274 PHE B N 1
ATOM 5817 C CA . PHE B 1 274 ? -8.828 -31.297 -22.734 1 89.75 274 PHE B CA 1
ATOM 5818 C C . PHE B 1 274 ? -9.305 -32.562 -23.422 1 89.75 274 PHE B C 1
ATOM 5820 O O . PHE B 1 274 ? -8.922 -32.844 -24.562 1 89.75 274 PHE B O 1
ATOM 5827 N N . LEU B 1 275 ? -10.211 -33.219 -22.75 1 86.62 275 LEU B N 1
ATOM 5828 C CA . LEU B 1 275 ? -10.766 -34.469 -23.281 1 86.62 275 LEU B CA 1
ATOM 5829 C C . LEU B 1 275 ? -11.602 -34.188 -24.531 1 86.62 275 LEU B C 1
ATOM 5831 O O . LEU B 1 275 ? -11.547 -34.938 -25.5 1 86.62 275 LEU B O 1
ATOM 5835 N N . LYS B 1 276 ? -12.258 -33.125 -24.5 1 84.06 276 LYS B N 1
ATOM 5836 C CA . LYS B 1 276 ? -13.141 -32.781 -25.625 1 84.06 276 LYS B CA 1
ATOM 5837 C C . LYS B 1 276 ? -12.344 -32.375 -26.844 1 84.06 276 LYS B C 1
ATOM 5839 O O . LYS B 1 276 ? -12.656 -32.75 -27.969 1 84.06 276 LYS B O 1
ATOM 5844 N N . VAL B 1 277 ? -11.336 -31.609 -26.578 1 85.75 277 VAL B N 1
ATOM 5845 C CA . VAL B 1 277 ? -10.555 -31.031 -27.672 1 85.75 277 VAL B CA 1
ATOM 5846 C C . VAL B 1 277 ? -9.68 -32.125 -28.297 1 85.75 277 VAL B C 1
ATOM 5848 O O . VAL B 1 277 ? -9.539 -32.156 -29.531 1 85.75 277 VAL B O 1
ATOM 5851 N N . TYR B 1 278 ? -9.148 -33.031 -27.484 1 86.12 278 TYR B N 1
ATOM 5852 C CA . TYR B 1 278 ? -8.195 -34 -28 1 86.12 278 TYR B CA 1
ATOM 5853 C C . TYR B 1 278 ? -8.797 -35.406 -28 1 86.12 278 TYR B C 1
ATOM 5855 O O . TYR B 1 278 ? -8.086 -36.406 -27.859 1 86.12 278 TYR B O 1
ATOM 5863 N N . ASP B 1 279 ? -10.039 -35.469 -28.172 1 80.94 279 ASP B N 1
ATOM 5864 C CA . ASP B 1 279 ? -10.766 -36.75 -28.156 1 80.94 279 ASP B CA 1
ATOM 5865 C C . ASP B 1 279 ? -10.211 -37.719 -29.188 1 80.94 279 ASP B C 1
ATOM 5867 O O . ASP B 1 279 ? -10.125 -38.906 -28.938 1 80.94 279 ASP B O 1
ATOM 5871 N N . ASN B 1 280 ? -9.742 -37.188 -30.266 1 78.31 280 ASN B N 1
ATOM 5872 C CA . ASN B 1 280 ? -9.273 -38.031 -31.359 1 78.31 280 ASN B CA 1
ATOM 5873 C C . ASN B 1 280 ? -7.836 -38.5 -31.125 1 78.31 280 ASN B C 1
ATOM 5875 O O . ASN B 1 280 ? -7.367 -39.406 -31.797 1 78.31 280 ASN B O 1
ATOM 5879 N N . LYS B 1 281 ? -7.227 -37.969 -30.125 1 82.81 281 LYS B N 1
ATOM 5880 C CA . LYS B 1 281 ? -5.816 -38.281 -29.938 1 82.81 281 LYS B CA 1
ATOM 5881 C C . LYS B 1 281 ? -5.605 -39.062 -28.641 1 82.81 281 LYS B C 1
ATOM 5883 O O . LYS B 1 281 ? -4.527 -39.625 -28.422 1 82.81 281 LYS B O 1
ATOM 5888 N N . LEU B 1 282 ? -6.637 -39.25 -27.859 1 83.19 282 LEU B N 1
ATOM 5889 C CA . LEU B 1 282 ? -6.504 -39.938 -26.578 1 83.19 282 LEU B CA 1
ATOM 5890 C C . LEU B 1 282 ? -6.898 -41.406 -26.688 1 83.19 282 LEU B C 1
ATOM 5892 O O . LEU B 1 282 ? -7.719 -41.781 -27.547 1 83.19 282 LEU B O 1
ATOM 5896 N N . ALA B 1 283 ? -6.141 -42.219 -26 1 75.44 283 ALA B N 1
ATOM 5897 C CA . ALA B 1 283 ? -6.375 -43.688 -26.031 1 75.44 283 ALA B CA 1
ATOM 5898 C C . ALA B 1 283 ? -7.621 -44.031 -25.234 1 75.44 283 ALA B C 1
ATOM 5900 O O . ALA B 1 283 ? -8.305 -45.031 -25.562 1 75.44 283 ALA B O 1
ATOM 5901 N N . SER B 1 284 ? -7.789 -43.312 -24.078 1 63.28 284 SER B N 1
ATOM 5902 C CA . SER B 1 284 ? -8.93 -43.625 -23.234 1 63.28 284 SER B CA 1
ATOM 5903 C C . SER B 1 284 ? -10.219 -43.062 -23.797 1 63.28 284 SER B C 1
ATOM 5905 O O . SER B 1 284 ? -10.219 -41.969 -24.359 1 63.28 284 SER B O 1
ATOM 5907 N N . THR B 1 285 ? -11.055 -43.875 -24.344 1 54.16 285 THR B N 1
ATOM 5908 C CA . THR B 1 285 ? -12.352 -43.375 -24.781 1 54.16 285 THR B CA 1
ATOM 5909 C C . THR B 1 285 ? -13.078 -42.688 -23.625 1 54.16 285 THR B C 1
ATOM 5911 O O . THR B 1 285 ? -12.859 -43.031 -22.453 1 54.16 285 THR B O 1
ATOM 5914 N N . SER B 1 286 ? -13.539 -41.562 -23.844 1 50.34 286 SER B N 1
ATOM 5915 C CA . SER B 1 286 ? -14.336 -40.719 -22.953 1 50.34 286 SER B CA 1
ATOM 5916 C C . SER B 1 286 ? -15.156 -41.562 -21.984 1 50.34 286 SER B C 1
ATOM 5918 O O . SER B 1 286 ? -15.398 -41.156 -20.844 1 50.34 286 SER B O 1
ATOM 5920 N N . GLU B 1 287 ? -15.594 -42.781 -22.422 1 47.44 287 GLU B N 1
ATOM 5921 C CA . GLU B 1 287 ? -16.547 -43.594 -21.672 1 47.44 287 GLU B CA 1
ATOM 5922 C C . GLU B 1 287 ? -15.898 -44.219 -20.438 1 47.44 287 GLU B C 1
ATOM 5924 O O . GLU B 1 287 ? -16.562 -44.438 -19.438 1 47.44 287 GLU B O 1
ATOM 5929 N N . THR B 1 288 ? -14.594 -44.531 -20.484 1 47.84 288 THR B N 1
ATOM 5930 C CA . THR B 1 288 ? -14.055 -45.375 -19.422 1 47.84 288 THR B CA 1
ATOM 5931 C C . THR B 1 288 ? -13.547 -44.5 -18.266 1 47.84 288 THR B C 1
ATOM 5933 O O . THR B 1 288 ? -12.977 -45.031 -17.297 1 47.84 288 THR B O 1
ATOM 5936 N N . LEU B 1 289 ? -13.43 -43.281 -18.453 1 47.94 289 LEU B N 1
ATOM 5937 C CA . LEU B 1 289 ? -13.031 -42.625 -17.219 1 47.94 289 LEU B CA 1
ATOM 5938 C C . LEU B 1 289 ? -14.172 -42.594 -16.219 1 47.94 289 LEU B C 1
ATOM 5940 O O . LEU B 1 289 ? -15.297 -42.219 -16.547 1 47.94 289 LEU B O 1
ATOM 5944 N N . PRO B 1 290 ? -14.172 -43.25 -15.172 1 41.69 290 PRO B N 1
ATOM 5945 C CA . PRO B 1 290 ? -15.227 -43.219 -14.156 1 41.69 290 PRO B CA 1
ATOM 5946 C C . PRO B 1 290 ? -15.664 -41.812 -13.789 1 41.69 290 PRO B C 1
ATOM 5948 O O . PRO B 1 290 ? -14.812 -40.938 -13.547 1 41.69 290 PRO B O 1
ATOM 5951 N N . GLY B 1 291 ? -17.016 -41.312 -14.023 1 42.81 291 GLY B N 1
ATOM 5952 C CA . GLY B 1 291 ? -17.781 -40.125 -13.625 1 42.81 291 GLY B CA 1
ATOM 5953 C C . GLY B 1 291 ? -18.156 -39.219 -14.797 1 42.81 291 GLY B C 1
ATOM 5954 O O . GLY B 1 291 ? -18.828 -38.219 -14.617 1 42.81 291 GLY B O 1
ATOM 5955 N N . LEU B 1 292 ? -17.312 -39.031 -15.758 1 42.78 292 LEU B N 1
ATOM 5956 C CA . LEU B 1 292 ? -17.766 -38.125 -16.812 1 42.78 292 LEU B CA 1
ATOM 5957 C C . LEU B 1 292 ? -18.75 -38.844 -17.75 1 42.78 292 LEU B C 1
ATOM 5959 O O . LEU B 1 292 ? -18.422 -39.875 -18.328 1 42.78 292 LEU B O 1
ATOM 5963 N N . SER B 1 293 ? -20.062 -38.844 -17.484 1 36.91 293 SER B N 1
ATOM 5964 C CA . SER B 1 293 ? -21.156 -39.219 -18.375 1 36.91 293 SER B CA 1
ATOM 5965 C C . SER B 1 293 ? -21.047 -38.5 -19.719 1 36.91 293 SER B C 1
ATOM 5967 O O . SER B 1 293 ? -21.438 -37.344 -19.844 1 36.91 293 SER B O 1
ATOM 5969 N N . HIS B 1 294 ? -20.047 -38.406 -20.391 1 37.44 294 HIS B N 1
ATOM 5970 C CA . HIS B 1 294 ? -20.266 -37.75 -21.672 1 37.44 294 HIS B CA 1
ATOM 5971 C C . HIS B 1 294 ? -21.328 -38.438 -22.484 1 37.44 294 HIS B C 1
ATOM 5973 O O . HIS B 1 294 ? -21.469 -39.688 -22.406 1 37.44 294 HIS B O 1
ATOM 5979 N N . PRO B 1 295 ? -22.328 -37.781 -23.031 1 34.28 295 PRO B N 1
ATOM 5980 C CA . PRO B 1 295 ? -23.266 -38.281 -24.031 1 34.28 295 PRO B CA 1
ATOM 5981 C C . PRO B 1 295 ? -22.578 -39.062 -25.141 1 34.28 295 PRO B C 1
ATOM 5983 O O . PRO B 1 295 ? -21.375 -38.906 -25.359 1 34.28 295 PRO B O 1
ATOM 5986 N N . SER B 1 296 ? -23.344 -40.125 -25.797 1 34.47 296 SER B N 1
ATOM 5987 C CA . SER B 1 296 ? -23.219 -41.094 -26.875 1 34.47 296 SER B CA 1
ATOM 5988 C C . SER B 1 296 ? -22.688 -40.438 -28.141 1 34.47 296 SER B C 1
ATOM 5990 O O . SER B 1 296 ? -23.469 -40 -29 1 34.47 296 SER B O 1
ATOM 5992 N N . SER B 1 297 ? -22.062 -39.344 -28.203 1 33.25 297 SER B N 1
ATOM 5993 C CA . SER B 1 297 ? -21.781 -39.125 -29.609 1 33.25 297 SER B CA 1
ATOM 5994 C C . SER B 1 297 ? -21.359 -40.406 -30.328 1 33.25 297 SER B C 1
ATOM 5996 O O . SER B 1 297 ? -20.922 -41.344 -29.672 1 33.25 297 SER B O 1
ATOM 5998 N N . ASN B 1 298 ? -21.734 -40.5 -31.688 1 34.12 298 ASN B N 1
ATOM 5999 C CA . ASN B 1 298 ? -21.562 -41.469 -32.75 1 34.12 298 ASN B CA 1
ATOM 6000 C C . ASN B 1 298 ? -20.141 -42.031 -32.781 1 34.12 298 ASN B C 1
ATOM 6002 O O . ASN B 1 298 ? -19.312 -41.625 -33.625 1 34.12 298 ASN B O 1
ATOM 6006 N N . ARG B 1 299 ? -19.547 -41.969 -31.781 1 41.16 299 ARG B N 1
ATOM 6007 C CA . ARG B 1 299 ? -18.266 -42.656 -31.891 1 41.16 299 ARG B CA 1
ATOM 6008 C C . ARG B 1 299 ? -18.469 -44.094 -32.375 1 41.16 299 ARG B C 1
ATOM 6010 O O . ARG B 1 299 ? -18.406 -45.031 -31.594 1 41.16 299 ARG B O 1
ATOM 6017 N N . ASP B 1 300 ? -19.391 -44.375 -33.125 1 38.78 300 ASP B N 1
ATOM 6018 C CA . ASP B 1 300 ? -19.562 -45.688 -33.781 1 38.78 300 ASP B CA 1
ATOM 6019 C C . ASP B 1 300 ? -18.219 -46.25 -34.25 1 38.78 300 ASP B C 1
ATOM 6021 O O . ASP B 1 300 ? -17.984 -47.438 -34.156 1 38.78 300 ASP B O 1
ATOM 6025 N N . SER B 1 301 ? -17.453 -45.531 -35.219 1 36.75 301 SER B N 1
ATOM 6026 C CA . SER B 1 301 ? -16.578 -46.25 -36.125 1 36.75 301 SER B CA 1
ATOM 6027 C C . SER B 1 301 ? -15.195 -46.438 -35.531 1 36.75 301 SER B C 1
ATOM 6029 O O . SER B 1 301 ? -14.266 -46.875 -36.219 1 36.75 301 SER B O 1
ATOM 6031 N N . ILE B 1 302 ? -14.742 -45.531 -34.594 1 41.5 302 ILE B N 1
ATOM 6032 C CA . ILE B 1 302 ? -13.367 -45.938 -34.281 1 41.5 302 ILE B CA 1
ATOM 6033 C C . ILE B 1 302 ? -13.383 -47.25 -33.5 1 41.5 302 ILE B C 1
ATOM 6035 O O . ILE B 1 302 ? -13.945 -47.344 -32.406 1 41.5 302 ILE B O 1
ATOM 6039 N N . PRO B 1 303 ? -13.234 -48.281 -34.094 1 41.41 303 PRO B N 1
ATOM 6040 C CA . PRO B 1 303 ? -13.18 -49.594 -33.438 1 41.41 303 PRO B CA 1
ATOM 6041 C C . PRO B 1 303 ? -12.469 -49.531 -32.062 1 41.41 303 PRO B C 1
ATOM 6043 O O . PRO B 1 303 ? -11.516 -48.781 -31.906 1 41.41 303 PRO B O 1
ATOM 6046 N N . GLU B 1 304 ? -13.141 -49.562 -30.938 1 45.47 304 GLU B N 1
ATOM 6047 C CA . GLU B 1 304 ? -12.508 -49.906 -29.672 1 45.47 304 GLU B CA 1
ATOM 6048 C C . GLU B 1 304 ? -11.203 -50.656 -29.875 1 45.47 304 GLU B C 1
ATOM 6050 O O . GLU B 1 304 ? -11.117 -51.531 -30.766 1 45.47 304 GLU B O 1
ATOM 6055 N N . PRO B 1 305 ? -10.047 -50 -29.656 1 50.03 305 PRO B N 1
ATOM 6056 C CA . PRO B 1 305 ? -8.859 -50.844 -29.828 1 50.03 305 PRO B CA 1
ATOM 6057 C C . PRO B 1 305 ? -9.109 -52.312 -29.422 1 50.03 305 PRO B C 1
ATOM 6059 O O . PRO B 1 305 ? -9.305 -52.594 -28.25 1 50.03 305 PRO B O 1
ATOM 6062 N N . HIS B 1 306 ? -10.016 -52.844 -30.047 1 52.38 306 HIS B N 1
ATOM 6063 C CA . HIS B 1 306 ? -10.227 -54.25 -29.781 1 52.38 306 HIS B CA 1
ATOM 6064 C C . HIS B 1 306 ? -8.898 -55.031 -29.703 1 52.38 306 HIS B C 1
ATOM 6066 O O . HIS B 1 306 ? -7.961 -54.719 -30.453 1 52.38 306 HIS B O 1
ATOM 6072 N N . GLU B 1 307 ? -8.672 -55.562 -28.469 1 63.5 307 GLU B N 1
ATOM 6073 C CA . GLU B 1 307 ? -7.566 -56.469 -28.25 1 63.5 307 GLU B CA 1
ATOM 6074 C C . GLU B 1 307 ? -7.332 -57.344 -29.484 1 63.5 307 GLU B C 1
ATOM 6076 O O . GLU B 1 307 ? -8.258 -57.969 -30 1 63.5 307 GLU B O 1
ATOM 6081 N N . ARG B 1 308 ? -6.352 -56.844 -30.172 1 74.69 308 ARG B N 1
ATOM 6082 C CA . ARG B 1 308 ? -5.973 -57.688 -31.297 1 74.69 308 ARG B CA 1
ATOM 6083 C C . ARG B 1 308 ? -5.543 -59.062 -30.828 1 74.69 308 ARG B C 1
ATOM 6085 O O . ARG B 1 308 ? -4.945 -59.188 -29.75 1 74.69 308 ARG B O 1
ATOM 6092 N N . ASN B 1 309 ? -6.199 -60 -31.328 1 77.12 309 ASN B N 1
ATOM 6093 C CA . ASN B 1 309 ? -5.84 -61.375 -30.984 1 77.12 309 ASN B CA 1
ATOM 6094 C C . ASN B 1 309 ? -5.086 -62.062 -32.125 1 77.12 309 ASN B C 1
ATOM 6096 O O . ASN B 1 309 ? -5.121 -61.594 -33.281 1 77.12 309 ASN B O 1
ATOM 6100 N N . LEU B 1 310 ? -4.391 -63.031 -31.75 1 81.44 310 LEU B N 1
ATOM 6101 C CA . LEU B 1 310 ? -3.545 -63.75 -32.688 1 81.44 310 LEU B CA 1
ATOM 6102 C C . LEU B 1 310 ? -4.379 -64.375 -33.812 1 81.44 310 LEU B C 1
ATOM 6104 O O . LEU B 1 310 ? -3.904 -64.5 -34.938 1 81.44 310 LEU B O 1
ATOM 6108 N N . GLU B 1 311 ? -5.602 -64.625 -33.531 1 76.69 311 GLU B N 1
ATOM 6109 C CA . GLU B 1 311 ? -6.473 -65.25 -34.5 1 76.69 311 GLU B CA 1
ATOM 6110 C C . GLU B 1 311 ? -6.957 -64.25 -35.531 1 76.69 311 GLU B C 1
ATOM 6112 O O . GLU B 1 311 ? -7.242 -64.625 -36.688 1 76.69 311 GLU B O 1
ATOM 6117 N N . THR B 1 312 ? -6.91 -63 -35.062 1 75.75 312 THR B N 1
ATOM 6118 C CA . THR B 1 312 ? -7.508 -62 -35.938 1 75.75 312 THR B CA 1
ATOM 6119 C C . THR B 1 312 ? -6.43 -61.25 -36.719 1 75.75 312 THR B C 1
ATOM 6121 O O . THR B 1 312 ? -6.73 -60.531 -37.688 1 75.75 312 THR B O 1
ATOM 6124 N N . VAL B 1 313 ? -5.203 -61.5 -36.375 1 78.88 313 VAL B N 1
ATOM 6125 C CA . VAL B 1 313 ? -4.141 -60.75 -37.031 1 78.88 313 VAL B CA 1
ATOM 6126 C C . VAL B 1 313 ? -3.918 -61.281 -38.438 1 78.88 313 VAL B C 1
ATOM 6128 O O . VAL B 1 313 ? -3.953 -62.5 -38.656 1 78.88 313 VAL B O 1
ATOM 6131 N N . THR B 1 314 ? -3.812 -60.344 -39.375 1 82.44 314 THR B N 1
ATOM 6132 C CA . THR B 1 314 ? -3.604 -60.75 -40.781 1 82.44 314 THR B CA 1
ATOM 6133 C C . THR B 1 314 ? -2.221 -60.312 -41.25 1 82.44 314 THR B C 1
ATOM 6135 O O . THR B 1 314 ? -1.667 -59.312 -40.781 1 82.44 314 THR B O 1
ATOM 6138 N N . PHE B 1 315 ? -1.579 -61.219 -42.031 1 85.44 315 PHE B N 1
ATOM 6139 C CA . PHE B 1 315 ? -0.338 -60.875 -42.719 1 85.44 315 PHE B CA 1
ATOM 6140 C C . PHE B 1 315 ? -0.243 -61.625 -44.062 1 85.44 315 PHE B C 1
ATOM 6142 O O . PHE B 1 315 ? -0.964 -62.594 -44.281 1 85.44 315 PHE B O 1
ATOM 6149 N N . PRO B 1 316 ? 0.575 -61.062 -44.938 1 85.44 316 PRO B N 1
ATOM 6150 C CA . PRO B 1 316 ? 0.655 -61.625 -46.281 1 85.44 316 PRO B CA 1
ATOM 6151 C C . PRO B 1 316 ? 1.045 -63.125 -46.25 1 85.44 316 PRO B C 1
ATOM 6153 O O . PRO B 1 316 ? 1.899 -63.531 -45.438 1 85.44 316 PRO B O 1
ATOM 6156 N N . ASN B 1 317 ? 0.376 -63.969 -47.031 1 88.56 317 ASN B N 1
ATOM 6157 C CA . ASN B 1 317 ? 0.677 -65.375 -47.25 1 88.56 317 ASN B CA 1
ATOM 6158 C C . ASN B 1 317 ? 0.426 -66.188 -46 1 88.56 317 ASN B C 1
ATOM 6160 O O . ASN B 1 317 ? 1.021 -67.25 -45.812 1 88.56 317 ASN B O 1
ATOM 6164 N N . ARG B 1 318 ? -0.382 -65.688 -45.156 1 87.31 318 ARG B N 1
ATOM 6165 C CA . ARG B 1 318 ? -0.679 -66.375 -43.875 1 87.31 318 ARG B CA 1
ATOM 6166 C C . ARG B 1 318 ? -1.204 -67.75 -44.125 1 87.31 318 ARG B C 1
ATOM 6168 O O . ARG B 1 318 ? -0.917 -68.688 -43.375 1 87.31 318 ARG B O 1
ATOM 6175 N N . ARG B 1 319 ? -1.953 -67.938 -45.25 1 89 319 ARG B N 1
ATOM 6176 C CA . ARG B 1 319 ? -2.553 -69.25 -45.531 1 89 319 ARG B CA 1
ATOM 6177 C C . ARG B 1 319 ? -1.983 -69.812 -46.812 1 89 319 ARG B C 1
ATOM 6179 O O . ARG B 1 319 ? -2.713 -70.438 -47.594 1 89 319 ARG B O 1
ATOM 6186 N N . HIS B 1 320 ? -0.709 -69.562 -47.031 1 91.44 320 HIS B N 1
ATOM 6187 C CA . HIS B 1 320 ? -0.054 -70.125 -48.219 1 91.44 320 HIS B CA 1
ATOM 6188 C C . HIS B 1 320 ? 0.008 -71.688 -48.125 1 91.44 320 HIS B C 1
ATOM 6190 O O . HIS B 1 320 ? 0.185 -72.25 -47.031 1 91.44 320 HIS B O 1
ATOM 6196 N N . PHE B 1 321 ? -0.102 -72.312 -49.156 1 92.25 321 PHE B N 1
ATOM 6197 C CA . PHE B 1 321 ? -0.182 -73.812 -49.219 1 92.25 321 PHE B CA 1
ATOM 6198 C C . PHE B 1 321 ? 1.105 -74.438 -48.688 1 92.25 321 PHE B C 1
ATOM 6200 O O . PHE B 1 321 ? 1.077 -75.5 -48.062 1 92.25 321 PHE B O 1
ATOM 6207 N N . SER B 1 322 ? 2.215 -73.688 -48.875 1 91.69 322 SER B N 1
ATOM 6208 C CA . SER B 1 322 ? 3.504 -74.25 -48.438 1 91.69 322 SER B CA 1
ATOM 6209 C C . SER B 1 322 ? 3.619 -74.312 -46.938 1 91.69 322 SER B C 1
ATOM 6211 O O . SER B 1 322 ? 4.5 -74.938 -46.375 1 91.69 322 SER B O 1
ATOM 6213 N N . THR B 1 323 ? 2.73 -73.625 -46.281 1 92.94 323 THR B N 1
ATOM 6214 C CA . THR B 1 323 ? 2.809 -73.562 -44.812 1 92.94 323 THR B CA 1
ATOM 6215 C C . THR B 1 323 ? 1.964 -74.625 -44.188 1 92.94 323 THR B C 1
ATOM 6217 O O . THR B 1 323 ? 2.047 -74.875 -42.969 1 92.94 323 THR B O 1
ATOM 6220 N N . VAL B 1 324 ? 1.208 -75.25 -44.906 1 93.81 324 VAL B N 1
ATOM 6221 C CA . VAL B 1 324 ? 0.339 -76.312 -44.406 1 93.81 324 VAL B CA 1
ATOM 6222 C C . VAL B 1 324 ? 1.113 -77.625 -44.312 1 93.81 324 VAL B C 1
ATOM 6224 O O . VAL B 1 324 ? 1.689 -78.062 -45.312 1 93.81 324 VAL B O 1
ATOM 6227 N N . PRO B 1 325 ? 1.167 -78.25 -43.219 1 95.12 325 PRO B N 1
ATOM 6228 C CA . PRO B 1 325 ? 1.928 -79.438 -43.094 1 95.12 325 PRO B CA 1
ATOM 6229 C C . PRO B 1 325 ? 1.262 -80.625 -43.812 1 95.12 325 PRO B C 1
ATOM 6231 O O . PRO B 1 325 ? 0.052 -80.625 -44.062 1 95.12 325 PRO B O 1
ATOM 6234 N N . ILE B 1 326 ? 2.053 -81.625 -44.219 1 95.12 326 ILE B N 1
ATOM 6235 C CA . ILE B 1 326 ? 1.549 -82.875 -44.781 1 95.12 326 ILE B CA 1
ATOM 6236 C C . ILE B 1 326 ? 0.836 -83.688 -43.719 1 95.12 326 ILE B C 1
ATOM 6238 O O . ILE B 1 326 ? -0.249 -84.188 -43.938 1 95.12 326 ILE B O 1
ATOM 6242 N N . LEU B 1 327 ? 1.365 -83.75 -42.656 1 96.31 327 LEU B N 1
ATOM 6243 C CA . LEU B 1 327 ? 0.84 -84.5 -41.531 1 96.31 327 LEU B CA 1
ATOM 6244 C C . LEU B 1 327 ? 1.312 -83.875 -40.219 1 96.31 327 LEU B C 1
ATOM 6246 O O . LEU B 1 327 ? 2.449 -83.438 -40.125 1 96.31 327 LEU B O 1
ATOM 6250 N N . GLU B 1 328 ? 0.42 -83.75 -39.281 1 95.38 328 GLU B N 1
ATOM 6251 C CA . GLU B 1 328 ? 0.772 -83.25 -37.969 1 95.38 328 GLU B CA 1
ATOM 6252 C C . GLU B 1 328 ? 0.032 -84.062 -36.875 1 95.38 328 GLU B C 1
ATOM 6254 O O . GLU B 1 328 ? -1.072 -84.562 -37.125 1 95.38 328 GLU B O 1
ATOM 6259 N N . GLY B 1 329 ? 0.633 -84.188 -35.688 1 94.56 329 GLY B N 1
ATOM 6260 C CA . GLY B 1 329 ? 0.013 -84.938 -34.594 1 94.56 329 GLY B CA 1
ATOM 6261 C C . GLY B 1 329 ? 0.944 -85.125 -33.406 1 94.56 329 GLY B C 1
ATOM 6262 O O . GLY B 1 329 ? 2.107 -84.688 -33.438 1 94.56 329 GLY B O 1
ATOM 6263 N N . VAL B 1 330 ? 0.442 -85.812 -32.375 1 95.5 330 VAL B N 1
ATOM 6264 C CA . VAL B 1 330 ? 1.191 -86.125 -31.156 1 95.5 330 VAL B CA 1
ATOM 6265 C C . VAL B 1 330 ? 1.615 -87.562 -31.125 1 95.5 330 VAL B C 1
ATOM 6267 O O . VAL B 1 330 ? 0.801 -88.438 -31.375 1 95.5 330 VAL B O 1
ATOM 6270 N N . LEU B 1 331 ? 2.896 -87.688 -30.969 1 95.31 331 LEU B N 1
ATOM 6271 C CA . LEU B 1 331 ? 3.439 -89.062 -30.828 1 95.31 331 LEU B CA 1
ATOM 6272 C C . LEU B 1 331 ? 4.273 -89.125 -29.547 1 95.31 331 LEU B C 1
ATOM 6274 O O . LEU B 1 331 ? 4.77 -88.125 -29.031 1 95.31 331 LEU B O 1
ATOM 6278 N N . ALA B 1 332 ? 4.281 -90.375 -29.031 1 94.19 332 ALA B N 1
ATOM 6279 C CA . ALA B 1 332 ? 5.152 -90.625 -27.891 1 94.19 332 ALA B CA 1
ATOM 6280 C C . ALA B 1 332 ? 6.531 -91.125 -28.344 1 94.19 332 ALA B C 1
ATOM 6282 O O . ALA B 1 332 ? 6.645 -91.875 -29.281 1 94.19 332 ALA B O 1
ATOM 6283 N N . ARG B 1 333 ? 7.52 -90.5 -27.812 1 93.75 333 ARG B N 1
ATOM 6284 C CA . ARG B 1 333 ? 8.898 -90.875 -28.125 1 93.75 333 ARG B CA 1
ATOM 6285 C C . ARG B 1 333 ? 9.602 -91.5 -26.922 1 93.75 333 ARG B C 1
ATOM 6287 O O . ARG B 1 333 ? 9.43 -91 -25.797 1 93.75 333 ARG B O 1
ATOM 6294 N N . LYS B 1 334 ? 10.352 -92.562 -27.219 1 88.94 334 LYS B N 1
ATOM 6295 C CA . LYS B 1 334 ? 11.164 -93.125 -26.156 1 88.94 334 LYS B CA 1
ATOM 6296 C C . LYS B 1 334 ? 12.336 -92.188 -25.797 1 88.94 334 LYS B C 1
ATOM 6298 O O . LYS B 1 334 ? 13.078 -91.75 -26.672 1 88.94 334 LYS B O 1
ATOM 6303 N N . ASP B 1 335 ? 12.375 -92 -24.438 1 81.19 335 ASP B N 1
ATOM 6304 C CA . ASP B 1 335 ? 13.422 -91.125 -23.953 1 81.19 335 ASP B CA 1
ATOM 6305 C C . ASP B 1 335 ? 14.766 -91.812 -23.859 1 81.19 335 ASP B C 1
ATOM 6307 O O . ASP B 1 335 ? 14.898 -92.812 -23.125 1 81.19 335 ASP B O 1
ATOM 6311 N N . GLY B 1 336 ? 15.664 -91.688 -24.609 1 76.31 336 GLY B N 1
ATOM 6312 C CA . GLY B 1 336 ? 17 -92.25 -24.5 1 76.31 336 GLY B CA 1
ATOM 6313 C C . GLY B 1 336 ? 17.078 -93.688 -24.922 1 76.31 336 GLY B C 1
ATOM 6314 O O . GLY B 1 336 ? 16.047 -94.375 -25.016 1 76.31 336 GLY B O 1
ATOM 6315 N N . LYS B 1 337 ? 18.219 -94.25 -25.234 1 74.56 337 LYS B N 1
ATOM 6316 C CA . LYS B 1 337 ? 18.438 -95.562 -25.703 1 74.56 337 LYS B CA 1
ATOM 6317 C C . LYS B 1 337 ? 18.172 -96.625 -24.578 1 74.56 337 LYS B C 1
ATOM 6319 O O . LYS B 1 337 ? 17.656 -97.688 -24.844 1 74.56 337 LYS B O 1
ATOM 6324 N N . PHE B 1 338 ? 18.328 -96.125 -23.359 1 76.81 338 PHE B N 1
ATOM 6325 C CA . PHE B 1 338 ? 18.25 -97.125 -22.281 1 76.81 338 PHE B CA 1
ATOM 6326 C C . PHE B 1 338 ? 17.047 -96.875 -21.391 1 76.81 338 PHE B C 1
ATOM 6328 O O . PHE B 1 338 ? 16.828 -97.562 -20.406 1 76.81 338 PHE B O 1
ATOM 6335 N N . SER B 1 339 ? 16.312 -95.875 -21.75 1 78.94 339 SER B N 1
ATOM 6336 C CA . SER B 1 339 ? 15.141 -95.562 -20.938 1 78.94 339 SER B CA 1
ATOM 6337 C C . SER B 1 339 ? 13.875 -96.188 -21.5 1 78.94 339 SER B C 1
ATOM 6339 O O . SER B 1 339 ? 13.758 -96.312 -22.719 1 78.94 339 SER B O 1
ATOM 6341 N N . SER B 1 340 ? 13.016 -96.688 -20.688 1 78.44 340 SER B N 1
ATOM 6342 C CA . SER B 1 340 ? 11.711 -97.188 -21.125 1 78.44 340 SER B CA 1
ATOM 6343 C C . SER B 1 340 ? 10.656 -96.125 -21.047 1 78.44 340 SER B C 1
ATOM 6345 O O . SER B 1 340 ? 9.5 -96.312 -21.438 1 78.44 340 SER B O 1
ATOM 6347 N N . LYS B 1 341 ? 11.031 -94.875 -20.688 1 81.06 341 LYS B N 1
ATOM 6348 C CA . LYS B 1 341 ? 10.094 -93.812 -20.516 1 81.06 341 LYS B CA 1
ATOM 6349 C C . LYS B 1 341 ? 9.719 -93.188 -21.859 1 81.06 341 LYS B C 1
ATOM 6351 O O . LYS B 1 341 ? 10.578 -92.938 -22.719 1 81.06 341 LYS B O 1
ATOM 6356 N N . MET B 1 342 ? 8.359 -93.062 -21.938 1 89.06 342 MET B N 1
ATOM 6357 C CA . MET B 1 342 ? 7.82 -92.438 -23.141 1 89.06 342 MET B CA 1
ATOM 6358 C C . MET B 1 342 ? 7.297 -91.062 -22.859 1 89.06 342 MET B C 1
ATOM 6360 O O . MET B 1 342 ? 6.586 -90.812 -21.875 1 89.06 342 MET B O 1
ATOM 6364 N N . SER B 1 343 ? 7.707 -90.062 -23.688 1 92.88 343 SER B N 1
ATOM 6365 C CA . SER B 1 343 ? 7.219 -88.688 -23.547 1 92.88 343 SER B CA 1
ATOM 6366 C C . SER B 1 343 ? 6.477 -88.25 -24.797 1 92.88 343 SER B C 1
ATOM 6368 O O . SER B 1 343 ? 6.879 -88.562 -25.906 1 92.88 343 SER B O 1
ATOM 6370 N N . SER B 1 344 ? 5.375 -87.5 -24.547 1 93.81 344 SER B N 1
ATOM 6371 C CA . SER B 1 344 ? 4.555 -87 -25.672 1 93.81 344 SER B CA 1
ATOM 6372 C C . SER B 1 344 ? 5.129 -85.75 -26.281 1 93.81 344 SER B C 1
ATOM 6374 O O . SER B 1 344 ? 5.48 -84.812 -25.578 1 93.81 344 SER B O 1
ATOM 6376 N N . HIS B 1 345 ? 5.301 -85.688 -27.578 1 94.38 345 HIS B N 1
ATOM 6377 C CA . HIS B 1 345 ? 5.766 -84.562 -28.328 1 94.38 345 HIS B CA 1
ATOM 6378 C C . HIS B 1 345 ? 4.91 -84.312 -29.562 1 94.38 345 HIS B C 1
ATOM 6380 O O . HIS B 1 345 ? 4.117 -85.125 -29.953 1 94.38 345 HIS B O 1
ATOM 6386 N N . TYR B 1 346 ? 4.965 -83.062 -30.094 1 95.31 346 TYR B N 1
ATOM 6387 C CA . TYR B 1 346 ? 4.219 -82.688 -31.281 1 95.31 346 TYR B CA 1
ATOM 6388 C C . TYR B 1 346 ? 5.086 -82.812 -32.531 1 95.31 346 TYR B C 1
ATOM 6390 O O . TYR B 1 346 ? 6.16 -82.188 -32.625 1 95.31 346 TYR B O 1
ATOM 6398 N N . TYR B 1 347 ? 4.637 -83.625 -33.531 1 96 347 TYR B N 1
ATOM 6399 C CA . TYR B 1 347 ? 5.41 -83.875 -34.719 1 96 347 TYR B CA 1
ATOM 6400 C C . TYR B 1 347 ? 4.719 -83.25 -35.969 1 96 347 TYR B C 1
ATOM 6402 O O . TYR B 1 347 ? 3.494 -83.312 -36.062 1 96 347 TYR B O 1
ATOM 6410 N N . VAL B 1 348 ? 5.555 -82.688 -36.812 1 96.19 348 VAL B N 1
ATOM 6411 C CA . VAL B 1 348 ? 5.012 -82.062 -38.031 1 96.19 348 VAL B CA 1
ATOM 6412 C C . VAL B 1 348 ? 5.875 -82.438 -39.219 1 96.19 348 VAL B C 1
ATOM 6414 O O . VAL B 1 348 ? 7.102 -82.375 -39.188 1 96.19 348 VAL B O 1
ATOM 6417 N N . ILE B 1 349 ? 5.238 -82.938 -40.25 1 96.56 349 ILE B N 1
ATOM 6418 C CA . ILE B 1 349 ? 5.914 -83.125 -41.531 1 96.56 349 ILE B CA 1
ATOM 6419 C C . ILE B 1 349 ? 5.547 -82.062 -42.531 1 96.56 349 ILE B C 1
ATOM 6421 O O . ILE B 1 349 ? 4.375 -81.875 -42.844 1 96.56 349 ILE B O 1
ATOM 6425 N N . THR B 1 350 ? 6.496 -81.438 -43 1 95 350 THR B N 1
ATOM 6426 C CA . THR B 1 350 ? 6.25 -80.312 -43.875 1 95 350 THR B CA 1
ATOM 6427 C C . THR B 1 350 ? 6.32 -80.75 -45.344 1 95 350 THR B C 1
ATOM 6429 O O . THR B 1 350 ? 6.742 -81.812 -45.656 1 95 350 THR B O 1
ATOM 6432 N N . LYS B 1 351 ? 5.887 -79.812 -46.188 1 92 351 LYS B N 1
ATOM 6433 C CA . LYS B 1 351 ? 5.863 -80.062 -47.594 1 92 351 LYS B CA 1
ATOM 6434 C C . LYS B 1 351 ? 7.277 -80.125 -48.188 1 92 351 LYS B C 1
ATOM 6436 O O . LYS B 1 351 ? 7.5 -80.75 -49.25 1 92 351 LYS B O 1
ATOM 6441 N N . ASN B 1 352 ? 8.195 -79.562 -47.469 1 92.38 352 ASN B N 1
ATOM 6442 C CA . ASN B 1 352 ? 9.602 -79.688 -47.875 1 92.38 352 ASN B CA 1
ATOM 6443 C C . ASN B 1 352 ? 10.242 -80.938 -47.344 1 92.38 352 ASN B C 1
ATOM 6445 O O . ASN B 1 352 ? 11.461 -81.125 -47.406 1 92.38 352 ASN B O 1
ATOM 6449 N N . ARG B 1 353 ? 9.422 -81.875 -46.719 1 93.19 353 ARG B N 1
ATOM 6450 C CA . ARG B 1 353 ? 9.781 -83.188 -46.312 1 93.19 353 ARG B CA 1
ATOM 6451 C C . ARG B 1 353 ? 10.656 -83.188 -45.062 1 93.19 353 ARG B C 1
ATOM 6453 O O . ARG B 1 353 ? 11.562 -84.062 -44.938 1 93.19 353 ARG B O 1
ATOM 6460 N N . PHE B 1 354 ? 10.406 -82.188 -44.375 1 94.62 354 PHE B N 1
ATOM 6461 C CA . PHE B 1 354 ? 11.055 -82.188 -43.062 1 94.62 354 PHE B CA 1
ATOM 6462 C C . PHE B 1 354 ? 10.117 -82.688 -41.969 1 94.62 354 PHE B C 1
ATOM 6464 O O . PHE B 1 354 ? 8.914 -82.438 -42 1 94.62 354 PHE B O 1
ATOM 6471 N N . LEU B 1 355 ? 10.672 -83.438 -41.062 1 96.19 355 LEU B N 1
ATOM 6472 C CA . LEU B 1 355 ? 9.969 -83.812 -39.844 1 96.19 355 LEU B CA 1
ATOM 6473 C C . LEU B 1 355 ? 10.445 -82.938 -38.656 1 96.19 355 LEU B C 1
ATOM 6475 O O . LEU B 1 355 ? 11.625 -83 -38.312 1 96.19 355 LEU B O 1
ATOM 6479 N N . PHE B 1 356 ? 9.523 -82.188 -38.156 1 95.5 356 PHE B N 1
ATOM 6480 C CA . PHE B 1 356 ? 9.828 -81.375 -36.969 1 95.5 356 PHE B CA 1
ATOM 6481 C C . PHE B 1 356 ? 9.242 -82 -35.719 1 95.5 356 PHE B C 1
ATOM 6483 O O . PHE B 1 356 ? 8.109 -82.5 -35.719 1 95.5 356 PHE B O 1
ATOM 6490 N N . GLU B 1 357 ? 10.008 -82 -34.656 1 95 357 GLU B N 1
ATOM 6491 C CA . GLU B 1 357 ? 9.523 -82.375 -33.312 1 95 357 GLU B CA 1
ATOM 6492 C C . GLU B 1 357 ? 9.508 -81.125 -32.406 1 95 357 GLU B C 1
ATOM 6494 O O . GLU B 1 357 ? 10.531 -80.5 -32.25 1 95 357 GLU B O 1
ATOM 6499 N N . PHE B 1 358 ? 8.344 -80.875 -31.891 1 93.94 358 PHE B N 1
ATOM 6500 C CA . PHE B 1 358 ? 8.188 -79.812 -30.938 1 93.94 358 PHE B CA 1
ATOM 6501 C C . PHE B 1 358 ? 7.656 -80.312 -29.609 1 93.94 358 PHE B C 1
ATOM 6503 O O . PHE B 1 358 ? 7.109 -81.438 -29.531 1 93.94 358 PHE B O 1
ATOM 6510 N N . ASN B 1 359 ? 7.891 -79.5 -28.5 1 90.75 359 ASN B N 1
ATOM 6511 C CA . ASN B 1 359 ? 7.359 -79.875 -27.188 1 90.75 359 ASN B CA 1
ATOM 6512 C C . ASN B 1 359 ? 5.832 -79.875 -27.172 1 90.75 359 ASN B C 1
ATOM 6514 O O . ASN B 1 359 ? 5.191 -80.688 -26.531 1 90.75 359 ASN B O 1
ATOM 6518 N N . SER B 1 360 ? 5.301 -78.812 -27.828 1 88.88 360 SER B N 1
ATOM 6519 C CA . SER B 1 360 ? 3.85 -78.688 -27.859 1 88.88 360 SER B CA 1
ATOM 6520 C C . SER B 1 360 ? 3.389 -78.062 -29.172 1 88.88 360 SER B C 1
ATOM 6522 O O . SER B 1 360 ? 4.203 -77.562 -29.953 1 88.88 360 SER B O 1
ATOM 6524 N N . ARG B 1 361 ? 2.072 -78.188 -29.281 1 85.69 361 ARG B N 1
ATOM 6525 C CA . ARG B 1 361 ? 1.455 -77.625 -30.484 1 85.69 361 ARG B CA 1
ATOM 6526 C C . ARG B 1 361 ? 1.456 -76.125 -30.438 1 85.69 361 ARG B C 1
ATOM 6528 O O . ARG B 1 361 ? 1.436 -75.438 -31.484 1 85.69 361 ARG B O 1
ATOM 6535 N N . VAL B 1 362 ? 1.58 -75.562 -29.234 1 76.06 362 VAL B N 1
ATOM 6536 C CA . VAL B 1 362 ? 1.465 -74.125 -29.047 1 76.06 362 VAL B CA 1
ATOM 6537 C C . VAL B 1 362 ? 2.717 -73.438 -29.578 1 76.06 362 VAL B C 1
ATOM 6539 O O . VAL B 1 362 ? 3.832 -73.938 -29.406 1 76.06 362 VAL B O 1
ATOM 6542 N N . CYS B 1 363 ? 2.596 -72.375 -30.203 1 68.19 363 CYS B N 1
ATOM 6543 C CA . CYS B 1 363 ? 3.65 -71.688 -30.922 1 68.19 363 CYS B CA 1
ATOM 6544 C C . CYS B 1 363 ? 4.539 -70.875 -29.953 1 68.19 363 CYS B C 1
ATOM 6546 O O . CYS B 1 363 ? 5.48 -70.188 -30.391 1 68.19 363 CYS B O 1
ATOM 6548 N N . SER B 1 364 ? 4.344 -71.125 -28.75 1 66.62 364 SER B N 1
ATOM 6549 C CA . SER B 1 364 ? 5.156 -70.312 -27.812 1 66.62 364 SER B CA 1
ATOM 6550 C C . SER B 1 364 ? 6.598 -70.812 -27.797 1 66.62 364 SER B C 1
ATOM 6552 O O . SER B 1 364 ? 7.523 -70.062 -27.516 1 66.62 364 SER B O 1
ATOM 6554 N N . ASN B 1 365 ? 6.773 -72.062 -28.125 1 64.81 365 ASN B N 1
ATOM 6555 C CA . ASN B 1 365 ? 8.109 -72.625 -28.219 1 64.81 365 ASN B CA 1
ATOM 6556 C C . ASN B 1 365 ? 8.492 -72.938 -29.656 1 64.81 365 ASN B C 1
ATOM 6558 O O . ASN B 1 365 ? 7.996 -73.875 -30.234 1 64.81 365 ASN B O 1
ATOM 6562 N N . THR B 1 366 ? 9.359 -72.062 -30.328 1 76.75 366 THR B N 1
ATOM 6563 C CA . THR B 1 366 ? 9.555 -72.125 -31.766 1 76.75 366 THR B CA 1
ATOM 6564 C C . THR B 1 366 ? 10.727 -73 -32.125 1 76.75 366 THR B C 1
ATOM 6566 O O . THR B 1 366 ? 10.828 -73.5 -33.25 1 76.75 366 THR B O 1
ATOM 6569 N N . GLN B 1 367 ? 11.5 -73.312 -31.031 1 85 367 GLN B N 1
ATOM 6570 C CA . GLN B 1 367 ? 12.656 -74.125 -31.406 1 85 367 GLN B CA 1
ATOM 6571 C C . GLN B 1 367 ? 12.297 -75.625 -31.391 1 85 367 GLN B C 1
ATOM 6573 O O . GLN B 1 367 ? 11.781 -76.125 -30.406 1 85 367 GLN B O 1
ATOM 6578 N N . PRO B 1 368 ? 12.539 -76.25 -32.469 1 92.44 368 PRO B N 1
ATOM 6579 C CA . PRO B 1 368 ? 12.25 -77.688 -32.531 1 92.44 368 PRO B CA 1
ATOM 6580 C C . PRO B 1 368 ? 13.25 -78.5 -31.719 1 92.44 368 PRO B C 1
ATOM 6582 O O . PRO B 1 368 ? 14.422 -78.125 -31.609 1 92.44 368 PRO B O 1
ATOM 6585 N N . ASN B 1 369 ? 12.875 -79.625 -31.141 1 90.69 369 ASN B N 1
ATOM 6586 C CA . ASN B 1 369 ? 13.758 -80.562 -30.438 1 90.69 369 ASN B CA 1
ATOM 6587 C C . ASN B 1 369 ? 14.633 -81.375 -31.391 1 90.69 369 ASN B C 1
ATOM 6589 O O . ASN B 1 369 ? 15.828 -81.5 -31.156 1 90.69 369 ASN B O 1
ATOM 6593 N N . HIS B 1 370 ? 13.969 -81.812 -32.5 1 91.69 370 HIS B N 1
ATOM 6594 C CA . HIS B 1 370 ? 14.664 -82.562 -33.531 1 91.69 370 HIS B CA 1
ATOM 6595 C C . HIS B 1 370 ? 14.125 -82.188 -34.906 1 91.69 370 HIS B C 1
ATOM 6597 O O . HIS B 1 370 ? 12.93 -81.938 -35.062 1 91.69 370 HIS B O 1
ATOM 6603 N N . VAL B 1 371 ? 15.008 -82.25 -35.844 1 94.88 371 VAL B N 1
ATOM 6604 C CA . VAL B 1 371 ? 14.633 -82 -37.219 1 94.88 371 VAL B CA 1
ATOM 6605 C C . VAL B 1 371 ? 15.289 -83 -38.125 1 94.88 371 VAL B C 1
ATOM 6607 O O . VAL B 1 371 ? 16.484 -83.25 -38.031 1 94.88 371 VAL B O 1
ATOM 6610 N N . PHE B 1 372 ? 14.43 -83.625 -38.938 1 93.56 372 PHE B N 1
ATOM 6611 C CA . PHE B 1 372 ? 14.953 -84.625 -39.844 1 93.56 372 PHE B CA 1
ATOM 6612 C C . PHE B 1 372 ? 14.531 -84.312 -41.281 1 93.56 372 PHE B C 1
ATOM 6614 O O . PHE B 1 372 ? 13.398 -83.938 -41.531 1 93.56 372 PHE B O 1
ATOM 6621 N N . PHE B 1 373 ? 15.445 -84.562 -42.219 1 94.06 373 PHE B N 1
ATOM 6622 C CA . PHE B 1 373 ? 15.109 -84.562 -43.625 1 94.06 373 PHE B CA 1
ATOM 6623 C C . PHE B 1 373 ? 14.727 -85.938 -44.094 1 94.06 373 PHE B C 1
ATOM 6625 O O . PHE B 1 373 ? 15.594 -86.812 -44.219 1 94.06 373 PHE B O 1
ATOM 6632 N N . LEU B 1 374 ? 13.547 -86.125 -44.375 1 92.88 374 LEU B N 1
ATOM 6633 C CA . LEU B 1 374 ? 12.953 -87.5 -44.5 1 92.88 374 LEU B CA 1
ATOM 6634 C C . LEU B 1 374 ? 13.57 -88.25 -45.688 1 92.88 374 LEU B C 1
ATOM 6636 O O . LEU B 1 374 ? 13.82 -89.438 -45.562 1 92.88 374 LEU B O 1
ATOM 6640 N N . PRO B 1 375 ? 13.906 -87.625 -46.75 1 90.88 375 PRO B N 1
ATOM 6641 C CA . PRO B 1 375 ? 14.508 -88.375 -47.875 1 90.88 375 PRO B CA 1
ATOM 6642 C C . PRO B 1 375 ? 15.836 -89 -47.5 1 90.88 375 PRO B C 1
ATOM 6644 O O . PRO B 1 375 ? 16.281 -89.938 -48.156 1 90.88 375 PRO B O 1
ATOM 6647 N N . GLU B 1 376 ? 16.375 -88.562 -46.344 1 89.94 376 GLU B N 1
ATOM 6648 C CA . GLU B 1 376 ? 17.641 -89.125 -45.906 1 89.94 376 GLU B CA 1
ATOM 6649 C C . GLU B 1 376 ? 17.453 -90.062 -44.656 1 89.94 376 GLU B C 1
ATOM 6651 O O . GLU B 1 376 ? 18.406 -90.375 -43.969 1 89.94 376 GLU B O 1
ATOM 6656 N N . CYS B 1 377 ? 16.234 -90.375 -44.5 1 92.31 377 CYS B N 1
ATOM 6657 C CA . CYS B 1 377 ? 15.914 -91.188 -43.312 1 92.31 377 CYS B CA 1
ATOM 6658 C C . CYS B 1 377 ? 15.367 -92.562 -43.719 1 92.31 377 CYS B C 1
ATOM 6660 O O . CYS B 1 377 ? 15.047 -92.812 -44.875 1 92.31 377 CYS B O 1
ATOM 6662 N N . THR B 1 378 ? 15.398 -93.438 -42.75 1 92 378 THR B N 1
ATOM 6663 C CA . THR B 1 378 ? 14.805 -94.75 -42.906 1 92 378 THR B CA 1
ATOM 6664 C C . THR B 1 378 ? 13.758 -95 -41.812 1 92 378 THR B C 1
ATOM 6666 O O . THR B 1 378 ? 13.898 -94.562 -40.688 1 92 378 THR B O 1
ATOM 6669 N N . VAL B 1 379 ? 12.727 -95.75 -42.219 1 90.81 379 VAL B N 1
ATOM 6670 C CA . VAL B 1 379 ? 11.664 -96.062 -41.281 1 90.81 379 VAL B CA 1
ATOM 6671 C C . VAL B 1 379 ? 11.461 -97.562 -41.219 1 90.81 379 VAL B C 1
ATOM 6673 O O . VAL B 1 379 ? 11.5 -98.25 -42.25 1 90.81 379 VAL B O 1
ATOM 6676 N N . LYS B 1 380 ? 11.375 -98 -40.031 1 86.5 380 LYS B N 1
ATOM 6677 C CA . LYS B 1 380 ? 11.156 -99.438 -39.844 1 86.5 380 LYS B CA 1
ATOM 6678 C C . LYS B 1 380 ? 10.031 -99.688 -38.844 1 86.5 380 LYS B C 1
ATOM 6680 O O . LYS B 1 380 ? 9.93 -99 -37.844 1 86.5 380 LYS B O 1
ATOM 6685 N N . ASP B 1 381 ? 9.148 -100.625 -39.188 1 79.88 381 ASP B N 1
ATOM 6686 C CA . ASP B 1 381 ? 8.07 -101 -38.281 1 79.88 381 ASP B CA 1
ATOM 6687 C C . ASP B 1 381 ? 8.594 -101.938 -37.188 1 79.88 381 ASP B C 1
ATOM 6689 O O . ASP B 1 381 ? 9.422 -102.812 -37.406 1 79.88 381 ASP B O 1
ATOM 6693 N N . LEU B 1 382 ? 8.273 -101.5 -36 1 73.5 382 LEU B N 1
ATOM 6694 C CA . LEU B 1 382 ? 8.703 -102.312 -34.875 1 73.5 382 LEU B CA 1
ATOM 6695 C C . LEU B 1 382 ? 7.555 -103.188 -34.375 1 73.5 382 LEU B C 1
ATOM 6697 O O . LEU B 1 382 ? 6.918 -102.812 -33.375 1 73.5 382 LEU B O 1
ATOM 6701 N N . VAL B 1 383 ? 7.066 -104.188 -35.062 1 63.28 383 VAL B N 1
ATOM 6702 C CA . VAL B 1 383 ? 5.957 -105.062 -34.688 1 63.28 383 VAL B CA 1
ATOM 6703 C C . VAL B 1 383 ? 6.281 -105.75 -33.344 1 63.28 383 VAL B C 1
ATOM 6705 O O . VAL B 1 383 ? 5.402 -105.938 -32.5 1 63.28 383 VAL B O 1
ATOM 6708 N N . ASP B 1 384 ? 7.613 -106.062 -33.062 1 62.41 384 ASP B N 1
ATOM 6709 C CA . ASP B 1 384 ? 7.953 -106.938 -31.938 1 62.41 384 ASP B CA 1
ATOM 6710 C C . ASP B 1 384 ? 8.172 -106.125 -30.656 1 62.41 384 ASP B C 1
ATOM 6712 O O . ASP B 1 384 ? 8.195 -106.75 -29.562 1 62.41 384 ASP B O 1
ATOM 6716 N N . SER B 1 385 ? 8.367 -104.875 -30.609 1 60.41 385 SER B N 1
ATOM 6717 C CA . SER B 1 385 ? 8.852 -104.125 -29.438 1 60.41 385 SER B CA 1
ATOM 6718 C C . SER B 1 385 ? 7.711 -103.5 -28.656 1 60.41 385 SER B C 1
ATOM 6720 O O . SER B 1 385 ? 7.879 -103.125 -27.5 1 60.41 385 SER B O 1
ATOM 6722 N N . GLY B 1 386 ? 6.473 -103.438 -29.172 1 65.62 386 GLY B N 1
ATOM 6723 C CA . GLY B 1 386 ? 5.344 -102.812 -28.469 1 65.62 386 GLY B CA 1
ATOM 6724 C C . GLY B 1 386 ? 4.215 -102.438 -29.406 1 65.62 386 GLY B C 1
ATOM 6725 O O . GLY B 1 386 ? 4.395 -102.375 -30.625 1 65.62 386 GLY B O 1
ATOM 6726 N N . PRO B 1 387 ? 3.043 -102.25 -28.797 1 77.81 387 PRO B N 1
ATOM 6727 C CA . PRO B 1 387 ? 1.888 -101.938 -29.641 1 77.81 387 PRO B CA 1
ATOM 6728 C C . PRO B 1 387 ? 2.033 -100.562 -30.344 1 77.81 387 PRO B C 1
ATOM 6730 O O . PRO B 1 387 ? 2.541 -99.625 -29.75 1 77.81 387 PRO B O 1
ATOM 6733 N N . TYR B 1 388 ? 1.856 -100.375 -31.594 1 88.19 388 TYR B N 1
ATOM 6734 C CA . TYR B 1 388 ? 1.713 -99.25 -32.531 1 88.19 388 TYR B CA 1
ATOM 6735 C C . TYR B 1 388 ? 3 -98.438 -32.594 1 88.19 388 TYR B C 1
ATOM 6737 O O . TYR B 1 388 ? 2.971 -97.25 -32.531 1 88.19 388 TYR B O 1
ATOM 6745 N N . ARG B 1 389 ? 4.285 -99.125 -32.562 1 90.94 389 ARG B N 1
ATOM 6746 C CA . ARG B 1 389 ? 5.574 -98.438 -32.562 1 90.94 389 ARG B CA 1
ATOM 6747 C C . ARG B 1 389 ? 6.266 -98.562 -33.906 1 90.94 389 ARG B C 1
ATOM 6749 O O . ARG B 1 389 ? 6.055 -99.562 -34.625 1 90.94 389 ARG B O 1
ATOM 6756 N N . PHE B 1 390 ? 7.055 -97.562 -34.25 1 90.44 390 PHE B N 1
ATOM 6757 C CA . PHE B 1 390 ? 7.938 -97.625 -35.406 1 90.44 390 PHE B CA 1
ATOM 6758 C C . PHE B 1 390 ? 9.219 -96.812 -35.125 1 90.44 390 PHE B C 1
ATOM 6760 O O . PHE B 1 390 ? 9.289 -96.062 -34.188 1 90.44 390 PHE B O 1
ATOM 6767 N N . LYS B 1 391 ? 10.234 -97.125 -35.875 1 90.38 391 LYS B N 1
ATOM 6768 C CA . LYS B 1 391 ? 11.547 -96.5 -35.688 1 90.38 391 LYS B CA 1
ATOM 6769 C C . LYS B 1 391 ? 11.914 -95.625 -36.906 1 90.38 391 LYS B C 1
ATOM 6771 O O . LYS B 1 391 ? 11.664 -96 -38.031 1 90.38 391 LYS B O 1
ATOM 6776 N N . LEU B 1 392 ? 12.383 -94.438 -36.562 1 92.19 392 LEU B N 1
ATOM 6777 C CA . LEU B 1 392 ? 12.906 -93.562 -37.594 1 92.19 392 LEU B CA 1
ATOM 6778 C C . LEU B 1 392 ? 14.391 -93.25 -37.344 1 92.19 392 LEU B C 1
ATOM 6780 O O . LEU B 1 392 ? 14.789 -92.875 -36.25 1 92.19 392 LEU B O 1
ATOM 6784 N N . HIS B 1 393 ? 15.133 -93.562 -38.375 1 90.81 393 HIS B N 1
ATOM 6785 C CA . HIS B 1 393 ? 16.578 -93.312 -38.281 1 90.81 393 HIS B CA 1
ATOM 6786 C C . HIS B 1 393 ? 17.047 -92.312 -39.312 1 90.81 393 HIS B C 1
ATOM 6788 O O . HIS B 1 393 ? 16.672 -92.375 -40.469 1 90.81 393 HIS B O 1
ATOM 6794 N N . GLY B 1 394 ? 17.797 -91.312 -38.812 1 89.94 394 GLY B N 1
ATOM 6795 C CA . GLY B 1 394 ? 18.328 -90.312 -39.719 1 89.94 394 GLY B CA 1
ATOM 6796 C C . GLY B 1 394 ? 19.219 -89.312 -39 1 89.94 394 GLY B C 1
ATOM 6797 O O . GLY B 1 394 ? 19.453 -89.438 -37.781 1 89.94 394 GLY B O 1
ATOM 6798 N N . LYS B 1 395 ? 19.719 -88.375 -39.781 1 89.69 395 LYS B N 1
ATOM 6799 C CA . LYS B 1 395 ? 20.578 -87.312 -39.219 1 89.69 395 LYS B CA 1
ATOM 6800 C C . LYS B 1 395 ? 19.734 -86.25 -38.594 1 89.69 395 LYS B C 1
ATOM 6802 O O . LYS B 1 395 ? 18.844 -85.688 -39.281 1 89.69 395 LYS B O 1
ATOM 6807 N N . ASP B 1 396 ? 19.969 -86 -37.375 1 91.62 396 ASP B N 1
ATOM 6808 C CA . ASP B 1 396 ? 19.266 -84.875 -36.688 1 91.62 396 ASP B CA 1
ATOM 6809 C C . ASP B 1 396 ? 19.891 -83.562 -37.062 1 91.62 396 ASP B C 1
ATOM 6811 O O . ASP B 1 396 ? 21.031 -83.25 -36.719 1 91.62 396 ASP B O 1
ATOM 6815 N N . LEU B 1 397 ? 19.125 -82.688 -37.719 1 90.62 397 LEU B N 1
ATOM 6816 C CA . LEU B 1 397 ? 19.625 -81.438 -38.281 1 90.62 397 LEU B CA 1
ATOM 6817 C C . LEU B 1 397 ? 19.547 -80.312 -37.219 1 90.62 397 LEU B C 1
ATOM 6819 O O . LEU B 1 397 ? 20.078 -79.25 -37.438 1 90.62 397 LEU B O 1
ATOM 6823 N N . SER B 1 398 ? 18.906 -80.625 -36.062 1 85.38 398 SER B N 1
ATOM 6824 C CA . SER B 1 398 ? 18.734 -79.625 -35.031 1 85.38 398 SER B CA 1
ATOM 6825 C C . SER B 1 398 ? 20.031 -79.375 -34.281 1 85.38 398 SER B C 1
ATOM 6827 O O . SER B 1 398 ? 20.219 -78.312 -33.688 1 85.38 398 SER B O 1
ATOM 6829 N N . SER B 1 399 ? 20.906 -80.375 -34.219 1 75.75 399 SER B N 1
ATOM 6830 C CA . SER B 1 399 ? 22.141 -80.312 -33.469 1 75.75 399 SER B CA 1
ATOM 6831 C C . SER B 1 399 ? 23.172 -79.438 -34.156 1 75.75 399 SER B C 1
ATOM 6833 O O . SER B 1 399 ? 23.375 -79.562 -35.375 1 75.75 399 SER B O 1
ATOM 6835 N N . ALA B 1 400 ? 23.672 -78.25 -33.688 1 65.44 400 ALA B N 1
ATOM 6836 C CA . ALA B 1 400 ? 24.641 -77.312 -34.219 1 65.44 400 ALA B CA 1
ATOM 6837 C C . ALA B 1 400 ? 25.984 -78 -34.469 1 65.44 400 ALA B C 1
ATOM 6839 O O . ALA B 1 400 ? 26.766 -77.562 -35.344 1 65.44 400 ALA B O 1
ATOM 6840 N N . PHE B 1 401 ? 26.344 -78.938 -33.75 1 65.38 401 PHE B N 1
ATOM 6841 C CA . PHE B 1 401 ? 27.703 -79.5 -33.812 1 65.38 401 PHE B CA 1
ATOM 6842 C C . PHE B 1 401 ? 27.781 -80.688 -34.781 1 65.38 401 PHE B C 1
ATOM 6844 O O . PHE B 1 401 ? 27.547 -80.5 -35.969 1 65.38 401 PHE B O 1
ATOM 6851 N N . ILE B 1 402 ? 27.875 -81.938 -34.219 1 62.56 402 ILE B N 1
ATOM 6852 C CA . ILE B 1 402 ? 28.094 -83.125 -35 1 62.56 402 ILE B CA 1
ATOM 6853 C C . ILE B 1 402 ? 26.75 -83.75 -35.406 1 62.56 402 ILE B C 1
ATOM 6855 O O . ILE B 1 402 ? 25.922 -84.062 -34.531 1 62.56 402 ILE B O 1
ATOM 6859 N N . LYS B 1 403 ? 26.359 -83.375 -36.688 1 68.5 403 LYS B N 1
ATOM 6860 C CA . LYS B 1 403 ? 25.156 -84 -37.219 1 68.5 403 LYS B CA 1
ATOM 6861 C C . LYS B 1 403 ? 25.203 -85.562 -37.094 1 68.5 403 LYS B C 1
ATOM 6863 O O . LYS B 1 403 ? 25.812 -86.188 -37.938 1 68.5 403 LYS B O 1
ATOM 6868 N N . SER B 1 404 ? 24.906 -86.062 -35.875 1 78.19 404 SER B N 1
ATOM 6869 C CA . SER B 1 404 ? 24.969 -87.5 -35.625 1 78.19 404 SER B CA 1
ATOM 6870 C C . SER B 1 404 ? 23.656 -88.188 -36 1 78.19 404 SER B C 1
ATOM 6872 O O . SER B 1 404 ? 22.594 -87.5 -36 1 78.19 404 SER B O 1
ATOM 6874 N N . SER B 1 405 ? 23.812 -89.25 -36.5 1 86.19 405 SER B N 1
ATOM 6875 C CA . SER B 1 405 ? 22.641 -90.062 -36.781 1 86.19 405 SER B CA 1
ATOM 6876 C C . SER B 1 405 ? 21.922 -90.438 -35.5 1 86.19 405 SER B C 1
ATOM 6878 O O . SER B 1 405 ? 22.547 -90.75 -34.469 1 86.19 405 SER B O 1
ATOM 6880 N N . LYS B 1 406 ? 20.625 -90.25 -35.469 1 88.31 406 LYS B N 1
ATOM 6881 C CA . LYS B 1 406 ? 19.781 -90.562 -34.344 1 88.31 406 LYS B CA 1
ATOM 6882 C C . LYS B 1 406 ? 18.625 -91.5 -34.719 1 88.31 406 LYS B C 1
ATOM 6884 O O . LYS B 1 406 ? 18.156 -91.438 -35.875 1 88.31 406 LYS B O 1
ATOM 6889 N N . THR B 1 407 ? 18.375 -92.375 -33.875 1 89.31 407 THR B N 1
ATOM 6890 C CA . THR B 1 407 ? 17.219 -93.25 -34.062 1 89.31 407 THR B CA 1
ATOM 6891 C C . THR B 1 407 ? 16.094 -92.875 -33.094 1 89.31 407 THR B C 1
ATOM 6893 O O . THR B 1 407 ? 16.312 -92.812 -31.875 1 89.31 407 THR B O 1
ATOM 6896 N N . LEU B 1 408 ? 14.984 -92.562 -33.594 1 91.25 408 LEU B N 1
ATOM 6897 C CA . LEU B 1 408 ? 13.812 -92.25 -32.781 1 91.25 408 LEU B CA 1
ATOM 6898 C C . LEU B 1 408 ? 12.844 -93.438 -32.75 1 91.25 408 LEU B C 1
ATOM 6900 O O . LEU B 1 408 ? 12.516 -94 -33.812 1 91.25 408 LEU B O 1
ATOM 6904 N N . VAL B 1 409 ? 12.523 -93.812 -31.609 1 91.5 409 VAL B N 1
ATOM 6905 C CA . VAL B 1 409 ? 11.461 -94.812 -31.453 1 91.5 409 VAL B CA 1
ATOM 6906 C C . VAL B 1 409 ? 10.148 -94.062 -31.109 1 91.5 409 VAL B C 1
ATOM 6908 O O . VAL B 1 409 ? 10.023 -93.5 -30.031 1 91.5 409 VAL B O 1
ATOM 6911 N N . LEU B 1 410 ? 9.211 -94.188 -31.969 1 93.31 410 LEU B N 1
ATOM 6912 C CA . LEU B 1 410 ? 7.957 -93.438 -31.844 1 93.31 410 LEU B CA 1
ATOM 6913 C C . LEU B 1 410 ? 6.785 -94.438 -31.641 1 93.31 410 LEU B C 1
ATOM 6915 O O . LEU B 1 410 ? 6.797 -95.5 -32.156 1 93.31 410 LEU B O 1
ATOM 6919 N N . GLU B 1 411 ? 5.836 -93.938 -30.828 1 93.25 411 GLU B N 1
ATOM 6920 C CA . GLU B 1 411 ? 4.637 -94.688 -30.547 1 93.25 411 GLU B CA 1
ATOM 6921 C C . GLU B 1 411 ? 3.371 -93.875 -30.828 1 93.25 411 GLU B C 1
ATOM 6923 O O . GLU B 1 411 ? 3.227 -92.75 -30.344 1 93.25 411 GLU B O 1
ATOM 6928 N N . ALA B 1 412 ? 2.455 -94.438 -31.672 1 93.81 412 ALA B N 1
ATOM 6929 C CA . ALA B 1 412 ? 1.172 -93.812 -31.969 1 93.81 412 ALA B CA 1
ATOM 6930 C C . ALA B 1 412 ? 0.124 -94.188 -30.922 1 93.81 412 ALA B C 1
ATOM 6932 O O . ALA B 1 412 ? 0.311 -95.188 -30.172 1 93.81 412 ALA B O 1
ATOM 6933 N N . SER B 1 413 ? -0.98 -93.562 -30.797 1 91.75 413 SER B N 1
ATOM 6934 C CA . SER B 1 413 ? -2.029 -93.812 -29.812 1 91.75 413 SER B CA 1
ATOM 6935 C C . SER B 1 413 ? -2.965 -94.875 -30.266 1 91.75 413 SER B C 1
ATOM 6937 O O . SER B 1 413 ? -3.693 -95.5 -29.469 1 91.75 413 SER B O 1
ATOM 6939 N N . SER B 1 414 ? -3 -95.188 -31.625 1 92.12 414 SER B N 1
ATOM 6940 C CA . SER B 1 414 ? -3.871 -96.188 -32.188 1 92.12 414 SER B CA 1
ATOM 6941 C C . SER B 1 414 ? -3.244 -96.875 -33.406 1 92.12 414 SER B C 1
ATOM 6943 O O . SER B 1 414 ? -2.254 -96.375 -33.938 1 92.12 414 SER B O 1
ATOM 6945 N N . GLU B 1 415 ? -3.908 -98 -33.75 1 90.25 415 GLU B N 1
ATOM 6946 C CA . GLU B 1 415 ? -3.428 -98.688 -34.906 1 90.25 415 GLU B CA 1
ATOM 6947 C C . GLU B 1 415 ? -3.623 -97.875 -36.188 1 90.25 415 GLU B C 1
ATOM 6949 O O . GLU B 1 415 ? -2.768 -97.875 -37.062 1 90.25 415 GLU B O 1
ATOM 6954 N N . ASP B 1 416 ? -4.746 -97.125 -36.156 1 92.69 416 ASP B N 1
ATOM 6955 C CA . ASP B 1 416 ? -5.043 -96.312 -37.312 1 92.69 416 ASP B CA 1
ATOM 6956 C C . ASP B 1 416 ? -4.027 -95.188 -37.438 1 92.69 416 ASP B C 1
ATOM 6958 O O . ASP B 1 416 ? -3.596 -94.812 -38.531 1 92.69 416 ASP B O 1
ATOM 6962 N N . GLU B 1 417 ? -3.611 -94.688 -36.344 1 93.44 417 GLU B N 1
ATOM 6963 C CA . GLU B 1 417 ? -2.631 -93.562 -36.344 1 93.44 417 GLU B CA 1
ATOM 6964 C C . GLU B 1 417 ? -1.253 -94.062 -36.781 1 93.44 417 GLU B C 1
ATOM 6966 O O . GLU B 1 417 ? -0.536 -93.375 -37.5 1 93.44 417 GLU B O 1
ATOM 6971 N N . LEU B 1 418 ? -0.931 -95.25 -36.281 1 91.12 418 LEU B N 1
ATOM 6972 C CA . LEU B 1 418 ? 0.339 -95.812 -36.656 1 91.12 418 LEU B CA 1
ATOM 6973 C C . LEU B 1 418 ? 0.4 -96 -38.188 1 91.12 418 LEU B C 1
ATOM 6975 O O . LEU B 1 418 ? 1.389 -95.625 -38.812 1 91.12 418 LEU B O 1
ATOM 6979 N N . LYS B 1 419 ? -0.707 -96.562 -38.719 1 90.44 419 LYS B N 1
ATOM 6980 C CA . LYS B 1 419 ? -0.753 -96.812 -40.156 1 90.44 419 LYS B CA 1
ATOM 6981 C C . LYS B 1 419 ? -0.611 -95.5 -40.938 1 90.44 419 LYS B C 1
ATOM 6983 O O . LYS B 1 419 ? 0.101 -95.438 -41.938 1 90.44 419 LYS B O 1
ATOM 6988 N N . THR B 1 420 ? -1.221 -94.562 -40.469 1 94.06 420 THR B N 1
ATOM 6989 C CA . THR B 1 420 ? -1.186 -93.312 -41.156 1 94.06 420 THR B CA 1
ATOM 6990 C C . THR B 1 420 ? 0.226 -92.688 -41.156 1 94.06 420 THR B C 1
ATOM 6992 O O . THR B 1 420 ? 0.752 -92.312 -42.188 1 94.06 420 THR B O 1
ATOM 6995 N N . TRP B 1 421 ? 0.885 -92.625 -40 1 94.88 421 TRP B N 1
ATOM 6996 C CA . TRP B 1 421 ? 2.232 -92.062 -39.875 1 94.88 421 TRP B CA 1
ATOM 6997 C C . TRP B 1 421 ? 3.236 -92.938 -40.656 1 94.88 421 TRP B C 1
ATOM 6999 O O . TRP B 1 421 ? 4.078 -92.375 -41.375 1 94.88 421 TRP B O 1
ATOM 7009 N N . TYR B 1 422 ? 3.049 -94.188 -40.562 1 91.06 422 TYR B N 1
ATOM 7010 C CA . TYR B 1 422 ? 3.99 -95.125 -41.219 1 91.06 422 TYR B CA 1
ATOM 7011 C C . TYR B 1 422 ? 3.881 -95 -42.719 1 91.06 422 TYR B C 1
ATOM 7013 O O . TYR B 1 422 ? 4.895 -95 -43.438 1 91.06 422 TYR B O 1
ATOM 7021 N N . ASN B 1 423 ? 2.68 -94.938 -43.219 1 91.88 423 ASN B N 1
ATOM 7022 C CA . ASN B 1 423 ? 2.477 -94.812 -44.656 1 91.88 423 ASN B CA 1
ATOM 7023 C C . ASN B 1 423 ? 3.072 -93.562 -45.219 1 91.88 423 ASN B C 1
ATOM 7025 O O . ASN B 1 423 ? 3.764 -93.562 -46.219 1 91.88 423 ASN B O 1
ATOM 7029 N N . VAL B 1 424 ? 2.834 -92.5 -44.5 1 94 424 VAL B N 1
ATOM 7030 C CA . VAL B 1 424 ? 3.314 -91.188 -44.969 1 94 424 VAL B CA 1
ATOM 7031 C C . VAL B 1 424 ? 4.84 -91.188 -44.875 1 94 424 VAL B C 1
ATOM 7033 O O . VAL B 1 424 ? 5.512 -90.688 -45.812 1 94 424 VAL B O 1
ATOM 7036 N N . LEU B 1 425 ? 5.441 -91.625 -43.844 1 93.62 425 LEU B N 1
ATOM 7037 C CA . LEU B 1 425 ? 6.891 -91.625 -43.656 1 93.62 425 LEU B CA 1
ATOM 7038 C C . LEU B 1 425 ? 7.562 -92.562 -44.688 1 93.62 425 LEU B C 1
ATOM 7040 O O . LEU B 1 425 ? 8.625 -92.188 -45.219 1 93.62 425 LEU B O 1
ATOM 7044 N N . SER B 1 426 ? 6.871 -93.625 -44.938 1 90.25 426 SER B N 1
ATOM 7045 C CA . SER B 1 426 ? 7.434 -94.562 -45.875 1 90.25 426 SER B CA 1
ATOM 7046 C C . SER B 1 426 ? 7.469 -94 -47.281 1 90.25 426 SER B C 1
ATOM 7048 O O . SER B 1 426 ? 8.367 -94.312 -48.094 1 90.25 426 SER B O 1
ATOM 7050 N N . GLU B 1 427 ? 6.5 -93.25 -47.531 1 90.69 427 GLU B N 1
ATOM 7051 C CA . GLU B 1 427 ? 6.43 -92.625 -48.844 1 90.69 427 GLU B CA 1
ATOM 7052 C C . GLU B 1 427 ? 7.48 -91.5 -49 1 90.69 427 GLU B C 1
ATOM 7054 O O . GLU B 1 427 ? 7.984 -91.25 -50.094 1 90.69 427 GLU B O 1
ATOM 7059 N N . LEU B 1 428 ? 7.875 -91 -47.969 1 90.25 428 LEU B N 1
ATOM 7060 C CA . LEU B 1 428 ? 8.727 -89.812 -48.031 1 90.25 428 LEU B CA 1
ATOM 7061 C C . LEU B 1 428 ? 10.18 -90.125 -47.75 1 90.25 428 LEU B C 1
ATOM 7063 O O . LEU B 1 428 ? 11.086 -89.375 -48.062 1 90.25 428 LEU B O 1
ATOM 7067 N N . THR B 1 429 ? 10.422 -91.25 -47.125 1 87.69 429 THR B N 1
ATOM 7068 C CA . THR B 1 429 ? 11.789 -91.625 -46.812 1 87.69 429 THR B CA 1
ATOM 7069 C C . THR B 1 429 ? 12.414 -92.312 -48.031 1 87.69 429 THR B C 1
ATOM 7071 O O . THR B 1 429 ? 11.719 -92.938 -48.844 1 87.69 429 THR B O 1
ATOM 7074 N N . GLY B 1 430 ? 13.547 -92.062 -48.594 1 73.12 430 GLY B N 1
ATOM 7075 C CA . GLY B 1 430 ? 14.219 -92.562 -49.781 1 73.12 430 GLY B CA 1
ATOM 7076 C C . GLY B 1 430 ? 14.938 -93.875 -49.562 1 73.12 430 GLY B C 1
ATOM 7077 O O . GLY B 1 430 ? 15.32 -94.562 -50.5 1 73.12 430 GLY B O 1
ATOM 7078 N N . LEU B 1 431 ? 15.5 -94.25 -48.406 1 63.38 431 LEU B N 1
ATOM 7079 C CA . LEU B 1 431 ? 16.422 -95.375 -48.281 1 63.38 431 LEU B CA 1
ATOM 7080 C C . LEU B 1 431 ? 15.68 -96.625 -47.875 1 63.38 431 LEU B C 1
ATOM 7082 O O . LEU B 1 431 ? 14.766 -96.562 -47.031 1 63.38 431 LEU B O 1
ATOM 7086 N N . MET B 1 432 ? 15.461 -97.438 -48.812 1 49.94 432 MET B N 1
ATOM 7087 C CA . MET B 1 432 ? 14.875 -98.75 -48.5 1 49.94 432 MET B CA 1
ATOM 7088 C C . MET B 1 432 ? 15.578 -99.375 -47.312 1 49.94 432 MET B C 1
ATOM 7090 O O . MET B 1 432 ? 16.797 -99.312 -47.188 1 49.94 432 MET B O 1
ATOM 7094 N N . TYR B 1 433 ? 14.977 -99.625 -46.25 1 46.66 433 TYR B N 1
ATOM 7095 C CA . TYR B 1 433 ? 15.578 -100.375 -45.125 1 46.66 433 TYR B CA 1
ATOM 7096 C C . TYR B 1 433 ? 16.344 -101.562 -45.625 1 46.66 433 TYR B C 1
ATOM 7098 O O . TYR B 1 433 ? 15.797 -102.438 -46.312 1 46.66 433 TYR B O 1
ATOM 7106 N N . SER B 1 434 ? 17.547 -101.5 -46.188 1 40.88 434 SER B N 1
ATOM 7107 C CA . SER B 1 434 ? 18.25 -102.812 -46.438 1 40.88 434 SER B CA 1
ATOM 7108 C C . SER B 1 434 ? 18.391 -103.625 -45.156 1 40.88 434 SER B C 1
ATOM 7110 O O . SER B 1 434 ? 18.562 -103.062 -44.094 1 40.88 434 SER B O 1
ATOM 7112 N N . SER B 1 435 ? 17.938 -104.812 -45.031 1 40.31 435 SER B N 1
ATOM 7113 C CA . SER B 1 435 ? 18.078 -105.812 -43.969 1 40.31 435 SER B CA 1
ATOM 7114 C C . SER B 1 435 ? 19.438 -105.75 -43.312 1 40.31 435 SER B C 1
ATOM 7116 O O . SER B 1 435 ? 19.703 -106.438 -42.312 1 40.31 435 SER B O 1
ATOM 7118 N N . GLN B 1 436 ? 20.594 -105.375 -43.781 1 37.38 436 GLN B N 1
ATOM 7119 C CA . GLN B 1 436 ? 21.938 -105.5 -43.25 1 37.38 436 GLN B CA 1
ATOM 7120 C C . GLN B 1 436 ? 22.188 -104.562 -42.094 1 37.38 436 GLN B C 1
ATOM 7122 O O . GLN B 1 436 ? 23.172 -104.688 -41.375 1 37.38 436 GLN B O 1
ATOM 7127 N N . GLU B 1 437 ? 21.672 -103.375 -41.969 1 39.84 437 GLU B N 1
ATOM 7128 C CA . GLU B 1 437 ? 22.094 -102.5 -40.906 1 39.84 437 GLU B CA 1
ATOM 7129 C C . GLU B 1 437 ? 21.484 -102.875 -39.562 1 39.84 437 GLU B C 1
ATOM 7131 O O . GLU B 1 437 ? 21.594 -102.125 -38.594 1 39.84 437 GLU B O 1
ATOM 7136 N N . SER B 1 438 ? 20.734 -103.875 -39.375 1 39.47 438 SER B N 1
ATOM 7137 C CA . SER B 1 438 ? 20.312 -104.375 -38.094 1 39.47 438 SER B CA 1
ATOM 7138 C C . SER B 1 438 ? 21.5 -104.688 -37.188 1 39.47 438 SER B C 1
ATOM 7140 O O . SER B 1 438 ? 21.344 -105.062 -36.031 1 39.47 438 SER B O 1
ATOM 7142 N N . ARG B 1 439 ? 22.719 -105.188 -37.625 1 40.12 439 ARG B N 1
ATOM 7143 C CA . ARG B 1 439 ? 23.719 -105.812 -36.812 1 40.12 439 ARG B CA 1
ATOM 7144 C C . ARG B 1 439 ? 24.359 -104.812 -35.844 1 40.12 439 ARG B C 1
ATOM 7146 O O . ARG B 1 439 ? 24.844 -105.25 -34.781 1 40.12 439 ARG B O 1
ATOM 7153 N N . ASP B 1 440 ? 24.688 -103.625 -36.219 1 36.22 440 ASP B N 1
ATOM 7154 C CA . ASP B 1 440 ? 25.609 -102.938 -35.344 1 36.22 440 ASP B CA 1
ATOM 7155 C C . ASP B 1 440 ? 24.859 -102.25 -34.188 1 36.22 440 ASP B C 1
ATOM 7157 O O . ASP B 1 440 ? 25.484 -101.812 -33.219 1 36.22 440 ASP B O 1
ATOM 7161 N N . SER B 1 441 ? 23.562 -101.75 -34.344 1 36.09 441 SER B N 1
ATOM 7162 C CA . SER B 1 441 ? 23.094 -101 -33.188 1 36.09 441 SER B CA 1
ATOM 7163 C C . SER B 1 441 ? 22.406 -101.938 -32.188 1 36.09 441 SER B C 1
ATOM 7165 O O . SER B 1 441 ? 21.75 -101.438 -31.234 1 36.09 441 SER B O 1
ATOM 7167 N N . ASP B 1 442 ? 22.438 -103.25 -32.219 1 29.2 442 ASP B N 1
ATOM 7168 C CA . ASP B 1 442 ? 22.172 -103.938 -30.969 1 29.2 442 ASP B CA 1
ATOM 7169 C C . ASP B 1 442 ? 23.281 -103.75 -29.953 1 29.2 442 ASP B C 1
ATOM 7171 O O . ASP B 1 442 ? 24.469 -103.812 -30.281 1 29.2 442 ASP B O 1
#

Organism: NCBI:txid460523

Secondary structure (DSSP, 8-state):
----GGG--BTTS------HHHHHHHHHHHHHHHHHHHHHHHHHHHHHHHHHHHHHHHHHHT-GGGSPPPP-PPTT-------------------HHHHHHHHHHHHHHHHHHHHHHHHHIIIIIHHHHHHHHHHHHHHHHHHHHHHHHHHHHHHHHHHHHHHHHHHHHHHHHHHHHS-TT----GGG-HHHHHHHHHHHHHHHHHHHHHHHHHHHHHHHHHHHHHHHHHHHHHHHHHHHHHHHHHHHHHHHHHHHHHHHHHHTS-TTHHHHHHHHHTTTT-SS-GGGSTT---------SS-------TTT-B-TTTT-GGGS-SEEEEEEEE-TTT---EEEEEEEE-TTSEEEEES-SSTT--S-SEEEEGGG-EEEE-TTTSTTEEEEEEEBTT-SS---EEEEEEE-SSHHHHHHHHHHHHHH--S---GGGGSS--/----GGG--BTTS------HHHHHHHHHHHHHHHHHHHHHHHHHHHHHHHHHHHHHHHHHHT-GGGS-PPP-PPTT-------S-----------HHHHHHHHHHHHHHHHHHHHHHHHHIIIIIHHHHHHHHHHHHHHHHHHHHHHHHHHHHHHHHHHHHHHHHHHHHHHHHHHHHS-TT----GGG-HHHHHHHHHHHHHHHHHHHHHHHHHHHHHHHHHHHHHHHHHHHHHHHHHHHHHHHHHHHHHHHHHHHHHHHHHHTS-TTHHHHHHHHHTTTT-SS-GGGSTT---------SS-------TTT-B-TTTT-GGGS-SEEEEEEEE-TTT---EEEEEEEE-TTSEEEEES-SSTT--S-SEEEEGGG-EEEE-TTTSTTEEEEEEEBTT-SS---EEEEEEE-SSHHHHHHHHHHHHHH--S---GGGGSS--

Foldseek 3Di:
DPPDPPVPDDLQDQPADFCLVVLLVVLVVLLVVLVVVLVVLVVVLVVLVVVLVVLVVVLVVLPLVPDDDFDDAPDPPPPDDPDDPPCPDPPVALDPSVLSVLVNVLSVVLSVLSVVLSCCCVPPLNVLSVVLSVVSVVVSVVSVVVLVVLVVLLVVLSVVLVVLVVLLVVLVVVVVPDDDPDDDDCSSHNVNSVVVNVVSSVVNVVSSVVSNVSSVVSVVVSVVSVVVSVVSVVVSVVVNVVSVVVSVVSVVVSVVVSVVSNVPNDPCVSVVSVCVVCVVPDLDHQPPPPPRPDDPDCPVPPPNPPPDDPVNDDDPCPVPPQPDFPDKDKKWWADDPPGPDTDIWIWTQGPQRKIFTHRDPDCPGPQTPWIFRLQAKDKADDPPPDPLKIKIWGFTPSDPPDRDIDIIIIHDPDNVRSVVVRVVSVVSHNDDPDPPVVPPPD/DDPDPPVPDDLQDQPFDFCLVVLLVVLVVLLVVLVVVLVVLVVVLVVLVVVLVVLVVVLVVLPLVPDDDFDDAPDPPPPDDPDDPPCPDPPVALDPSVLSVLVNVLSVVLSVLSVVLSCCCVPPLNVLSVVLSVVSVVVSVVSVVVLVVLVVLLVVLSVVLVVLVVLLVVLVVVVVPDDPDDDDDCSSHNVNSVVVNVVSSVVNVVSSVVSNVSSVVSVVVSVVSVVVSVVSVVVSVVVNVVSVVVSVVSVVVSVVVSVVSNVPNDPCVSVVSVCVVCVVPDLDHPPPPPPPPDDPDCPVPPPNPPPDDPVNDDDPCPPPPQPDFPDKDKKWWADDPPGPDTDIWIWTAGPQQKIFTHRDPDCPGPQTPWIFRLQFKDKADDPPPDPLKIKIWGFTPSDPPDRDIDIIIIHDPDNVRSVVVRVVSVVRHNDDPDPPVPPPPD

Sequence (884 aa):
MSADPENSLGLTTSPIRNSLPLISERFEKYRQLVVCMEAYIHDHLTIVTTSIKSHEKLRKSTSIDSVVRFETDPEGSMQVTETSEIEHAGSHDHDINTFFRLLQDQTESLIKQMSLAETTMKSQVIPQLKGLQSSISTKQKEFSHLCHTHEKEYKLALQQTMKELEHFELSISKSEMLPENAKSDFRHDPYFSKRILMSQADAQLQSEQKFLNFIQKSETDLRLAEIQTMQELKQVFELFSSILVHLHEDYSKSFQKLNSHFQDIPNDLEWSRFLKVYDNKLASTSETLPGLSHPSSNRDSIPEPHERNLETVTFPNRRHFSTVPILEGVLARKDGKFSSKMSSHYYVITKNRFLFEFNSRVCSNTQPNHVFFLPECTVKDLVDSGPYRFKLHGKDLSSAFIKSSKTLVLEASSEDELKTWYNVLSELTGLMYSSQESRDSDMSADPENSLGLTTSPIRNSLPLISERFEKYRQLVVCMEAYIHDHLTIVTTSIKSHEKLRKSTSIDSVVRFETDPEGSMQVTETSEIEHAGSHDHDINTFFRLLQDQTESLIKQMSLAETTMKSQVIPQLKGLQSSISTKQKEFSHLCHTHEKEYKLALQQTMKELEHFELSISKSEMLPENAKSDFRHDPYFSKRILMSQADAQLQSEQKFLNFIQKSETDLRLAEIQTMQELKQVFELFSSILVHLHEDYSKSFQKLNSHFQDIPNDLEWSRFLKVYDNKLASTSETLPGLSHPSSNRDSIPEPHERNLETVTFPNRRHFSTVPILEGVLARKDGKFSSKMSSHYYVITKNRFLFEFNSRVCSNTQPNHVFFLPECTVKDLVDSGPYRFKLHGKDLSSAFIKSSKTLVLEASSEDELKTWYNVLSELTGLMYSSQESRDSD

Nearest PDB structures (foldseek):
  4wpe-assembly1_A-2  TM=6.152E-01  e=1.021E-04  Saccharomyces cerevisiae S288C
  5c1f-assembly1_B  TM=5.446E-01  e=6.918E-05  Schizosaccharomyces pombe 972h-
  6iko-assembly1_A  TM=7.317E-01  e=1.991E-03  Mus musculus
  6xj1-assembly1_B  TM=4.620E-01  e=1.639E-03  Schizosaccharomyces pombe 972h-
  5i6r-assembly1_A-2  TM=5.095E-01  e=1.396E-02  Homo sapiens

Radius of gyration: 66.49 Å; Cα contacts (8 Å, |Δi|>4): 1086; chains: 2; bounding box: 63×218×106 Å

Solvent-accessible surface area (backbone atoms only — not comparable to full-atom values): 49184 Å² total; per-residue (Å²): 133,80,80,70,78,83,79,43,57,40,76,83,52,78,87,74,53,78,36,61,67,59,52,54,51,49,52,50,45,54,42,50,44,50,51,52,51,46,52,54,51,49,49,50,46,50,48,48,54,52,48,42,54,51,48,52,53,47,52,64,71,61,37,62,90,74,49,70,79,67,85,67,78,66,91,81,74,65,84,68,90,73,72,85,79,77,74,73,62,86,72,74,74,53,41,73,60,53,45,54,51,46,52,50,50,47,50,52,51,52,43,50,52,45,51,50,47,49,49,46,41,62,68,47,46,52,49,51,50,50,49,50,43,49,51,50,50,52,51,48,52,52,47,54,52,51,49,53,53,47,53,49,53,38,50,51,35,50,51,51,36,52,52,35,48,51,51,25,54,47,12,46,56,50,58,70,68,50,59,94,86,58,87,68,64,70,83,42,30,30,38,57,26,44,38,44,33,51,31,40,47,46,53,29,46,52,37,50,51,52,42,51,50,48,53,40,49,48,53,53,50,49,50,53,49,48,32,51,50,44,52,51,51,44,52,45,46,45,54,52,31,50,49,53,28,51,53,22,47,50,53,22,50,48,36,50,50,51,39,54,50,55,64,65,30,61,56,55,49,66,55,56,39,48,48,64,75,40,51,90,45,43,65,58,54,70,78,73,47,89,83,53,79,67,80,82,65,84,69,71,75,68,69,66,85,60,79,73,42,79,87,57,51,40,60,89,71,74,83,38,72,65,43,48,59,74,46,72,50,69,35,30,32,51,46,62,94,83,42,88,48,69,46,74,29,23,36,37,28,36,72,82,42,32,39,38,30,22,78,47,85,57,43,82,58,63,70,55,75,38,29,34,54,31,56,67,15,33,68,43,79,32,79,87,81,44,83,40,31,33,35,39,37,30,46,33,67,58,51,87,72,76,65,46,75,42,74,45,45,36,30,36,93,36,67,68,51,27,51,51,54,48,53,54,49,57,70,48,28,63,48,73,72,66,85,74,71,69,69,74,82,108,135,80,82,70,81,83,79,43,58,40,78,82,53,77,84,74,54,78,37,62,67,60,52,54,52,49,52,51,42,54,43,50,44,48,52,52,52,48,51,55,52,49,49,51,49,51,48,45,54,51,48,39,54,49,49,53,52,46,53,65,70,64,39,63,90,73,51,69,78,68,84,67,80,66,90,80,75,66,85,70,89,74,73,85,77,75,73,75,69,82,68,77,74,54,40,72,60,54,45,53,50,47,52,50,50,48,49,50,50,51,44,52,50,43,50,51,46,49,49,47,41,62,70,48,46,51,50,50,49,51,49,51,45,50,50,51,51,52,52,48,51,53,48,52,53,51,50,53,52,48,51,49,55,38,49,51,36,50,51,52,37,51,51,36,49,52,50,26,54,49,12,46,56,51,57,72,69,48,59,98,83,56,89,68,65,69,85,43,31,29,39,57,25,45,37,43,32,50,32,39,46,46,54,29,44,51,36,49,51,53,42,50,50,48,53,40,49,50,54,54,50,48,51,54,48,48,32,51,49,44,51,51,51,43,52,44,44,45,54,53,30,49,46,53,28,51,53,24,47,51,52,22,50,48,35,50,50,52,38,53,49,55,65,63,29,62,56,55,49,66,55,55,38,48,48,64,74,41,50,90,43,43,65,59,55,71,76,72,48,89,84,55,79,68,79,83,67,84,67,71,74,67,68,65,85,60,81,74,42,77,87,55,50,39,61,90,70,74,83,39,72,65,43,47,57,73,45,72,51,71,36,29,32,51,45,62,94,85,42,88,48,67,45,73,29,24,38,37,28,36,72,82,40,32,39,38,30,25,77,48,86,56,44,83,60,65,70,55,74,38,29,34,53,31,55,68,16,33,66,44,79,32,81,87,82,42,84,40,30,34,36,40,35,31,47,31,68,56,51,88,71,77,65,46,76,42,74,45,46,38,31,37,93,35,65,68,52,28,51,51,54,49,52,53,50,57,70,47,27,61,50,72,72,63,85,73,71,68,68,72,82,109